Protein 3DL3 (pdb70)

InterPro domains:
  IPR014510 Tellurite resistance predicted, YeaR [PIRSF020632] (3-111)
  IPR014710 RmlC-like jelly roll fold [G3DSA:2.60.120.10] (1-111)
  IPR015392 TehB/YeaR-like domain [PF09313] (14-94)

Organism: Aliivibrio fischeri (strain ATCC 700601 / ES114) (NCBI:txid312309)

Foldseek 3Di:
DADPQKDFPDKFAKDAPVDDDPVQQDWFFAAAFKKKKKAKAFKKWKFWPPADPGPHGPDIDIAHHPDIDIGGHRTIMGIDTDRRMMIMITIIGND/DDDPPVKDFDDKFAKDAPVRDDVVQQDWDFAAQFKKKKKAKAFKKWKFWPPAPPGDHGPDIDIAHHPGIDIGDHGTIIHIDTDNGMIIMITIIGD/DDDDPPKDFPDKFAKDAPVDDDVVQQDWDFAAQAKKKKKAKAFKKKKFWPPAPPDPHGPDIDIHHHPGIDMGGHGTIMHMDTDNGMIIMITIIGD/DADDDDPQKDFQDKFDKDAPPRDDVLQQAKWFFADFKKKKKAWDFKKKKFWPPAPPGDHGPDIDIAHHPGIHMGGGRTIIHMDTDNGMIIMMTIIGPDHQVPHGMDRD/DDPVKDFPDKFDKDAPPRPDCQQADKDFAAQFKKKKKAWAFKKKKFWPPARPGPHGPDIDIAHHPGIDIGHHPTIIHMDTDRGIIIMMTMIGD/DPDPPKDFPDKFAKDAPVRDDVPQQDKDFAAQFKKKKKAWAFKKKKFWDPARPDDHGPDIDIDHHPDIDMGGHRTIIHIDTDNGMIIMMTIIGD/DFDDDDPLKDFQDKFDKDAVVDDPVQQQDKWFFAAQKKKKKAKAAKKKKFWAPADPGDHGPDIDIAHHPGMHMGDGRTIIHMDGDRGMMIMMTIIGSDNQPPHGIDGD/DPDDDPQKDFPDKFDKDAPVRDDCVQADFFFAAQFKKKKKAWAFKKWKFWPPDPPGPHGPDIDIAHHPGIDMDGHRTTMGIDTDNGMMIIMTMIGNPCPVVVD

CATH classification: 2.60.120.10

Structure (mmCIF, N/CA/C/O backbone):
data_3DL3
#
_entry.id   3DL3
#
_cell.length_a   43.574
_cell.length_b   205.020
_cell.length_c   56.356
_cell.angle_alpha   90.00
_cell.angle_beta   110.21
_cell.angle_gamma   90.00
#
_symmetry.space_group_name_H-M   'P 1 21 1'
#
loop_
_entity.id
_entity.type
_entity.pdbx_description
1 polymer 'Tellurite resistance protein B'
2 water water
#
loop_
_atom_site.group_PDB
_atom_site.id
_atom_site.type_symbol
_atom_site.label_atom_id
_atom_site.label_alt_id
_atom_site.label_comp_id
_atom_site.label_asym_id
_atom_site.label_entity_id
_atom_site.label_seq_id
_atom_site.pdbx_PDB_ins_code
_atom_site.Cartn_x
_atom_site.Cartn_y
_atom_site.Cartn_z
_atom_site.occupancy
_atom_site.B_iso_or_equiv
_atom_site.auth_seq_id
_atom_site.auth_comp_id
_atom_site.auth_asym_id
_atom_site.auth_atom_id
_atom_site.pdbx_PDB_model_num
ATOM 1 N N . ARG A 1 5 ? 32.511 -13.776 16.337 1.00 57.11 5 ARG A N 1
ATOM 2 C CA . ARG A 1 5 ? 31.536 -14.766 15.819 1.00 57.33 5 ARG A CA 1
ATOM 3 C C . ARG A 1 5 ? 31.012 -14.362 14.446 1.00 57.38 5 ARG A C 1
ATOM 4 O O . ARG A 1 5 ? 30.886 -15.207 13.551 1.00 58.05 5 ARG A O 1
ATOM 12 N N . ILE A 1 6 ? 30.711 -13.079 14.265 1.00 54.50 6 ILE A N 1
ATOM 13 C CA . ILE A 1 6 ? 30.220 -12.626 12.971 1.00 53.77 6 ILE A CA 1
ATOM 14 C C . ILE A 1 6 ? 31.392 -12.395 12.010 1.00 52.12 6 ILE A C 1
ATOM 15 O O . ILE A 1 6 ? 32.231 -11.520 12.234 1.00 52.00 6 ILE A O 1
ATOM 20 N N . PRO A 1 7 ? 31.468 -13.198 10.929 1.00 50.97 7 PR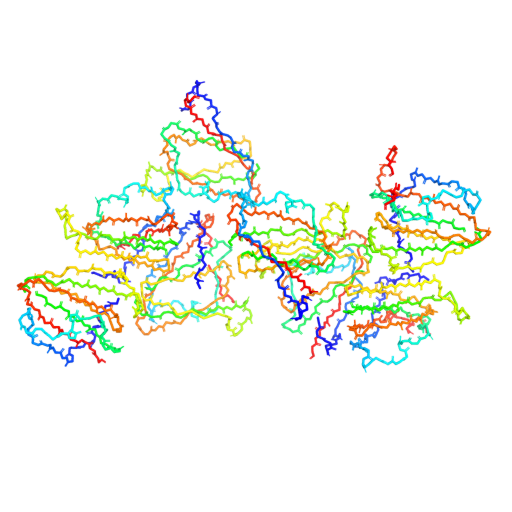O A N 1
ATOM 21 C CA . PRO A 1 7 ? 32.531 -13.105 9.920 1.00 49.50 7 PRO A CA 1
ATOM 22 C C . PRO A 1 7 ? 32.730 -11.685 9.389 1.00 48.50 7 PRO A C 1
ATOM 23 O O . PRO A 1 7 ? 31.767 -10.969 9.123 1.00 47.58 7 PRO A O 1
ATOM 27 N N . LYS A 1 8 ? 33.986 -11.284 9.228 1.00 47.02 8 LYS A N 1
ATOM 28 C CA . LYS A 1 8 ? 34.287 -9.936 8.772 1.00 47.18 8 LYS A CA 1
ATOM 29 C C . LYS A 1 8 ? 33.842 -9.619 7.347 1.00 45.55 8 LYS A C 1
ATOM 30 O O . LYS A 1 8 ? 33.831 -8.458 6.947 1.00 44.12 8 LYS A O 1
ATOM 36 N N . ASN A 1 9 ? 33.473 -10.643 6.585 1.00 45.89 9 ASN A N 1
ATOM 37 C CA . ASN A 1 9 ? 33.043 -10.449 5.200 1.00 45.11 9 ASN A CA 1
ATOM 38 C C . ASN A 1 9 ? 31.518 -10.449 5.049 1.00 43.86 9 ASN A C 1
ATOM 39 O O . ASN A 1 9 ? 30.995 -10.345 3.938 1.00 43.43 9 ASN A O 1
ATOM 44 N N . TRP A 1 10 ? 30.809 -10.581 6.166 1.00 40.29 10 TRP A N 1
ATOM 45 C CA . TRP A 1 10 ? 29.358 -10.550 6.148 1.00 37.61 10 TRP A CA 1
ATOM 46 C C . TRP A 1 10 ? 28.962 -9.085 6.233 1.00 38.32 10 TRP A C 1
ATOM 47 O O . TRP A 1 10 ? 29.739 -8.239 6.680 1.00 37.95 10 TRP A O 1
ATOM 58 N N . THR A 1 11 ? 27.743 -8.789 5.807 1.00 37.09 11 THR A N 1
ATOM 59 C CA . THR A 1 11 ? 27.244 -7.434 5.816 1.00 35.66 11 THR A CA 1
ATOM 60 C C . THR A 1 11 ? 25.805 -7.461 6.295 1.00 34.74 11 THR A C 1
ATOM 61 O O . THR A 1 11 ? 25.203 -8.531 6.422 1.00 34.63 11 THR A O 1
ATOM 65 N N . ILE A 1 12 ? 25.256 -6.284 6.557 1.00 33.79 12 ILE A N 1
ATOM 66 C CA . ILE A 1 12 ? 23.883 -6.178 7.019 1.00 36.87 12 ILE A CA 1
ATOM 67 C C . ILE A 1 12 ? 22.908 -6.313 5.850 1.00 38.97 12 ILE A C 1
ATOM 68 O O . ILE A 1 12 ? 22.922 -5.521 4.913 1.00 40.79 12 ILE A O 1
ATOM 73 N N . GLN A 1 13 ? 22.064 -7.330 5.915 1.00 42.47 13 GLN A N 1
ATOM 74 C CA . GLN A 1 13 ? 21.100 -7.566 4.865 1.00 46.61 13 GLN A CA 1
ATOM 75 C C . GLN A 1 13 ? 19.803 -6.845 5.182 1.00 46.75 13 GLN A C 1
ATOM 76 O O . GLN A 1 13 ? 19.133 -6.342 4.282 1.00 47.65 13 GLN A O 1
ATOM 82 N N . ARG A 1 14 ? 19.461 -6.771 6.465 1.00 46.59 14 ARG A N 1
ATOM 83 C CA . ARG A 1 14 ? 18.232 -6.105 6.875 1.00 47.16 14 ARG A CA 1
ATOM 84 C C . ARG A 1 14 ? 18.371 -5.377 8.222 1.00 46.50 14 ARG A C 1
ATOM 85 O O . ARG A 1 14 ? 18.923 -5.915 9.180 1.00 44.78 14 ARG A O 1
ATOM 93 N N . SER A 1 15 ? 17.885 -4.138 8.270 1.00 46.52 15 SER A N 1
ATOM 94 C CA . SER A 1 15 ? 17.906 -3.337 9.487 1.00 46.45 15 SER A CA 1
ATOM 95 C C . SER A 1 15 ? 16.495 -2.865 9.768 1.00 46.20 15 SER A C 1
ATOM 96 O O . SER A 1 15 ? 15.861 -2.214 8.931 1.00 48.38 15 SER A O 1
ATOM 99 N N . THR A 1 16 ? 15.991 -3.209 10.941 1.00 44.03 16 THR A N 1
ATOM 100 C CA . THR A 1 16 ? 14.653 -2.792 11.324 1.00 44.20 16 THR A CA 1
ATOM 101 C C . THR A 1 16 ? 14.717 -1.337 11.773 1.00 41.61 16 THR A C 1
ATOM 102 O O . THR A 1 16 ? 15.784 -0.826 12.104 1.00 41.47 16 THR A O 1
ATOM 106 N N . PRO A 1 17 ? 13.583 -0.638 11.755 1.00 40.52 17 PRO A N 1
ATOM 107 C CA . PRO A 1 17 ? 13.613 0.759 12.206 1.00 40.70 17 PRO A CA 1
ATOM 108 C C . PRO A 1 17 ? 13.608 0.732 13.745 1.00 40.68 17 PRO A C 1
ATOM 109 O O . PRO A 1 17 ? 13.712 -0.339 14.346 1.00 39.06 17 PRO A O 1
ATOM 113 N N . PHE A 1 18 ? 13.486 1.893 14.383 1.00 42.26 18 PHE A N 1
ATOM 114 C CA . PHE A 1 18 ? 13.458 1.947 15.846 1.00 41.74 18 PHE A CA 1
ATOM 115 C C . PHE A 1 18 ? 12.137 1.425 16.390 1.00 42.57 18 PHE A C 1
ATOM 116 O O . PHE A 1 18 ? 11.078 1.691 15.821 1.00 42.29 18 PHE A O 1
ATOM 124 N N . PHE A 1 19 ? 12.207 0.672 17.487 1.00 42.74 19 PHE A N 1
ATOM 125 C CA . PHE A 1 19 ? 11.013 0.150 18.145 1.00 42.86 19 PHE A CA 1
ATOM 126 C C . PHE A 1 19 ? 10.996 0.611 19.594 1.00 44.15 19 PHE A C 1
ATOM 127 O O . PHE A 1 19 ? 12.042 0.850 20.195 1.00 43.97 19 PHE A O 1
ATOM 135 N N . THR A 1 20 ? 9.791 0.759 20.132 1.00 45.31 20 THR A N 1
ATOM 136 C CA . THR A 1 20 ? 9.579 1.156 21.516 1.00 47.03 20 THR A CA 1
ATOM 137 C C . THR A 1 20 ? 8.438 0.256 21.976 1.00 49.01 20 THR A C 1
ATOM 138 O O . THR A 1 20 ? 8.056 -0.660 21.255 1.00 48.49 20 THR A O 1
ATOM 142 N N . LYS A 1 21 ? 7.897 0.508 23.160 1.00 50.74 21 LYS A N 1
ATOM 143 C CA . LYS A 1 21 ? 6.793 -0.292 23.673 1.00 54.38 21 LYS A CA 1
ATOM 144 C C . LYS A 1 21 ? 5.537 -0.150 22.819 1.00 55.39 21 LYS A C 1
ATOM 145 O O . LYS A 1 21 ? 4.788 -1.113 22.635 1.00 53.93 21 LYS A O 1
ATOM 151 N N . ASP A 1 22 ? 5.316 1.053 22.295 1.00 55.83 22 ASP A N 1
ATOM 152 C CA . ASP A 1 22 ? 4.125 1.332 21.500 1.00 56.41 22 ASP A CA 1
ATOM 153 C C . ASP A 1 22 ? 3.975 0.647 20.159 1.00 55.14 22 ASP A C 1
ATOM 154 O O . ASP A 1 22 ? 2.856 0.367 19.736 1.00 56.99 22 ASP A O 1
ATOM 159 N N . ASN A 1 23 ? 5.074 0.382 19.471 1.00 52.03 23 ASN A N 1
ATOM 160 C CA . ASN A 1 23 ? 4.938 -0.234 18.161 1.00 50.48 23 ASN A CA 1
ATOM 161 C C . ASN A 1 23 ? 5.837 -1.440 17.912 1.00 47.96 23 ASN A C 1
ATOM 162 O O . ASN A 1 23 ? 6.022 -1.845 16.768 1.00 49.43 23 ASN A O 1
ATOM 167 N N . VAL A 1 24 ? 6.379 -2.025 18.973 1.00 44.79 24 VAL A N 1
ATOM 168 C CA . VAL A 1 24 ? 7.258 -3.171 18.808 1.00 42.90 24 VAL A CA 1
ATOM 169 C C . VAL A 1 24 ? 6.507 -4.436 18.350 1.00 42.62 24 VAL A C 1
ATOM 170 O O . VAL A 1 24 ? 5.491 -4.822 18.930 1.00 39.69 24 VAL A O 1
ATOM 174 N N . PRO A 1 25 ? 6.978 -5.064 17.257 1.00 42.91 25 PRO A N 1
ATOM 175 C CA . PRO A 1 25 ? 6.334 -6.280 16.755 1.00 43.69 25 PRO A CA 1
ATOM 176 C C . PRO A 1 25 ? 6.441 -7.363 17.811 1.00 44.37 25 PRO A C 1
ATOM 177 O O . PRO A 1 25 ? 7.542 -7.699 18.277 1.00 45.67 25 PRO A O 1
ATOM 181 N N . GLU A 1 26 ? 5.284 -7.894 18.183 1.00 43.42 26 GLU A N 1
ATOM 182 C CA . GLU A 1 26 ? 5.167 -8.936 19.192 1.00 42.19 26 GLU A CA 1
ATOM 183 C C . GLU A 1 26 ? 6.154 -10.071 18.910 1.00 40.32 26 GLU A C 1
ATOM 184 O O . GLU A 1 26 ? 6.787 -10.591 19.819 1.00 40.50 26 GLU A O 1
ATOM 190 N N . ALA A 1 27 ? 6.299 -10.434 17.639 1.00 39.23 27 ALA A N 1
ATOM 191 C CA . ALA A 1 27 ? 7.204 -11.517 17.237 1.00 38.72 27 ALA A CA 1
ATOM 192 C C . ALA A 1 27 ? 8.669 -11.306 17.662 1.00 38.17 27 ALA A C 1
ATOM 193 O O . ALA A 1 27 ? 9.369 -12.267 17.981 1.00 38.06 27 ALA A O 1
ATOM 195 N N . LEU A 1 28 ? 9.142 -10.062 17.657 1.00 37.46 28 LEU A N 1
ATOM 196 C CA . LEU A 1 28 ? 10.521 -9.824 18.066 1.00 39.70 28 LEU A CA 1
ATOM 197 C C . LEU A 1 28 ? 10.751 -10.155 19.547 1.00 38.29 28 LEU A C 1
ATOM 198 O O . LEU A 1 28 ? 11.841 -10.587 19.922 1.00 38.73 28 LEU A O 1
ATOM 203 N N . LEU A 1 29 ? 9.718 -9.969 20.369 1.00 36.57 29 LEU A N 1
ATOM 204 C CA . LEU A 1 29 ? 9.798 -10.211 21.808 1.00 35.69 29 LEU A CA 1
ATOM 205 C C . LEU A 1 29 ? 9.516 -11.656 22.230 1.00 35.92 29 LEU A C 1
ATOM 206 O O . LEU A 1 29 ? 9.708 -12.014 23.386 1.00 35.36 29 LEU A O 1
ATOM 211 N N . THR A 1 30 ? 9.069 -12.495 21.308 1.00 34.76 30 THR A N 1
ATOM 212 C CA . THR A 1 30 ? 8.784 -13.857 21.704 1.00 35.02 30 THR A CA 1
ATOM 213 C C . THR A 1 30 ? 10.001 -14.785 21.623 1.00 34.66 30 THR A C 1
ATOM 214 O O . THR A 1 30 ? 11.027 -14.460 21.016 1.00 33.97 30 THR A O 1
ATOM 218 N N . HIS A 1 31 ? 9.868 -15.938 22.263 1.00 33.05 31 HIS A N 1
ATOM 219 C CA . HIS A 1 31 ? 10.912 -16.945 22.310 1.00 34.48 31 HIS A CA 1
ATOM 220 C C . HIS A 1 31 ? 11.088 -17.451 20.897 1.00 34.59 31 HIS A C 1
ATOM 221 O O . HIS A 1 31 ? 10.150 -17.994 20.304 1.00 35.27 31 HIS A O 1
ATOM 228 N N . HIS A 1 32 ? 12.286 -17.281 20.354 1.00 33.34 32 HIS A N 1
ATOM 229 C CA . HIS A 1 32 ? 12.535 -17.716 18.990 1.00 35.71 32 HIS A CA 1
ATOM 230 C C . HIS A 1 32 ? 14.031 -17.732 18.648 1.00 36.58 32 HIS A C 1
ATOM 231 O O . HIS A 1 32 ? 14.886 -17.523 19.518 1.00 37.08 32 HIS A O 1
ATOM 238 N N . ASN A 1 33 ? 14.338 -17.979 17.375 1.00 36.69 33 ASN A N 1
ATOM 239 C CA . ASN A 1 33 ? 15.724 -18.006 16.925 1.00 39.82 33 ASN A CA 1
ATOM 240 C C . ASN A 1 33 ? 15.807 -17.473 15.500 1.00 40.46 33 ASN A C 1
ATOM 241 O O . ASN A 1 33 ? 14.783 -17.313 14.846 1.00 39.29 33 ASN A O 1
ATOM 246 N N . THR A 1 34 ? 17.015 -17.154 15.039 1.00 42.52 34 THR A N 1
ATOM 247 C CA . THR A 1 34 ? 17.202 -16.647 13.676 1.00 46.28 34 THR A CA 1
ATOM 248 C C . THR A 1 34 ? 17.472 -17.818 12.728 1.00 47.04 34 THR A C 1
ATOM 249 O O . THR A 1 34 ? 17.630 -18.958 13.178 1.00 47.38 34 THR A O 1
ATOM 253 N N . ALA A 1 35 ? 17.537 -17.528 11.425 1.00 48.59 35 ALA A N 1
ATOM 254 C CA . ALA A 1 35 ? 17.784 -18.548 10.396 1.00 49.48 35 ALA A CA 1
ATOM 255 C C . ALA A 1 35 ? 19.180 -19.144 10.493 1.00 51.06 35 ALA A C 1
ATOM 256 O O . ALA A 1 35 ? 19.959 -18.775 11.366 1.00 53.67 35 ALA A O 1
ATOM 258 N N . VAL A 1 36 ? 19.487 -20.052 9.572 1.00 52.59 36 VAL A N 1
ATOM 259 C CA . VAL A 1 36 ? 20.764 -20.764 9.533 1.00 52.99 36 VAL A CA 1
ATOM 260 C C . VAL A 1 36 ? 22.029 -19.902 9.454 1.00 52.34 36 VAL A C 1
ATOM 261 O O . VAL A 1 36 ? 23.018 -20.191 10.125 1.00 54.32 36 VAL A O 1
ATOM 265 N N . ASP A 1 37 ? 22.023 -18.856 8.644 1.00 49.02 37 ASP A N 1
ATOM 266 C CA . ASP A 1 37 ? 23.216 -18.025 8.559 1.00 48.34 37 ASP A CA 1
ATOM 267 C C . ASP A 1 37 ? 22.898 -16.547 8.760 1.00 44.41 37 ASP A C 1
ATOM 268 O O . ASP A 1 37 ? 23.139 -15.721 7.889 1.00 44.41 37 ASP A O 1
ATOM 273 N N . VAL A 1 38 ? 22.336 -16.231 9.918 1.00 41.59 38 VAL A N 1
ATOM 274 C CA . VAL A 1 38 ? 21.977 -14.863 10.246 1.00 40.57 38 VAL A CA 1
ATOM 275 C C . VAL A 1 38 ? 22.345 -14.541 11.692 1.00 39.74 38 VAL A C 1
ATOM 276 O O . VAL A 1 38 ? 22.028 -15.297 12.620 1.00 39.49 38 VAL A O 1
ATOM 280 N N . PHE A 1 39 ? 23.041 -13.430 11.877 1.00 37.62 39 PHE A N 1
ATOM 281 C CA . PHE A 1 39 ? 23.399 -12.968 13.214 1.00 36.00 39 PHE A CA 1
ATOM 282 C C . PHE A 1 39 ? 22.484 -11.779 13.441 1.00 34.38 39 PHE A C 1
ATOM 283 O O . PHE A 1 39 ? 22.403 -10.892 12.591 1.00 35.54 39 PHE A O 1
ATOM 291 N N . GLY A 1 40 ? 21.802 -11.758 14.579 1.00 31.58 40 GLY A N 1
ATOM 292 C CA . GLY A 1 40 ? 20.926 -10.647 14.891 1.00 31.61 40 GLY A CA 1
ATOM 293 C C . GLY A 1 40 ? 21.565 -9.712 15.916 1.00 33.26 40 GLY A C 1
ATOM 294 O O . GLY A 1 40 ? 21.688 -10.064 17.086 1.00 33.83 40 GLY A O 1
ATOM 295 N N . GLN A 1 41 ? 21.970 -8.526 15.472 1.00 31.56 41 GLN A N 1
ATOM 296 C CA . GLN A 1 41 ? 22.597 -7.531 16.331 1.00 31.88 41 GLN A CA 1
ATOM 297 C C . GLN A 1 41 ? 21.551 -6.568 16.908 1.00 32.92 41 GLN A C 1
ATOM 298 O O . GLN A 1 41 ? 21.042 -5.696 16.196 1.00 33.07 41 GLN A O 1
ATOM 304 N N . ILE A 1 42 ? 21.225 -6.731 18.189 1.00 31.76 42 ILE A N 1
ATOM 305 C CA . ILE A 1 42 ? 20.244 -5.867 18.850 1.00 32.97 42 ILE A CA 1
ATOM 306 C C . ILE A 1 42 ? 20.930 -4.655 19.496 1.00 33.80 42 ILE A C 1
ATOM 307 O O . ILE A 1 42 ? 21.711 -4.807 20.441 1.00 33.35 42 ILE A O 1
ATOM 312 N N . CYS A 1 43 ? 20.626 -3.462 18.979 1.00 34.27 43 CYS A N 1
ATOM 313 C CA . CYS A 1 43 ? 21.187 -2.203 19.477 1.00 37.00 43 CYS A CA 1
ATOM 314 C C . CYS A 1 43 ? 20.164 -1.427 20.287 1.00 36.76 43 CYS A C 1
ATOM 315 O O . CYS A 1 43 ? 19.057 -1.167 19.819 1.00 37.69 43 CYS A O 1
ATOM 318 N N . VAL A 1 44 ? 20.544 -1.051 21.504 1.00 38.52 44 VAL A N 1
ATOM 319 C CA . VAL A 1 44 ? 19.667 -0.296 22.392 1.00 37.94 44 VAL A CA 1
ATOM 320 C C . VAL A 1 44 ? 20.079 1.177 22.383 1.00 40.38 44 VAL A C 1
ATOM 321 O O . VAL A 1 44 ? 21.214 1.512 22.735 1.00 41.14 44 VAL A O 1
ATOM 333 N N . GLU A 1 46 ? 17.903 3.670 23.780 1.00 48.21 46 GLU A N 1
ATOM 334 C CA . GLU A 1 46 ? 17.385 4.226 25.017 1.00 49.26 46 GLU A CA 1
ATOM 335 C C . GLU A 1 46 ? 16.772 3.114 25.865 1.00 48.06 46 GLU A C 1
ATOM 336 O O . GLU A 1 46 ? 16.285 2.106 25.343 1.00 48.66 46 GLU A O 1
ATOM 342 N N . GLY A 1 47 ? 16.812 3.299 27.178 1.00 45.65 47 GLY A N 1
ATOM 343 C CA . GLY A 1 47 ? 16.244 2.315 28.071 1.00 43.66 47 GLY A CA 1
ATOM 344 C C . GLY A 1 47 ? 17.091 1.080 28.270 1.00 43.41 47 GLY A C 1
ATOM 345 O O . GLY A 1 47 ? 18.318 1.101 28.135 1.00 42.85 47 GLY A O 1
ATOM 346 N N . VAL A 1 48 ? 16.415 -0.013 28.602 1.00 42.75 48 VAL A N 1
ATOM 347 C CA . VAL A 1 48 ? 17.084 -1.271 28.859 1.00 41.11 48 VAL A CA 1
ATOM 348 C C . VAL A 1 48 ? 16.353 -2.446 28.221 1.00 40.19 48 VAL A C 1
ATOM 349 O O . VAL A 1 48 ? 15.126 -2.568 28.302 1.00 38.90 48 VAL A O 1
ATOM 353 N N . VAL A 1 49 ? 17.132 -3.315 27.593 1.00 39.04 49 VAL A N 1
ATOM 354 C CA . VAL A 1 49 ? 16.606 -4.513 26.971 1.00 36.46 49 VAL A CA 1
ATOM 355 C C . VAL A 1 49 ? 17.206 -5.684 27.724 1.00 34.96 49 VAL A C 1
ATOM 356 O O . VAL A 1 49 ? 18.416 -5.795 27.808 1.00 36.01 49 VAL A O 1
ATOM 360 N N . THR A 1 50 ? 16.356 -6.529 28.300 1.00 34.11 50 THR A N 1
ATOM 361 C CA . THR A 1 50 ? 16.828 -7.697 29.019 1.00 35.59 50 THR A CA 1
ATOM 362 C C . THR A 1 50 ? 16.824 -8.850 28.010 1.00 34.02 50 THR A C 1
ATOM 363 O O . THR A 1 50 ? 15.824 -9.112 27.340 1.00 33.18 50 THR A O 1
ATOM 367 N N . TYR A 1 51 ? 17.954 -9.527 27.901 1.00 33.67 51 TYR A N 1
ATOM 368 C CA . TYR A 1 51 ? 18.105 -10.621 26.955 1.00 33.35 51 TYR A CA 1
ATOM 369 C C . TYR A 1 51 ? 18.241 -11.963 27.679 1.00 32.53 51 TYR A C 1
ATOM 370 O O . TYR A 1 51 ? 19.010 -12.096 28.631 1.00 34.11 51 TYR A O 1
ATOM 379 N N . TYR A 1 52 ? 17.482 -12.946 27.214 1.00 31.46 52 TYR A N 1
ATOM 380 C CA . TYR A 1 52 ? 17.498 -14.300 27.771 1.00 32.87 52 TYR A CA 1
ATOM 381 C C . TYR A 1 52 ? 17.950 -15.237 26.651 1.00 31.46 52 TYR A C 1
ATOM 382 O O . TYR A 1 52 ? 17.405 -15.202 25.552 1.00 33.42 52 TYR A O 1
ATOM 391 N N . GLY A 1 53 ? 18.964 -16.044 26.928 1.00 28.65 53 GLY A N 1
ATOM 392 C CA . GLY A 1 53 ? 19.454 -16.982 25.942 1.00 28.27 53 GLY A CA 1
ATOM 393 C C . GLY A 1 53 ? 19.219 -18.395 26.457 1.00 28.39 53 GLY A C 1
ATOM 394 O O . GLY A 1 53 ? 19.305 -18.648 27.657 1.00 28.29 53 GLY A O 1
ATOM 395 N N . PHE A 1 54 ? 18.921 -19.314 25.549 1.00 26.88 54 PHE A N 1
ATOM 396 C CA . PHE A 1 54 ? 18.660 -20.692 25.921 1.00 28.93 54 PHE A CA 1
ATOM 397 C C . PHE A 1 54 ? 19.575 -21.627 25.155 1.00 28.90 54 PHE A C 1
ATOM 398 O O . PHE A 1 54 ? 19.886 -21.395 23.978 1.00 30.81 54 PHE A O 1
ATOM 406 N N . ALA A 1 55 ? 20.017 -22.677 25.833 1.00 29.15 55 ALA A N 1
ATOM 407 C CA . ALA A 1 55 ? 20.924 -23.659 25.241 1.00 32.11 55 ALA A CA 1
ATOM 408 C C . ALA A 1 55 ? 20.379 -24.332 23.998 1.00 32.45 55 ALA A C 1
ATOM 409 O O . ALA A 1 55 ? 21.123 -24.585 23.057 1.00 35.71 55 ALA A O 1
ATOM 411 N N . ASN A 1 56 ? 19.093 -24.637 23.977 1.00 31.50 56 ASN A N 1
ATOM 412 C CA . ASN A 1 56 ? 18.538 -25.296 22.790 1.00 35.77 56 ASN A CA 1
ATOM 413 C C . ASN A 1 56 ? 17.031 -25.053 22.699 1.00 35.77 56 ASN A C 1
ATOM 414 O O . ASN A 1 56 ? 16.473 -24.340 23.528 1.00 34.67 56 ASN A O 1
ATOM 419 N N . SER A 1 57 ? 16.387 -25.658 21.703 1.00 35.94 57 SER A N 1
ATOM 420 C CA . SER A 1 57 ? 14.960 -25.470 21.467 1.00 38.71 57 SER A CA 1
ATOM 421 C C . SER A 1 57 ? 14.024 -25.917 22.579 1.00 38.69 57 SER A C 1
ATOM 422 O O . SER A 1 57 ? 12.932 -25.378 22.726 1.00 38.50 57 SER A O 1
ATOM 425 N N . GLU A 1 58 ? 14.435 -26.894 23.371 1.00 41.58 58 GLU A N 1
ATOM 426 C CA . GLU A 1 58 ? 13.573 -27.356 24.443 1.00 44.53 58 GLU A CA 1
ATOM 427 C C . GLU A 1 58 ? 13.895 -26.764 25.813 1.00 44.14 58 GLU A C 1
ATOM 428 O O . GLU A 1 58 ? 13.160 -26.986 26.776 1.00 43.12 58 GLU A O 1
ATOM 434 N N . ALA A 1 59 ? 14.980 -26.007 25.914 1.00 43.27 59 ALA A N 1
ATOM 435 C CA . ALA A 1 59 ? 15.327 -25.417 27.204 1.00 44.07 59 ALA A CA 1
ATOM 436 C C . ALA A 1 59 ? 14.316 -24.326 27.550 1.00 45.33 59 ALA A C 1
ATOM 437 O O . ALA A 1 59 ? 14.034 -23.454 26.729 1.00 45.68 59 ALA A O 1
ATOM 439 N N . THR A 1 60 ? 13.754 -24.380 28.753 1.00 46.40 60 THR A N 1
ATOM 440 C CA . THR A 1 60 ? 12.778 -23.377 29.157 1.00 48.00 60 THR A CA 1
ATOM 441 C C . THR A 1 60 ? 13.400 -22.387 30.127 1.00 48.66 60 THR A C 1
ATOM 442 O O . THR A 1 60 ? 12.887 -21.277 30.326 1.00 48.33 60 THR A O 1
ATOM 446 N N . GLU A 1 61 ? 14.508 -22.808 30.731 1.00 47.73 61 GLU A N 1
ATOM 447 C CA . GLU A 1 61 ? 15.258 -21.976 31.651 1.00 47.41 61 GLU A CA 1
ATOM 448 C C . GLU A 1 61 ? 16.444 -21.419 30.858 1.00 44.98 61 GLU A C 1
ATOM 449 O O . GLU A 1 61 ? 17.183 -22.171 30.229 1.00 44.65 61 GLU A O 1
ATOM 455 N N . PRO A 1 62 ? 16.626 -20.090 30.859 1.00 43.10 62 PRO A N 1
ATOM 456 C CA . PRO A 1 62 ? 17.735 -19.452 30.126 1.00 42.02 62 PRO A CA 1
ATOM 457 C C . PRO A 1 62 ? 19.130 -19.779 30.666 1.00 39.57 62 PRO A C 1
ATOM 458 O O . PRO A 1 62 ? 19.313 -19.908 31.874 1.00 40.00 62 PRO A O 1
ATOM 462 N N . GLU A 1 63 ? 20.105 -19.923 29.772 1.00 37.68 63 GLU A N 1
ATOM 463 C CA . GLU A 1 63 ? 21.472 -20.192 30.209 1.00 37.75 63 GLU A CA 1
ATOM 464 C C . GLU A 1 63 ? 22.201 -18.839 30.406 1.00 35.55 63 GLU A C 1
ATOM 465 O O . GLU A 1 63 ? 23.288 -18.776 30.975 1.00 32.79 63 GLU A O 1
ATOM 471 N N . ILE A 1 64 ? 21.591 -17.764 29.922 1.00 34.46 64 ILE A N 1
ATOM 472 C CA . ILE A 1 64 ? 22.150 -16.430 30.084 1.00 35.80 64 ILE A CA 1
ATOM 473 C C . ILE A 1 64 ? 21.069 -15.347 30.122 1.00 38.63 64 ILE A C 1
ATOM 474 O O . ILE A 1 64 ? 20.169 -15.310 29.287 1.00 41.50 64 ILE A O 1
ATOM 479 N N . LYS A 1 65 ? 21.169 -14.469 31.106 1.00 40.13 65 LYS A N 1
ATOM 480 C CA . LYS A 1 65 ? 20.242 -13.365 31.243 1.00 42.08 65 LYS A CA 1
ATOM 481 C C . LYS A 1 65 ? 21.125 -12.126 31.396 1.00 42.20 65 LYS A C 1
ATOM 482 O O . LYS A 1 65 ? 21.873 -12.008 32.372 1.00 44.38 65 LYS A O 1
ATOM 488 N N . VAL A 1 66 ? 21.057 -11.219 30.426 1.00 40.10 66 VAL A N 1
ATOM 489 C CA . VAL A 1 66 ? 21.867 -10.005 30.469 1.00 39.47 66 VAL A CA 1
ATOM 490 C C . VAL A 1 66 ? 21.080 -8.755 30.101 1.00 37.56 66 VAL A C 1
ATOM 491 O O . VAL A 1 66 ? 20.309 -8.756 29.127 1.00 37.13 66 VAL A O 1
ATOM 495 N N . VAL A 1 67 ? 21.276 -7.677 30.860 1.00 36.91 67 VAL A N 1
ATOM 496 C CA . VAL A 1 67 ? 20.587 -6.436 30.521 1.00 37.06 67 VAL A CA 1
ATOM 497 C C . VAL A 1 67 ? 21.475 -5.678 29.536 1.00 36.47 67 VAL A C 1
ATOM 498 O O . VAL A 1 67 ? 22.704 -5.800 29.562 1.00 33.54 67 VAL A O 1
ATOM 502 N N . ILE A 1 68 ? 20.848 -4.933 28.635 1.00 36.68 68 ILE A N 1
ATOM 503 C CA . ILE A 1 68 ? 21.598 -4.172 27.654 1.00 37.98 68 ILE A CA 1
ATOM 504 C C . ILE A 1 68 ? 21.151 -2.724 27.720 1.00 38.05 68 ILE A C 1
ATOM 505 O O . ILE A 1 68 ? 19.962 -2.411 27.570 1.00 38.23 68 ILE A O 1
ATOM 510 N N . ASN A 1 69 ? 22.119 -1.842 27.940 1.00 37.97 69 ASN A N 1
ATOM 511 C CA . ASN A 1 69 ? 21.835 -0.424 28.063 1.00 38.55 69 ASN A CA 1
ATOM 512 C C . ASN A 1 69 ? 22.160 0.381 26.827 1.00 36.36 69 ASN A C 1
ATOM 513 O O . ASN A 1 69 ? 22.766 -0.118 25.883 1.00 36.61 69 ASN A O 1
ATOM 518 N N . ALA A 1 70 ? 21.736 1.637 26.857 1.00 34.88 70 ALA A N 1
ATOM 519 C CA . ALA A 1 70 ? 21.967 2.575 25.777 1.00 34.69 70 ALA A CA 1
ATOM 520 C C . ALA A 1 70 ? 23.449 2.570 25.423 1.00 33.00 70 ALA A C 1
ATOM 521 O O . ALA A 1 70 ? 24.302 2.539 26.307 1.00 33.27 70 ALA A O 1
ATOM 523 N N . GLY A 1 71 ? 23.749 2.606 24.129 1.00 30.51 71 GLY A N 1
ATOM 524 C CA . GLY A 1 71 ? 25.134 2.593 23.703 1.00 28.13 71 GLY A CA 1
ATOM 525 C C . GLY A 1 71 ? 25.726 1.201 23.608 1.00 25.53 71 GLY A C 1
ATOM 526 O O . GLY A 1 71 ? 26.897 1.059 23.301 1.00 26.42 71 GLY A O 1
ATOM 527 N N . GLN A 1 72 ? 24.933 0.173 23.876 1.00 26.29 72 GLN A N 1
ATOM 528 C CA . GLN A 1 72 ? 25.428 -1.197 23.785 1.00 28.84 72 GLN A CA 1
ATOM 529 C C . GLN A 1 72 ? 24.573 -2.070 22.865 1.00 28.09 72 GLN A C 1
ATOM 530 O O . GLN A 1 72 ? 23.450 -1.713 22.489 1.00 27.34 72 GLN A O 1
ATOM 536 N N . PHE A 1 73 ? 25.109 -3.232 22.513 1.00 28.48 73 PHE A N 1
ATOM 537 C CA . PHE A 1 73 ? 24.377 -4.140 21.662 1.00 29.37 73 PHE A CA 1
ATOM 538 C C . PHE A 1 73 ? 24.710 -5.601 21.964 1.00 31.59 73 PHE A C 1
ATOM 539 O O . PHE A 1 73 ? 25.752 -5.920 22.544 1.00 32.46 73 PHE A O 1
ATOM 547 N N . ALA A 1 74 ? 23.791 -6.491 21.606 1.00 32.19 74 ALA A N 1
ATOM 548 C CA . ALA A 1 74 ? 23.998 -7.907 21.825 1.00 31.92 74 ALA A CA 1
ATOM 549 C C . ALA A 1 74 ? 23.722 -8.589 20.505 1.00 32.67 74 ALA A C 1
ATOM 550 O O . ALA A 1 74 ? 22.767 -8.249 19.811 1.00 32.22 74 ALA A O 1
ATOM 552 N N . THR A 1 75 ? 24.569 -9.554 20.168 1.00 33.26 75 THR A N 1
ATOM 553 C CA . THR A 1 75 ? 24.426 -10.292 18.933 1.00 32.83 75 THR A CA 1
ATOM 554 C C . THR A 1 75 ? 23.978 -11.715 19.194 1.00 32.40 75 THR A C 1
ATOM 555 O O . THR A 1 75 ? 24.606 -12.429 19.956 1.00 33.07 75 THR A O 1
ATOM 559 N N . SER A 1 76 ? 22.872 -12.120 18.582 1.00 31.55 76 SER A N 1
ATOM 560 C CA . SER A 1 76 ? 22.413 -13.493 18.728 1.00 31.82 76 SER A CA 1
ATOM 561 C C . SER A 1 76 ? 23.002 -14.219 17.538 1.00 30.18 76 SER A C 1
ATOM 562 O O . SER A 1 76 ? 22.826 -13.792 16.397 1.00 31.00 76 SER A O 1
ATOM 565 N N . PRO A 1 77 ? 23.735 -15.311 17.793 1.00 30.44 77 PRO A N 1
ATOM 566 C CA . PRO A 1 77 ? 24.354 -16.107 16.726 1.00 33.05 77 PRO A CA 1
ATOM 567 C C . PRO A 1 77 ? 23.286 -16.979 16.028 1.00 31.99 77 PRO A C 1
ATOM 568 O O . PRO A 1 77 ? 22.197 -17.210 16.566 1.00 32.93 77 PRO A O 1
ATOM 572 N N . PRO A 1 78 ? 23.587 -17.466 14.818 1.00 31.79 78 PRO A N 1
ATOM 573 C CA . PRO A 1 78 ? 22.670 -18.302 14.033 1.00 31.27 78 PRO A CA 1
ATOM 574 C C . PRO A 1 78 ? 21.938 -19.423 14.766 1.00 29.26 78 PRO A C 1
ATOM 575 O O . PRO A 1 78 ? 22.570 -20.250 15.403 1.00 29.19 78 PRO A O 1
ATOM 579 N N . GLN A 1 79 ? 20.604 -19.423 14.677 1.00 29.51 79 GLN A N 1
ATOM 580 C CA . GLN A 1 79 ? 19.761 -20.463 15.281 1.00 31.26 79 GLN A CA 1
ATOM 581 C C . GLN A 1 79 ? 19.801 -20.542 16.800 1.00 30.94 79 GLN A C 1
ATOM 582 O O . GLN A 1 79 ? 19.421 -21.549 17.388 1.00 32.13 79 GLN A O 1
ATOM 588 N N . TYR A 1 80 ? 20.286 -19.494 17.439 1.00 30.44 80 TYR A N 1
ATOM 589 C CA . TYR A 1 80 ? 20.359 -19.482 18.884 1.00 29.49 80 TYR A CA 1
ATOM 590 C C . TYR A 1 80 ? 19.012 -18.997 19.402 1.00 29.49 80 TYR A C 1
ATOM 591 O O . TYR A 1 80 ? 18.490 -17.979 18.916 1.00 31.77 80 TYR A O 1
ATOM 600 N N . TRP A 1 81 ? 18.470 -19.726 20.379 1.00 25.09 81 TRP A N 1
ATOM 601 C CA . TRP A 1 81 ? 17.184 -19.420 20.986 1.00 27.89 81 TRP A CA 1
ATOM 602 C C . TRP A 1 81 ? 17.269 -18.374 22.100 1.00 29.22 81 TRP A C 1
ATOM 603 O O . TRP A 1 81 ? 18.010 -18.526 23.082 1.00 27.33 81 TRP A O 1
ATOM 614 N N . HIS A 1 82 ? 16.467 -17.329 21.952 1.00 28.87 82 HIS A N 1
ATOM 615 C CA . HIS A 1 82 ? 16.436 -16.250 22.927 1.00 32.93 82 HIS A CA 1
ATOM 616 C C . HIS A 1 82 ? 15.110 -15.504 22.894 1.00 35.50 82 HIS A C 1
ATOM 617 O O . HIS A 1 82 ? 14.235 -15.778 22.065 1.00 36.78 82 HIS A O 1
ATOM 624 N N . ARG A 1 83 ? 14.999 -14.547 23.810 1.00 36.75 83 ARG A N 1
ATOM 625 C CA . ARG A 1 83 ? 13.852 -13.661 23.921 1.00 37.47 83 ARG A CA 1
ATOM 626 C C . ARG A 1 83 ? 14.313 -12.419 24.684 1.00 37.61 83 ARG A C 1
ATOM 627 O O . ARG A 1 83 ? 15.210 -12.496 25.527 1.00 37.87 83 ARG A O 1
ATOM 635 N N . ILE A 1 84 ? 13.714 -11.275 24.372 1.00 38.13 84 ILE A N 1
ATOM 636 C CA . ILE A 1 84 ? 14.077 -10.024 25.027 1.00 38.34 84 ILE A CA 1
ATOM 637 C C . ILE A 1 84 ? 12.868 -9.316 25.608 1.00 38.80 84 ILE A C 1
ATOM 638 O O . ILE A 1 84 ? 11.782 -9.369 25.042 1.00 38.25 84 ILE A O 1
ATOM 643 N N . GLU A 1 85 ? 13.072 -8.674 26.752 1.00 39.41 85 GLU A N 1
ATOM 644 C CA . GLU A 1 85 ? 12.036 -7.914 27.439 1.00 40.62 85 GLU A CA 1
ATOM 645 C C . GLU A 1 85 ? 12.459 -6.431 27.440 1.00 40.17 85 GLU A C 1
ATOM 646 O O . GLU A 1 85 ? 13.644 -6.112 27.589 1.00 36.24 85 GLU A O 1
ATOM 652 N N . LEU A 1 86 ? 11.491 -5.536 27.266 1.00 40.16 86 LEU A N 1
ATOM 653 C CA . LEU A 1 86 ? 11.769 -4.103 27.200 1.00 41.99 86 LEU A CA 1
ATOM 654 C C . LEU A 1 86 ? 11.304 -3.289 28.399 1.00 42.66 86 LEU A C 1
ATOM 655 O O . LEU A 1 86 ? 10.248 -3.552 28.980 1.00 43.33 86 LEU A O 1
ATOM 660 N N . SER A 1 87 ? 12.096 -2.285 28.754 1.00 43.49 87 SER A N 1
ATOM 661 C CA . SER A 1 87 ? 11.743 -1.397 29.850 1.00 45.95 87 SER A CA 1
ATOM 662 C C . SER A 1 87 ? 10.696 -0.441 29.284 1.00 47.01 87 SER A C 1
ATOM 663 O O . SER A 1 87 ? 10.352 -0.518 28.105 1.00 46.49 87 SER A O 1
ATOM 666 N N . ASP A 1 88 ? 10.190 0.462 30.111 1.00 49.52 88 ASP A N 1
ATOM 667 C CA . ASP A 1 88 ? 9.175 1.399 29.650 1.00 51.47 88 ASP A CA 1
ATOM 668 C C . ASP A 1 88 ? 9.667 2.425 28.644 1.00 49.90 88 ASP A C 1
ATOM 669 O O . ASP A 1 88 ? 8.938 2.786 27.731 1.00 48.78 88 ASP A O 1
ATOM 674 N N . ASP A 1 89 ? 10.904 2.878 28.811 1.00 50.72 89 ASP A N 1
ATOM 675 C CA . ASP A 1 89 ? 11.494 3.875 27.922 1.00 51.00 89 ASP A CA 1
ATOM 676 C C . ASP A 1 89 ? 12.520 3.262 26.961 1.00 49.07 89 ASP A C 1
ATOM 677 O O . ASP A 1 89 ? 13.467 3.927 26.547 1.00 49.47 89 ASP A O 1
ATOM 682 N N . ALA A 1 90 ? 12.328 1.997 26.605 1.00 46.22 90 ALA A N 1
ATOM 683 C CA . ALA A 1 90 ? 13.245 1.314 25.703 1.00 44.36 90 ALA A CA 1
ATOM 684 C C . ALA A 1 90 ? 13.127 1.732 24.241 1.00 42.91 90 ALA A C 1
ATOM 685 O O . ALA A 1 90 ? 12.027 1.810 23.694 1.00 42.85 90 ALA A O 1
ATOM 687 N N . GLN A 1 91 ? 14.266 2.011 23.611 1.00 41.54 91 GLN A N 1
ATOM 688 C CA . GLN A 1 91 ? 14.293 2.350 22.188 1.00 40.03 91 GLN A CA 1
ATOM 689 C C . GLN A 1 91 ? 15.406 1.497 21.599 1.00 39.73 91 GLN A C 1
ATOM 690 O O . GLN A 1 91 ? 16.544 1.566 22.058 1.00 39.65 91 GLN A O 1
ATOM 696 N N . PHE A 1 92 ? 15.084 0.681 20.596 1.00 38.67 92 PHE A N 1
ATOM 697 C CA . PHE A 1 92 ? 16.091 -0.205 19.994 1.00 38.01 92 PHE A CA 1
ATOM 698 C C . PHE A 1 92 ? 15.820 -0.604 18.548 1.00 36.18 92 PHE A C 1
ATOM 699 O O . PHE A 1 92 ? 14.722 -0.424 18.027 1.00 38.06 92 PHE A O 1
ATOM 707 N N . ASN A 1 93 ? 16.835 -1.170 17.913 1.00 33.54 93 ASN A N 1
ATOM 708 C CA . ASN A 1 93 ? 16.681 -1.665 16.560 1.00 33.97 93 ASN A CA 1
ATOM 709 C C . ASN A 1 93 ? 17.544 -2.919 16.433 1.00 33.82 93 ASN A C 1
ATOM 710 O O . ASN A 1 93 ? 18.370 -3.206 17.309 1.00 32.58 93 ASN A O 1
ATOM 715 N N . ILE A 1 94 ? 17.335 -3.684 15.365 1.00 32.07 94 ILE A N 1
ATOM 716 C CA . ILE A 1 94 ? 18.112 -4.887 15.161 1.00 32.31 94 ILE A CA 1
ATOM 717 C C . ILE A 1 94 ? 18.649 -4.925 13.749 1.00 33.53 94 ILE A C 1
ATOM 718 O O . ILE A 1 94 ? 17.950 -4.549 12.804 1.00 36.06 94 ILE A O 1
ATOM 723 N N . ASN A 1 95 ? 19.902 -5.354 13.617 1.00 31.92 95 ASN A N 1
ATOM 724 C CA . ASN A 1 95 ? 20.544 -5.476 12.315 1.00 33.53 95 ASN A CA 1
ATOM 725 C C . ASN A 1 95 ? 20.772 -6.956 12.021 1.00 32.95 95 ASN A C 1
ATOM 726 O O . ASN A 1 95 ? 21.282 -7.694 12.857 1.00 34.04 95 ASN A O 1
ATOM 731 N N . PHE A 1 96 ? 20.381 -7.399 10.837 1.00 33.23 96 PHE A N 1
ATOM 732 C CA . PHE A 1 96 ? 20.569 -8.802 10.485 1.00 34.35 96 PHE A CA 1
ATOM 733 C C . PHE A 1 96 ? 21.763 -8.985 9.552 1.00 34.90 96 PHE A C 1
ATOM 734 O O . PHE A 1 96 ? 21.820 -8.417 8.461 1.00 34.83 96 PHE A O 1
ATOM 742 N N . TRP A 1 97 ? 22.737 -9.762 10.001 1.00 36.00 97 TRP A N 1
ATOM 743 C CA . TRP A 1 97 ? 23.912 -9.989 9.192 1.00 38.00 97 TRP A CA 1
ATOM 744 C C . TRP A 1 97 ? 23.863 -11.394 8.604 1.00 40.48 97 TRP A C 1
ATOM 745 O O . TRP A 1 97 ? 23.490 -12.353 9.282 1.00 40.11 97 TRP A O 1
ATOM 756 N N . SER A 1 98 ? 24.246 -11.497 7.333 1.00 45.74 98 SER A N 1
ATOM 757 C CA . SER A 1 98 ? 24.271 -12.768 6.608 1.00 50.48 98 SER A CA 1
ATOM 758 C C . SER A 1 98 ? 25.357 -12.742 5.538 1.00 53.16 98 SER A C 1
ATOM 759 O O . SER A 1 98 ? 25.864 -11.682 5.175 1.00 51.05 98 SER A O 1
ATOM 762 N N . ASP A 1 99 ? 25.696 -13.921 5.033 1.00 59.25 99 ASP A N 1
ATOM 763 C CA . ASP A 1 99 ? 26.723 -14.072 4.009 1.00 64.85 99 ASP A CA 1
ATOM 764 C C . ASP A 1 99 ? 26.300 -13.529 2.643 1.00 67.24 99 ASP A C 1
ATOM 765 O O . ASP A 1 99 ? 27.147 -13.268 1.792 1.00 67.78 99 ASP A O 1
ATOM 770 N N . GLN A 1 100 ? 25.000 -13.350 2.433 1.00 69.73 100 GLN A N 1
ATOM 771 C CA . GLN A 1 100 ? 24.501 -12.855 1.152 1.00 72.78 100 GLN A CA 1
ATOM 772 C C . GLN A 1 100 ? 25.327 -11.695 0.587 1.00 73.98 100 GLN A C 1
ATOM 773 O O . GLN A 1 100 ? 25.156 -10.550 1.067 1.00 74.91 100 GLN A O 1
ATOM 779 N N . LEU B 1 4 ? -5.608 -41.726 31.474 1.00 77.93 4 LEU B N 1
ATOM 780 C CA . LEU B 1 4 ? -4.920 -41.384 32.752 1.00 78.03 4 LEU B CA 1
ATOM 781 C C . LEU B 1 4 ? -5.409 -40.055 33.314 1.00 78.45 4 LEU B C 1
ATOM 782 O O . LEU B 1 4 ? -6.147 -39.325 32.652 1.00 79.25 4 LEU B O 1
ATOM 787 N N . ARG B 1 5 ? -4.993 -39.753 34.541 1.00 78.95 5 ARG B N 1
ATOM 788 C CA . ARG B 1 5 ? -5.376 -38.519 35.229 1.00 78.73 5 ARG B CA 1
ATOM 789 C C . ARG B 1 5 ? -4.173 -38.002 36.025 1.00 76.89 5 ARG B C 1
ATOM 790 O O . ARG B 1 5 ? -3.391 -38.787 36.557 1.00 77.47 5 ARG B O 1
ATOM 798 N N . ILE B 1 6 ? -4.027 -36.684 36.105 1.00 74.52 6 ILE B N 1
ATOM 799 C CA . ILE B 1 6 ? -2.917 -36.075 36.840 1.00 71.09 6 ILE B CA 1
ATOM 800 C C . ILE B 1 6 ? -3.219 -36.090 38.340 1.00 69.95 6 ILE B C 1
ATOM 801 O O . ILE B 1 6 ? -4.187 -35.472 38.787 1.00 69.08 6 ILE B O 1
ATOM 806 N N . PRO B 1 7 ? -2.395 -36.798 39.137 1.00 69.20 7 PRO B N 1
ATOM 807 C CA . PRO B 1 7 ? -2.601 -36.872 40.590 1.00 68.29 7 PRO B CA 1
ATOM 808 C C . PRO B 1 7 ? -2.759 -35.472 41.152 1.00 68.09 7 PRO B C 1
ATOM 809 O O . PRO B 1 7 ? -2.026 -34.568 40.761 1.00 68.22 7 PRO B O 1
ATOM 813 N N . LYS B 1 8 ? -3.705 -35.280 42.064 1.00 67.92 8 LYS B N 1
ATOM 814 C CA . LYS B 1 8 ? -3.911 -33.945 42.607 1.00 68.65 8 LYS B CA 1
ATOM 815 C C . LYS B 1 8 ? -2.750 -33.436 43.458 1.00 67.27 8 LYS B C 1
ATOM 816 O O . LYS B 1 8 ? -2.794 -32.308 43.953 1.00 66.50 8 LYS B O 1
ATOM 822 N N . ASN B 1 9 ? -1.708 -34.246 43.621 1.00 64.94 9 ASN B N 1
ATOM 823 C CA . ASN B 1 9 ? -0.573 -33.801 44.416 1.00 64.52 9 ASN B CA 1
ATOM 824 C C . ASN B 1 9 ? 0.638 -33.464 43.554 1.00 62.16 9 ASN B C 1
ATOM 825 O O . ASN B 1 9 ? 1.685 -33.067 44.066 1.00 62.07 9 ASN B O 1
ATOM 830 N N . TRP B 1 10 ? 0.495 -33.624 42.242 1.00 59.59 10 TRP B N 1
ATOM 831 C CA . TRP B 1 10 ? 1.577 -33.303 41.318 1.00 56.94 10 TRP B CA 1
ATOM 832 C C . TRP B 1 10 ? 1.640 -31.782 41.134 1.00 54.54 10 TRP B C 1
ATOM 833 O O . TRP B 1 10 ? 0.691 -31.066 41.466 1.00 51.48 10 TRP B O 1
ATOM 844 N N . THR B 1 11 ? 2.762 -31.292 40.621 1.00 52.43 11 THR B N 1
ATOM 845 C CA . THR B 1 11 ? 2.945 -29.860 40.429 1.00 53.14 11 THR B CA 1
ATOM 846 C C . THR B 1 11 ? 3.583 -29.577 39.075 1.00 51.92 11 THR B C 1
ATOM 847 O O . THR B 1 11 ? 4.163 -30.462 38.449 1.00 49.28 11 THR B O 1
ATOM 851 N N . ILE B 1 12 ? 3.470 -28.341 38.616 1.00 53.37 12 ILE B N 1
ATOM 852 C CA . ILE B 1 12 ? 4.043 -27.995 37.332 1.00 56.32 12 ILE B CA 1
ATOM 853 C C . ILE B 1 12 ? 5.562 -27.856 37.405 1.00 56.16 12 ILE B C 1
ATOM 854 O O . ILE B 1 12 ? 6.095 -26.984 38.095 1.00 54.41 12 ILE B O 1
ATOM 859 N N . GLN B 1 13 ? 6.244 -28.745 36.691 1.00 57.39 13 GLN B N 1
ATOM 860 C CA . GLN B 1 13 ? 7.705 -28.785 36.640 1.00 59.83 13 GLN B CA 1
ATOM 861 C C . GLN B 1 13 ? 8.278 -27.599 35.864 1.00 59.71 13 GLN B C 1
ATOM 862 O O . GLN B 1 13 ? 8.984 -26.757 36.424 1.00 59.16 13 GLN B O 1
ATOM 868 N N . ARG B 1 14 ? 7.970 -27.545 34.573 1.00 58.86 14 ARG B N 1
ATOM 869 C CA . ARG B 1 14 ? 8.442 -26.469 33.713 1.00 57.46 14 ARG B CA 1
ATOM 870 C C . ARG B 1 14 ? 7.394 -26.155 32.640 1.00 55.20 14 ARG B C 1
ATOM 871 O O . ARG B 1 14 ? 6.698 -27.050 32.161 1.00 55.79 14 ARG B O 1
ATOM 879 N N . SER B 1 15 ? 7.290 -24.881 32.274 1.00 50.30 15 SER B N 1
ATOM 880 C CA . SER B 1 15 ? 6.344 -24.430 31.261 1.00 46.28 15 SER B CA 1
ATOM 881 C C . SER B 1 15 ? 7.071 -23.901 30.036 1.00 43.61 15 SER B C 1
ATOM 882 O O . SER B 1 15 ? 8.088 -23.226 30.155 1.00 44.35 15 SER B O 1
ATOM 885 N N . THR B 1 16 ? 6.543 -24.190 28.855 1.00 39.28 16 THR B N 1
ATOM 886 C CA . THR B 1 16 ? 7.169 -23.693 27.650 1.00 38.70 16 THR B CA 1
ATOM 887 C C . THR B 1 16 ? 6.599 -22.316 27.332 1.00 37.43 16 THR B C 1
ATOM 888 O O . THR B 1 16 ? 5.577 -21.905 27.885 1.00 35.94 16 THR B O 1
ATOM 892 N N . PRO B 1 17 ? 7.291 -21.551 26.481 1.00 36.48 17 PRO B N 1
ATOM 893 C CA . PRO B 1 17 ? 6.766 -20.231 26.134 1.00 35.98 17 PRO B CA 1
ATOM 894 C C . PRO B 1 17 ? 5.711 -20.458 25.043 1.00 35.79 17 PRO B C 1
ATOM 895 O O . PRO B 1 17 ? 5.594 -21.576 24.510 1.00 33.54 17 PRO B O 1
ATOM 899 N N . PHE B 1 18 ? 4.924 -19.433 24.721 1.00 32.36 18 PHE B N 1
ATOM 900 C CA . PHE B 1 18 ? 3.928 -19.605 23.672 1.00 32.39 18 PHE B CA 1
ATOM 901 C C . PHE B 1 18 ? 4.589 -19.963 22.346 1.00 32.84 18 PHE B C 1
ATOM 902 O O . PHE B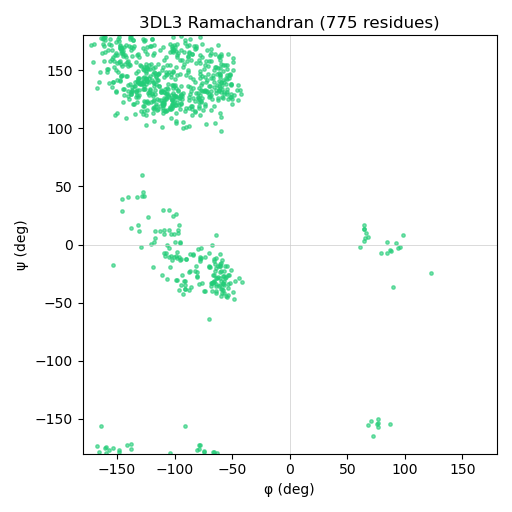 1 18 ? 5.591 -19.377 21.969 1.00 35.19 18 PHE B O 1
ATOM 910 N N . PHE B 1 19 ? 4.042 -20.948 21.651 1.00 34.22 19 PHE B N 1
ATOM 911 C CA . PHE B 1 19 ? 4.576 -21.349 20.353 1.00 36.50 19 PHE B CA 1
ATOM 912 C C . PHE B 1 19 ? 3.526 -21.036 19.279 1.00 35.85 19 PHE B C 1
ATOM 913 O O . PHE B 1 19 ? 2.320 -20.979 19.555 1.00 35.53 19 PHE B O 1
ATOM 921 N N . THR B 1 20 ? 4.006 -20.856 18.057 1.00 37.84 20 THR B N 1
ATOM 922 C CA . THR B 1 20 ? 3.193 -20.494 16.899 1.00 39.01 20 THR B CA 1
ATOM 923 C C . THR B 1 20 ? 3.828 -21.158 15.686 1.00 40.59 20 THR B C 1
ATOM 924 O O . THR B 1 20 ? 4.945 -21.654 15.777 1.00 42.19 20 THR B O 1
ATOM 928 N N . LYS B 1 21 ? 3.131 -21.190 14.556 1.00 45.08 21 LYS B N 1
ATOM 929 C CA . LYS B 1 21 ? 3.700 -21.807 13.359 1.00 48.96 21 LYS B CA 1
ATOM 930 C C . LYS B 1 21 ? 5.019 -21.153 12.962 1.00 51.22 21 LYS B C 1
ATOM 931 O O . LYS B 1 21 ? 5.877 -21.789 12.341 1.00 52.28 21 LYS B O 1
ATOM 937 N N . ASP B 1 22 ? 5.184 -19.884 13.321 1.00 53.36 22 ASP B N 1
ATOM 938 C CA . ASP B 1 22 ? 6.413 -19.157 12.997 1.00 56.53 22 ASP B CA 1
ATOM 939 C C . ASP B 1 22 ? 7.639 -19.537 13.837 1.00 56.63 22 ASP B C 1
ATOM 940 O O . ASP B 1 22 ? 8.745 -19.631 13.307 1.00 56.80 22 ASP B O 1
ATOM 945 N N . ASN B 1 23 ? 7.450 -19.759 15.135 1.00 55.81 23 ASN B N 1
ATOM 946 C CA . ASN B 1 23 ? 8.579 -20.072 16.007 1.00 55.21 23 ASN B CA 1
ATOM 947 C C . ASN B 1 23 ? 8.548 -21.434 16.692 1.00 54.85 23 ASN B C 1
ATOM 948 O O . ASN B 1 23 ? 9.453 -21.737 17.470 1.00 55.20 23 ASN B O 1
ATOM 953 N N . VAL B 1 24 ? 7.532 -22.251 16.422 1.00 53.29 24 VAL B N 1
ATOM 954 C CA . VAL B 1 24 ? 7.450 -23.559 17.073 1.00 53.17 24 VAL B CA 1
ATOM 955 C C . VAL B 1 24 ? 8.639 -24.473 16.750 1.00 53.49 24 VAL B C 1
ATOM 956 O O . VAL B 1 24 ? 9.091 -24.548 15.608 1.00 51.29 24 VAL B O 1
ATOM 960 N N . PRO B 1 25 ? 9.176 -25.162 17.771 1.00 54.13 25 PRO B N 1
ATOM 961 C CA . PRO B 1 25 ? 10.311 -26.068 17.556 1.00 55.77 25 PRO B CA 1
ATOM 962 C C . PRO B 1 25 ? 9.844 -27.341 16.850 1.00 55.95 25 PRO B C 1
ATOM 963 O O . PRO B 1 25 ? 8.831 -27.932 17.232 1.00 54.55 25 PRO B O 1
ATOM 967 N N . GLU B 1 26 ? 10.581 -27.745 15.816 1.00 56.83 26 GLU B N 1
ATOM 968 C CA . GLU B 1 26 ? 10.244 -28.932 15.029 1.00 59.13 26 GLU B CA 1
ATOM 969 C C . GLU B 1 26 ? 10.201 -30.231 15.838 1.00 58.26 26 GLU B C 1
ATOM 970 O O . GLU B 1 26 ? 9.641 -31.227 15.390 1.00 57.22 26 GLU B O 1
ATOM 976 N N . ALA B 1 27 ? 10.777 -30.207 17.034 1.00 58.68 27 ALA B N 1
ATOM 977 C CA . ALA B 1 27 ? 10.799 -31.378 17.899 1.00 59.08 27 ALA B CA 1
ATOM 978 C C . ALA B 1 27 ? 9.398 -31.693 18.407 1.00 58.98 27 ALA B C 1
ATOM 979 O O . ALA B 1 27 ? 9.129 -32.809 18.856 1.00 60.42 27 ALA B O 1
ATOM 981 N N . LEU B 1 28 ? 8.508 -30.709 18.339 1.00 58.07 28 LEU B N 1
ATOM 982 C CA . LEU B 1 28 ? 7.129 -30.890 18.789 1.00 57.81 28 LEU B CA 1
ATOM 983 C C . LEU B 1 28 ? 6.233 -31.287 17.622 1.00 56.36 28 LEU B C 1
ATOM 984 O O . LEU B 1 28 ? 5.200 -31.932 17.803 1.00 58.06 28 LEU B O 1
ATOM 989 N N . LEU B 1 29 ? 6.636 -30.902 16.419 1.00 54.68 29 LEU B N 1
ATOM 990 C CA . LEU B 1 29 ? 5.862 -31.222 15.225 1.00 54.50 29 LEU B CA 1
ATOM 991 C C . LEU B 1 29 ? 6.053 -32.668 14.787 1.00 54.47 29 LEU B C 1
ATOM 992 O O . LEU B 1 29 ? 5.310 -33.168 13.952 1.00 54.73 29 LEU B O 1
ATOM 997 N N . THR B 1 30 ? 7.041 -33.340 15.367 1.00 55.42 30 THR B N 1
ATOM 998 C CA . THR B 1 30 ? 7.339 -34.723 15.012 1.00 56.41 30 THR B CA 1
ATOM 999 C C . THR B 1 30 ? 6.796 -35.764 15.980 1.00 55.22 30 THR B C 1
ATOM 1000 O O . THR B 1 30 ? 6.301 -35.446 17.055 1.00 54.46 30 THR B O 1
ATOM 1004 N N . HIS B 1 31 ? 6.917 -37.017 15.572 1.00 56.59 31 HIS B N 1
ATOM 1005 C CA . HIS B 1 31 ? 6.463 -38.161 16.348 1.00 59.45 31 HIS B CA 1
ATOM 1006 C C . HIS B 1 31 ? 7.409 -38.389 17.544 1.00 59.52 31 HIS B C 1
ATOM 1007 O O . HIS B 1 31 ? 8.519 -38.899 17.379 1.00 60.36 31 HIS B O 1
ATOM 1014 N N . HIS B 1 32 ? 6.975 -38.002 18.738 1.00 58.62 32 HIS B N 1
ATOM 1015 C CA . HIS B 1 32 ? 7.790 -38.173 19.936 1.00 60.43 32 HIS B CA 1
ATOM 1016 C C . HIS B 1 32 ? 6.907 -38.581 21.105 1.00 61.24 32 HIS B C 1
ATOM 1017 O O . HIS B 1 32 ? 5.726 -38.847 20.918 1.00 62.07 32 HIS B O 1
ATOM 1024 N N . ASN B 1 33 ? 7.482 -38.621 22.307 1.00 62.86 33 ASN B N 1
ATOM 1025 C CA . ASN B 1 33 ? 6.735 -38.987 23.511 1.00 64.61 33 ASN B CA 1
ATOM 1026 C C . ASN B 1 33 ? 7.243 -38.203 24.723 1.00 66.26 33 ASN B C 1
ATOM 1027 O O . ASN B 1 33 ? 8.287 -37.551 24.652 1.00 65.48 33 ASN B O 1
ATOM 1032 N N . THR B 1 34 ? 6.505 -38.266 25.827 1.00 67.96 34 THR B N 1
ATOM 1033 C CA . THR B 1 34 ? 6.882 -37.549 27.043 1.00 71.31 34 THR B CA 1
ATOM 1034 C C . THR B 1 34 ? 7.618 -38.433 28.047 1.00 73.14 34 THR B C 1
ATOM 1035 O O . THR B 1 34 ? 7.573 -39.661 27.959 1.00 73.13 34 THR B O 1
ATOM 1039 N N . ALA B 1 35 ? 8.293 -37.797 29.004 1.00 75.78 35 ALA B N 1
ATOM 1040 C CA . ALA B 1 35 ? 9.067 -38.506 30.024 1.00 77.94 35 ALA B CA 1
ATOM 1041 C C . ALA B 1 35 ? 8.234 -39.431 30.906 1.00 79.36 35 ALA B C 1
ATOM 1042 O O . ALA B 1 35 ? 7.017 -39.287 31.004 1.00 80.02 35 ALA B O 1
ATOM 1044 N N . VAL B 1 36 ? 8.924 -40.366 31.558 1.00 80.34 36 VAL B N 1
ATOM 1045 C CA . VAL B 1 36 ? 8.324 -41.371 32.436 1.00 81.13 36 VAL B CA 1
ATOM 1046 C C . VAL B 1 36 ? 7.474 -40.856 33.594 1.00 80.94 36 VAL B C 1
ATOM 1047 O O . VAL B 1 36 ? 6.551 -41.544 34.040 1.00 81.18 36 VAL B O 1
ATOM 1051 N N . ASP B 1 37 ? 7.782 -39.664 34.092 1.00 80.19 37 ASP B N 1
ATOM 1052 C CA . ASP B 1 37 ? 7.036 -39.118 35.223 1.00 78.94 37 ASP B CA 1
ATOM 1053 C C . ASP B 1 37 ? 6.470 -37.717 34.966 1.00 76.75 37 ASP B C 1
ATOM 1054 O O . ASP B 1 37 ? 6.502 -36.853 35.843 1.00 76.64 37 ASP B O 1
ATOM 1059 N N . VAL B 1 38 ? 5.936 -37.498 33.768 1.00 74.12 38 VAL B N 1
ATOM 1060 C CA . VAL B 1 38 ? 5.373 -36.194 33.428 1.00 70.47 38 VAL B CA 1
ATOM 1061 C C . VAL B 1 38 ? 4.152 -36.217 32.511 1.00 66.57 38 VAL B C 1
ATOM 1062 O O . VAL B 1 38 ? 4.030 -37.065 31.620 1.00 64.56 38 VAL B O 1
ATOM 1066 N N . PHE B 1 39 ? 3.263 -35.254 32.751 1.00 62.79 39 PHE B N 1
ATOM 1067 C CA . PHE B 1 39 ? 2.038 -35.059 31.982 1.00 58.76 39 PHE B CA 1
ATOM 1068 C C . PHE B 1 39 ? 2.186 -33.764 31.186 1.00 54.18 39 PHE B C 1
ATOM 1069 O O . PHE B 1 39 ? 2.401 -32.694 31.762 1.00 52.50 39 PHE B O 1
ATOM 1077 N N . GLY B 1 40 ? 2.069 -33.864 29.866 1.00 51.18 40 GLY B N 1
ATOM 1078 C CA . GLY B 1 40 ? 2.180 -32.688 29.021 1.00 46.04 40 GLY B CA 1
ATOM 1079 C C . GLY B 1 40 ? 0.806 -32.093 28.775 1.00 42.69 40 GLY B C 1
ATOM 1080 O O . GLY B 1 40 ? 0.052 -32.599 27.949 1.00 43.73 40 GLY B O 1
ATOM 1081 N N . GLN B 1 41 ? 0.486 -31.031 29.509 1.00 38.27 41 GLN B N 1
ATOM 1082 C CA . GLN B 1 41 ? -0.784 -30.332 29.398 1.00 35.89 41 GLN B CA 1
ATOM 1083 C C . GLN B 1 41 ? -0.706 -29.259 28.306 1.00 36.68 41 GLN B C 1
ATOM 1084 O O . GLN B 1 41 ? -0.141 -28.174 28.528 1.00 34.86 41 GLN B O 1
ATOM 1090 N N . ILE B 1 42 ? -1.269 -29.562 27.133 1.00 35.23 42 ILE B N 1
ATOM 1091 C CA . ILE B 1 42 ? -1.255 -28.632 25.997 1.00 34.52 42 ILE B CA 1
ATOM 1092 C C . ILE B 1 42 ? -2.407 -27.630 26.083 1.00 33.14 42 ILE B C 1
ATOM 1093 O O . ILE B 1 42 ? -3.569 -28.012 26.043 1.00 32.62 42 ILE B O 1
ATOM 1098 N N . CYS B 1 43 ? -2.072 -26.349 26.211 1.00 31.15 43 CYS B N 1
ATOM 1099 C CA . CYS B 1 43 ? -3.085 -25.308 26.309 1.00 33.41 43 CYS B CA 1
ATOM 1100 C C . CYS B 1 43 ? -3.133 -24.452 25.049 1.00 30.99 43 CYS B C 1
ATOM 1101 O O . CYS B 1 43 ? -2.139 -23.859 24.652 1.00 34.02 43 CYS B O 1
ATOM 1104 N N . VAL B 1 44 ? -4.292 -24.415 24.406 1.00 29.38 44 VAL B N 1
ATOM 1105 C CA . VAL B 1 44 ? -4.451 -23.644 23.191 1.00 28.74 44 VAL B CA 1
ATOM 1106 C C . VAL B 1 44 ? -5.098 -22.314 23.540 1.00 29.38 44 VAL B C 1
ATOM 1107 O O . VAL B 1 44 ? -6.225 -22.249 24.045 1.00 31.59 44 VAL B O 1
ATOM 1119 N N . GLU B 1 46 ? -5.089 -19.779 21.175 1.00 29.76 46 GLU B N 1
ATOM 1120 C CA . GLU B 1 46 ? -5.682 -19.288 19.948 1.00 32.23 46 GLU B CA 1
ATOM 1121 C C . GLU B 1 46 ? -5.516 -20.324 18.849 1.00 27.55 46 GLU B C 1
ATOM 1122 O O . GLU B 1 46 ? -4.549 -21.076 18.843 1.00 28.98 46 GLU B O 1
ATOM 1128 N N . GLY B 1 47 ? -6.474 -20.358 17.930 1.00 26.64 47 GLY B N 1
ATOM 1129 C CA . GLY B 1 47 ? -6.408 -21.279 16.813 1.00 27.33 47 GLY B CA 1
ATOM 1130 C C . GLY B 1 47 ? -6.759 -22.718 17.156 1.00 28.93 47 GLY B C 1
ATOM 1131 O O . GLY B 1 4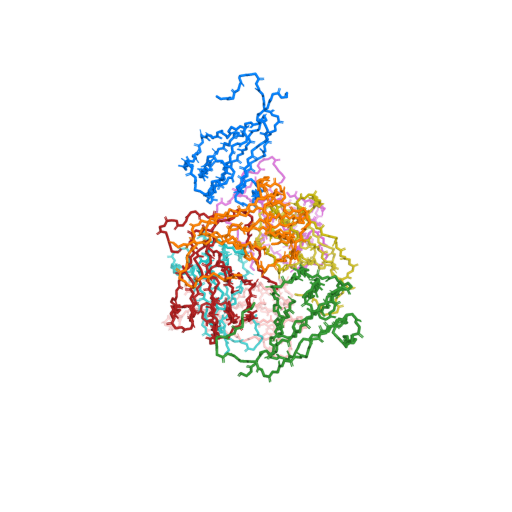7 ? -7.534 -22.981 18.071 1.00 29.16 47 GLY B O 1
ATOM 1132 N N . VAL B 1 48 ? -6.160 -23.658 16.437 1.00 29.98 48 VAL B N 1
ATOM 1133 C CA . VAL B 1 48 ? -6.470 -25.059 16.672 1.00 32.58 48 VAL B CA 1
ATOM 1134 C C . VAL B 1 48 ? -5.282 -26.002 16.611 1.00 31.49 48 VAL B C 1
ATOM 1135 O O . VAL B 1 48 ? -4.532 -25.994 15.644 1.00 33.03 48 VAL B O 1
ATOM 1139 N N . VAL B 1 49 ? -5.110 -26.808 17.654 1.00 30.85 49 VAL B N 1
ATOM 1140 C CA . VAL B 1 49 ? -4.037 -27.793 17.658 1.00 31.86 49 VAL B CA 1
ATOM 1141 C C . VAL B 1 49 ? -4.677 -29.187 17.532 1.00 34.01 49 VAL B C 1
ATOM 1142 O O . VAL B 1 49 ? -5.537 -29.556 18.334 1.00 33.97 49 VAL B O 1
ATOM 1146 N N . THR B 1 50 ? -4.275 -29.935 16.503 1.00 35.68 50 THR B N 1
ATOM 1147 C CA . THR B 1 50 ? -4.792 -31.282 16.268 1.00 36.83 50 THR B CA 1
ATOM 1148 C C . THR B 1 50 ? -3.826 -32.282 16.888 1.00 35.86 50 THR B C 1
ATOM 1149 O O . THR B 1 50 ? -2.671 -32.374 16.486 1.00 36.77 50 THR B O 1
ATOM 1153 N N . TYR B 1 51 ? -4.311 -33.024 17.873 1.00 36.73 51 TYR B N 1
ATOM 1154 C CA . TYR B 1 51 ? -3.497 -34.002 18.591 1.00 36.13 51 TYR B CA 1
ATOM 1155 C C . TYR B 1 51 ? -3.709 -35.430 18.094 1.00 37.58 51 TYR B C 1
ATOM 1156 O O . TYR B 1 51 ? -4.840 -35.916 18.035 1.00 37.92 51 TYR B O 1
ATOM 1165 N N . TYR B 1 52 ? -2.615 -36.097 17.740 1.00 38.56 52 TYR B N 1
ATOM 1166 C CA . TYR B 1 52 ? -2.671 -37.470 17.274 1.00 40.31 52 TYR B CA 1
ATOM 1167 C C . TYR B 1 52 ? -1.968 -38.371 18.283 1.00 39.72 52 TYR B C 1
ATOM 1168 O O . TYR B 1 52 ? -0.803 -38.153 18.622 1.00 40.38 52 TYR B O 1
ATOM 1177 N N . GLY B 1 53 ? -2.674 -39.386 18.765 1.00 39.34 53 GLY B N 1
ATOM 1178 C CA . GLY B 1 53 ? -2.075 -40.302 19.725 1.00 38.62 53 GLY B CA 1
ATOM 1179 C C . GLY B 1 53 ? -1.784 -41.646 19.085 1.00 39.12 53 GLY B C 1
ATOM 1180 O O . GLY B 1 53 ? -2.491 -42.066 18.177 1.00 37.81 53 GLY B O 1
ATOM 1181 N N . PHE B 1 54 ? -0.728 -42.316 19.539 1.00 42.00 54 PHE B N 1
ATOM 1182 C CA . PHE B 1 54 ? -0.375 -43.628 19.006 1.00 41.47 54 PHE B CA 1
ATOM 1183 C C . PHE B 1 54 ? -0.282 -44.667 20.108 1.00 41.76 54 PHE B C 1
ATOM 1184 O O . PHE B 1 54 ? 0.181 -44.368 21.217 1.00 42.48 54 PHE B O 1
ATOM 1192 N N . ALA B 1 55 ? -0.724 -45.886 19.791 1.00 41.98 55 ALA B N 1
ATOM 1193 C CA . ALA B 1 55 ? -0.719 -47.014 20.733 1.00 43.26 55 ALA B CA 1
ATOM 1194 C C . ALA B 1 55 ? 0.671 -47.247 21.337 1.00 44.47 55 ALA B C 1
ATOM 1195 O O . ALA B 1 55 ? 0.808 -47.478 22.542 1.00 42.38 55 ALA B O 1
ATOM 1197 N N . ASN B 1 56 ? 1.693 -47.188 20.485 1.00 46.62 56 ASN B N 1
ATOM 1198 C CA . ASN B 1 56 ? 3.079 -47.351 20.914 1.00 49.15 56 ASN B CA 1
ATOM 1199 C C . ASN B 1 56 ? 4.086 -46.788 19.906 1.00 51.01 56 ASN B C 1
ATOM 1200 O O . ASN B 1 56 ? 3.734 -46.326 18.818 1.00 51.17 56 ASN B O 1
ATOM 1205 N N . SER B 1 57 ? 5.352 -46.844 20.294 1.00 53.20 57 SER B N 1
ATOM 1206 C CA . SER B 1 57 ? 6.451 -46.371 19.474 1.00 55.18 57 SER B CA 1
ATOM 1207 C C . SER B 1 57 ? 6.423 -46.950 18.061 1.00 56.11 57 SER B C 1
ATOM 1208 O O . SER B 1 57 ? 6.993 -46.368 17.144 1.00 56.74 57 SER B O 1
ATOM 1211 N N . GLU B 1 58 ? 5.748 -48.083 17.880 1.00 58.98 58 GLU B N 1
ATOM 1212 C CA . GLU B 1 58 ? 5.695 -48.752 16.576 1.00 60.57 58 GLU B CA 1
ATOM 1213 C C . GLU B 1 58 ? 4.428 -48.526 15.757 1.00 61.41 58 GLU B C 1
ATOM 1214 O O . GLU B 1 58 ? 4.371 -48.908 14.585 1.00 61.95 58 GLU B O 1
ATOM 1220 N N . ALA B 1 59 ? 3.408 -47.932 16.364 1.00 61.91 59 ALA B N 1
ATOM 1221 C CA . ALA B 1 59 ? 2.160 -47.683 15.650 1.00 63.00 59 ALA B CA 1
ATOM 1222 C C . ALA B 1 59 ? 2.402 -46.719 14.484 1.00 64.38 59 ALA B C 1
ATOM 1223 O O . ALA B 1 59 ? 3.265 -45.832 14.565 1.00 64.06 59 ALA B O 1
ATOM 1225 N N . THR B 1 60 ? 1.647 -46.908 13.402 1.00 64.23 60 THR B N 1
ATOM 1226 C CA . THR B 1 60 ? 1.763 -46.067 12.212 1.00 65.61 60 THR B CA 1
ATOM 1227 C C . THR B 1 60 ? 0.450 -45.344 11.917 1.00 64.98 60 THR B C 1
ATOM 1228 O O . THR B 1 60 ? 0.423 -44.346 11.194 1.00 65.35 60 THR B O 1
ATOM 1232 N N . GLU B 1 61 ? -0.638 -45.863 12.473 1.00 63.77 61 GLU B N 1
ATOM 1233 C CA . GLU B 1 61 ? -1.953 -45.265 12.307 1.00 61.76 61 GLU B CA 1
ATOM 1234 C C . GLU B 1 61 ? -2.389 -44.853 13.707 1.00 58.76 61 GLU B C 1
ATOM 1235 O O . GLU B 1 61 ? -2.267 -45.628 14.661 1.00 59.64 61 GLU B O 1
ATOM 1241 N N . PRO B 1 62 ? -2.887 -43.618 13.857 1.00 54.76 62 PRO B N 1
ATOM 1242 C CA . PRO B 1 62 ? -3.330 -43.122 15.160 1.00 51.59 62 PRO B CA 1
ATOM 1243 C C . PRO B 1 62 ? -4.464 -43.929 15.788 1.00 48.40 62 PRO B C 1
ATOM 1244 O O . PRO B 1 62 ? -5.324 -44.465 15.094 1.00 47.99 62 PRO B O 1
ATOM 1248 N N . GLU B 1 63 ? -4.447 -44.009 17.110 1.00 45.42 63 GLU B N 1
ATOM 1249 C CA . GLU B 1 63 ? -5.478 -44.701 17.845 1.00 44.19 63 GLU B CA 1
ATOM 1250 C C . GLU B 1 63 ? -6.380 -43.637 18.477 1.00 44.10 63 GLU B C 1
ATOM 1251 O O . GLU B 1 63 ? -7.450 -43.946 19.023 1.00 41.97 63 GLU B O 1
ATOM 1257 N N . ILE B 1 64 ? -5.932 -42.382 18.420 1.00 41.34 64 ILE B N 1
ATOM 1258 C CA . ILE B 1 64 ? -6.709 -41.275 18.952 1.00 40.07 64 ILE B CA 1
ATOM 1259 C C . ILE B 1 64 ? -6.381 -39.943 18.277 1.00 40.64 64 ILE B C 1
ATOM 1260 O O . ILE B 1 64 ? -5.219 -39.605 18.023 1.00 40.55 64 ILE B O 1
ATOM 1265 N N . LYS B 1 65 ? -7.433 -39.208 17.959 1.00 38.05 65 LYS B N 1
ATOM 1266 C CA . LYS B 1 65 ? -7.306 -37.910 17.333 1.00 38.50 65 LYS B CA 1
ATOM 1267 C C . LYS B 1 65 ? -8.242 -36.964 18.076 1.00 38.37 65 LYS B C 1
ATOM 1268 O O . LYS B 1 65 ? -9.419 -37.251 18.256 1.00 37.30 65 LYS B O 1
ATOM 1274 N N . VAL B 1 66 ? -7.709 -35.845 18.540 1.00 37.43 66 VAL B N 1
ATOM 1275 C CA . VAL B 1 66 ? -8.527 -34.902 19.267 1.00 37.83 66 VAL B CA 1
ATOM 1276 C C . VAL B 1 66 ? -8.174 -33.489 18.802 1.00 36.78 66 VAL B C 1
ATOM 1277 O O . VAL B 1 66 ? -6.990 -33.122 18.714 1.00 35.20 66 VAL B O 1
ATOM 1281 N N . VAL B 1 67 ? -9.193 -32.709 18.444 1.00 34.02 67 VAL B N 1
ATOM 1282 C CA . VAL B 1 67 ? -8.933 -31.343 18.015 1.00 34.41 67 VAL B CA 1
ATOM 1283 C C . VAL B 1 67 ? -9.078 -30.520 19.275 1.00 32.13 67 VAL B C 1
ATOM 1284 O O . VAL B 1 67 ? -10.046 -30.684 20.018 1.00 31.71 67 VAL B O 1
ATOM 1288 N N . ILE B 1 68 ? -8.085 -29.679 19.538 1.00 30.93 68 ILE B N 1
ATOM 1289 C CA . ILE B 1 68 ? -8.095 -28.820 20.731 1.00 32.35 68 ILE B CA 1
ATOM 1290 C C . ILE B 1 68 ? -8.221 -27.383 20.269 1.00 30.93 68 ILE B C 1
ATOM 1291 O O . ILE B 1 68 ? -7.356 -26.884 19.545 1.00 33.04 68 ILE B O 1
ATOM 1296 N N . ASN B 1 69 ? -9.289 -26.725 20.694 1.00 30.93 69 ASN B N 1
ATOM 1297 C CA . ASN B 1 69 ? -9.545 -25.340 20.319 1.00 32.83 69 ASN B CA 1
ATOM 1298 C C . ASN B 1 69 ? -9.141 -24.373 21.427 1.00 32.94 69 ASN B C 1
ATOM 1299 O O . ASN B 1 69 ? -8.898 -24.768 22.577 1.00 34.38 69 ASN B O 1
ATOM 1304 N N . ALA B 1 70 ? -9.095 -23.101 21.060 1.00 29.89 70 ALA B N 1
ATOM 1305 C CA . ALA B 1 70 ? -8.744 -22.024 21.968 1.00 31.85 70 ALA B CA 1
ATOM 1306 C C . ALA B 1 70 ? -9.640 -22.048 23.211 1.00 30.25 70 ALA B C 1
ATOM 1307 O O . ALA B 1 70 ? -10.863 -22.116 23.095 1.00 30.50 70 ALA B O 1
ATOM 1309 N N . GLY B 1 71 ? -9.025 -21.963 24.389 1.00 28.29 71 GLY B N 1
ATOM 1310 C CA . GLY B 1 71 ? -9.794 -21.980 25.621 1.00 27.04 71 GLY B CA 1
ATOM 1311 C C . GLY B 1 71 ? -9.857 -23.387 26.192 1.00 27.10 71 GLY B C 1
ATOM 1312 O O . GLY B 1 71 ? -10.430 -23.609 27.239 1.00 28.93 71 GLY B O 1
ATOM 1313 N N . GLN B 1 72 ? -9.266 -24.345 25.497 1.00 28.83 72 GLN B N 1
ATOM 1314 C CA . GLN B 1 72 ? -9.258 -25.710 25.966 1.00 31.65 72 GLN B CA 1
ATOM 1315 C C . GLN B 1 72 ? -7.821 -26.200 26.067 1.00 32.61 72 GLN B C 1
ATOM 1316 O O . GLN B 1 72 ? -6.878 -25.547 25.603 1.00 32.25 72 GLN B O 1
ATOM 1322 N N . PHE B 1 73 ? -7.670 -27.363 26.681 1.00 32.84 73 PHE B N 1
ATOM 1323 C CA . PHE B 1 73 ? -6.371 -27.984 26.833 1.00 35.24 73 PHE B CA 1
ATOM 1324 C C . PHE B 1 73 ? -6.598 -29.488 26.852 1.00 36.39 73 PHE B C 1
ATOM 1325 O O . PHE B 1 73 ? -7.699 -29.934 27.148 1.00 36.20 73 PHE B O 1
ATOM 1333 N N . ALA B 1 74 ? -5.567 -30.251 26.500 1.00 37.42 74 ALA B N 1
ATOM 1334 C CA . ALA B 1 74 ? -5.615 -31.713 26.522 1.00 40.52 74 ALA B CA 1
ATOM 1335 C C . ALA B 1 74 ? -4.313 -32.177 27.183 1.00 42.53 74 ALA B C 1
ATOM 1336 O O . ALA B 1 74 ? -3.248 -31.605 26.931 1.00 40.96 74 ALA B O 1
ATOM 1338 N N . THR B 1 75 ? -4.389 -33.201 28.031 1.00 44.47 75 THR B N 1
ATOM 1339 C CA . THR B 1 75 ? -3.187 -33.690 28.709 1.00 47.94 75 THR B CA 1
ATOM 1340 C C . THR B 1 75 ? -2.645 -34.960 28.077 1.00 47.28 75 THR B C 1
ATOM 1341 O O . THR B 1 75 ? -3.398 -35.865 27.728 1.00 48.65 75 THR B O 1
ATOM 1345 N N . SER B 1 76 ? -1.333 -35.025 27.922 1.00 46.64 76 SER B N 1
ATOM 1346 C CA . SER B 1 76 ? -0.720 -36.206 27.332 1.00 47.49 76 SER B CA 1
ATOM 1347 C C . SER B 1 76 ? -0.094 -37.088 28.432 1.00 46.56 76 SER B C 1
ATOM 1348 O O . SER B 1 76 ? 0.723 -36.616 29.229 1.00 45.90 76 SER B O 1
ATOM 1351 N N . PRO B 1 77 ? -0.496 -38.376 28.500 1.00 46.69 77 PRO B N 1
ATOM 1352 C CA . PRO B 1 77 ? 0.001 -39.353 29.489 1.00 47.36 77 PRO B CA 1
ATOM 1353 C C . PRO B 1 77 ? 1.510 -39.613 29.434 1.00 47.18 77 PRO B C 1
ATOM 1354 O O . PRO B 1 77 ? 2.130 -39.507 28.377 1.00 45.51 77 PRO B O 1
ATOM 1358 N N . PRO B 1 78 ? 2.115 -39.978 30.577 1.00 48.72 78 PRO B N 1
ATOM 1359 C CA . PRO B 1 78 ? 3.555 -40.248 30.599 1.00 49.79 78 PRO B CA 1
ATOM 1360 C C . PRO B 1 78 ? 3.967 -41.333 29.599 1.00 50.46 78 PRO B C 1
ATOM 1361 O O . PRO B 1 78 ? 3.347 -42.395 29.527 1.00 51.89 78 PRO B O 1
ATOM 1365 N N . GLN B 1 79 ? 5.001 -41.039 28.817 1.00 50.08 79 GLN B N 1
ATOM 1366 C CA . GLN B 1 79 ? 5.548 -41.961 27.824 1.00 51.76 79 GLN B CA 1
ATOM 1367 C C . GLN B 1 79 ? 4.654 -42.274 26.629 1.00 51.69 79 GLN B C 1
ATOM 1368 O O . GLN B 1 79 ? 4.995 -43.115 25.787 1.00 49.86 79 GLN B O 1
ATOM 1374 N N . TYR B 1 80 ? 3.524 -41.582 26.535 1.00 50.79 80 TYR B N 1
ATOM 1375 C CA . TYR B 1 80 ? 2.598 -41.812 25.434 1.00 49.73 80 TYR B CA 1
ATOM 1376 C C . TYR B 1 80 ? 3.061 -41.121 24.147 1.00 47.24 80 TYR B C 1
ATOM 1377 O O . TYR B 1 80 ? 3.294 -39.916 24.132 1.00 47.88 80 TYR B O 1
ATOM 1386 N N . TRP B 1 81 ? 3.190 -41.883 23.069 1.00 44.71 81 TRP B N 1
ATOM 1387 C CA . TRP B 1 81 ? 3.631 -41.310 21.805 1.00 46.24 81 TRP B CA 1
ATOM 1388 C C . TRP B 1 81 ? 2.532 -40.507 21.090 1.00 45.45 81 TRP B C 1
ATOM 1389 O O . TRP B 1 81 ? 1.366 -40.913 21.061 1.00 43.17 81 TRP B O 1
ATOM 1400 N N . HIS B 1 82 ? 2.911 -39.362 20.519 1.00 45.22 82 HIS B N 1
ATOM 1401 C CA . HIS B 1 82 ? 1.955 -38.504 19.823 1.00 46.80 82 HIS B CA 1
ATOM 1402 C C . HIS B 1 82 ? 2.584 -37.480 18.885 1.00 46.74 82 HIS B C 1
ATOM 1403 O O . HIS B 1 82 ? 3.802 -37.300 18.850 1.00 45.43 82 HIS B O 1
ATOM 1410 N N . ARG B 1 83 ? 1.731 -36.804 18.128 1.00 45.42 83 ARG B N 1
ATOM 1411 C CA . ARG B 1 83 ? 2.176 -35.783 17.190 1.00 46.53 83 ARG B CA 1
ATOM 1412 C C . ARG B 1 83 ? 1.102 -34.686 17.104 1.00 45.47 83 ARG B C 1
ATOM 1413 O O . ARG B 1 83 ? -0.102 -34.979 17.126 1.00 43.03 83 ARG B O 1
ATOM 1421 N N . ILE B 1 84 ? 1.535 -33.427 17.033 1.00 42.46 84 ILE B N 1
ATOM 1422 C CA . ILE B 1 84 ? 0.590 -32.325 16.950 1.00 41.80 84 ILE B CA 1
ATOM 1423 C C . ILE B 1 84 ? 0.735 -31.557 15.654 1.00 42.00 84 ILE B C 1
ATOM 1424 O O . ILE B 1 84 ? 1.826 -31.462 15.094 1.00 42.56 84 ILE B O 1
ATOM 1429 N N . GLU B 1 85 ? -0.390 -31.040 15.171 1.00 41.32 85 GLU B N 1
ATOM 1430 C CA . GLU B 1 85 ? -0.428 -30.246 13.953 1.00 42.19 85 GLU B CA 1
ATOM 1431 C C . GLU B 1 85 ? -1.127 -28.962 14.332 1.00 38.67 85 GLU B C 1
ATOM 1432 O O . GLU B 1 85 ? -2.149 -28.994 15.016 1.00 35.94 85 GLU B O 1
ATOM 1438 N N . LEU B 1 86 ? -0.581 -27.843 13.871 1.00 36.19 86 LEU B N 1
ATOM 1439 C CA . LEU B 1 86 ? -1.128 -26.533 14.197 1.00 36.73 86 LEU B CA 1
ATOM 1440 C C . LEU B 1 86 ? -1.849 -25.851 13.034 1.00 36.07 86 LEU B C 1
ATOM 1441 O O . LEU B 1 86 ? -1.464 -26.008 11.878 1.00 37.70 86 LEU B O 1
ATOM 1446 N N . SER B 1 87 ? -2.904 -25.102 13.342 1.00 35.22 87 SER B N 1
ATOM 1447 C CA . SER B 1 87 ? -3.605 -24.343 12.315 1.00 35.81 87 SER B CA 1
ATOM 1448 C C . SER B 1 87 ? -2.734 -23.086 12.158 1.00 36.98 87 SER B C 1
ATOM 1449 O O . SER B 1 87 ? -2.006 -22.716 13.085 1.00 34.38 87 SER B O 1
ATOM 1452 N N . ASP B 1 88 ? -2.808 -22.439 10.996 1.00 36.56 88 ASP B N 1
ATOM 1453 C CA . ASP B 1 88 ? -2.029 -21.231 10.726 1.00 37.64 88 ASP B CA 1
ATOM 1454 C C . ASP B 1 88 ? -2.063 -20.172 11.834 1.00 35.67 88 ASP B C 1
ATOM 1455 O O . ASP B 1 88 ? -1.084 -19.460 12.025 1.00 36.68 88 ASP B O 1
ATOM 1460 N N . ASP B 1 89 ? -3.168 -20.072 12.567 1.00 33.06 89 ASP B N 1
ATOM 1461 C CA . ASP B 1 89 ? -3.276 -19.072 13.621 1.00 33.08 89 ASP B CA 1
ATOM 1462 C C . ASP B 1 89 ? -3.152 -19.620 15.052 1.00 31.83 89 ASP B C 1
ATOM 1463 O O . ASP B 1 89 ? -3.447 -18.918 16.024 1.00 32.74 89 ASP B O 1
ATOM 1468 N N . ALA B 1 90 ? -2.705 -20.864 15.169 1.00 27.65 90 ALA B N 1
ATOM 1469 C CA . ALA B 1 90 ? -2.525 -21.521 16.456 1.00 28.37 90 ALA B CA 1
ATOM 1470 C C . ALA B 1 90 ? -1.525 -20.795 17.356 1.00 30.71 90 ALA B C 1
ATOM 1471 O O . ALA B 1 90 ? -0.542 -20.213 16.882 1.00 30.88 90 ALA B O 1
ATOM 1473 N N . GLN B 1 91 ? -1.791 -20.840 18.657 1.00 31.24 91 GLN B N 1
ATOM 1474 C CA . GLN B 1 91 ? -0.925 -20.246 19.682 1.00 32.14 91 GLN B CA 1
ATOM 1475 C C . GLN B 1 91 ? -1.168 -21.101 20.924 1.00 31.44 91 GLN B C 1
ATOM 1476 O O . GLN B 1 91 ? -2.254 -21.082 21.502 1.00 33.83 91 GLN B O 1
ATOM 1482 N N . PHE B 1 92 ? -0.164 -21.859 21.334 1.00 34.03 92 PHE B N 1
ATOM 1483 C CA . PHE B 1 92 ? -0.327 -22.738 22.486 1.00 33.67 92 PHE B CA 1
ATOM 1484 C C . PHE B 1 92 ? 0.942 -22.825 23.303 1.00 34.45 92 PHE B C 1
ATOM 1485 O O . PHE B 1 92 ? 1.999 -22.368 22.882 1.00 34.09 92 PHE B O 1
ATOM 1493 N N . ASN B 1 93 ? 0.828 -23.438 24.470 1.00 35.41 93 ASN B N 1
ATOM 1494 C CA . ASN B 1 93 ? 1.983 -23.647 25.314 1.00 38.48 93 ASN B CA 1
ATOM 1495 C C . ASN B 1 93 ? 1.782 -24.990 26.014 1.00 39.07 93 ASN B C 1
ATOM 1496 O O . ASN B 1 93 ? 0.672 -25.511 26.051 1.00 39.27 93 ASN B O 1
ATOM 1501 N N . ILE B 1 94 ? 2.859 -25.554 26.546 1.00 38.05 94 ILE B N 1
ATOM 1502 C CA . ILE B 1 94 ? 2.775 -26.825 27.241 1.00 37.67 94 ILE B CA 1
ATOM 1503 C C . ILE B 1 94 ? 3.298 -26.725 28.678 1.00 38.79 94 ILE B C 1
ATOM 1504 O O . ILE B 1 94 ? 4.384 -26.191 28.916 1.00 39.20 94 ILE B O 1
ATOM 1509 N N . ASN B 1 95 ? 2.507 -27.224 29.625 1.00 39.44 95 ASN B N 1
ATOM 1510 C CA . ASN B 1 95 ? 2.891 -27.246 31.032 1.00 41.50 95 ASN B CA 1
ATOM 1511 C C . ASN B 1 95 ? 3.146 -28.706 31.404 1.00 42.42 95 ASN B C 1
ATOM 1512 O O . ASN B 1 95 ? 2.246 -29.543 31.369 1.00 45.23 95 ASN B O 1
ATOM 1517 N N . PHE B 1 96 ? 4.389 -29.006 31.744 1.00 44.49 96 PHE B N 1
ATOM 1518 C CA . PHE B 1 96 ? 4.775 -30.355 32.112 1.00 45.52 96 PHE B CA 1
ATOM 1519 C C . PHE B 1 96 ? 4.617 -30.564 33.610 1.00 46.55 96 PHE B C 1
ATOM 1520 O O . PHE B 1 96 ? 5.262 -29.899 34.415 1.00 46.62 96 PHE B O 1
ATOM 1528 N N . TRP B 1 97 ? 3.743 -31.493 33.974 1.00 48.00 97 TRP B N 1
ATOM 1529 C CA . TRP B 1 97 ? 3.491 -31.789 35.368 1.00 48.70 97 TRP B CA 1
ATOM 1530 C C . TRP B 1 97 ? 4.345 -32.967 35.794 1.00 51.56 97 TRP B C 1
ATOM 1531 O O . TRP B 1 97 ? 4.624 -33.869 34.998 1.00 52.32 97 TRP B O 1
ATOM 1542 N N . SER B 1 98 ? 4.757 -32.944 37.055 1.00 53.97 98 SER B N 1
ATOM 1543 C CA . SER B 1 98 ? 5.567 -34.007 37.625 1.00 57.52 98 SER B CA 1
ATOM 1544 C C . SER B 1 98 ? 5.485 -33.914 39.138 1.00 58.89 98 SER B C 1
ATOM 1545 O O . SER B 1 98 ? 4.855 -33.008 39.691 1.00 59.69 98 SER B O 1
ATOM 1548 N N . ASP B 1 99 ? 6.118 -34.860 39.812 1.00 61.21 99 ASP B N 1
ATOM 1549 C CA . ASP B 1 99 ? 6.127 -34.860 41.264 1.00 61.95 99 ASP B CA 1
ATOM 1550 C C . ASP B 1 99 ? 7.541 -35.125 41.770 1.00 62.04 99 ASP B C 1
ATOM 1551 O O . ASP B 1 99 ? 8.080 -34.235 42.465 1.00 61.73 99 ASP B O 1
ATOM 1556 N N . LEU C 1 4 ? -13.564 -35.535 31.757 1.00 72.25 4 LEU D N 1
ATOM 1557 C CA . LEU C 1 4 ? -14.312 -36.050 32.942 1.00 73.32 4 LEU D CA 1
ATOM 1558 C C . LEU C 1 4 ? -13.995 -37.504 33.287 1.00 73.16 4 LEU D C 1
ATOM 1559 O O . LEU C 1 4 ? -13.820 -38.348 32.408 1.00 73.38 4 LEU D O 1
ATOM 1564 N N . ARG C 1 5 ? -13.915 -37.780 34.584 1.00 72.81 5 ARG D N 1
ATOM 1565 C CA . ARG C 1 5 ? -13.647 -39.124 35.077 1.00 71.86 5 ARG D CA 1
ATOM 1566 C C . ARG C 1 5 ? -14.883 -39.519 35.860 1.00 68.63 5 ARG D C 1
ATOM 1567 O O . ARG C 1 5 ? -15.587 -38.656 36.386 1.00 68.64 5 ARG D O 1
ATOM 1575 N N . ILE C 1 6 ? -15.157 -40.813 35.938 1.00 64.77 6 ILE D N 1
ATOM 1576 C CA . ILE C 1 6 ? -16.321 -41.270 36.682 1.00 60.11 6 ILE D CA 1
ATOM 1577 C C . ILE C 1 6 ? -16.010 -41.201 38.178 1.00 58.67 6 ILE D C 1
ATOM 1578 O O . ILE C 1 6 ? -14.994 -41.729 38.633 1.00 55.77 6 ILE D O 1
ATOM 1583 N N . PRO C 1 7 ? -16.870 -40.518 38.952 1.00 58.01 7 PRO D N 1
ATOM 1584 C CA . PRO C 1 7 ? -16.713 -40.366 40.403 1.00 58.46 7 PRO D CA 1
ATOM 1585 C C . PRO C 1 7 ? -16.564 -41.702 41.140 1.00 57.71 7 PRO D C 1
ATOM 1586 O O . PRO C 1 7 ? -17.162 -42.700 40.752 1.00 56.50 7 PRO D O 1
ATOM 1590 N N . LYS C 1 8 ? -15.770 -41.702 42.207 1.00 59.38 8 LYS D N 1
ATOM 1591 C CA . LYS C 1 8 ? -15.510 -42.902 43.008 1.00 61.50 8 LYS D CA 1
ATOM 1592 C C . LYS C 1 8 ? -16.754 -43.525 43.646 1.00 60.65 8 LYS D C 1
ATOM 1593 O O . LYS C 1 8 ? -16.858 -44.749 43.771 1.00 60.19 8 LYS D O 1
ATOM 1599 N N . ASN C 1 9 ? -17.694 -42.679 44.047 1.00 59.59 9 ASN D N 1
ATOM 1600 C CA . ASN C 1 9 ? -18.913 -43.142 44.695 1.00 58.70 9 ASN D CA 1
ATOM 1601 C C . ASN C 1 9 ? -20.009 -43.570 43.725 1.00 57.33 9 ASN D C 1
ATOM 1602 O O . ASN C 1 9 ? -21.034 -44.110 44.143 1.00 57.18 9 ASN D O 1
ATOM 1607 N N . TRP C 1 10 ? -19.805 -43.329 42.434 1.00 55.70 10 TRP D N 1
ATOM 1608 C CA . TRP C 1 10 ? -20.803 -43.717 41.436 1.00 55.13 10 TRP D CA 1
ATOM 1609 C C . TRP C 1 10 ? -20.823 -45.240 41.240 1.00 52.32 10 TRP D C 1
ATOM 1610 O O . TRP C 1 10 ? -19.848 -45.931 41.554 1.00 51.93 10 TRP D O 1
ATOM 1621 N N . THR C 1 11 ? -21.941 -45.759 40.744 1.00 48.96 11 THR D N 1
ATOM 1622 C CA . THR C 1 11 ? -22.081 -47.192 40.507 1.00 47.46 11 THR D CA 1
ATOM 1623 C C . THR C 1 11 ? -22.809 -47.463 39.188 1.00 47.66 11 THR D C 1
ATOM 1624 O O . THR C 1 11 ? -23.339 -46.544 38.556 1.00 46.19 11 THR D O 1
ATOM 1628 N N . ILE C 1 12 ? -22.827 -48.725 38.767 1.00 47.18 12 ILE D N 1
ATOM 1629 C CA . ILE C 1 12 ? -23.493 -49.081 37.518 1.00 49.42 12 ILE D CA 1
ATOM 1630 C C . ILE C 1 12 ? -24.972 -49.316 37.750 1.00 51.09 12 ILE D C 1
ATOM 1631 O O . ILE C 1 12 ? -25.355 -50.297 38.392 1.00 50.59 12 ILE D O 1
ATOM 1636 N N . GLN C 1 13 ? -25.809 -48.426 37.227 1.00 53.19 13 GLN D N 1
ATOM 1637 C CA . GLN C 1 13 ? -27.248 -48.586 37.398 1.00 54.69 13 GLN D CA 1
ATOM 1638 C C . GLN C 1 13 ? -27.756 -49.676 36.454 1.00 53.64 13 GLN D C 1
ATOM 1639 O O . GLN C 1 13 ? -28.697 -50.401 36.785 1.00 53.20 13 GLN D O 1
ATOM 1645 N N . ARG C 1 14 ? -27.130 -49.790 35.283 1.00 51.04 14 ARG D N 1
ATOM 1646 C CA . ARG C 1 14 ? -27.533 -50.797 34.299 1.00 48.63 14 ARG D CA 1
ATOM 1647 C C . ARG C 1 14 ? -26.422 -51.153 33.297 1.00 46.40 14 ARG D C 1
ATOM 1648 O O . ARG C 1 14 ? -25.568 -50.332 32.978 1.00 47.88 14 ARG D O 1
ATOM 1656 N N . SER C 1 15 ? -26.459 -52.382 32.798 1.00 42.21 15 SER D N 1
ATOM 1657 C CA . SER C 1 15 ? -25.498 -52.861 31.822 1.00 38.76 15 SER D CA 1
ATOM 1658 C C . SER C 1 15 ? -26.234 -53.511 30.642 1.00 36.69 15 SER D C 1
ATOM 1659 O O . SER C 1 15 ? -27.198 -54.238 30.838 1.00 36.87 15 SER D O 1
ATOM 1662 N N . THR C 1 16 ? -25.792 -53.250 29.419 1.00 31.35 16 THR D N 1
ATOM 1663 C CA . THR C 1 16 ? -26.428 -53.860 28.257 1.00 32.61 16 THR D CA 1
ATOM 1664 C C . THR C 1 16 ? -25.822 -55.246 28.016 1.00 32.22 16 THR D C 1
ATOM 1665 O O . THR C 1 16 ? -24.774 -55.583 28.569 1.00 34.37 16 THR D O 1
ATOM 1669 N N . PRO C 1 17 ? -26.491 -56.080 27.211 1.00 30.78 17 PRO D N 1
ATOM 1670 C CA . PRO C 1 17 ? -25.926 -57.401 26.930 1.00 31.85 17 PRO D CA 1
ATOM 1671 C C . PRO C 1 17 ? -24.846 -57.150 25.872 1.00 33.33 17 PRO D C 1
ATOM 1672 O O . PRO C 1 17 ? -24.591 -55.997 25.512 1.00 32.57 17 PRO D O 1
ATOM 1676 N N . PHE C 1 18 ? -24.226 -58.218 25.372 1.00 32.95 18 PHE D N 1
ATOM 1677 C CA . PHE C 1 18 ? -23.203 -58.090 24.339 1.00 33.20 18 PHE D CA 1
ATOM 1678 C C . PHE C 1 18 ? -23.817 -57.813 22.987 1.00 33.51 18 PHE D C 1
ATOM 1679 O O . PHE C 1 18 ? -24.749 -58.493 22.581 1.00 33.41 18 PHE D O 1
ATOM 1687 N N . PHE C 1 19 ? -23.271 -56.824 22.290 1.00 34.55 19 PHE D N 1
ATOM 1688 C CA . PHE C 1 19 ? -23.743 -56.454 20.966 1.00 37.49 19 PHE D CA 1
ATOM 1689 C C . PHE C 1 19 ? -22.660 -56.736 19.935 1.00 39.18 19 PHE D C 1
ATOM 1690 O O . PHE C 1 19 ? -21.467 -56.628 20.228 1.00 38.53 19 PHE D O 1
ATOM 1698 N N . THR C 1 20 ? -23.090 -57.109 18.735 1.00 42.21 20 THR D N 1
ATOM 1699 C CA . THR C 1 20 ? -22.190 -57.391 17.618 1.00 46.42 20 THR D CA 1
ATOM 1700 C C . THR C 1 20 ? -22.835 -56.769 16.383 1.00 48.68 20 THR D C 1
ATOM 1701 O O . THR C 1 20 ? -23.857 -56.112 16.492 1.00 48.52 20 THR D O 1
ATOM 1705 N N . LYS C 1 21 ? -22.238 -56.964 15.215 1.00 53.61 21 LYS D N 1
ATOM 1706 C CA . LYS C 1 21 ? -22.793 -56.401 13.990 1.00 58.38 21 LYS D CA 1
ATOM 1707 C C . LYS C 1 21 ? -24.145 -57.049 13.698 1.00 60.32 21 LYS D C 1
ATOM 1708 O O . LYS C 1 21 ? -24.990 -56.480 13.012 1.00 60.61 21 LYS D O 1
ATOM 1714 N N . ASP C 1 22 ? -24.338 -58.239 14.252 1.00 62.55 22 ASP D N 1
ATOM 1715 C CA . ASP C 1 22 ? -25.540 -59.031 14.041 1.00 65.11 22 ASP D CA 1
ATOM 1716 C C . ASP C 1 22 ? -26.768 -58.664 14.862 1.00 64.00 22 ASP D C 1
ATOM 1717 O O . ASP C 1 22 ? -27.894 -58.898 14.424 1.00 64.24 22 ASP D O 1
ATOM 1722 N N . ASN C 1 23 ? -26.581 -58.096 16.045 1.00 62.10 23 ASN D N 1
ATOM 1723 C CA . ASN C 1 23 ? -27.745 -57.777 16.856 1.00 60.83 23 ASN D CA 1
ATOM 1724 C C . ASN C 1 23 ? -27.715 -56.426 17.554 1.00 59.43 23 ASN D C 1
ATOM 1725 O O . ASN C 1 23 ? -28.533 -56.168 18.445 1.00 60.14 23 ASN D O 1
ATOM 1730 N N . VAL C 1 24 ? -26.800 -55.554 17.146 1.00 56.16 24 VAL D N 1
ATOM 1731 C CA . VAL C 1 24 ? -26.711 -54.241 17.772 1.00 55.22 24 VAL D CA 1
ATOM 1732 C C . VAL C 1 24 ? -27.933 -53.365 17.458 1.00 56.42 24 VAL D C 1
ATOM 1733 O O . VAL C 1 24 ? -28.500 -53.443 16.373 1.00 55.25 24 VAL D O 1
ATOM 1737 N N . PRO C 1 25 ? -28.378 -52.553 18.434 1.00 57.45 25 PRO D N 1
ATOM 1738 C CA . PRO C 1 25 ? -29.530 -51.664 18.247 1.00 58.03 25 PRO D CA 1
ATOM 1739 C C . PRO C 1 25 ? -29.127 -50.435 17.432 1.00 58.85 25 PRO D C 1
ATOM 1740 O O . PRO C 1 25 ? -28.216 -49.694 17.825 1.00 57.66 25 PRO D O 1
ATOM 1744 N N . GLU C 1 26 ? -29.813 -50.223 16.310 1.00 59.16 26 GLU D N 1
ATOM 1745 C CA . GLU C 1 26 ? -29.542 -49.093 15.425 1.00 60.09 26 GLU D CA 1
ATOM 1746 C C . GLU C 1 26 ? -29.332 -47.776 16.174 1.00 59.22 26 GLU D C 1
ATOM 1747 O O . GLU C 1 26 ? -28.599 -46.898 15.716 1.00 58.04 26 GLU D O 1
ATOM 1753 N N . ALA C 1 27 ? -29.966 -47.643 17.332 1.00 59.77 27 ALA D N 1
ATOM 1754 C CA . ALA C 1 27 ? -29.851 -46.417 18.120 1.00 61.05 27 ALA D CA 1
ATOM 1755 C C . ALA C 1 27 ? -28.418 -46.051 18.521 1.00 61.23 27 ALA D C 1
ATOM 1756 O O . ALA C 1 27 ? -28.074 -44.870 18.600 1.00 63.02 27 ALA D O 1
ATOM 1758 N N . LEU C 1 28 ? -27.582 -47.056 18.772 1.00 61.81 28 LEU D N 1
ATOM 1759 C CA . LEU C 1 28 ? -26.189 -46.820 19.167 1.00 60.68 28 LEU D CA 1
ATOM 1760 C C . LEU C 1 28 ? -25.284 -46.478 17.982 1.00 58.60 28 LEU D C 1
ATOM 1761 O O . LEU C 1 28 ? -24.336 -45.690 18.106 1.00 57.96 28 LEU D O 1
ATOM 1766 N N . LEU C 1 29 ? -25.589 -47.077 16.834 1.00 56.55 29 LEU D N 1
ATOM 1767 C CA . LEU C 1 29 ? -24.837 -46.847 15.607 1.00 54.57 29 LEU D CA 1
ATOM 1768 C C . LEU C 1 29 ? -25.069 -45.446 15.047 1.00 53.79 29 LEU D C 1
ATOM 1769 O O . LEU C 1 29 ? -24.409 -45.039 14.086 1.00 53.29 29 LEU D O 1
ATOM 1774 N N . THR C 1 30 ? -26.011 -44.713 15.638 1.00 51.92 30 THR D N 1
ATOM 1775 C CA . THR C 1 30 ? -26.318 -43.368 15.166 1.00 51.36 30 THR D CA 1
ATOM 1776 C C . THR C 1 30 ? -25.831 -42.249 16.075 1.00 51.08 30 THR D C 1
ATOM 1777 O O . THR C 1 30 ? -25.550 -42.450 17.258 1.00 51.09 30 THR D O 1
ATOM 1781 N N . HIS C 1 31 ? -25.749 -41.062 15.496 1.00 50.71 31 HIS D N 1
ATOM 1782 C CA . HIS C 1 31 ? -25.320 -39.866 16.200 1.00 52.50 31 HIS D CA 1
ATOM 1783 C C . HIS C 1 31 ? -26.347 -39.547 17.293 1.00 53.23 31 HIS D C 1
ATOM 1784 O O . HIS C 1 31 ? -27.448 -39.072 17.004 1.00 55.81 31 HIS D O 1
ATOM 1791 N N . HIS C 1 32 ? -25.984 -39.832 18.543 1.00 52.65 32 HIS D N 1
ATOM 1792 C CA . HIS C 1 32 ? -26.856 -39.610 19.695 1.00 53.26 32 HIS D CA 1
ATOM 1793 C C . HIS C 1 32 ? -26.024 -39.263 20.932 1.00 55.18 32 HIS D C 1
ATOM 1794 O O . HIS C 1 32 ? -24.803 -39.190 20.856 1.00 56.28 32 HIS D O 1
ATOM 1801 N N . ASN C 1 33 ? -26.682 -39.066 22.074 1.00 57.81 33 ASN D N 1
ATOM 1802 C CA . ASN C 1 33 ? -25.972 -38.732 23.308 1.00 61.04 33 ASN D CA 1
ATOM 1803 C C . ASN C 1 33 ? -26.437 -39.570 24.498 1.00 63.31 33 ASN D C 1
ATOM 1804 O O . ASN C 1 33 ? -27.509 -40.177 24.449 1.00 63.90 33 ASN D O 1
ATOM 1809 N N . THR C 1 34 ? -25.638 -39.598 25.567 1.00 64.99 34 THR D N 1
ATOM 1810 C CA . THR C 1 34 ? -25.996 -40.368 26.758 1.00 68.76 34 THR D CA 1
ATOM 1811 C C . THR C 1 34 ? -26.935 -39.584 27.655 1.00 69.98 34 THR D C 1
ATOM 1812 O O . THR C 1 34 ? -27.168 -38.392 27.438 1.00 71.47 34 THR D O 1
ATOM 1816 N N . ALA C 1 35 ? -27.460 -40.270 28.667 1.00 71.20 35 ALA D N 1
ATOM 1817 C CA . ALA C 1 35 ? -28.388 -39.680 29.629 1.00 72.73 35 ALA D CA 1
ATOM 1818 C C . ALA C 1 35 ? -27.872 -38.360 30.191 1.00 72.89 35 ALA D C 1
ATOM 1819 O O . ALA C 1 35 ? -26.680 -38.073 30.138 1.00 73.38 35 ALA D O 1
ATOM 1821 N N . VAL C 1 36 ? -28.786 -37.572 30.745 1.00 73.46 36 VAL D N 1
ATOM 1822 C CA . VAL C 1 36 ? -28.463 -36.266 31.299 1.00 73.39 36 VAL D CA 1
ATOM 1823 C C . VAL C 1 36 ? -27.394 -36.270 32.387 1.00 72.44 36 VAL D C 1
ATOM 1824 O O . VAL C 1 36 ? -26.691 -35.273 32.571 1.00 73.27 36 VAL D O 1
ATOM 1828 N N . ASP C 1 37 ? -27.260 -37.376 33.109 1.00 70.90 37 ASP D N 1
ATOM 1829 C CA . ASP C 1 37 ? -26.263 -37.446 34.176 1.00 69.89 37 ASP D CA 1
ATOM 1830 C C . ASP C 1 37 ? -25.660 -38.844 34.308 1.00 67.35 37 ASP D C 1
ATOM 1831 O O . ASP C 1 37 ? -25.388 -39.323 35.413 1.00 67.15 37 ASP D O 1
ATOM 1836 N N . VAL C 1 38 ? -25.431 -39.483 33.168 1.00 63.10 38 VAL D N 1
ATOM 1837 C CA . VAL C 1 38 ? -24.879 -40.822 33.162 1.00 60.28 38 VAL D CA 1
ATOM 1838 C C . VAL C 1 38 ? -23.637 -40.962 32.295 1.00 56.64 38 VAL D C 1
ATOM 1839 O O . VAL C 1 38 ? -23.548 -40.379 31.219 1.00 56.14 38 VAL D O 1
ATOM 1843 N N . PHE C 1 39 ? -22.684 -41.742 32.793 1.00 52.88 39 PHE D N 1
ATOM 1844 C CA . PHE C 1 39 ? -21.431 -42.020 32.103 1.00 49.13 39 PHE D CA 1
ATOM 1845 C C . PHE C 1 39 ? -21.577 -43.327 31.345 1.00 46.52 39 PHE D C 1
ATOM 1846 O O . PHE C 1 39 ? -21.979 -44.340 31.917 1.00 44.79 39 PHE D O 1
ATOM 1854 N N . GLY C 1 40 ? -21.251 -43.300 30.057 1.00 45.11 40 GLY D N 1
ATOM 1855 C CA . GLY C 1 40 ? -21.341 -44.499 29.245 1.00 41.98 40 GLY D CA 1
ATOM 1856 C C . GLY C 1 40 ? -19.977 -45.154 29.106 1.00 40.99 40 GLY D C 1
ATOM 1857 O O . GLY C 1 40 ? -19.074 -44.584 28.514 1.00 40.50 40 GLY D O 1
ATOM 1858 N N . GLN C 1 41 ? -19.813 -46.343 29.673 1.00 39.18 41 GLN D N 1
ATOM 1859 C CA . GLN C 1 41 ? -18.550 -47.062 29.575 1.00 37.91 41 GLN D CA 1
ATOM 1860 C C . GLN C 1 41 ? -18.683 -48.168 28.514 1.00 37.01 41 GLN D C 1
ATOM 1861 O O . GLN C 1 41 ? -19.492 -49.077 28.657 1.00 36.12 41 GLN D O 1
ATOM 1867 N N . ILE C 1 42 ? -17.892 -48.083 27.449 1.00 37.01 42 ILE D N 1
ATOM 1868 C CA . ILE C 1 42 ? -17.950 -49.069 26.372 1.00 35.47 42 ILE D CA 1
ATOM 1869 C C . ILE C 1 42 ? -16.769 -50.046 26.448 1.00 34.84 42 ILE D C 1
ATOM 1870 O O . ILE C 1 42 ? -15.619 -49.644 26.284 1.00 33.99 42 ILE D O 1
ATOM 1875 N N . CYS C 1 43 ? -17.059 -51.330 26.672 1.00 32.64 43 CYS D N 1
ATOM 1876 C CA . CYS C 1 43 ? -16.010 -52.343 26.784 1.00 32.86 43 CYS D CA 1
ATOM 1877 C C . CYS C 1 43 ? -15.974 -53.257 25.566 1.00 30.00 43 CYS D C 1
ATOM 1878 O O . CYS C 1 43 ? -16.978 -53.847 25.191 1.00 27.22 43 CYS D O 1
ATOM 1881 N N . VAL C 1 44 ? -14.812 -53.376 24.943 1.00 27.17 44 VAL D N 1
ATOM 1882 C CA . VAL C 1 44 ? -14.719 -54.219 23.767 1.00 29.26 44 VAL D CA 1
ATOM 1883 C C . VAL C 1 44 ? -14.071 -55.555 24.112 1.00 30.58 44 VAL D C 1
ATOM 1884 O O . VAL C 1 44 ? -12.924 -55.626 24.583 1.00 31.25 44 VAL D O 1
ATOM 1896 N N . GLU C 1 46 ? -14.102 -58.194 21.819 1.00 30.53 46 GLU D N 1
ATOM 1897 C CA . GLU C 1 46 ? -13.494 -58.635 20.576 1.00 32.60 46 GLU D CA 1
ATOM 1898 C C . GLU C 1 46 ? -13.634 -57.589 19.463 1.00 31.08 46 GLU D C 1
ATOM 1899 O O . GLU C 1 46 ? -14.542 -56.754 19.476 1.00 31.33 46 GLU D O 1
ATOM 1905 N N . GLY C 1 47 ? -12.710 -57.640 18.509 1.00 30.96 47 GLY D N 1
ATOM 1906 C CA . GLY C 1 47 ? -12.736 -56.734 17.374 1.00 28.77 47 GLY D CA 1
ATOM 1907 C C . GLY C 1 47 ? -12.467 -55.290 17.733 1.00 29.62 47 GLY D C 1
ATOM 1908 O O . GLY C 1 47 ? -11.860 -54.981 18.758 1.00 30.54 47 GLY D O 1
ATOM 1909 N N . VAL C 1 48 ? -12.951 -54.388 16.896 1.00 29.75 48 VAL D N 1
ATOM 1910 C CA . VAL C 1 48 ? -12.723 -52.986 17.144 1.00 27.81 48 VAL D CA 1
ATOM 1911 C C . VAL C 1 48 ? -13.967 -52.120 17.096 1.00 29.00 48 VAL D C 1
ATOM 1912 O O . VAL C 1 48 ? -14.857 -52.301 16.269 1.00 31.88 48 VAL D O 1
ATOM 1916 N N . VAL C 1 49 ? -14.030 -51.184 18.029 1.00 29.36 49 VAL D N 1
ATOM 1917 C CA . VAL C 1 49 ? -15.110 -50.232 18.041 1.00 30.23 49 VAL D CA 1
ATOM 1918 C C . VAL C 1 49 ? -14.440 -48.870 17.892 1.00 29.89 49 VAL D C 1
ATOM 1919 O O . VAL C 1 49 ? -13.473 -48.547 18.593 1.00 28.28 49 VAL D O 1
ATOM 1923 N N . THR C 1 50 ? -14.939 -48.085 16.944 1.00 32.08 50 THR D N 1
ATOM 1924 C CA . THR C 1 50 ? -14.402 -46.746 16.714 1.00 31.85 50 THR D CA 1
ATOM 1925 C C . THR C 1 50 ? -15.428 -45.746 17.233 1.00 30.31 50 THR D C 1
ATOM 1926 O O . THR C 1 50 ? -16.594 -45.779 16.857 1.00 28.86 50 THR D O 1
ATOM 1930 N N . TYR C 1 51 ? -14.966 -44.871 18.118 1.00 32.32 51 TYR D N 1
ATOM 1931 C CA . TYR C 1 51 ? -15.784 -43.852 18.759 1.00 31.71 51 TYR D CA 1
ATOM 1932 C C . TYR C 1 51 ? -15.558 -42.471 18.148 1.00 33.82 51 TYR D C 1
ATOM 1933 O O . TYR C 1 51 ? -14.419 -42.009 18.033 1.00 33.15 51 TYR D O 1
ATOM 1942 N N . TYR C 1 52 ? -16.651 -41.814 17.771 1.00 34.08 52 TYR D N 1
ATOM 1943 C CA . TYR C 1 52 ? -16.592 -40.480 17.191 1.00 34.45 52 TYR D CA 1
ATOM 1944 C C . TYR C 1 52 ? -17.358 -39.533 18.089 1.00 34.56 52 TYR D C 1
ATOM 1945 O O . TYR C 1 52 ? -18.567 -39.690 18.259 1.00 35.23 52 TYR D O 1
ATOM 1954 N N . GLY C 1 53 ? -16.660 -38.551 18.651 1.00 33.07 53 GLY D N 1
ATOM 1955 C CA . GLY C 1 53 ? -17.307 -37.578 19.506 1.00 35.15 53 GLY D CA 1
ATOM 1956 C C . GLY C 1 53 ? -17.511 -36.244 18.804 1.00 36.55 53 GLY D C 1
ATOM 1957 O O . GLY C 1 53 ? -16.783 -35.910 17.870 1.00 37.31 53 GLY D O 1
ATOM 1958 N N . PHE C 1 54 ? -18.507 -35.480 19.253 1.00 37.94 54 PHE D N 1
ATOM 1959 C CA . PHE C 1 54 ? -18.818 -34.175 18.669 1.00 35.58 54 PHE D CA 1
ATOM 1960 C C . PHE C 1 54 ? -18.977 -33.139 19.773 1.00 36.62 54 PHE D C 1
ATOM 1961 O O . PHE C 1 54 ? -19.504 -33.441 20.851 1.00 37.29 54 PHE D O 1
ATOM 1969 N N . ALA C 1 55 ? -18.515 -31.918 19.509 1.00 37.51 55 ALA D N 1
ATOM 1970 C CA . ALA C 1 55 ? -18.581 -30.838 20.499 1.00 39.05 55 ALA D CA 1
ATOM 1971 C C . ALA C 1 55 ? -20.004 -30.536 20.977 1.00 38.61 55 ALA D C 1
ATOM 1972 O O . ALA C 1 55 ? -20.212 -30.155 22.128 1.00 40.14 55 ALA D O 1
ATOM 1974 N N . ASN C 1 56 ? -20.979 -30.703 20.092 1.00 39.11 56 ASN D N 1
ATOM 1975 C CA . ASN C 1 56 ? -22.389 -30.485 20.443 1.00 40.53 56 ASN D CA 1
ATOM 1976 C C . ASN C 1 56 ? -23.230 -31.221 19.424 1.00 40.42 56 ASN D C 1
ATOM 1977 O O . ASN C 1 56 ? -22.696 -31.915 18.575 1.00 39.41 56 ASN D O 1
ATOM 1982 N N . SER C 1 57 ? -24.541 -31.038 19.511 1.00 44.03 57 SER D N 1
ATOM 1983 C CA . SER C 1 57 ? -25.487 -31.676 18.615 1.00 48.19 57 SER D CA 1
ATOM 1984 C C . SER C 1 57 ? -25.494 -31.071 17.225 1.00 50.41 57 SER D C 1
ATOM 1985 O O . SER C 1 57 ? -26.103 -31.626 16.323 1.00 49.59 57 SER D O 1
ATOM 1988 N N . GLU C 1 58 ? -24.828 -29.935 17.040 1.00 55.34 58 GLU D N 1
ATOM 1989 C CA . GLU C 1 58 ? -24.810 -29.298 15.719 1.00 59.80 58 GLU D CA 1
ATOM 1990 C C . GLU C 1 58 ? -23.600 -29.652 14.854 1.00 60.64 58 GLU D C 1
ATOM 1991 O O . GLU C 1 58 ? -23.716 -29.759 13.632 1.00 60.77 58 GLU D O 1
ATOM 1997 N N . ALA C 1 59 ? -22.448 -29.832 15.495 1.00 61.82 59 ALA D N 1
ATOM 1998 C CA . ALA C 1 59 ? -21.205 -30.167 14.800 1.00 61.92 59 ALA D CA 1
ATOM 1999 C C . ALA C 1 59 ? -21.383 -31.250 13.741 1.00 62.52 59 ALA D C 1
ATOM 2000 O O . ALA C 1 59 ? -22.076 -32.245 13.967 1.00 62.72 59 ALA D O 1
ATOM 2002 N N . THR C 1 60 ? -20.755 -31.051 12.583 1.00 62.63 60 THR D N 1
ATOM 2003 C CA . THR C 1 60 ? -20.841 -32.016 11.486 1.00 63.23 60 THR D CA 1
ATOM 2004 C C . THR C 1 60 ? -19.605 -32.916 11.493 1.00 61.94 60 THR D C 1
ATOM 2005 O O . THR C 1 60 ? -19.668 -34.077 11.097 1.00 61.93 60 THR D O 1
ATOM 2009 N N . GLU C 1 61 ? -18.482 -32.364 11.943 1.00 59.70 61 GLU D N 1
ATOM 2010 C CA . GLU C 1 61 ? -17.230 -33.108 12.026 1.00 57.98 61 GLU D CA 1
ATOM 2011 C C . GLU C 1 61 ? -16.954 -33.466 13.486 1.00 55.04 61 GLU D C 1
ATOM 2012 O O . GLU C 1 61 ? -17.332 -32.735 14.404 1.00 53.64 61 GLU D O 1
ATOM 2018 N N . PRO C 1 62 ? -16.306 -34.611 13.721 1.00 52.07 62 PRO D N 1
ATOM 2019 C CA . PRO C 1 62 ? -16.009 -35.004 15.100 1.00 49.57 62 PRO D CA 1
ATOM 2020 C C . PRO C 1 62 ? -14.822 -34.228 15.646 1.00 47.90 62 PRO D C 1
ATOM 2021 O O . PRO C 1 62 ? -13.942 -33.820 14.887 1.00 47.26 62 PRO D O 1
ATOM 2025 N N . GLU C 1 63 ? -14.826 -33.994 16.956 1.00 44.59 63 GLU D N 1
ATOM 2026 C CA . GLU C 1 63 ? -13.737 -33.292 17.610 1.00 41.93 63 GLU D CA 1
ATOM 2027 C C . GLU C 1 63 ? -12.826 -34.352 18.237 1.00 42.15 63 GLU D C 1
ATOM 2028 O O . GLU C 1 63 ? -11.734 -34.046 18.720 1.00 41.24 63 GLU D O 1
ATOM 2034 N N . ILE C 1 64 ? -13.290 -35.600 18.247 1.00 40.20 64 ILE D N 1
ATOM 2035 C CA . ILE C 1 64 ? -12.494 -36.694 18.786 1.00 38.25 64 ILE D CA 1
ATOM 2036 C C . ILE C 1 64 ? -12.844 -38.032 18.165 1.00 38.10 64 ILE D C 1
ATOM 2037 O O . ILE C 1 64 ? -14.005 -38.339 17.893 1.00 37.87 64 ILE D O 1
ATOM 2042 N N . LYS C 1 65 ? -11.803 -38.809 17.907 1.00 38.30 65 LYS D N 1
ATOM 2043 C CA . LYS C 1 65 ? -11.939 -40.134 17.347 1.00 38.15 65 LYS D CA 1
ATOM 2044 C C . LYS C 1 65 ? -11.066 -41.030 18.223 1.00 38.81 65 LYS D C 1
ATOM 2045 O O . LYS C 1 65 ? -9.896 -40.728 18.452 1.00 37.73 65 LYS D O 1
ATOM 2051 N N . VAL C 1 66 ? -11.654 -42.107 18.739 1.00 36.73 66 VAL D N 1
ATOM 2052 C CA . VAL C 1 66 ? -10.945 -43.045 19.597 1.00 36.91 66 VAL D CA 1
ATOM 2053 C C . VAL C 1 66 ? -11.189 -44.466 19.105 1.00 37.24 66 VAL D C 1
ATOM 2054 O O . VAL C 1 66 ? -12.339 -44.868 18.894 1.00 36.35 66 VAL D O 1
ATOM 2058 N N . VAL C 1 67 ? -10.105 -45.218 18.923 1.00 34.24 67 VAL D N 1
ATOM 2059 C CA . VAL C 1 67 ? -10.194 -46.598 18.481 1.00 35.11 67 VAL D CA 1
ATOM 2060 C C . VAL C 1 67 ? -10.062 -47.471 19.728 1.00 34.76 67 VAL D C 1
ATOM 2061 O O . VAL C 1 67 ? -9.055 -47.400 20.444 1.00 33.79 67 VAL D O 1
ATOM 2065 N N . ILE C 1 68 ? -11.104 -48.264 19.992 1.00 32.28 68 ILE D N 1
ATOM 2066 C CA . ILE C 1 68 ? -11.156 -49.156 21.153 1.00 32.26 68 ILE D CA 1
ATOM 2067 C C . ILE C 1 68 ? -10.977 -50.607 20.734 1.00 32.48 68 ILE D C 1
ATOM 2068 O O . ILE C 1 68 ? -11.813 -51.174 20.019 1.00 32.56 68 ILE D O 1
ATOM 2073 N N . ASN C 1 69 ? -9.883 -51.205 21.190 1.00 32.05 69 ASN D N 1
ATOM 2074 C CA . ASN C 1 69 ? -9.563 -52.596 20.870 1.00 31.05 69 ASN D CA 1
ATOM 2075 C C . ASN C 1 69 ? -10.005 -53.537 21.972 1.00 29.39 69 ASN D C 1
ATOM 2076 O O . ASN C 1 69 ? -10.302 -53.111 23.089 1.00 27.64 69 ASN D O 1
ATOM 2081 N N . ALA C 1 70 ? -10.037 -54.825 21.639 1.00 29.92 70 ALA D N 1
ATOM 2082 C CA . ALA C 1 70 ? -10.426 -55.863 22.578 1.00 30.04 70 ALA D CA 1
ATOM 2083 C C . ALA C 1 70 ? -9.565 -55.777 23.846 1.00 29.04 70 ALA D C 1
ATOM 2084 O O . ALA C 1 70 ? -8.349 -55.632 23.771 1.00 29.96 70 ALA D O 1
ATOM 2086 N N . GLY C 1 71 ? -10.208 -55.845 25.006 1.00 30.39 71 GLY D N 1
ATOM 2087 C CA . GLY C 1 71 ? -9.488 -55.761 26.266 1.00 29.49 71 GLY D CA 1
ATOM 2088 C C . GLY C 1 71 ? -9.433 -54.343 26.815 1.00 31.31 71 GLY D C 1
ATOM 2089 O O . GLY C 1 71 ? -8.904 -54.119 27.904 1.00 32.65 71 GLY D O 1
ATOM 2090 N N . GLN C 1 72 ? -9.976 -53.387 26.064 1.00 30.44 72 GLN D N 1
ATOM 2091 C CA . GLN C 1 72 ? -9.984 -51.984 26.478 1.00 34.06 72 GLN D CA 1
ATOM 2092 C C . GLN C 1 72 ? -11.408 -51.450 26.582 1.00 33.30 72 GLN D C 1
ATOM 2093 O O . GLN C 1 72 ? -12.361 -52.102 26.169 1.00 33.79 72 GLN D O 1
ATOM 2099 N N . PHE C 1 73 ? -11.540 -50.248 27.128 1.00 34.54 73 PHE D N 1
ATOM 2100 C CA . PHE C 1 73 ? -12.843 -49.611 27.264 1.00 34.28 73 PHE D CA 1
ATOM 2101 C C . PHE C 1 73 ? -12.661 -48.101 27.218 1.00 34.60 73 PHE D C 1
ATOM 2102 O O . PHE C 1 73 ? -11.613 -47.600 27.594 1.00 38.11 73 PHE D O 1
ATOM 2110 N N . ALA C 1 74 ? -13.663 -47.382 26.731 1.00 34.46 74 ALA D N 1
ATOM 2111 C CA . ALA C 1 74 ? -13.590 -45.925 26.680 1.00 37.52 74 ALA D CA 1
ATOM 2112 C C . ALA C 1 74 ? -14.909 -45.426 27.241 1.00 39.10 74 ALA D C 1
ATOM 2113 O O . ALA C 1 74 ? -15.958 -46.021 26.985 1.00 40.84 74 ALA D O 1
ATOM 2115 N N . THR C 1 75 ? -14.852 -44.352 28.018 1.00 39.83 75 THR D N 1
ATOM 2116 C CA . THR C 1 75 ? -16.048 -43.797 28.629 1.00 42.78 75 THR D CA 1
ATOM 2117 C C . THR C 1 75 ? -16.617 -42.607 27.861 1.00 42.54 75 THR D C 1
ATOM 2118 O O . THR C 1 75 ? -15.902 -41.876 27.179 1.00 41.46 75 THR D O 1
ATOM 2122 N N . SER C 1 76 ? -17.918 -42.414 28.001 1.00 42.67 76 SER D N 1
ATOM 2123 C CA . SER C 1 76 ? -18.609 -41.327 27.345 1.00 43.91 76 SER D CA 1
ATOM 2124 C C . SER C 1 76 ? -19.213 -40.441 28.445 1.00 43.17 76 SER D C 1
ATOM 2125 O O . SER C 1 76 ? -20.095 -40.867 29.196 1.00 41.12 76 SER D O 1
ATOM 2128 N N . PRO C 1 77 ? -18.716 -39.199 28.574 1.00 43.31 77 PRO D N 1
ATOM 2129 C CA . PRO C 1 77 ? -19.242 -38.293 29.601 1.00 43.75 77 PRO D CA 1
ATOM 2130 C C . PRO C 1 77 ? -20.730 -37.968 29.406 1.00 44.13 77 PRO D C 1
ATOM 2131 O O . PRO C 1 77 ? -21.247 -37.971 28.281 1.00 42.37 77 PRO D O 1
ATOM 2135 N N . PRO C 1 78 ? -21.433 -37.679 30.508 1.00 44.36 78 PRO D N 1
ATOM 2136 C CA . PRO C 1 78 ? -22.863 -37.358 30.465 1.00 46.50 78 PRO D CA 1
ATOM 2137 C C . PRO C 1 78 ? -23.222 -36.222 29.519 1.00 46.70 78 PRO D C 1
ATOM 2138 O O . PRO C 1 78 ? -22.607 -35.158 29.553 1.00 47.74 78 PRO D O 1
ATOM 2142 N N . GLN C 1 79 ? -24.207 -36.481 28.660 1.00 47.57 79 GLN D N 1
ATOM 2143 C CA . GLN C 1 79 ? -24.713 -35.512 27.686 1.00 49.23 79 GLN D CA 1
ATOM 2144 C C . GLN C 1 79 ? -23.884 -35.322 26.412 1.00 48.04 79 GLN D C 1
ATOM 2145 O O . GLN C 1 79 ? -24.324 -34.649 25.474 1.00 49.07 79 GLN D O 1
ATOM 2151 N N . TYR C 1 80 ? -22.703 -35.931 26.364 1.00 46.36 80 TYR D N 1
ATOM 2152 C CA . TYR C 1 80 ? -21.822 -35.814 25.198 1.00 43.74 80 TYR D CA 1
ATOM 2153 C C . TYR C 1 80 ? -22.334 -36.579 23.965 1.00 42.60 80 TYR D C 1
ATOM 2154 O O . TYR C 1 80 ? -22.687 -37.752 24.061 1.00 43.44 80 TYR D O 1
ATOM 2163 N N . TRP C 1 81 ? -22.354 -35.910 22.812 1.00 40.92 81 TRP D N 1
ATOM 2164 C CA . TRP C 1 81 ? -22.821 -36.500 21.559 1.00 39.35 81 TRP D CA 1
ATOM 2165 C C . TRP C 1 81 ? -21.753 -37.360 20.857 1.00 39.57 81 TRP D C 1
ATOM 2166 O O . TRP C 1 81 ? -20.612 -36.929 20.668 1.00 37.12 81 TRP D O 1
ATOM 2177 N N . HIS C 1 82 ? -22.132 -38.576 20.462 1.00 38.96 82 HIS D N 1
ATOM 2178 C CA . HIS C 1 82 ? -21.201 -39.471 19.800 1.00 39.03 82 HIS D CA 1
ATOM 2179 C C . HIS C 1 82 ? -21.840 -40.517 18.918 1.00 39.68 82 HIS D C 1
ATOM 2180 O O . HIS C 1 82 ? -23.054 -40.705 18.898 1.00 39.73 82 HIS D O 1
ATOM 2187 N N . ARG C 1 83 ? -20.988 -41.213 18.191 1.00 37.86 83 ARG D N 1
ATOM 2188 C CA . ARG C 1 83 ? -21.425 -42.272 17.311 1.00 39.21 83 ARG D CA 1
ATOM 2189 C C . ARG C 1 83 ? -20.314 -43.330 17.309 1.00 38.25 83 ARG D C 1
ATOM 2190 O O . ARG C 1 83 ? -19.125 -43.000 17.417 1.00 37.70 83 ARG D O 1
ATOM 2198 N N . ILE C 1 84 ? -20.701 -44.598 17.213 1.00 37.03 84 ILE D N 1
ATOM 2199 C CA . ILE C 1 84 ? -19.719 -45.662 17.172 1.00 37.12 84 ILE D CA 1
ATOM 2200 C C . ILE C 1 84 ? -19.914 -46.523 15.933 1.00 37.60 84 ILE D C 1
ATOM 2201 O O . ILE C 1 84 ? -21.032 -46.678 15.432 1.00 35.46 84 ILE D O 1
ATOM 2206 N N . GLU C 1 85 ? -18.793 -47.040 15.431 1.00 38.22 85 GLU D N 1
ATOM 2207 C CA . GLU C 1 85 ? -18.742 -47.921 14.265 1.00 39.16 85 GLU D CA 1
ATOM 2208 C C . GLU C 1 85 ? -18.042 -49.169 14.760 1.00 37.40 85 GLU D C 1
ATOM 2209 O O . GLU C 1 85 ? -17.080 -49.090 15.531 1.00 37.43 85 GLU D O 1
ATOM 2215 N N . LEU C 1 86 ? -18.520 -50.315 14.303 1.00 37.39 86 LEU D N 1
ATOM 2216 C CA . LEU C 1 86 ? -17.971 -51.593 14.723 1.00 37.15 86 LEU D CA 1
ATOM 2217 C C . LEU C 1 86 ? -17.381 -52.385 13.567 1.00 37.15 86 LEU D C 1
ATOM 2218 O O . LEU C 1 86 ? -17.952 -52.427 12.480 1.00 36.76 86 LEU D O 1
ATOM 2223 N N . SER C 1 87 ? -16.237 -53.016 13.819 1.00 35.94 87 SER D N 1
ATOM 2224 C CA . SER C 1 87 ? -15.590 -53.867 12.834 1.00 37.09 87 SER D CA 1
ATOM 2225 C C . SER C 1 87 ? -16.518 -55.088 12.687 1.00 38.09 87 SER D C 1
ATOM 2226 O O . SER C 1 87 ? -17.378 -55.307 13.533 1.00 36.78 87 SER D O 1
ATOM 2229 N N . ASP C 1 88 ? -16.350 -55.896 11.644 1.00 41.79 88 ASP D N 1
ATOM 2230 C CA . ASP C 1 88 ? -17.243 -57.047 11.450 1.00 43.76 88 ASP D CA 1
ATOM 2231 C C . ASP C 1 88 ? -17.220 -58.109 12.540 1.00 43.67 88 ASP D C 1
ATOM 2232 O O . ASP C 1 88 ? -18.143 -58.915 12.638 1.00 45.54 88 ASP D O 1
ATOM 2237 N N . ASP C 1 89 ? -16.161 -58.119 13.347 1.00 41.60 89 ASP D N 1
ATOM 2238 C CA . ASP C 1 89 ? -16.025 -59.089 14.435 1.00 38.01 89 ASP D CA 1
ATOM 2239 C C . ASP C 1 89 ? -16.179 -58.442 15.814 1.00 34.72 89 ASP D C 1
ATOM 2240 O O . ASP C 1 89 ? -15.864 -59.055 16.829 1.00 34.99 89 ASP D O 1
ATOM 2245 N N . ALA C 1 90 ? -16.662 -57.209 15.854 1.00 30.31 90 ALA D N 1
ATOM 2246 C CA . ALA C 1 90 ? -16.815 -56.522 17.126 1.00 28.85 90 ALA D CA 1
ATOM 2247 C C . ALA C 1 90 ? -17.782 -57.233 18.077 1.00 28.15 90 ALA D C 1
ATOM 2248 O O . ALA C 1 90 ? -18.733 -57.875 17.645 1.00 28.74 90 ALA D O 1
ATOM 2250 N N . GLN C 1 91 ? -17.495 -57.127 19.372 1.00 26.24 91 GLN D N 1
ATOM 2251 C CA . GLN C 1 91 ? -18.326 -57.681 20.426 1.00 27.72 91 GLN D CA 1
ATOM 2252 C C . GLN C 1 91 ? -18.110 -56.753 21.605 1.00 25.32 91 GLN D C 1
ATOM 2253 O O . GLN C 1 91 ? -17.017 -56.684 22.143 1.00 26.25 91 GLN D O 1
ATOM 2259 N N . PHE C 1 92 ? -19.144 -56.025 22.008 1.00 27.39 92 PHE D N 1
ATOM 2260 C CA . PHE C 1 92 ? -18.989 -55.092 23.125 1.00 26.64 92 PHE D CA 1
ATOM 2261 C C . PHE C 1 92 ? -20.254 -54.959 23.944 1.00 24.99 92 PHE D C 1
ATOM 2262 O O . PHE C 1 92 ? -21.307 -55.447 23.573 1.00 25.56 92 PHE D O 1
ATOM 2270 N N . ASN C 1 93 ? -20.135 -54.276 25.068 1.00 25.54 93 ASN D N 1
ATOM 2271 C CA . ASN C 1 93 ? -21.285 -54.043 25.908 1.00 29.19 93 ASN D CA 1
ATOM 2272 C C . ASN C 1 93 ? -21.063 -52.673 26.523 1.00 28.43 93 ASN D C 1
ATOM 2273 O O . ASN C 1 93 ? -19.961 -52.154 26.469 1.00 30.53 93 ASN D O 1
ATOM 2278 N N . ILE C 1 94 ? -22.104 -52.074 27.087 1.00 29.80 94 ILE D N 1
ATOM 2279 C CA . ILE C 1 94 ? -21.938 -50.774 27.701 1.00 29.36 94 ILE D CA 1
ATOM 2280 C C . ILE C 1 94 ? -22.459 -50.779 29.112 1.00 28.79 94 ILE D C 1
ATOM 2281 O O . ILE C 1 94 ? -23.533 -51.289 29.376 1.00 32.06 94 ILE D O 1
ATOM 2286 N N . ASN C 1 95 ? -21.676 -50.226 30.023 1.00 30.94 95 ASN D N 1
ATOM 2287 C CA . ASN C 1 95 ? -22.096 -50.115 31.398 1.00 32.71 95 ASN D CA 1
ATOM 2288 C C . ASN C 1 95 ? -22.367 -48.621 31.619 1.00 35.03 95 ASN D C 1
ATOM 2289 O O . ASN C 1 95 ? -21.576 -47.750 31.218 1.00 33.13 95 ASN D O 1
ATOM 2294 N N . PHE C 1 96 ? -23.505 -48.347 32.251 1.00 37.38 96 PHE D N 1
ATOM 2295 C CA . PHE C 1 96 ? -23.974 -46.993 32.540 1.00 39.87 96 PHE D CA 1
ATOM 2296 C C . PHE C 1 96 ? -23.854 -46.647 34.027 1.00 41.23 96 PHE D C 1
ATOM 2297 O O . PHE C 1 96 ? -24.522 -47.240 34.867 1.00 42.62 96 PHE D O 1
ATOM 2305 N N . TRP C 1 97 ? -23.004 -45.678 34.341 1.00 44.02 97 TRP D N 1
ATOM 2306 C CA . TRP C 1 97 ? -22.788 -45.270 35.722 1.00 47.36 97 TRP D CA 1
ATOM 2307 C C . TRP C 1 97 ? -23.543 -43.983 36.054 1.00 52.77 97 TRP D C 1
ATOM 2308 O O . TRP C 1 97 ? -23.563 -43.038 35.258 1.00 53.96 97 TRP D O 1
ATOM 2319 N N . SER C 1 98 ? -24.158 -43.950 37.234 1.00 57.43 98 SER D N 1
ATOM 2320 C CA . SER C 1 98 ? -24.911 -42.783 37.675 1.00 62.03 98 SER D CA 1
ATOM 2321 C C . SER C 1 98 ? -25.166 -42.851 39.175 1.00 65.21 98 SER D C 1
ATOM 2322 O O . SER C 1 98 ? -24.428 -43.517 39.908 1.00 65.49 98 SER D O 1
ATOM 2325 N N . ASP C 1 99 ? -26.214 -42.154 39.617 1.00 68.94 99 ASP D N 1
ATOM 2326 C CA . ASP C 1 99 ? -26.626 -42.109 41.026 1.00 71.70 99 ASP D CA 1
ATOM 2327 C C . ASP C 1 99 ? -25.608 -41.378 41.904 1.00 72.81 99 ASP D C 1
ATOM 2328 O O . ASP C 1 99 ? -26.033 -40.505 42.694 1.00 73.68 99 ASP D O 1
ATOM 2333 N N . SER D 1 2 ? -16.040 -14.704 25.038 1.00 55.88 2 SER E N 1
ATOM 2334 C CA . SER D 1 2 ? -14.677 -15.192 24.679 1.00 56.72 2 SER E CA 1
ATOM 2335 C C . SER D 1 2 ? -13.601 -14.750 25.675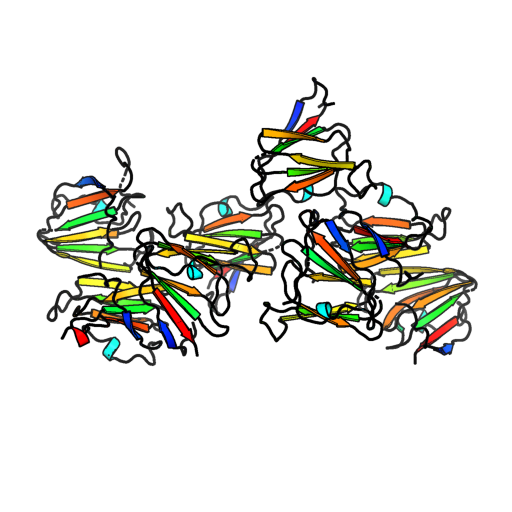 1.00 55.36 2 SER E C 1
ATOM 2336 O O . SER D 1 2 ? -13.643 -13.636 26.201 1.00 55.76 2 SER E O 1
ATOM 2339 N N . HIS D 1 3 ? -12.636 -15.630 25.926 1.00 52.53 3 HIS E N 1
ATOM 2340 C CA . HIS D 1 3 ? -11.547 -15.321 26.845 1.00 49.69 3 HIS E CA 1
ATOM 2341 C C . HIS D 1 3 ? -10.582 -14.356 26.171 1.00 47.32 3 HIS E C 1
ATOM 2342 O O . HIS D 1 3 ? -10.471 -14.345 24.947 1.00 43.46 3 HIS E O 1
ATOM 2349 N N . LEU D 1 4 ? -9.910 -13.534 26.973 1.00 46.51 4 LEU E N 1
ATOM 2350 C CA . LEU D 1 4 ? -8.939 -12.581 26.450 1.00 46.83 4 LEU E CA 1
ATOM 2351 C C . LEU D 1 4 ? -7.698 -13.342 26.032 1.00 46.12 4 LEU E C 1
ATOM 2352 O O . LEU D 1 4 ? -7.320 -14.325 26.661 1.00 46.87 4 LEU E O 1
ATOM 2357 N N . ARG D 1 5 ? -7.062 -12.898 24.961 1.00 46.48 5 ARG E N 1
ATOM 2358 C CA . ARG D 1 5 ? -5.874 -13.580 24.497 1.00 48.02 5 ARG E CA 1
ATOM 2359 C C . ARG D 1 5 ? -4.640 -13.043 25.212 1.00 44.43 5 ARG E C 1
ATOM 2360 O O . ARG D 1 5 ? -4.485 -11.832 25.397 1.00 44.44 5 ARG E O 1
ATOM 2368 N N . ILE D 1 6 ? -3.778 -13.946 25.652 1.00 39.71 6 ILE E N 1
ATOM 2369 C CA . ILE D 1 6 ? -2.553 -13.513 26.309 1.00 38.08 6 ILE E CA 1
ATOM 2370 C C . ILE D 1 6 ? -1.545 -13.308 25.182 1.00 33.31 6 ILE E C 1
ATOM 2371 O O . ILE D 1 6 ? -1.320 -14.203 24.375 1.00 32.28 6 ILE E O 1
ATOM 2376 N N . PRO D 1 7 ? -0.953 -12.108 25.085 1.00 31.60 7 PRO E N 1
ATOM 2377 C CA . PRO D 1 7 ? 0.014 -11.888 24.005 1.00 32.34 7 PRO E CA 1
ATOM 2378 C C . PRO D 1 7 ? 1.065 -13.000 23.901 1.00 29.88 7 PRO E C 1
ATOM 2379 O O . PRO D 1 7 ? 1.438 -13.637 24.899 1.00 29.76 7 PRO E O 1
ATOM 2383 N N . LYS D 1 8 ? 1.528 -13.211 22.678 1.00 30.63 8 LYS E N 1
ATOM 2384 C CA . LYS D 1 8 ? 2.508 -14.244 22.328 1.00 33.90 8 LYS E CA 1
ATOM 2385 C C . LYS D 1 8 ? 3.867 -14.181 23.009 1.00 33.80 8 LYS E C 1
ATOM 2386 O O . LYS D 1 8 ? 4.571 -15.190 23.092 1.00 34.37 8 LYS E O 1
ATOM 2392 N N . ASN D 1 9 ? 4.248 -12.999 23.478 1.00 35.13 9 ASN E N 1
ATOM 2393 C CA . ASN D 1 9 ? 5.544 -12.830 24.121 1.00 35.51 9 ASN E CA 1
ATOM 2394 C C . ASN D 1 9 ? 5.516 -13.058 25.617 1.00 35.15 9 ASN E C 1
ATOM 2395 O O . ASN D 1 9 ? 6.571 -13.178 26.235 1.00 39.14 9 ASN E O 1
ATOM 2400 N N . TRP D 1 10 ? 4.336 -13.123 26.221 1.00 34.04 10 TRP E N 1
ATOM 2401 C CA . TRP D 1 10 ? 4.305 -13.322 27.672 1.00 34.19 10 TRP E CA 1
ATOM 2402 C C . TRP D 1 10 ? 4.782 -14.718 28.069 1.00 34.42 10 TRP E C 1
ATOM 2403 O O . TRP D 1 10 ? 4.873 -15.624 27.230 1.00 32.80 10 TRP E O 1
ATOM 2414 N N . THR D 1 11 ? 5.127 -14.888 29.338 1.00 33.86 11 THR E N 1
ATOM 2415 C CA . THR D 1 11 ? 5.601 -16.188 29.812 1.00 37.10 11 THR E CA 1
ATOM 2416 C C . THR D 1 11 ? 5.100 -16.458 31.217 1.00 36.41 11 THR E C 1
ATOM 2417 O O . THR D 1 11 ? 4.801 -15.531 31.958 1.00 35.11 11 THR E O 1
ATOM 2421 N N . ILE D 1 12 ? 5.009 -17.734 31.577 1.00 38.62 12 ILE E N 1
ATOM 2422 C CA . ILE D 1 12 ? 4.541 -18.105 32.902 1.00 40.19 12 ILE E CA 1
ATOM 2423 C C . ILE D 1 12 ? 5.619 -17.811 33.950 1.00 41.47 12 ILE E C 1
ATOM 2424 O O . ILE D 1 12 ? 6.740 -18.331 33.885 1.00 39.06 12 ILE E O 1
ATOM 2429 N N . GLN D 1 13 ? 5.255 -16.963 34.908 1.00 43.81 13 GLN E N 1
ATOM 2430 C CA . GLN D 1 13 ? 6.143 -16.545 35.990 1.00 47.89 13 GLN E CA 1
ATOM 2431 C C . GLN D 1 13 ? 6.007 -17.465 37.195 1.00 48.42 13 GLN E C 1
ATOM 2432 O O . GLN D 1 13 ? 6.984 -17.785 37.859 1.00 48.88 13 GLN E O 1
ATOM 2438 N N . ARG D 1 14 ? 4.785 -17.892 37.474 1.00 49.90 14 ARG E N 1
ATOM 2439 C CA . ARG D 1 14 ? 4.535 -18.753 38.620 0.50 50.34 14 ARG E CA 1
ATOM 2440 C C . ARG D 1 14 ? 3.217 -19.492 38.389 1.00 50.34 14 ARG E C 1
ATOM 2441 O O . ARG D 1 14 ? 2.334 -18.988 37.697 1.00 50.58 14 ARG E O 1
ATOM 2449 N N . SER D 1 15 ? 3.097 -20.691 38.952 1.00 51.15 15 SER E N 1
ATOM 2450 C CA . SER D 1 15 ? 1.888 -21.500 38.798 1.00 51.46 15 SER E CA 1
ATOM 2451 C C . SER D 1 15 ? 1.521 -22.195 40.099 1.00 50.58 15 SER E C 1
ATOM 2452 O O . SER D 1 15 ? 2.330 -22.924 40.665 1.00 52.35 15 SER E O 1
ATOM 2455 N N . THR D 1 16 ? 0.295 -21.986 40.562 1.00 4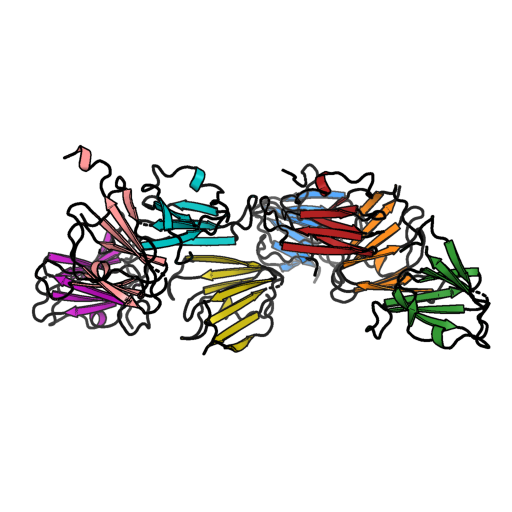8.90 16 THR E N 1
ATOM 2456 C CA . THR D 1 16 ? -0.152 -22.613 41.797 1.00 46.19 16 THR E CA 1
ATOM 2457 C C . THR D 1 16 ? -0.281 -24.135 41.621 1.00 46.04 16 THR E C 1
ATOM 2458 O O . THR D 1 16 ? -0.171 -24.656 40.514 1.00 46.70 16 THR E O 1
ATOM 2462 N N . PRO D 1 17 ? -0.445 -24.874 42.731 1.00 45.77 17 PRO E N 1
ATOM 2463 C CA . PRO D 1 17 ? -0.600 -26.327 42.625 1.00 45.99 17 PRO E CA 1
ATOM 2464 C C . PRO D 1 17 ? -2.114 -26.540 42.511 1.00 46.03 17 PRO E C 1
ATOM 2465 O O . PRO D 1 17 ? -2.877 -25.570 42.609 1.00 44.81 17 PRO E O 1
ATOM 2469 N N . PHE D 1 18 ? -2.555 -27.782 42.320 1.00 47.15 18 PHE E N 1
ATOM 2470 C CA . PHE D 1 18 ? -3.994 -28.060 42.224 1.00 48.32 18 PHE E CA 1
ATOM 2471 C C . PHE D 1 18 ? -4.708 -27.663 43.507 1.00 49.83 18 PHE E C 1
ATOM 2472 O O . PHE D 1 18 ? -4.151 -27.810 44.586 1.00 51.98 18 PHE E O 1
ATOM 2480 N N . PHE D 1 19 ? -5.930 -27.152 43.381 1.00 51.45 19 PHE E N 1
ATOM 2481 C CA . PHE D 1 19 ? -6.744 -26.757 44.531 1.00 53.95 19 PHE E CA 1
ATOM 2482 C C . PHE D 1 19 ? -8.089 -27.479 44.479 1.00 55.89 19 PHE E C 1
ATOM 2483 O O . PHE D 1 19 ? -8.535 -27.883 43.407 1.00 55.41 19 PHE E O 1
ATOM 2491 N N . THR D 1 20 ? -8.727 -27.642 45.639 1.00 57.58 20 THR E N 1
ATOM 2492 C CA . THR D 1 20 ? -10.035 -28.283 45.721 1.00 60.17 20 THR E CA 1
ATOM 2493 C C . THR D 1 20 ? -10.901 -27.494 46.682 1.00 62.70 20 THR E C 1
ATOM 2494 O O . THR D 1 20 ? -10.449 -26.505 47.253 1.00 63.48 20 THR E O 1
ATOM 2498 N N . LYS D 1 21 ? -12.146 -27.927 46.856 1.00 66.34 21 LYS E N 1
ATOM 2499 C CA . LYS D 1 21 ? -13.086 -27.242 47.744 1.00 69.62 21 LYS E CA 1
ATOM 2500 C C . LYS D 1 21 ? -12.601 -27.203 49.197 1.00 71.39 21 LYS E C 1
ATOM 2501 O O . LYS D 1 21 ? -13.066 -26.381 49.988 1.00 71.16 21 LYS E O 1
ATOM 2507 N N . ASP D 1 22 ? -11.657 -28.079 49.541 1.00 72.59 22 ASP E N 1
ATOM 2508 C CA . ASP D 1 22 ? -11.150 -28.137 50.907 1.00 73.78 22 ASP E CA 1
ATOM 2509 C C . ASP D 1 22 ? -9.774 -27.511 51.163 1.00 73.63 22 ASP E C 1
ATOM 2510 O O . ASP D 1 22 ? -9.380 -27.360 52.321 1.00 74.27 22 ASP E O 1
ATOM 2515 N N . ASN D 1 23 ? -9.042 -27.143 50.113 1.00 72.10 23 ASN E N 1
ATOM 2516 C CA . ASN D 1 23 ? -7.725 -26.545 50.323 1.00 71.47 23 ASN E CA 1
ATOM 2517 C C . ASN D 1 23 ? -7.477 -25.248 49.541 1.00 69.80 23 ASN E C 1
ATOM 2518 O O . ASN D 1 23 ? -6.353 -24.753 49.480 1.00 70.06 23 ASN E O 1
ATOM 2523 N N . VAL D 1 24 ? -8.531 -24.687 48.963 1.00 67.57 24 VAL E N 1
ATOM 2524 C CA . VAL D 1 24 ? -8.407 -23.458 48.194 1.00 65.39 24 VAL E CA 1
ATOM 2525 C C . VAL D 1 24 ? -8.340 -22.216 49.088 1.00 64.48 24 VAL E C 1
ATOM 2526 O O . VAL D 1 24 ? -9.171 -22.029 49.975 1.00 64.22 24 VAL E O 1
ATOM 2530 N N . PRO D 1 25 ? -7.346 -21.342 48.856 1.00 63.55 25 PRO E N 1
ATOM 2531 C CA . PRO D 1 25 ? -7.189 -20.119 49.653 1.00 62.99 25 PRO E CA 1
ATOM 2532 C C . PRO D 1 25 ? -8.397 -19.187 49.614 1.00 62.15 25 PRO E C 1
ATOM 2533 O O . PRO D 1 25 ? -8.865 -18.814 48.545 1.00 62.29 25 PRO E O 1
ATOM 2537 N N . GLU D 1 26 ? -8.889 -18.815 50.789 1.00 62.25 26 GLU E N 1
ATOM 2538 C CA . GLU D 1 26 ? -10.051 -17.940 50.896 1.00 63.07 26 GLU E CA 1
ATOM 2539 C C . GLU D 1 26 ? -9.907 -16.630 50.124 1.00 61.37 26 GLU E C 1
ATOM 2540 O O . GLU D 1 26 ? -10.900 -15.949 49.845 1.00 61.36 26 GLU E O 1
ATOM 2546 N N . ALA D 1 27 ? -8.673 -16.276 49.781 1.00 59.02 27 ALA E N 1
ATOM 2547 C CA . ALA D 1 27 ? -8.426 -15.056 49.023 1.00 56.94 27 ALA E CA 1
ATOM 2548 C C . ALA D 1 27 ? -9.079 -15.170 47.639 1.00 55.97 27 ALA E C 1
ATOM 2549 O O . ALA D 1 27 ? -9.682 -14.215 47.144 1.00 57.01 27 ALA E O 1
ATOM 2551 N N . LEU D 1 28 ? -8.961 -16.342 47.020 1.00 52.80 28 LEU E N 1
ATOM 2552 C CA . LEU D 1 28 ? -9.549 -16.570 45.706 1.00 50.91 28 LEU E CA 1
ATOM 2553 C C . LEU D 1 28 ? -11.078 -16.509 45.755 1.00 50.90 28 LEU E C 1
ATOM 2554 O O . LEU D 1 28 ? -11.719 -16.077 44.795 1.00 51.54 28 LEU E O 1
ATOM 2559 N N . LEU D 1 29 ? -11.657 -16.925 46.878 1.00 49.56 29 LEU E N 1
ATOM 2560 C CA . LEU D 1 29 ? -13.105 -16.925 47.021 1.00 48.17 29 LEU E CA 1
ATOM 2561 C C . LEU D 1 29 ? -13.660 -15.533 47.288 1.00 47.77 29 LEU E C 1
ATOM 2562 O O . LEU D 1 29 ? -14.876 -15.341 47.380 1.00 46.71 29 LEU E O 1
ATOM 2567 N N . THR D 1 30 ? -12.765 -14.558 47.404 1.00 47.58 30 THR E N 1
ATOM 2568 C CA . THR D 1 30 ? -13.174 -13.177 47.653 1.00 48.55 30 THR E CA 1
ATOM 2569 C C . THR D 1 30 ? -12.537 -12.245 46.616 1.00 46.49 30 THR E C 1
ATOM 2570 O O . THR D 1 30 ? -11.645 -12.656 45.879 1.00 45.64 30 THR E O 1
ATOM 2574 N N . HIS D 1 31 ? -12.995 -10.997 46.571 1.00 45.55 31 HIS E N 1
ATOM 2575 C CA . HIS D 1 31 ? -12.477 -10.021 45.620 1.00 46.17 31 HIS E CA 1
ATOM 2576 C C . HIS D 1 31 ? -10.960 -9.923 45.613 1.00 47.09 31 HIS E C 1
ATOM 2577 O O . HIS D 1 31 ? -10.338 -9.606 46.633 1.00 48.84 31 HIS E O 1
ATOM 2584 N N . HIS D 1 32 ? -10.371 -10.188 44.452 1.00 44.99 32 HIS E N 1
ATOM 2585 C CA . HIS D 1 32 ? -8.936 -10.125 44.288 1.00 43.22 32 HIS E CA 1
ATOM 2586 C C . HIS D 1 32 ? -8.587 -9.898 42.822 1.00 44.13 32 HIS E C 1
ATOM 2587 O O . HIS D 1 32 ? -9.391 -10.184 41.929 1.00 44.36 32 HIS E O 1
ATOM 2594 N N . ASN D 1 33 ? -7.393 -9.370 42.571 1.00 44.00 33 ASN E N 1
ATOM 2595 C CA . ASN D 1 33 ? -6.953 -9.118 41.205 1.00 43.74 33 ASN E CA 1
ATOM 2596 C C . ASN D 1 33 ? -5.513 -9.565 41.014 1.00 44.10 33 ASN E C 1
ATOM 2597 O O . ASN D 1 33 ? -4.828 -9.895 41.977 1.00 43.80 33 ASN E O 1
ATOM 2602 N N . THR D 1 34 ? -5.064 -9.591 39.766 1.00 44.78 34 THR E N 1
ATOM 2603 C CA . THR D 1 34 ? -3.696 -9.976 39.459 1.00 46.47 34 THR E CA 1
ATOM 2604 C C . THR D 1 34 ? -2.861 -8.709 39.517 1.00 46.21 34 THR E C 1
ATOM 2605 O O . THR D 1 34 ? -3.403 -7.606 39.445 1.00 47.77 34 THR E O 1
ATOM 2609 N N . ALA D 1 35 ? -1.550 -8.878 39.652 1.00 47.51 35 ALA E N 1
ATOM 2610 C CA . ALA D 1 35 ? -0.606 -7.762 39.740 1.00 47.59 35 ALA E CA 1
ATOM 2611 C C . ALA D 1 35 ? -0.558 -6.893 38.481 1.00 47.87 35 ALA E C 1
ATOM 2612 O O . ALA D 1 35 ? -1.264 -7.150 37.502 1.00 46.98 35 ALA E O 1
ATOM 2614 N N . VAL D 1 36 ? 0.310 -5.882 38.528 1.00 47.74 36 VAL E N 1
ATOM 2615 C CA . VAL D 1 36 ? 0.494 -4.899 37.460 1.00 47.26 36 VAL E CA 1
ATOM 2616 C C . VAL D 1 36 ? 0.663 -5.407 36.031 1.00 46.50 36 VAL E C 1
ATOM 2617 O O . VAL D 1 36 ? 0.057 -4.868 35.102 1.00 48.29 36 VAL E O 1
ATOM 2621 N N . ASP D 1 37 ? 1.512 -6.406 35.842 1.00 43.99 37 ASP E N 1
ATOM 2622 C CA . ASP D 1 37 ? 1.732 -6.941 34.505 1.00 44.99 37 ASP E CA 1
ATOM 2623 C C . ASP D 1 37 ? 1.562 -8.453 34.492 1.00 42.32 37 ASP E C 1
ATOM 2624 O O . ASP D 1 37 ? 2.327 -9.172 33.861 1.00 41.32 37 ASP E O 1
ATOM 2629 N N . VAL D 1 38 ? 0.540 -8.929 35.191 1.00 41.83 38 VAL E N 1
ATOM 2630 C CA . VAL D 1 38 ? 0.289 -10.360 35.271 1.00 41.98 38 VAL E CA 1
ATOM 2631 C C . VAL D 1 38 ? -1.093 -10.740 34.745 1.00 40.43 38 VAL E C 1
ATOM 2632 O O . VAL D 1 38 ? -2.103 -10.105 35.070 1.00 38.33 38 VAL E O 1
ATOM 2636 N N . PHE D 1 39 ? -1.109 -11.780 33.919 1.00 38.66 39 PHE E N 1
ATOM 2637 C CA . PHE D 1 39 ? -2.324 -12.292 33.318 1.00 39.54 39 PHE E CA 1
ATOM 2638 C C . PHE D 1 39 ? -2.600 -13.650 33.963 1.00 39.76 39 PHE E C 1
ATOM 2639 O O . PHE D 1 39 ? -1.777 -14.561 33.882 1.00 40.49 39 PHE E O 1
ATOM 2647 N N . GLY D 1 40 ? -3.750 -13.776 34.615 1.00 41.26 40 GLY E N 1
ATOM 2648 C CA . GLY D 1 40 ? -4.099 -15.034 35.258 1.00 40.50 40 GLY E CA 1
ATOM 2649 C C . GLY D 1 40 ? -4.828 -15.996 34.335 1.00 40.84 40 GLY E C 1
ATOM 2650 O O . GLY D 1 40 ? -5.722 -15.602 33.576 1.00 40.59 40 GLY E O 1
ATOM 2651 N N . GLN D 1 41 ? -4.435 -17.264 34.391 1.00 40.83 41 GLN E N 1
ATOM 2652 C CA . GLN D 1 41 ? -5.052 -18.295 33.569 1.00 40.85 41 GLN E CA 1
ATOM 2653 C C . GLN D 1 41 ? -5.565 -19.428 34.465 1.00 40.98 41 GLN E C 1
ATOM 2654 O O . GLN D 1 41 ? -4.786 -20.257 34.936 1.00 39.09 41 GLN E O 1
ATOM 2660 N N . ILE D 1 42 ? -6.879 -19.451 34.690 1.00 39.78 42 ILE E N 1
ATOM 2661 C CA . ILE D 1 42 ? -7.524 -20.458 35.540 1.00 40.64 42 ILE E CA 1
ATOM 2662 C C . ILE D 1 42 ? -7.964 -21.693 34.765 1.00 39.65 42 ILE E C 1
ATOM 2663 O O . ILE D 1 42 ? -8.999 -21.665 34.116 1.00 40.62 42 ILE E O 1
ATOM 2668 N N . CYS D 1 43 ? -7.178 -22.768 34.856 1.00 39.37 43 CYS E N 1
ATOM 2669 C CA . CYS D 1 43 ? -7.447 -24.033 34.168 1.00 40.70 43 CYS E CA 1
ATOM 2670 C C . CYS D 1 43 ? -8.206 -25.060 35.027 1.00 41.29 43 CYS E C 1
ATOM 2671 O O . CYS D 1 43 ? -7.785 -25.367 36.141 1.00 41.88 43 CYS E O 1
ATOM 2674 N N . VAL D 1 44 ? -9.305 -25.607 34.498 1.00 41.12 44 VAL E N 1
ATOM 2675 C CA . VAL D 1 44 ? -10.114 -26.591 35.231 1.00 41.58 44 VAL E CA 1
ATOM 2676 C C . VAL D 1 44 ? -9.885 -28.048 34.820 1.00 44.35 44 VAL E C 1
ATOM 2677 O O . VAL D 1 44 ? -10.099 -28.412 33.666 1.00 45.12 44 VAL E O 1
ATOM 2689 N N . GLU D 1 46 ? -11.216 -30.756 36.821 1.00 49.72 46 GLU E N 1
ATOM 2690 C CA . GLU D 1 46 ? -12.427 -31.477 37.170 1.00 50.08 46 GLU E CA 1
ATOM 2691 C C . GLU D 1 46 ? -13.402 -30.487 37.776 1.00 46.38 46 GLU E C 1
ATOM 2692 O O . GLU D 1 46 ? -12.995 -29.452 38.285 1.00 46.38 46 GLU E O 1
ATOM 2698 N N . GLY D 1 47 ? -14.689 -30.799 37.700 1.00 43.97 47 GLY E N 1
ATOM 2699 C CA . GLY D 1 47 ? -15.696 -29.928 38.274 1.00 40.48 47 GLY E CA 1
ATOM 2700 C C . GLY D 1 47 ? -16.018 -28.679 37.483 1.00 39.96 47 GLY E C 1
ATOM 2701 O O . GLY D 1 47 ? -15.811 -28.606 36.276 1.00 40.31 47 GLY E O 1
ATOM 2702 N N . VAL D 1 48 ? -16.544 -27.684 38.178 1.00 39.87 48 VAL E N 1
ATOM 2703 C CA . VAL D 1 48 ? -16.904 -26.434 37.543 1.00 40.90 48 VAL E CA 1
ATOM 2704 C C . VAL D 1 48 ? -16.480 -25.262 38.408 1.00 41.63 48 VAL E C 1
ATOM 2705 O O . VAL D 1 48 ? -16.728 -25.249 39.615 1.00 42.67 48 VAL E O 1
ATOM 2709 N N . VAL D 1 49 ? -15.840 -24.276 37.789 1.00 39.43 49 VAL E N 1
ATOM 2710 C CA . VAL D 1 49 ? -15.417 -23.090 38.509 1.00 38.62 49 VAL E CA 1
ATOM 2711 C C . VAL D 1 49 ? -16.136 -21.923 37.859 1.00 39.92 49 VAL E C 1
ATOM 2712 O O . VAL D 1 49 ? -16.039 -21.735 36.647 1.00 37.64 49 VAL E O 1
ATOM 2716 N N . THR D 1 50 ? -16.889 -21.163 38.649 1.00 40.85 50 THR E N 1
ATOM 2717 C CA . THR D 1 50 ? -17.592 -20.015 38.094 1.00 45.59 50 THR E CA 1
ATOM 2718 C C . THR D 1 50 ? -16.799 -18.741 38.412 1.00 44.76 50 THR E C 1
ATOM 2719 O O . THR D 1 50 ? -16.436 -18.483 39.565 1.00 45.87 50 THR E O 1
ATOM 2723 N N . TYR D 1 51 ? -16.522 -17.966 37.367 1.00 42.65 51 TYR E N 1
ATOM 2724 C CA . TYR D 1 51 ? -15.751 -16.725 37.459 1.00 40.79 51 TYR E CA 1
ATOM 2725 C C . TYR D 1 51 ? -16.661 -15.498 37.533 1.00 41.42 51 TYR E C 1
ATOM 2726 O O . TYR D 1 51 ? -17.607 -15.364 36.757 1.00 42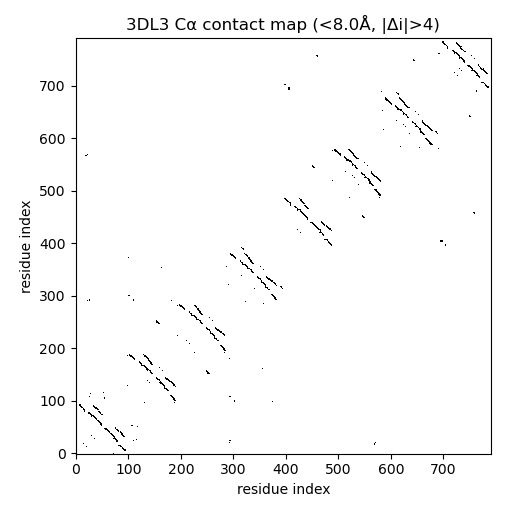.83 51 TYR E O 1
ATOM 2735 N N . TYR D 1 52 ? -16.384 -14.616 38.483 1.00 41.44 52 TYR E N 1
ATOM 2736 C CA . TYR D 1 52 ? -17.161 -13.390 38.654 1.00 42.79 52 TYR E CA 1
ATOM 2737 C C . TYR D 1 52 ? -16.182 -12.212 38.546 1.00 42.37 52 TYR E C 1
ATOM 2738 O O . TYR D 1 52 ? -15.124 -12.216 39.180 1.00 43.16 52 TYR E O 1
ATOM 2747 N N . GLY D 1 53 ? -16.533 -11.223 37.732 1.00 39.70 53 GLY E N 1
ATOM 2748 C CA . GLY D 1 53 ? -15.674 -10.073 37.544 1.00 36.62 53 GLY E CA 1
ATOM 2749 C C . GLY D 1 53 ? -16.410 -8.814 37.937 1.00 38.08 53 GLY E C 1
ATOM 2750 O O . GLY D 1 53 ? -17.633 -8.757 37.831 1.00 38.33 53 GLY E O 1
ATOM 2751 N N . PHE D 1 54 ? -15.670 -7.807 38.390 1.00 38.14 54 PHE E N 1
ATOM 2752 C CA . PHE D 1 54 ? -16.253 -6.543 38.815 1.00 39.98 54 PHE E CA 1
ATOM 2753 C C . PHE D 1 54 ? -15.590 -5.364 38.106 1.00 40.19 54 PHE E C 1
ATOM 2754 O O . PHE D 1 54 ? -14.430 -5.433 37.732 1.00 38.08 54 PHE E O 1
ATOM 2762 N N . ALA D 1 55 ? -16.354 -4.292 37.927 1.00 41.51 55 ALA E N 1
ATOM 2763 C CA . ALA D 1 55 ? -15.886 -3.086 37.259 1.00 43.47 55 ALA E CA 1
ATOM 2764 C C . ALA D 1 55 ? -14.685 -2.469 37.982 1.00 45.46 55 ALA E C 1
ATOM 2765 O O . ALA D 1 55 ? -13.833 -1.831 37.358 1.00 45.08 55 ALA E O 1
ATOM 2767 N N . ASN D 1 56 ? -14.638 -2.640 39.298 1.00 47.21 56 ASN E N 1
ATOM 2768 C CA . ASN D 1 56 ? -13.543 -2.123 40.104 1.00 49.90 56 ASN E CA 1
ATOM 2769 C C . ASN D 1 56 ? -13.563 -2.751 41.489 1.00 51.92 56 ASN E C 1
ATOM 2770 O O . ASN D 1 56 ? -14.417 -3.587 41.785 1.00 53.47 56 ASN E O 1
ATOM 2775 N N . SER D 1 57 ? -12.623 -2.339 42.334 1.00 54.56 57 SER E N 1
ATOM 2776 C CA . SER D 1 57 ? -12.488 -2.887 43.683 1.00 56.32 57 SER E CA 1
ATOM 2777 C C . SER D 1 57 ? -13.664 -2.611 44.597 1.00 57.65 57 SER E C 1
ATOM 2778 O O . SER D 1 57 ? -13.860 -3.313 45.594 1.00 57.08 57 SER E O 1
ATOM 2781 N N . GLU D 1 58 ? -14.452 -1.600 44.252 1.00 58.92 58 GLU E N 1
ATOM 2782 C CA . GLU D 1 58 ? -15.593 -1.230 45.074 1.00 61.13 58 GLU E CA 1
ATOM 2783 C C . GLU D 1 58 ? -16.929 -1.707 44.505 1.00 61.19 58 GLU E C 1
ATOM 2784 O O . GLU D 1 58 ? -17.988 -1.332 45.008 1.00 61.02 58 GLU E O 1
ATOM 2790 N N . ALA D 1 59 ? -16.892 -2.534 43.465 1.00 61.32 59 ALA E N 1
ATOM 2791 C CA . ALA D 1 59 ? -18.133 -3.025 42.871 1.00 61.38 59 ALA E CA 1
ATOM 2792 C C . ALA D 1 59 ? -18.675 -4.208 43.660 1.00 61.61 59 ALA E C 1
ATOM 2793 O O . ALA D 1 59 ? -17.919 -5.074 44.099 1.00 61.49 59 ALA E O 1
ATOM 2795 N N . THR D 1 60 ? -19.992 -4.238 43.836 1.00 61.89 60 THR E N 1
ATOM 2796 C CA . THR D 1 60 ? -20.637 -5.308 44.579 1.00 63.12 60 THR E CA 1
ATOM 2797 C C . THR D 1 60 ? -21.380 -6.264 43.639 1.00 61.66 60 THR E C 1
ATOM 2798 O O . THR D 1 60 ? -21.500 -7.455 43.915 1.00 61.57 60 THR E O 1
ATOM 2802 N N . GLU D 1 61 ? -21.860 -5.738 42.519 1.00 60.30 61 GLU E N 1
ATOM 2803 C CA . GLU D 1 61 ? -22.583 -6.541 41.535 1.00 59.11 61 GLU E CA 1
ATOM 2804 C C . GLU D 1 61 ? -21.647 -6.827 40.365 1.00 55.76 61 GLU E C 1
ATOM 2805 O O . GLU D 1 61 ? -21.215 -5.911 39.676 1.00 55.98 61 GLU E O 1
ATOM 2811 N N . PRO D 1 62 ? -21.321 -8.105 40.126 1.00 53.01 62 PRO E N 1
ATOM 2812 C CA . PRO D 1 62 ? -20.421 -8.419 39.009 1.00 49.84 62 PRO E CA 1
ATOM 2813 C C . PRO D 1 62 ? -20.940 -7.924 37.659 1.00 46.55 62 PRO E C 1
ATOM 2814 O O . PRO D 1 62 ? -22.145 -7.744 37.473 1.00 46.02 62 PRO E O 1
ATOM 2818 N N . GLU D 1 63 ? -20.025 -7.682 36.726 1.00 43.20 63 GLU E N 1
ATOM 2819 C CA . GLU D 1 63 ? -20.407 -7.225 35.390 1.00 40.78 63 GLU E CA 1
ATOM 2820 C C . GLU D 1 63 ? -20.183 -8.370 34.404 1.00 38.16 63 GLU E C 1
ATOM 2821 O O . GLU D 1 63 ? -20.583 -8.291 33.245 1.00 37.63 63 GLU E O 1
ATOM 2827 N N . ILE D 1 64 ? -19.524 -9.427 34.871 1.00 36.73 64 ILE E N 1
ATOM 2828 C CA . ILE D 1 64 ? -19.284 -10.600 34.036 1.00 37.66 64 ILE E CA 1
ATOM 2829 C C . ILE D 1 64 ? -19.271 -11.892 34.848 1.00 36.98 64 ILE E C 1
ATOM 2830 O O . ILE D 1 64 ? -18.783 -11.929 35.976 1.00 36.99 64 ILE E O 1
ATOM 2835 N N . LYS D 1 65 ? -19.839 -12.941 34.260 1.00 36.59 65 LYS E N 1
ATOM 2836 C CA . LYS D 1 65 ? -19.903 -14.262 34.872 1.00 36.36 65 LYS E CA 1
ATOM 2837 C C . LYS D 1 65 ? -19.586 -15.302 33.786 1.00 36.59 65 LYS E C 1
ATOM 2838 O O . LYS D 1 65 ? -20.140 -15.268 32.679 1.00 36.04 65 LYS E O 1
ATOM 2844 N N . VAL D 1 66 ? -18.681 -16.214 34.106 1.00 34.40 66 VAL E N 1
ATOM 2845 C CA . VAL D 1 66 ? -18.282 -17.246 33.174 1.00 33.82 66 VAL E CA 1
ATOM 2846 C C . VAL D 1 66 ? -18.113 -18.556 33.921 1.00 34.29 66 VAL E C 1
ATOM 2847 O O . VAL D 1 66 ? -17.486 -18.597 34.976 1.00 31.11 66 VAL E O 1
ATOM 2851 N N . VAL D 1 67 ? -18.690 -19.624 33.374 1.00 34.50 67 VAL E N 1
ATOM 2852 C CA . VAL D 1 67 ? -18.580 -20.939 33.977 1.00 33.94 67 VAL E CA 1
ATOM 2853 C C . VAL D 1 67 ? -17.479 -21.681 33.235 1.00 33.63 67 VAL E C 1
ATOM 2854 O O . VAL D 1 67 ? -17.488 -21.770 32.004 1.00 34.61 67 VAL E O 1
ATOM 2858 N N . ILE D 1 68 ? -16.521 -22.210 33.981 1.00 32.64 68 ILE E N 1
ATOM 2859 C CA . ILE D 1 68 ? -15.401 -22.932 33.381 1.00 33.17 68 ILE E CA 1
ATOM 2860 C C . ILE D 1 68 ? -15.492 -24.413 33.733 1.00 31.60 68 ILE E C 1
ATOM 2861 O O . ILE D 1 68 ? -15.541 -24.775 34.909 1.00 32.00 68 ILE E O 1
ATOM 2866 N N . ASN D 1 69 ? -15.494 -25.258 32.709 1.00 30.33 69 ASN E N 1
ATOM 2867 C CA . ASN D 1 69 ? -15.571 -26.707 32.888 1.00 31.38 69 ASN E CA 1
ATOM 2868 C C . ASN D 1 69 ? -14.218 -27.371 32.673 1.00 31.33 69 ASN E C 1
ATOM 2869 O O . ASN D 1 69 ? -13.297 -26.775 32.117 1.00 31.61 69 ASN E O 1
ATOM 2874 N N . ALA D 1 70 ? -14.129 -28.626 33.097 1.00 31.98 70 ALA E N 1
ATOM 2875 C CA . ALA D 1 70 ? -12.922 -29.410 32.942 1.00 34.99 70 ALA E CA 1
ATOM 2876 C C . ALA D 1 70 ? -12.484 -29.388 31.484 1.00 35.24 70 ALA E C 1
ATOM 2877 O O . ALA D 1 70 ? -13.316 -29.424 30.579 1.00 37.00 70 ALA E O 1
ATOM 2879 N N . GLY D 1 71 ? -11.175 -29.355 31.262 1.00 35.47 71 GLY E N 1
ATOM 2880 C CA . GLY D 1 71 ? -10.658 -29.324 29.905 1.00 33.10 71 GLY E CA 1
ATOM 2881 C C . GLY D 1 71 ? -10.618 -27.904 29.356 1.00 32.81 71 GLY E C 1
ATOM 2882 O O . GLY D 1 71 ? -10.078 -27.684 28.276 1.00 33.96 71 GLY E O 1
ATOM 2883 N N . GLN D 1 72 ? -11.185 -26.944 30.088 1.00 32.06 72 GLN E N 1
ATOM 2884 C CA . GLN D 1 72 ? -11.202 -25.546 29.643 1.00 34.54 72 GLN E CA 1
ATOM 2885 C C . GLN D 1 72 ? -10.435 -24.630 30.602 1.00 34.52 72 GLN E C 1
ATOM 2886 O O . GLN D 1 72 ? -10.024 -25.047 31.692 1.00 34.99 72 GLN E O 1
ATOM 2892 N N . PHE D 1 73 ? -10.247 -23.377 30.181 1.00 33.13 73 PHE E N 1
ATOM 2893 C CA . PHE D 1 73 ? -9.570 -22.366 30.999 1.00 30.83 73 PHE E CA 1
ATOM 2894 C C . PHE D 1 73 ? -10.069 -20.984 30.626 1.00 30.38 73 PHE E C 1
ATOM 2895 O O . PHE D 1 73 ? -10.529 -20.766 29.511 1.00 33.45 73 PHE E O 1
ATOM 2903 N N . ALA D 1 74 ? -10.000 -20.066 31.580 1.00 29.62 74 ALA E N 1
ATOM 2904 C CA . ALA D 1 74 ? -10.396 -18.689 31.375 1.00 29.94 74 ALA E CA 1
ATOM 2905 C C . ALA D 1 74 ? -9.158 -17.847 31.692 1.00 32.77 74 ALA E C 1
ATOM 2906 O O . ALA D 1 74 ? -8.157 -18.361 32.196 1.00 32.33 74 ALA E O 1
ATOM 2908 N N . THR D 1 75 ? -9.216 -16.557 31.390 1.00 32.41 75 THR E N 1
ATOM 2909 C CA . THR D 1 75 ? -8.083 -15.689 31.639 1.00 33.26 75 THR E CA 1
ATOM 2910 C C . THR D 1 75 ? -8.570 -14.431 32.316 1.00 35.39 75 THR E C 1
ATOM 2911 O O . THR D 1 75 ? -9.692 -13.984 32.093 1.00 35.60 75 THR E O 1
ATOM 2915 N N . SER D 1 76 ? -7.722 -13.872 33.170 1.00 36.96 76 SER E N 1
ATOM 2916 C CA . SER D 1 76 ? -8.077 -12.674 33.915 1.00 36.91 76 SER E CA 1
ATOM 2917 C C . SER D 1 76 ? -7.026 -11.624 33.614 1.00 35.37 76 SER E C 1
ATOM 2918 O O . SER D 1 76 ? -5.837 -11.849 33.838 1.00 38.86 76 SER E O 1
ATOM 2921 N N . PRO D 1 77 ? -7.450 -10.465 33.095 1.00 34.18 77 PRO E N 1
ATOM 2922 C CA . PRO D 1 77 ? -6.521 -9.388 32.758 1.00 36.13 77 PRO E CA 1
ATOM 2923 C C . PRO D 1 77 ? -5.877 -8.736 33.982 1.00 37.01 77 PRO E C 1
ATOM 2924 O O . PRO D 1 77 ? -6.402 -8.814 35.095 1.00 36.39 77 PRO E O 1
ATOM 2928 N N . PRO D 1 78 ? -4.720 -8.091 33.784 1.00 38.49 78 PRO E N 1
ATOM 2929 C CA . PRO D 1 78 ? -3.970 -7.409 34.850 1.00 39.16 78 PRO E CA 1
ATOM 2930 C C . PRO D 1 78 ? -4.798 -6.432 35.685 1.00 38.81 78 PRO E C 1
ATOM 2931 O O . PRO D 1 78 ? -5.464 -5.561 35.140 1.00 39.08 78 PRO E O 1
ATOM 2935 N N . GLN D 1 79 ? -4.755 -6.599 37.008 1.00 40.20 79 GLN E N 1
ATOM 2936 C CA . GLN D 1 79 ? -5.456 -5.718 37.949 1.00 42.34 79 GLN E CA 1
ATOM 2937 C C . GLN D 1 79 ? -6.979 -5.720 37.927 1.00 42.46 79 GLN E C 1
ATOM 2938 O O . GLN D 1 79 ? -7.608 -4.870 38.568 1.00 43.12 79 GLN E O 1
ATOM 2944 N N . TYR D 1 80 ? -7.571 -6.663 37.195 1.00 42.20 80 TYR E N 1
ATOM 2945 C CA . TYR D 1 80 ? -9.029 -6.768 37.093 1.00 39.29 80 TYR E CA 1
ATOM 2946 C C . TYR D 1 80 ? -9.561 -7.513 38.314 1.00 39.28 80 TYR E C 1
ATOM 2947 O O . TYR D 1 80 ? -9.149 -8.644 38.588 1.00 37.21 80 TYR E O 1
ATOM 2956 N N . TRP D 1 81 ? -10.474 -6.885 39.046 1.00 39.51 81 TRP E N 1
ATOM 2957 C CA . TRP D 1 81 ? -11.013 -7.522 40.241 1.00 42.81 81 TRP E CA 1
ATOM 2958 C C . TRP D 1 81 ? -12.053 -8.608 39.930 1.00 43.01 81 TRP E C 1
ATOM 2959 O O . TRP D 1 81 ? -12.922 -8.434 39.062 1.00 43.10 81 TRP E O 1
ATOM 2970 N N . HIS D 1 82 ? -11.944 -9.725 40.649 1.00 40.40 82 HIS E N 1
ATOM 2971 C CA . HIS D 1 82 ? -12.833 -10.855 40.462 1.00 41.08 82 HIS E CA 1
ATOM 2972 C C . HIS D 1 82 ? -12.851 -11.823 41.658 1.00 43.18 82 HIS E C 1
ATOM 2973 O O . HIS D 1 82 ? -12.158 -11.623 42.650 1.00 42.16 82 HIS E O 1
ATOM 2980 N N . ARG D 1 83 ? -13.672 -12.864 41.561 1.00 45.30 83 ARG E N 1
ATOM 2981 C CA . ARG D 1 83 ? -13.749 -13.902 42.591 1.00 46.82 83 ARG E CA 1
ATOM 2982 C C . ARG D 1 83 ? -14.248 -15.157 41.899 1.00 46.45 83 ARG E C 1
ATOM 2983 O O . ARG D 1 83 ? -14.844 -15.089 40.821 1.00 47.22 83 ARG E O 1
ATOM 2991 N N . ILE D 1 84 ? -14.004 -16.304 42.515 1.00 46.98 84 ILE E N 1
ATOM 2992 C CA . ILE D 1 84 ? -14.435 -17.562 41.939 1.00 44.75 84 ILE E CA 1
ATOM 2993 C C . ILE D 1 84 ? -15.154 -18.439 42.951 1.00 48.05 84 ILE E C 1
ATOM 2994 O O . ILE D 1 84 ? -14.880 -18.380 44.158 1.00 49.67 84 ILE E O 1
ATOM 2999 N N . GLU D 1 85 ? -16.097 -19.231 42.443 1.00 49.66 85 GLU E N 1
ATOM 3000 C CA . GLU D 1 85 ? -16.875 -20.174 43.244 1.00 51.14 85 GLU E CA 1
ATOM 3001 C C . GLU D 1 85 ? -16.579 -21.578 42.728 1.00 51.63 85 GLU E C 1
ATOM 3002 O O . GLU D 1 85 ? -16.547 -21.808 41.522 1.00 49.95 85 GLU E O 1
ATOM 3008 N N . LEU D 1 86 ? -16.372 -22.514 43.643 1.00 53.37 86 LEU E N 1
ATOM 3009 C CA . LEU D 1 86 ? -16.081 -23.881 43.251 1.00 55.47 86 LEU E CA 1
ATOM 3010 C C . LEU D 1 86 ? -17.258 -24.825 43.488 1.00 58.10 86 LEU E C 1
ATOM 3011 O O . LEU D 1 86 ? -18.120 -24.583 44.347 1.00 57.60 86 LEU E O 1
ATOM 3016 N N . SER D 1 87 ? -17.275 -25.906 42.711 1.00 59.42 87 SER E N 1
ATOM 3017 C CA . SER D 1 87 ? -18.291 -26.939 42.831 1.00 60.09 87 SER E CA 1
ATOM 3018 C C . SER D 1 87 ? -17.690 -27.945 43.811 1.00 61.47 87 SER E C 1
ATOM 3019 O O . SER D 1 87 ? -16.494 -27.895 44.094 1.00 61.33 87 SER E O 1
ATOM 3022 N N . ASP D 1 88 ? -18.504 -28.852 44.335 1.00 63.98 88 ASP E N 1
ATOM 3023 C CA . ASP D 1 88 ? -18.001 -29.826 45.294 1.00 65.62 88 ASP E CA 1
ATOM 3024 C C . ASP D 1 88 ? -16.899 -30.721 44.737 1.00 65.26 88 ASP E C 1
ATOM 3025 O O . ASP D 1 88 ? -16.086 -31.253 45.492 1.00 65.59 88 ASP E O 1
ATOM 3030 N N . ASP D 1 89 ? -16.852 -30.873 43.418 1.00 63.19 89 ASP E N 1
ATOM 3031 C CA . ASP D 1 89 ? -15.847 -31.734 42.802 1.00 60.35 89 ASP E CA 1
ATOM 3032 C C . ASP D 1 89 ? -14.805 -30.991 41.964 1.00 59.09 89 ASP E C 1
ATOM 3033 O O . ASP D 1 89 ? -14.027 -31.606 41.231 1.00 57.24 89 ASP E O 1
ATOM 3038 N N . ALA D 1 90 ? -14.780 -29.670 42.084 1.00 56.95 90 ALA E N 1
ATOM 3039 C CA . ALA D 1 90 ? -13.841 -28.866 41.319 1.00 54.98 90 ALA E CA 1
ATOM 3040 C C . ALA D 1 90 ? -12.379 -29.093 41.680 1.00 54.01 90 ALA E C 1
ATOM 3041 O O . ALA D 1 90 ? -12.019 -29.255 42.846 1.00 55.00 90 ALA E O 1
ATOM 3043 N N . GLN D 1 91 ? -11.542 -29.111 40.653 1.00 51.49 91 GLN E N 1
ATOM 3044 C CA . GLN D 1 91 ? -10.109 -29.249 40.815 1.00 49.40 91 GLN E CA 1
ATOM 3045 C C . GLN D 1 91 ? -9.481 -28.341 39.762 1.00 47.44 91 GLN E C 1
ATOM 3046 O O . GLN D 1 91 ? -9.540 -28.627 38.563 1.00 46.59 91 GLN E O 1
ATOM 3052 N N . PHE D 1 92 ? -8.895 -27.235 40.203 1.00 45.99 92 PHE E N 1
ATOM 3053 C CA . PHE D 1 92 ? -8.277 -26.300 39.263 1.00 45.85 92 PHE E CA 1
ATOM 3054 C C . PHE D 1 92 ? -6.925 -25.807 39.725 1.00 44.71 92 PHE E C 1
ATOM 3055 O O . PHE D 1 92 ? -6.475 -26.128 40.821 1.00 45.21 92 PHE E O 1
ATOM 3063 N N . ASN D 1 93 ? -6.280 -25.026 38.863 1.00 44.76 93 ASN E N 1
ATOM 3064 C CA . ASN D 1 93 ? -4.986 -24.415 39.169 1.00 43.22 93 ASN E CA 1
ATOM 3065 C C . ASN D 1 93 ? -4.880 -23.124 38.370 1.00 42.85 93 ASN E C 1
ATOM 3066 O O . ASN D 1 93 ? -5.621 -22.916 37.401 1.00 41.60 93 ASN E O 1
ATOM 3071 N N . ILE D 1 94 ? -3.948 -22.271 38.779 1.00 40.48 94 ILE E N 1
ATOM 3072 C CA . ILE D 1 94 ? -3.743 -20.994 38.127 1.00 39.70 94 ILE E CA 1
ATOM 3073 C C . ILE D 1 94 ? -2.310 -20.737 37.675 1.00 40.79 94 ILE E C 1
ATOM 3074 O O . ILE D 1 94 ? -1.347 -20.971 38.412 1.00 42.86 94 ILE E O 1
ATOM 3079 N N . ASN D 1 95 ? -2.185 -20.263 36.443 1.00 39.57 95 ASN E N 1
ATOM 3080 C CA . ASN D 1 95 ? -0.896 -19.912 35.862 1.00 39.14 95 ASN E CA 1
ATOM 3081 C C . ASN D 1 95 ? -0.854 -18.396 35.755 1.00 38.12 95 ASN E C 1
ATOM 3082 O O . ASN D 1 95 ? -1.801 -17.761 35.277 1.00 36.07 95 ASN E O 1
ATOM 3087 N N . PHE D 1 96 ? 0.243 -17.823 36.226 1.00 37.84 96 PHE E N 1
ATOM 3088 C CA . PHE D 1 96 ? 0.424 -16.387 36.184 1.00 36.31 96 PHE E CA 1
ATOM 3089 C C . PHE D 1 96 ? 1.394 -16.062 35.081 1.00 36.30 96 PHE E C 1
ATOM 3090 O O . PHE D 1 96 ? 2.543 -16.503 35.108 1.00 37.23 96 PHE E O 1
ATOM 3098 N N . TRP D 1 97 ? 0.929 -15.300 34.100 1.00 34.08 97 TRP E N 1
ATOM 3099 C CA . TRP D 1 97 ? 1.786 -14.936 32.989 1.00 34.23 97 TRP E CA 1
ATOM 3100 C C . TRP D 1 97 ? 2.202 -13.478 33.065 1.00 35.85 97 TRP E C 1
ATOM 3101 O O . TRP D 1 97 ? 1.448 -12.624 33.532 1.00 37.04 97 TRP E O 1
ATOM 3112 N N . SER D 1 98 ? 3.407 -13.187 32.601 1.00 37.82 98 SER E N 1
ATOM 3113 C CA . SER D 1 98 ? 3.841 -11.811 32.600 1.00 40.22 98 SER E CA 1
ATOM 3114 C C . SER D 1 98 ? 4.650 -11.381 31.401 1.00 42.02 98 SER E C 1
ATOM 3115 O O . SER D 1 98 ? 5.289 -12.183 30.716 1.00 37.86 98 SER E O 1
ATOM 3118 N N . ASP D 1 99 ? 4.603 -10.069 31.200 1.00 47.67 99 ASP E N 1
ATOM 3119 C CA . ASP D 1 99 ? 5.277 -9.342 30.136 1.00 52.51 99 ASP E CA 1
ATOM 3120 C C . ASP D 1 99 ? 6.734 -9.137 30.553 1.00 54.63 99 ASP E C 1
ATOM 3121 O O . ASP D 1 99 ? 7.625 -9.010 29.716 1.00 56.29 99 ASP E O 1
ATOM 3126 N N . GLN D 1 100 ? 6.968 -9.100 31.860 1.00 57.28 100 GLN E N 1
ATOM 3127 C CA . GLN D 1 100 ? 8.313 -8.890 32.385 1.00 59.19 100 GLN E CA 1
ATOM 3128 C C . GLN D 1 100 ? 8.592 -9.858 33.518 1.00 59.24 100 GLN E C 1
ATOM 3129 O O . GLN D 1 100 ? 7.694 -10.556 33.980 1.00 59.37 100 GLN E O 1
ATOM 3135 N N . ASP D 1 101 ? 9.843 -9.907 33.957 1.00 60.66 101 ASP E N 1
ATOM 3136 C CA . ASP D 1 101 ? 10.240 -10.801 35.039 1.00 61.31 101 ASP E CA 1
ATOM 3137 C C . ASP D 1 101 ? 9.613 -10.361 36.359 1.00 60.62 101 ASP E C 1
ATOM 3138 O O . ASP D 1 101 ? 9.703 -9.200 36.744 1.00 61.12 101 ASP E O 1
ATOM 3143 N N . LYS D 1 102 ? 8.965 -11.294 37.045 1.00 60.59 102 LYS E N 1
ATOM 3144 C CA . LYS D 1 102 ? 8.319 -10.993 38.315 1.00 60.30 102 LYS E CA 1
ATOM 3145 C C . LYS D 1 102 ? 8.978 -11.808 39.430 1.00 61.23 102 LYS E C 1
ATOM 3146 O O . LYS D 1 102 ? 8.463 -11.885 40.551 1.00 59.12 102 LYS E O 1
ATOM 3152 N N . SER D 1 103 ? 10.116 -12.421 39.108 1.00 62.38 103 SER E N 1
ATOM 3153 C CA . SER D 1 103 ? 10.859 -13.221 40.075 1.00 64.02 103 SER E CA 1
ATOM 3154 C C . SER D 1 103 ? 11.238 -12.323 41.245 1.00 64.87 103 SER E C 1
ATOM 3155 O O . SER D 1 103 ? 12.225 -11.590 41.172 1.00 64.60 103 SER E O 1
ATOM 3158 N N . GLY D 1 104 ? 10.444 -12.383 42.313 1.00 65.68 104 GLY E N 1
ATOM 3159 C CA . GLY D 1 104 ? 10.691 -11.561 43.483 1.00 65.45 104 GLY E CA 1
ATOM 3160 C C . GLY D 1 104 ? 9.506 -10.678 43.822 1.00 66.28 104 GLY E C 1
ATOM 3161 O O . GLY D 1 104 ? 9.332 -10.278 44.974 1.00 66.29 104 GLY E O 1
ATOM 3162 N N . LYS D 1 105 ? 8.682 -10.373 42.821 1.00 66.67 105 LYS E N 1
ATOM 3163 C CA . LYS D 1 105 ? 7.506 -9.526 43.026 1.00 66.31 105 LYS E CA 1
ATOM 3164 C C . LYS D 1 105 ? 6.233 -10.342 43.280 1.00 65.16 105 LYS E C 1
ATOM 3165 O O . LYS D 1 105 ? 6.272 -11.573 43.300 1.00 64.27 105 LYS E O 1
ATOM 3171 N N . LYS D 1 106 ? 5.111 -9.658 43.491 1.00 64.26 106 LYS E N 1
ATOM 3172 C CA . LYS D 1 106 ? 3.847 -10.343 43.767 1.00 64.93 106 LYS E CA 1
ATOM 3173 C C . LYS D 1 106 ? 3.004 -10.659 42.523 1.00 64.84 106 LYS E C 1
ATOM 3174 O O . LYS D 1 106 ? 3.259 -10.144 41.434 1.00 63.60 106 LYS E O 1
ATOM 3188 N N . PHE D 1 108 ? -0.701 -11.083 43.001 1.00 62.81 108 PHE E N 1
ATOM 3189 C CA . PHE D 1 108 ? -2.060 -10.605 43.249 1.00 61.66 108 PHE E CA 1
ATOM 3190 C C . PHE D 1 108 ? -2.229 -9.756 44.505 1.00 62.55 108 PHE E C 1
ATOM 3191 O O . PHE D 1 108 ? -1.375 -9.758 45.387 1.00 62.56 108 PHE E O 1
ATOM 3199 N N . ASN D 1 109 ? -3.360 -9.053 44.572 1.00 63.49 109 ASN E N 1
ATOM 3200 C CA . ASN D 1 109 ? -3.729 -8.217 45.713 1.00 65.71 109 ASN E CA 1
ATOM 3201 C C . ASN D 1 109 ? -5.040 -8.779 46.270 1.00 67.72 109 ASN E C 1
ATOM 3202 O O . ASN D 1 109 ? -5.600 -9.715 45.700 1.00 66.59 109 ASN E O 1
ATOM 3207 N N . THR D 1 110 ? -5.544 -8.207 47.362 1.00 70.44 110 THR E N 1
ATOM 3208 C CA . THR D 1 110 ? -6.775 -8.723 47.948 1.00 73.68 110 THR E CA 1
ATOM 3209 C C . THR D 1 110 ? -7.621 -7.742 48.756 1.00 76.01 110 THR E C 1
ATOM 3210 O O . THR D 1 110 ? -8.804 -8.000 49.000 1.00 76.08 110 THR E O 1
ATOM 3214 N N . LYS D 1 111 ? -7.036 -6.621 49.165 1.00 79.05 111 LYS E N 1
ATOM 3215 C CA . LYS D 1 111 ? -7.770 -5.648 49.977 1.00 82.31 111 LYS E CA 1
ATOM 3216 C C . LYS D 1 111 ? -9.122 -5.231 49.400 1.00 83.00 111 LYS E C 1
ATOM 3217 O O . LYS D 1 111 ? -9.512 -5.764 48.339 1.00 83.56 111 LYS E O 1
ATOM 3223 N N . ILE E 1 6 ? -23.899 14.732 32.595 1.00 56.94 6 ILE G N 1
ATOM 3224 C CA . ILE E 1 6 ? -24.593 14.937 33.905 1.00 55.57 6 ILE G CA 1
ATOM 3225 C C . ILE E 1 6 ? -26.103 15.023 33.712 1.00 55.30 6 ILE G C 1
ATOM 3226 O O . ILE E 1 6 ? -26.599 15.889 32.989 1.00 53.94 6 ILE G O 1
ATOM 3231 N N . PRO E 1 7 ? -26.852 14.135 34.377 1.00 55.17 7 PRO G N 1
ATOM 3232 C CA . PRO E 1 7 ? -28.316 14.104 34.284 1.00 56.19 7 PRO G CA 1
ATOM 3233 C C . PRO E 1 7 ? -28.954 15.451 34.645 1.00 57.10 7 PRO G C 1
ATOM 3234 O O . PRO E 1 7 ? -28.541 16.108 35.604 1.00 57.86 7 PRO G O 1
ATOM 3238 N N . LYS E 1 8 ? -29.962 15.841 33.869 1.00 57.40 8 LYS G N 1
ATOM 3239 C CA . LYS E 1 8 ? -30.670 17.107 34.044 1.00 58.24 8 LYS G CA 1
ATOM 3240 C C . LYS E 1 8 ? -31.391 17.351 35.374 1.00 57.80 8 LYS G C 1
ATOM 3241 O O . LYS E 1 8 ? -31.869 18.463 35.619 1.00 57.30 8 LYS G O 1
ATOM 3247 N N . ASN E 1 9 ? -31.470 16.340 36.233 1.00 56.10 9 ASN G N 1
ATOM 3248 C CA . ASN E 1 9 ? -32.148 16.515 37.512 1.00 55.78 9 ASN G CA 1
ATOM 3249 C C . ASN E 1 9 ? -31.178 16.704 38.663 1.00 54.72 9 ASN G C 1
ATOM 3250 O O . ASN E 1 9 ? -31.572 17.116 39.746 1.00 55.32 9 ASN G O 1
ATOM 3255 N N . TRP E 1 10 ? -29.906 16.414 38.428 1.00 53.98 10 TRP G N 1
ATOM 3256 C CA . TRP E 1 10 ? -28.903 16.561 39.469 1.00 52.68 10 TRP G CA 1
ATOM 3257 C C . TRP E 1 10 ? -28.571 18.023 39.747 1.00 51.41 10 TRP G C 1
ATOM 3258 O O . TRP E 1 10 ? -28.737 18.881 38.881 1.00 49.42 10 TRP G O 1
ATOM 3269 N N . THR E 1 11 ? -28.107 18.287 40.967 1.00 49.63 11 THR G N 1
ATOM 3270 C CA . THR E 1 11 ? -27.761 19.634 41.411 1.00 50.58 11 THR G CA 1
ATOM 3271 C C . THR E 1 11 ? -26.375 19.691 42.076 1.00 48.95 11 THR G C 1
ATOM 3272 O O . THR E 1 11 ? -25.830 18.667 42.498 1.00 47.75 11 THR G O 1
ATOM 3276 N N . ILE E 1 12 ? -25.806 20.889 42.168 1.00 46.87 12 ILE G N 1
ATOM 3277 C CA . ILE E 1 12 ? -24.488 21.033 42.772 1.00 48.15 12 ILE G CA 1
ATOM 3278 C C . ILE E 1 12 ? -24.525 20.887 44.297 1.00 49.84 12 ILE G C 1
ATOM 3279 O O . ILE E 1 12 ? -25.183 21.654 45.000 1.00 48.84 12 ILE G O 1
ATOM 3284 N N . GLN E 1 13 ? -23.813 19.886 44.798 1.00 51.84 13 GLN G N 1
ATOM 3285 C CA . GLN E 1 13 ? -23.764 19.634 46.223 1.00 56.42 13 GLN G CA 1
ATOM 3286 C C . GLN E 1 13 ? -22.668 20.439 46.897 1.00 57.53 13 GLN G C 1
ATOM 3287 O O . GLN E 1 13 ? -22.858 20.957 47.995 1.00 58.57 13 GLN G O 1
ATOM 3293 N N . ARG E 1 14 ? -21.526 20.557 46.231 1.00 58.34 14 ARG G N 1
ATOM 3294 C CA . ARG E 1 14 ? -20.394 21.288 46.781 1.00 58.76 14 ARG G CA 1
ATOM 3295 C C . ARG E 1 14 ? -19.535 21.916 45.680 1.00 57.65 14 ARG G C 1
ATOM 3296 O O . ARG E 1 14 ? -19.326 21.315 44.627 1.00 57.00 14 ARG G O 1
ATOM 3304 N N . SER E 1 15 ? -19.046 23.129 45.928 1.00 54.52 15 SER G N 1
ATOM 3305 C CA . SER E 1 15 ? -18.181 23.824 44.978 1.00 51.15 15 SER G CA 1
ATOM 3306 C C . SER E 1 15 ? -16.911 24.234 45.694 1.00 48.43 15 SER G C 1
ATOM 3307 O O . SER E 1 15 ? -16.967 24.756 46.802 1.00 50.45 15 SER G O 1
ATOM 3310 N N . THR E 1 16 ? -15.764 23.999 45.074 1.00 44.91 16 THR G N 1
ATOM 3311 C CA . THR E 1 16 ? -14.514 24.382 45.700 1.00 43.32 16 THR G CA 1
ATOM 3312 C C . THR E 1 16 ? -14.191 25.823 45.335 1.00 41.41 16 THR G C 1
ATOM 3313 O O . THR E 1 16 ? -14.823 26.415 44.457 1.00 42.48 16 THR G O 1
ATOM 3317 N N . PRO E 1 17 ? -13.236 26.429 46.047 1.00 40.25 17 PRO G N 1
ATOM 3318 C CA . PRO E 1 17 ? -12.881 27.808 45.706 1.00 41.13 17 PRO G CA 1
ATOM 3319 C C . PRO E 1 17 ? -11.936 27.737 44.506 1.00 42.61 17 PRO G C 1
ATOM 3320 O O . PRO E 1 17 ? -11.674 26.662 43.964 1.00 43.09 17 PRO G O 1
ATOM 3324 N N . PHE E 1 18 ? -11.436 28.883 44.078 1.00 44.51 18 PHE G N 1
ATOM 3325 C CA . PHE E 1 18 ? -10.506 28.905 42.966 1.00 43.71 18 PHE G CA 1
ATOM 3326 C C . PHE E 1 18 ? -9.167 28.311 43.382 1.00 44.50 18 PHE G C 1
ATOM 3327 O O . PHE E 1 18 ? -8.675 28.590 44.474 1.00 44.15 18 PHE G O 1
ATOM 3335 N N . PHE E 1 19 ? -8.591 27.476 42.517 1.00 45.77 19 PHE G N 1
ATOM 3336 C CA . PHE E 1 19 ? -7.279 26.887 42.780 1.00 47.70 19 PHE G CA 1
ATOM 3337 C C . PHE E 1 19 ? -6.302 27.425 41.742 1.00 48.16 19 PHE G C 1
ATOM 3338 O O . PHE E 1 19 ? -6.670 27.693 40.599 1.00 46.36 19 PHE G O 1
ATOM 3346 N N . THR E 1 20 ? -5.054 27.593 42.156 1.00 49.79 20 THR G N 1
ATOM 3347 C CA . THR E 1 20 ? -4.023 28.084 41.264 1.00 50.95 20 THR G CA 1
ATOM 3348 C C . THR E 1 20 ? -2.753 27.283 41.529 1.00 51.10 20 THR G C 1
ATOM 3349 O O . THR E 1 20 ? -2.722 26.423 42.421 1.00 48.02 20 THR G O 1
ATOM 3353 N N . LYS E 1 21 ? -1.719 27.561 40.739 1.00 52.35 21 LYS G N 1
ATOM 3354 C CA . LYS E 1 21 ? -0.432 26.888 40.868 1.00 55.12 21 LYS G CA 1
ATOM 3355 C C . LYS E 1 21 ? 0.080 26.999 42.304 1.00 56.25 21 LYS G C 1
ATOM 3356 O O . LYS E 1 21 ? 0.831 26.144 42.770 1.00 55.91 21 LYS G O 1
ATOM 3362 N N . ASP E 1 22 ? -0.344 28.049 43.002 1.00 57.30 22 ASP G N 1
ATOM 3363 C CA . ASP E 1 22 ? 0.105 28.293 44.365 1.00 59.97 22 ASP G CA 1
ATOM 3364 C C . ASP E 1 22 ? -0.668 27.649 45.508 1.00 59.44 22 ASP G C 1
ATOM 3365 O O . ASP E 1 22 ? -0.111 27.468 46.586 1.00 59.42 22 ASP G O 1
ATOM 3370 N N . ASN E 1 23 ? -1.937 27.308 45.300 1.00 59.06 23 ASN G N 1
ATOM 3371 C CA . ASN E 1 23 ? -2.707 26.706 46.386 1.00 59.35 23 ASN G CA 1
ATOM 3372 C C . ASN E 1 23 ? -3.448 25.405 46.058 1.00 58.52 23 ASN G C 1
ATOM 3373 O O . ASN E 1 23 ? -4.082 24.818 46.933 1.00 59.28 23 ASN G O 1
ATOM 3378 N N . VAL E 1 24 ? -3.369 24.944 44.814 1.00 58.29 24 VAL G N 1
ATOM 3379 C CA . VAL E 1 24 ? -4.050 23.700 44.439 1.00 57.62 24 VAL G CA 1
ATOM 3380 C C . VAL E 1 24 ? -3.568 22.540 45.317 1.00 57.33 24 VAL G C 1
ATOM 3381 O O . VAL E 1 24 ? -2.372 22.284 45.419 1.00 56.79 24 VAL G O 1
ATOM 3385 N N . PRO E 1 25 ? -4.502 21.828 45.969 1.00 58.42 25 PRO G N 1
ATOM 3386 C CA . PRO E 1 25 ? -4.148 20.697 46.836 1.00 59.21 25 PRO G CA 1
ATOM 3387 C C . PRO E 1 25 ? -3.480 19.545 46.090 1.00 60.88 25 PRO G C 1
ATOM 3388 O O . PRO E 1 25 ? -3.900 19.171 44.993 1.00 59.66 25 PRO G O 1
ATOM 3392 N N . GLU E 1 26 ? -2.438 18.993 46.707 1.00 62.57 26 GLU G N 1
ATOM 3393 C CA . GLU E 1 26 ? -1.659 17.893 46.141 1.00 64.62 26 GLU G CA 1
ATOM 3394 C C . GLU E 1 26 ? -2.512 16.699 45.721 1.00 63.05 26 GLU G C 1
ATOM 3395 O O . GLU E 1 26 ? -2.129 15.930 44.837 1.00 62.31 26 GLU G O 1
ATOM 3401 N N . ALA E 1 27 ? -3.667 16.550 46.361 1.00 60.93 27 ALA G N 1
ATOM 3402 C CA . ALA E 1 27 ? -4.569 15.445 46.069 1.00 59.17 27 ALA G CA 1
ATOM 3403 C C . ALA E 1 27 ? -5.058 15.456 44.622 1.00 57.97 27 ALA G C 1
ATOM 3404 O O . ALA E 1 27 ? -5.363 14.406 44.056 1.00 57.42 27 ALA G O 1
ATOM 3406 N N . LEU E 1 28 ? -5.129 16.641 44.023 1.00 55.82 28 LEU G N 1
ATOM 3407 C CA . LEU E 1 28 ? -5.588 16.761 42.643 1.00 54.36 28 LEU G CA 1
ATOM 3408 C C . LEU E 1 28 ? -4.476 16.458 41.642 1.00 54.26 28 LEU G C 1
ATOM 3409 O O . LEU E 1 28 ? -4.741 16.167 40.475 1.00 53.30 28 LEU G O 1
ATOM 3414 N N . LEU E 1 29 ? -3.234 16.523 42.112 1.00 54.66 29 LEU G N 1
ATOM 3415 C CA . LEU E 1 29 ? -2.072 16.260 41.273 1.00 56.20 29 LEU G CA 1
ATOM 3416 C C . LEU E 1 29 ? -1.735 14.772 41.156 1.00 56.87 29 LEU G C 1
ATOM 3417 O O . LEU E 1 29 ? -0.879 14.385 40.359 1.00 57.25 29 LEU G O 1
ATOM 3422 N N . THR E 1 30 ? -2.399 13.941 41.953 1.00 57.49 30 THR G N 1
ATOM 3423 C CA . THR E 1 30 ? -2.173 12.500 41.895 1.00 58.96 30 THR G CA 1
ATOM 3424 C C . THR E 1 30 ? -3.489 11.771 41.676 1.00 58.98 30 THR G C 1
ATOM 3425 O O . THR E 1 30 ? -4.555 12.384 41.652 1.00 58.18 30 THR G O 1
ATOM 3429 N N . HIS E 1 31 ? -3.406 10.457 41.519 1.00 60.70 31 HIS G N 1
ATOM 3430 C CA . HIS E 1 31 ? -4.585 9.638 41.290 1.00 61.40 31 HIS G CA 1
ATOM 3431 C C . HIS E 1 31 ? -5.685 9.879 42.315 1.00 60.20 31 HIS G C 1
ATOM 3432 O O . HIS E 1 31 ? -5.448 9.798 43.518 1.00 61.31 31 HIS G O 1
ATOM 3439 N N . HIS E 1 32 ? -6.889 10.166 41.834 1.00 58.46 32 HIS G N 1
ATOM 3440 C CA . HIS E 1 32 ? -8.032 10.384 42.712 1.00 57.19 32 HIS G CA 1
ATOM 3441 C C . HIS E 1 32 ? -9.325 10.282 41.898 1.00 58.78 32 HIS G C 1
ATOM 3442 O O . HIS E 1 32 ? -9.294 10.337 40.665 1.00 58.85 32 HIS G O 1
ATOM 3449 N N . ASN E 1 33 ? -10.458 10.137 42.583 1.00 59.68 33 ASN G N 1
ATOM 3450 C CA . ASN E 1 33 ? -11.745 10.025 41.901 1.00 61.14 33 ASN G CA 1
ATOM 3451 C C . ASN E 1 33 ? -12.871 10.603 42.750 1.00 62.03 33 ASN G C 1
ATOM 3452 O O . ASN E 1 33 ? -12.639 11.039 43.876 1.00 62.85 33 ASN G O 1
ATOM 3457 N N . THR E 1 34 ? -14.085 10.617 42.205 1.00 62.38 34 THR G N 1
ATOM 3458 C CA . THR E 1 34 ? -15.233 11.138 42.935 1.00 64.39 34 THR G CA 1
ATOM 3459 C C . THR E 1 34 ? -16.030 9.984 43.529 1.00 65.69 34 THR G C 1
ATOM 3460 O O . THR E 1 34 ? -15.777 8.822 43.212 1.00 64.93 34 THR G O 1
ATOM 3464 N N . ALA E 1 35 ? -16.987 10.310 44.395 1.00 67.07 35 ALA G N 1
ATOM 3465 C CA . ALA E 1 35 ? -17.819 9.297 45.030 1.00 68.38 35 ALA G CA 1
ATOM 3466 C C . ALA E 1 35 ? -18.574 8.500 43.971 1.00 68.15 35 ALA G C 1
ATOM 3467 O O . ALA E 1 35 ? -18.687 8.928 42.818 1.00 68.19 35 ALA G O 1
ATOM 3469 N N . VAL E 1 36 ? -19.097 7.349 44.378 1.00 67.81 36 VAL G N 1
ATOM 3470 C CA . VAL E 1 36 ? -19.821 6.451 43.483 1.00 67.20 36 VAL G CA 1
ATOM 3471 C C . VAL E 1 36 ? -21.050 7.056 42.794 1.00 66.82 36 VAL G C 1
ATOM 3472 O O . VAL E 1 36 ? -21.583 6.476 41.842 1.00 67.83 36 VAL G O 1
ATOM 3476 N N . ASP E 1 37 ? -21.503 8.213 43.262 1.00 64.60 37 ASP G N 1
ATOM 3477 C CA . ASP E 1 37 ? -22.657 8.847 42.644 1.00 63.11 37 ASP G CA 1
ATOM 3478 C C . ASP E 1 37 ? -22.444 10.354 42.566 1.00 60.92 37 ASP G C 1
ATOM 3479 O O . ASP E 1 37 ? -23.358 11.139 42.805 1.00 61.18 37 ASP G O 1
ATOM 3484 N N . VAL E 1 38 ? -21.222 10.753 42.228 1.00 58.09 38 VAL G N 1
ATOM 3485 C CA . VAL E 1 38 ? -20.886 12.171 42.117 1.00 54.83 38 VAL G CA 1
ATOM 3486 C C . VAL E 1 38 ? -20.166 12.513 40.809 1.00 52.57 38 VAL G C 1
ATOM 3487 O O . VAL E 1 38 ? -19.228 11.829 40.403 1.00 51.00 38 VAL G O 1
ATOM 3491 N N . PHE E 1 39 ? -20.623 13.575 40.160 1.00 51.22 39 PHE G N 1
ATOM 3492 C CA . PHE E 1 39 ? -20.026 14.066 38.920 1.00 51.11 39 PHE G CA 1
ATOM 3493 C C . PHE E 1 39 ? -19.158 15.284 39.233 1.00 48.99 39 PHE G C 1
ATOM 3494 O O . PHE E 1 39 ? -19.628 16.247 39.833 1.00 48.05 39 PHE G O 1
ATOM 3502 N N . GLY E 1 40 ? -17.896 15.238 38.829 1.00 48.86 40 GLY G N 1
ATOM 3503 C CA . GLY E 1 40 ? -17.006 16.361 39.064 1.00 46.21 40 GLY G CA 1
ATOM 3504 C C . GLY E 1 40 ? -16.882 17.184 37.797 1.00 45.01 40 GLY G C 1
ATOM 3505 O O . GLY E 1 40 ? -16.610 16.639 36.726 1.00 47.49 40 GLY G O 1
ATOM 3506 N N . GLN E 1 41 ? -17.098 18.490 37.910 1.00 42.76 41 GLN G N 1
ATOM 3507 C CA . GLN E 1 41 ? -17.007 19.405 36.771 1.00 40.68 41 GLN G CA 1
ATOM 3508 C C . GLN E 1 41 ? -15.839 20.365 36.994 1.00 40.39 41 GLN G C 1
ATOM 3509 O O . GLN E 1 41 ? -15.844 21.144 37.942 1.00 39.79 41 GLN G O 1
ATOM 3515 N N . ILE E 1 42 ? -14.845 20.297 36.115 1.00 39.75 42 ILE G N 1
ATOM 3516 C CA . ILE E 1 42 ? -13.657 21.140 36.200 1.00 39.51 42 ILE G CA 1
ATOM 3517 C C . ILE E 1 42 ? -13.811 22.308 35.244 1.00 38.75 42 ILE G C 1
ATOM 3518 O O . ILE E 1 42 ? -13.725 22.128 34.034 1.00 39.49 42 ILE G O 1
ATOM 3523 N N . CYS E 1 43 ? -14.072 23.497 35.787 1.00 38.29 43 CYS G N 1
ATOM 3524 C CA . CYS E 1 43 ? -14.231 24.701 34.972 1.00 38.55 43 CYS G CA 1
ATOM 3525 C C . CYS E 1 43 ? -12.941 25.516 35.035 1.00 38.40 43 CYS G C 1
ATOM 3526 O O . CYS E 1 43 ? -12.410 25.773 36.115 1.00 38.71 43 CYS G O 1
ATOM 3529 N N . VAL E 1 44 ? -12.441 25.916 33.870 1.00 38.39 44 VAL G N 1
ATOM 3530 C CA . VAL E 1 44 ? -11.208 26.685 33.780 1.00 38.66 44 VAL G CA 1
ATOM 3531 C C . VAL E 1 44 ? -11.504 28.119 33.348 1.00 41.14 44 VAL G C 1
ATOM 3532 O O . VAL E 1 44 ? -12.091 28.349 32.287 1.00 39.92 44 VAL G O 1
ATOM 3544 N N . GLU E 1 46 ? -8.951 30.566 33.462 1.00 45.77 46 GLU G N 1
ATOM 3545 C CA . GLU E 1 46 ? -7.751 31.160 32.915 1.00 47.16 46 GLU G CA 1
ATOM 3546 C C . GLU E 1 46 ? -6.633 30.138 32.891 1.00 44.26 46 GLU G C 1
ATOM 3547 O O . GLU E 1 46 ? -6.479 29.344 33.823 1.00 43.64 46 GLU G O 1
ATOM 3553 N N . GLY E 1 47 ? -5.859 30.154 31.811 1.00 41.27 47 GLY G N 1
ATOM 3554 C CA . GLY E 1 47 ? -4.751 29.223 31.698 1.00 37.84 47 GLY G CA 1
ATOM 3555 C C . GLY E 1 47 ? -5.154 27.888 31.096 1.00 36.19 47 GLY G C 1
ATOM 3556 O O . GLY E 1 47 ? -6.132 27.784 30.365 1.00 32.94 47 GLY G O 1
ATOM 3557 N N . VAL E 1 48 ? -4.397 26.853 31.422 1.00 37.08 48 VAL G N 1
ATOM 3558 C CA . VAL E 1 48 ? -4.669 25.538 30.882 1.00 35.45 48 VAL G CA 1
ATOM 3559 C C . VAL E 1 48 ? -4.561 24.455 31.927 1.00 34.22 48 VAL G C 1
ATOM 3560 O O . VAL E 1 48 ? -3.614 24.417 32.713 1.00 34.70 48 VAL G O 1
ATOM 3564 N N . VAL E 1 49 ? -5.561 23.588 31.960 1.00 33.93 49 VAL G N 1
ATOM 3565 C CA . VAL E 1 49 ? -5.531 22.473 32.886 1.00 34.89 49 VAL G CA 1
ATOM 3566 C C . VAL E 1 49 ? -5.507 21.212 32.041 1.00 34.79 49 VAL G C 1
ATOM 3567 O O . VAL E 1 49 ? -6.302 21.054 31.111 1.00 34.79 49 VAL G O 1
ATOM 3571 N N . THR E 1 50 ? -4.568 20.328 32.336 1.00 35.72 50 THR G N 1
ATOM 3572 C CA . THR E 1 50 ? -4.474 19.082 31.591 1.00 36.97 50 THR G CA 1
ATOM 3573 C C . THR E 1 50 ? -5.057 17.945 32.419 1.00 36.25 50 THR G C 1
ATOM 3574 O O . THR E 1 50 ? -4.632 17.707 33.556 1.00 36.23 50 THR G O 1
ATOM 3578 N N . TYR E 1 51 ? -6.033 17.255 31.830 1.00 36.74 51 TYR G N 1
ATOM 3579 C CA . TYR E 1 51 ? -6.737 16.134 32.461 1.00 36.71 51 TYR G CA 1
ATOM 3580 C C . TYR E 1 51 ? -6.224 14.767 31.989 1.00 36.92 51 TYR G C 1
ATOM 3581 O O . TYR E 1 51 ? -6.233 14.464 30.787 1.00 34.93 51 TYR G O 1
ATOM 3590 N N . TYR E 1 52 ? -5.795 13.946 32.942 1.00 37.52 52 TYR G N 1
ATOM 3591 C CA . TYR E 1 52 ? -5.294 12.602 32.658 1.00 39.30 52 TYR G CA 1
ATOM 3592 C C . TYR E 1 52 ? -6.221 11.580 33.287 1.00 41.78 52 TYR G C 1
ATOM 3593 O O . TYR E 1 52 ? -6.349 11.526 34.512 1.00 43.63 52 TYR G O 1
ATOM 3602 N N . GLY E 1 53 ? -6.878 10.772 32.459 1.00 41.17 53 GLY G N 1
ATOM 3603 C CA . GLY E 1 53 ? -7.774 9.761 32.995 1.00 41.77 53 GLY G CA 1
ATOM 3604 C C . GLY E 1 53 ? -7.112 8.394 32.974 1.00 42.28 53 GLY G C 1
ATOM 3605 O O . GLY E 1 53 ? -6.284 8.122 32.108 1.00 40.20 53 GLY G O 1
ATOM 3606 N N . PHE E 1 54 ? -7.472 7.541 33.930 1.00 44.09 54 PHE G N 1
ATOM 3607 C CA . PHE E 1 54 ? -6.919 6.200 34.010 1.00 46.29 54 PHE G CA 1
ATOM 3608 C C . PHE E 1 54 ? -8.006 5.131 34.033 1.00 48.05 54 PHE G C 1
ATOM 3609 O O . PHE E 1 54 ? -9.134 5.375 34.477 1.00 46.10 54 PHE G O 1
ATOM 3617 N N . ALA E 1 55 ? -7.639 3.945 33.547 1.00 49.96 55 ALA G N 1
ATOM 3618 C CA . ALA E 1 55 ? -8.534 2.794 33.468 1.00 51.31 55 ALA G CA 1
ATOM 3619 C C . ALA E 1 55 ? -8.937 2.234 34.832 1.00 52.51 55 ALA G C 1
ATOM 3620 O O . ALA E 1 55 ? -10.051 1.730 35.001 1.00 52.32 55 ALA G O 1
ATOM 3622 N N . ASN E 1 56 ? -8.030 2.306 35.801 1.00 54.21 56 ASN G N 1
ATOM 3623 C CA . ASN E 1 56 ? -8.327 1.824 37.147 1.00 56.72 56 ASN G CA 1
ATOM 3624 C C . ASN E 1 56 ? -7.485 2.560 38.189 1.00 58.54 56 ASN G C 1
ATOM 3625 O O . ASN E 1 56 ? -6.743 3.483 37.860 1.00 58.57 56 ASN G O 1
ATOM 3630 N N . SER E 1 57 ? -7.600 2.140 39.445 1.00 61.43 57 SER G N 1
ATOM 3631 C CA . SER E 1 57 ? -6.871 2.769 40.546 1.00 63.93 57 SER G CA 1
ATOM 3632 C C . SER E 1 57 ? -5.353 2.650 40.462 1.00 64.72 57 SER G C 1
ATOM 3633 O O . SER E 1 57 ? -4.632 3.600 40.769 1.00 65.02 57 SER G O 1
ATOM 3636 N N . GLU E 1 58 ? -4.868 1.484 40.049 1.00 66.21 58 GLU G N 1
ATOM 3637 C CA . GLU E 1 58 ? -3.428 1.241 39.966 1.00 67.11 58 GLU G CA 1
ATOM 3638 C C . GLU E 1 58 ? -2.827 1.440 38.573 1.00 65.80 58 GLU G C 1
ATOM 3639 O O . GLU E 1 58 ? -1.668 1.094 38.337 1.00 66.09 58 GLU G O 1
ATOM 3645 N N . ALA E 1 59 ? -3.611 1.994 37.654 1.00 64.61 59 ALA G N 1
ATOM 3646 C CA . ALA E 1 59 ? -3.128 2.231 36.296 1.00 63.57 59 ALA G CA 1
ATOM 3647 C C . ALA E 1 59 ? -1.977 3.234 36.311 1.00 62.66 59 ALA G C 1
ATOM 3648 O O . ALA E 1 59 ? -2.052 4.277 36.956 1.00 62.16 59 ALA G O 1
ATOM 3650 N N . THR E 1 60 ? -0.912 2.909 35.592 1.00 62.01 60 THR G N 1
ATOM 3651 C CA . THR E 1 60 ? 0.249 3.775 35.529 1.00 61.06 60 THR G CA 1
ATOM 3652 C C . THR E 1 60 ? 0.182 4.762 34.363 1.00 61.55 60 THR G C 1
ATOM 3653 O O . THR E 1 60 ? 0.693 5.877 34.455 1.00 63.22 60 THR G O 1
ATOM 3657 N N . GLU E 1 61 ? -0.461 4.364 33.271 1.00 60.59 61 GLU G N 1
ATOM 3658 C CA . GLU E 1 61 ? -0.566 5.235 32.109 1.00 58.62 61 GLU G CA 1
ATOM 3659 C C . GLU E 1 61 ? -2.014 5.584 31.760 1.00 55.70 61 GLU G C 1
ATOM 3660 O O . GLU E 1 61 ? -2.915 4.735 31.818 1.00 54.88 61 GLU G O 1
ATOM 3666 N N . PRO E 1 62 ? -2.253 6.849 31.383 1.00 51.48 62 PRO G N 1
ATOM 3667 C CA . PRO E 1 62 ? -3.583 7.344 31.024 1.00 49.16 62 PRO G CA 1
ATOM 3668 C C . PRO E 1 62 ? -4.197 6.688 29.790 1.00 46.59 62 PRO G C 1
ATOM 3669 O O . PRO E 1 62 ? -3.491 6.212 28.909 1.00 44.17 62 PRO G O 1
ATOM 3673 N N . GLU E 1 63 ? -5.522 6.657 29.748 1.00 45.55 63 GLU G N 1
ATOM 3674 C CA . GLU E 1 63 ? -6.231 6.098 28.611 1.00 46.25 63 GLU G CA 1
ATOM 3675 C C . GLU E 1 63 ? -6.871 7.288 27.905 1.00 44.71 63 GLU G C 1
ATOM 3676 O O . GLU E 1 63 ? -7.448 7.163 26.822 1.00 46.76 63 GLU G O 1
ATOM 3682 N N . ILE E 1 64 ? -6.772 8.450 28.539 1.00 41.65 64 ILE G N 1
ATOM 3683 C CA . ILE E 1 64 ? -7.310 9.668 27.961 1.00 39.84 64 ILE G CA 1
ATOM 3684 C C . ILE E 1 64 ? -6.565 10.902 28.473 1.00 39.83 64 ILE G C 1
ATOM 3685 O O . ILE E 1 64 ? -6.191 10.986 29.643 1.00 40.48 64 ILE G O 1
ATOM 3690 N N . LYS E 1 65 ? -6.317 11.842 27.574 1.00 38.31 65 LYS G N 1
ATOM 3691 C CA . LYS E 1 65 ? -5.624 13.066 27.921 1.00 39.54 65 LYS G CA 1
ATOM 3692 C C . LYS E 1 65 ? -6.371 14.210 27.259 1.00 39.68 65 LYS G C 1
ATOM 3693 O O . LYS E 1 65 ? -6.527 14.242 26.031 1.00 39.93 65 LYS G O 1
ATOM 3699 N N . VAL E 1 66 ? -6.849 15.143 28.073 1.00 38.04 66 VAL G N 1
ATOM 3700 C CA . VAL E 1 66 ? -7.595 16.281 27.543 1.00 39.82 66 VAL G CA 1
ATOM 3701 C C . VAL E 1 66 ? -7.043 17.621 28.028 1.00 36.00 66 VAL G C 1
ATOM 3702 O O . VAL E 1 66 ? -6.650 17.751 29.178 1.00 33.66 66 VAL G O 1
ATOM 3706 N N . VAL E 1 67 ? -7.004 18.607 27.140 1.00 36.17 67 VAL G N 1
ATOM 3707 C CA . VAL E 1 67 ? -6.532 19.934 27.520 1.00 36.64 67 VAL G CA 1
ATOM 3708 C C . VAL E 1 67 ? -7.745 20.851 27.717 1.00 35.55 67 VAL G C 1
ATOM 3709 O O . VAL E 1 67 ? -8.548 21.045 26.806 1.00 32.91 67 VAL G O 1
ATOM 3713 N N . ILE E 1 68 ? -7.886 21.394 28.923 1.00 35.05 68 ILE G N 1
ATOM 3714 C CA . ILE E 1 68 ? -9.008 22.277 29.228 1.00 35.77 68 ILE G CA 1
ATOM 3715 C C . ILE E 1 68 ? -8.547 23.737 29.248 1.00 34.83 68 ILE G C 1
ATOM 3716 O O . ILE E 1 68 ? -7.706 24.119 30.055 1.00 35.73 68 ILE G O 1
ATOM 3721 N N . ASN E 1 69 ? -9.097 24.541 28.348 1.00 34.84 69 ASN G N 1
ATOM 3722 C CA . ASN E 1 69 ? -8.747 25.955 28.251 1.00 36.42 69 ASN G CA 1
ATOM 3723 C C . ASN E 1 69 ? -9.803 26.838 28.906 1.00 35.89 69 ASN G C 1
ATOM 3724 O O . ASN E 1 69 ? -10.920 26.392 29.175 1.00 35.89 69 ASN G O 1
ATOM 3729 N N . ALA E 1 70 ? -9.425 28.095 29.132 1.00 35.12 70 ALA G N 1
ATOM 3730 C CA . ALA E 1 70 ? -10.283 29.103 29.742 1.00 34.20 70 ALA G CA 1
ATOM 3731 C C . ALA E 1 70 ? -11.584 29.195 28.980 1.00 34.00 70 ALA G C 1
ATOM 3732 O O . ALA E 1 70 ? -11.593 29.406 27.774 1.00 37.40 70 ALA G O 1
ATOM 3734 N N . GLY E 1 71 ? -12.687 29.045 29.695 1.00 32.52 71 GLY G N 1
ATOM 3735 C CA . GLY E 1 71 ? -13.971 29.107 29.050 1.00 32.65 71 GLY G CA 1
ATOM 3736 C C . GLY E 1 71 ? -14.486 27.717 28.772 1.00 30.41 71 GLY G C 1
ATOM 3737 O O . GLY E 1 71 ? -15.487 27.553 28.098 1.00 32.71 71 GLY G O 1
ATOM 3738 N N . GLN E 1 72 ? -13.813 26.703 29.286 1.00 31.81 72 GLN G N 1
ATOM 3739 C CA . GLN E 1 72 ? -14.282 25.334 29.054 1.00 34.78 72 GLN G CA 1
ATOM 3740 C C . GLN E 1 72 ? -14.314 24.563 30.369 1.00 35.79 72 GLN G C 1
ATOM 3741 O O . GLN E 1 72 ? -13.724 24.972 31.373 1.00 36.04 72 GLN G O 1
ATOM 3747 N N . PHE E 1 73 ? -15.020 23.447 30.367 1.00 37.52 73 PHE G N 1
ATOM 3748 C CA . PHE E 1 73 ? -15.084 22.624 31.556 1.00 39.36 73 PHE G CA 1
ATOM 3749 C C . PHE E 1 73 ? -15.153 21.177 31.117 1.00 40.51 73 PHE G C 1
ATOM 3750 O O . PHE E 1 73 ? -15.584 20.879 30.008 1.00 42.80 73 PHE G O 1
ATOM 3758 N N . ALA E 1 74 ? -14.695 20.280 31.971 1.00 41.65 74 ALA G N 1
ATOM 3759 C CA . ALA E 1 74 ? -14.735 18.871 31.645 1.00 43.47 74 ALA G CA 1
ATOM 3760 C C . ALA E 1 74 ? -15.448 18.184 32.790 1.00 45.44 74 ALA G C 1
ATOM 3761 O O . ALA E 1 74 ? -15.392 18.650 33.929 1.00 44.27 74 ALA G O 1
ATOM 3763 N N . THR E 1 75 ? -16.124 17.082 32.477 1.00 48.17 75 THR G N 1
ATOM 3764 C CA . THR E 1 75 ? -16.860 16.314 33.467 1.00 50.70 75 THR G CA 1
ATOM 3765 C C . THR E 1 75 ? -16.091 15.055 33.839 1.00 50.95 75 THR G C 1
ATOM 3766 O O . THR E 1 75 ? -15.383 14.470 33.016 1.00 51.15 75 THR G O 1
ATOM 3770 N N . SER E 1 76 ? -16.225 14.646 35.091 1.00 50.56 76 SER G N 1
ATOM 3771 C CA . SER E 1 76 ? -15.558 13.450 35.563 1.00 50.32 76 SER G CA 1
ATOM 3772 C C . SER E 1 76 ? -16.644 12.548 36.143 1.00 49.46 76 SER G C 1
ATOM 3773 O O . SER E 1 76 ? -17.259 12.869 37.158 1.00 49.33 76 SER G O 1
ATOM 3776 N N . PRO E 1 77 ? -16.911 11.415 35.483 1.00 49.38 77 PRO G N 1
ATOM 3777 C CA . PRO E 1 77 ? -17.934 10.475 35.943 1.00 49.07 77 PRO G CA 1
ATOM 3778 C C . PRO E 1 77 ? -17.612 9.819 37.284 1.00 47.40 77 PRO G C 1
ATOM 3779 O O . PRO E 1 77 ? -16.454 9.662 37.647 1.00 48.01 77 PRO G O 1
ATOM 3783 N N . PRO E 1 78 ? -18.650 9.426 38.033 1.00 46.73 78 PRO G N 1
ATOM 3784 C CA . PRO E 1 78 ? -18.495 8.782 39.332 1.00 47.08 78 PRO G CA 1
ATOM 3785 C C . PRO E 1 78 ? -17.410 7.722 39.388 1.00 48.14 78 PRO G C 1
ATOM 3786 O O . PRO E 1 78 ? -17.308 6.863 38.509 1.00 47.28 78 PRO G O 1
ATOM 3790 N N . GLN E 1 79 ? -16.602 7.808 40.438 1.00 48.82 79 GLN G N 1
ATOM 3791 C CA . GLN E 1 79 ? -15.531 6.859 40.693 1.00 51.26 79 GLN G CA 1
ATOM 3792 C C . GLN E 1 79 ? -14.425 6.741 39.657 1.00 50.92 79 GLN G C 1
ATOM 3793 O O . GLN E 1 79 ? -13.478 5.983 39.861 1.00 51.90 79 GLN G O 1
ATOM 3799 N N . TYR E 1 80 ? -14.526 7.475 38.555 1.00 50.39 80 TYR G N 1
ATOM 3800 C CA . TYR E 1 80 ? -13.495 7.390 37.528 1.00 50.24 80 TYR G CA 1
ATOM 3801 C C . TYR E 1 80 ? -12.168 7.973 38.037 1.00 50.61 80 TYR G C 1
ATOM 3802 O O . TYR E 1 80 ? -12.122 9.113 38.497 1.00 51.16 80 TYR G O 1
ATOM 3811 N N . TRP E 1 81 ? -11.092 7.195 37.968 1.00 49.78 81 TRP G N 1
ATOM 3812 C CA . TRP E 1 81 ? -9.801 7.691 38.432 1.00 50.99 81 TRP G CA 1
ATOM 3813 C C . TRP E 1 81 ? -9.133 8.634 37.447 1.00 51.31 81 TRP G C 1
ATOM 3814 O O . TRP E 1 81 ? -9.216 8.440 36.231 1.00 52.09 81 TRP G O 1
ATOM 3825 N N . HIS E 1 82 ? -8.463 9.652 37.986 1.00 50.49 82 HIS G N 1
ATOM 3826 C CA . HIS E 1 82 ? -7.808 10.665 37.166 1.00 50.67 82 HIS G CA 1
ATOM 3827 C C . HIS E 1 82 ? -6.944 11.628 37.985 1.00 49.55 82 HIS G C 1
ATOM 3828 O O . HIS E 1 82 ? -6.953 11.597 39.214 1.00 49.10 82 HIS G O 1
ATOM 3835 N N . ARG E 1 83 ? -6.186 12.471 37.288 1.00 47.67 83 ARG G N 1
ATOM 3836 C CA . ARG E 1 83 ? -5.353 13.485 37.927 1.00 46.81 83 ARG G CA 1
ATOM 3837 C C . ARG E 1 83 ? -5.259 14.663 36.966 1.00 45.99 83 ARG G C 1
ATOM 3838 O O . ARG E 1 83 ? -5.566 14.522 35.783 1.00 44.40 83 ARG G O 1
ATOM 3846 N N . ILE E 1 84 ? -4.849 15.822 37.474 1.00 44.97 84 ILE G N 1
ATOM 3847 C CA . ILE E 1 84 ? -4.741 17.010 36.646 1.00 45.89 84 ILE G CA 1
ATOM 3848 C C . ILE E 1 84 ? -3.400 17.708 36.795 1.00 47.29 84 ILE G C 1
ATOM 3849 O O . ILE E 1 84 ? -2.720 17.580 37.815 1.00 48.62 84 ILE G O 1
ATOM 3854 N N . GLU E 1 85 ? -3.022 18.430 35.747 1.00 47.24 85 GLU G N 1
ATOM 3855 C CA . GLU E 1 85 ? -1.780 19.188 35.713 1.00 48.32 85 GLU G CA 1
ATOM 3856 C C . GLU E 1 85 ? -2.156 20.607 35.320 1.00 47.16 85 GLU G C 1
ATOM 3857 O O . GLU E 1 85 ? -3.054 20.810 34.504 1.00 47.80 85 GLU G O 1
ATOM 3863 N N . LEU E 1 86 ? -1.483 21.593 35.894 1.00 46.04 86 LEU G N 1
ATOM 3864 C CA . LEU E 1 86 ? -1.818 22.969 35.565 1.00 44.87 86 LEU G CA 1
ATOM 3865 C C . LEU E 1 86 ? -0.650 23.739 34.968 1.00 43.45 86 LEU G C 1
ATOM 3866 O O . LEU E 1 86 ? 0.510 23.389 35.170 1.00 41.81 86 LEU G O 1
ATOM 3871 N N . SER E 1 87 ? -0.985 24.765 34.197 1.00 42.69 87 SER G N 1
ATOM 3872 C CA . SER E 1 87 ? -0.002 25.658 33.610 1.00 44.04 87 SER G CA 1
ATOM 3873 C C . SER E 1 87 ? 0.291 26.641 34.747 1.00 44.06 87 SER G C 1
ATOM 3874 O O . SER E 1 87 ? -0.433 26.667 35.739 1.00 43.15 87 SER G O 1
ATOM 3877 N N . ASP E 1 88 ? 1.334 27.452 34.612 1.00 45.78 88 ASP G N 1
ATOM 3878 C CA . ASP E 1 88 ? 1.668 28.404 35.664 1.00 45.32 88 ASP G CA 1
ATOM 3879 C C . ASP E 1 88 ? 0.545 29.403 35.973 1.00 43.73 88 ASP G C 1
ATOM 3880 O O . ASP E 1 88 ? 0.318 29.739 37.126 1.00 44.48 88 ASP G O 1
ATOM 3885 N N . ASP E 1 89 ? -0.156 29.864 34.941 1.00 43.50 89 ASP G N 1
ATOM 3886 C CA . ASP E 1 89 ? -1.223 30.849 35.101 1.00 43.13 89 ASP G CA 1
ATOM 3887 C C . ASP E 1 89 ? -2.634 30.237 35.133 1.00 42.05 89 ASP G C 1
ATOM 3888 O O . ASP E 1 89 ? -3.621 30.901 34.790 1.00 41.78 89 ASP G O 1
ATOM 3893 N N . ALA E 1 90 ? -2.724 28.978 35.551 1.00 38.80 90 ALA G N 1
ATOM 3894 C CA . ALA E 1 90 ? -4.002 28.283 35.605 1.00 38.21 90 ALA G CA 1
ATOM 3895 C C . ALA E 1 90 ? -4.892 28.670 36.783 1.00 38.29 90 ALA G C 1
ATOM 3896 O O . ALA E 1 90 ? -4.450 28.744 37.927 1.00 38.59 90 ALA G O 1
ATOM 3898 N N . GLN E 1 91 ? -6.155 28.928 36.485 1.00 37.63 91 GLN G N 1
ATOM 3899 C CA . GLN E 1 91 ? -7.135 29.249 37.509 1.00 37.64 91 GLN G CA 1
ATOM 3900 C C . GLN E 1 91 ? -8.376 28.440 37.152 1.00 37.02 91 GLN G C 1
ATOM 3901 O O . GLN E 1 91 ? -8.930 28.570 36.052 1.00 36.88 91 GLN G O 1
ATOM 3907 N N . PHE E 1 92 ? -8.805 27.591 38.074 1.00 35.66 92 PHE G N 1
ATOM 3908 C CA . PHE E 1 92 ? -9.976 26.763 37.828 1.00 35.17 92 PHE G CA 1
ATOM 3909 C C . PHE E 1 92 ? -10.656 26.462 39.150 1.00 36.16 92 PHE G C 1
ATOM 3910 O O . PHE E 1 92 ? -10.152 26.821 40.208 1.00 37.00 92 PHE G O 1
ATOM 3918 N N . ASN E 1 93 ? -11.811 25.814 39.076 1.00 38.29 93 ASN G N 1
ATOM 3919 C CA . ASN E 1 93 ? -12.540 25.398 40.262 1.00 40.76 93 ASN G CA 1
ATOM 3920 C C . ASN E 1 93 ? -13.248 24.093 39.906 1.00 42.34 93 ASN G C 1
ATOM 3921 O O . ASN E 1 93 ? -13.243 23.672 38.749 1.00 42.45 93 ASN G O 1
ATOM 3926 N N . ILE E 1 94 ? -13.843 23.440 40.892 1.00 44.10 94 ILE G N 1
ATOM 3927 C CA . ILE E 1 94 ? -14.546 22.196 40.626 1.00 45.64 94 ILE G CA 1
ATOM 3928 C C . ILE E 1 94 ? -15.903 22.190 41.306 1.00 46.72 94 ILE G C 1
ATOM 3929 O O . ILE E 1 94 ? -16.010 22.509 42.491 1.00 49.69 94 ILE G O 1
ATOM 3934 N N . ASN E 1 95 ? -16.939 21.832 40.557 1.00 45.74 95 ASN G N 1
ATOM 3935 C CA . ASN E 1 95 ? -18.280 21.744 41.116 1.00 45.67 95 ASN G CA 1
ATOM 3936 C C . ASN E 1 95 ? -18.621 20.261 41.177 1.00 46.06 95 ASN G C 1
ATOM 3937 O O . ASN E 1 95 ? -18.426 19.540 40.204 1.00 48.54 95 ASN G O 1
ATOM 3942 N N . PHE E 1 96 ? -19.109 19.805 42.323 1.00 45.14 96 PHE G N 1
ATOM 3943 C CA . PHE E 1 96 ? -19.472 18.405 42.500 1.00 45.91 96 PHE G CA 1
ATOM 3944 C C . PHE E 1 96 ? -20.977 18.213 42.395 1.00 46.76 96 PHE G C 1
ATOM 3945 O O . PHE E 1 96 ? -21.740 18.802 43.157 1.00 47.60 96 PHE G O 1
ATOM 3953 N N . TRP E 1 97 ? -21.398 17.379 41.451 1.00 47.22 97 TRP G N 1
ATOM 3954 C CA . TRP E 1 97 ? -22.811 17.128 41.237 1.00 47.05 97 TRP G CA 1
ATOM 3955 C C . TRP E 1 97 ? -23.246 15.812 41.839 1.00 49.12 97 TRP G C 1
ATOM 3956 O O . TRP E 1 97 ? -22.476 14.862 41.891 1.00 49.28 97 TRP G O 1
ATOM 3967 N N . SER E 1 98 ? -24.495 15.752 42.286 1.00 54.20 98 SER G N 1
ATOM 3968 C CA . SER E 1 98 ? -25.017 14.535 42.890 1.00 58.49 98 SER G CA 1
ATOM 3969 C C . SER E 1 98 ? -26.535 14.555 42.895 1.00 62.10 98 SER G C 1
ATOM 3970 O O . SER E 1 98 ? -27.156 15.570 42.578 1.00 63.30 98 SER G O 1
ATOM 3973 N N . ASP E 1 99 ? -27.125 13.420 43.250 1.00 66.50 99 ASP G N 1
ATOM 3974 C CA . ASP E 1 99 ? -28.577 13.281 43.299 1.00 69.58 99 ASP G CA 1
ATOM 3975 C C . ASP E 1 99 ? -29.089 13.618 44.702 1.00 69.67 99 ASP G C 1
ATOM 3976 O O . ASP E 1 99 ? -29.501 12.684 45.417 1.00 70.23 99 ASP G O 1
ATOM 3981 N N . ARG F 1 5 ? -23.222 10.285 20.854 1.00 78.63 5 ARG H N 1
ATOM 3982 C CA . ARG F 1 5 ? -23.853 11.538 20.330 1.00 78.87 5 ARG H CA 1
ATOM 3983 C C . ARG F 1 5 ? -24.611 11.293 19.023 1.00 77.19 5 ARG H C 1
ATOM 3984 O O . ARG F 1 5 ? -25.481 12.083 18.645 1.00 77.59 5 ARG H O 1
ATOM 3992 N N . ILE F 1 6 ? -24.274 10.203 18.336 1.00 74.34 6 ILE H N 1
ATOM 3993 C CA . ILE F 1 6 ? -24.921 9.855 17.073 1.00 71.00 6 ILE H CA 1
ATOM 3994 C C . ILE F 1 6 ? -26.423 9.652 17.286 1.00 69.78 6 ILE H C 1
ATOM 3995 O O . ILE F 1 6 ? -26.842 8.710 17.963 1.00 69.07 6 ILE H O 1
ATOM 4000 N N . PRO F 1 7 ? -27.249 10.541 16.710 1.00 68.73 7 PRO H N 1
ATOM 4001 C CA . PRO F 1 7 ? -28.715 10.495 16.813 1.00 68.66 7 PRO H CA 1
ATOM 4002 C C . PRO F 1 7 ? -29.340 9.142 16.443 1.00 68.41 7 PRO H C 1
ATOM 4003 O O . PRO F 1 7 ? -28.846 8.438 15.561 1.00 69.17 7 PRO H O 1
ATOM 4007 N N . LYS F 1 8 ? -30.428 8.792 17.127 1.00 67.82 8 LYS H N 1
ATOM 4008 C CA . LYS F 1 8 ? -31.122 7.517 16.916 1.00 67.36 8 LYS H CA 1
ATOM 4009 C C . LYS F 1 8 ? -31.513 7.244 15.466 1.00 66.28 8 LYS H C 1
ATOM 4010 O O . LYS F 1 8 ? -31.513 6.096 15.021 1.00 65.45 8 LYS H O 1
ATOM 4016 N N . ASN F 1 9 ? -31.845 8.306 14.743 1.00 64.97 9 ASN H N 1
ATOM 4017 C CA . ASN F 1 9 ? -32.279 8.210 13.355 1.00 64.42 9 ASN H CA 1
ATOM 4018 C C . ASN F 1 9 ? -31.172 8.048 12.319 1.00 63.14 9 ASN H C 1
ATOM 4019 O O . ASN F 1 9 ? -31.450 7.887 11.133 1.00 61.39 9 ASN H O 1
ATOM 4024 N N . TRP F 1 10 ? -29.920 8.090 12.750 1.00 63.30 10 TRP H N 1
ATOM 4025 C CA . TRP F 1 10 ? -28.825 7.945 11.803 1.00 62.77 10 TRP H CA 1
ATOM 4026 C C . TRP F 1 10 ? -28.471 6.492 11.492 1.00 59.53 10 TRP H C 1
ATOM 4027 O O . TRP F 1 10 ? -28.515 5.624 12.362 1.00 58.27 10 TRP H O 1
ATOM 4038 N N . THR F 1 11 ? -28.132 6.250 10.229 1.00 55.93 11 THR H N 1
ATOM 4039 C CA . THR F 1 11 ? -27.786 4.923 9.741 1.00 52.75 11 THR H CA 1
ATOM 4040 C C . THR F 1 11 ? -26.401 4.886 9.085 1.00 50.75 11 THR H C 1
ATOM 4041 O O . THR F 1 11 ? -25.928 5.889 8.552 1.00 50.57 11 THR H O 1
ATOM 4045 N N . ILE F 1 12 ? -25.756 3.727 9.132 1.00 47.59 12 ILE H N 1
ATOM 4046 C CA . ILE F 1 12 ? -24.435 3.562 8.536 1.00 46.80 12 ILE H CA 1
ATOM 4047 C C . ILE F 1 12 ? -24.526 3.635 7.009 1.00 48.18 12 ILE H C 1
ATOM 4048 O O . ILE F 1 12 ? -25.149 2.781 6.374 1.00 48.10 12 ILE H O 1
ATOM 4053 N N . GLN F 1 13 ? -23.900 4.652 6.425 1.00 49.61 13 GLN H N 1
ATOM 4054 C CA . GLN F 1 13 ? -23.917 4.829 4.975 1.00 52.67 13 GLN H CA 1
ATOM 4055 C C . GLN F 1 13 ? -22.803 4.047 4.288 1.00 53.40 13 GLN H C 1
ATOM 4056 O O . GLN F 1 13 ? -22.897 3.728 3.106 1.00 53.66 13 GLN H O 1
ATOM 4062 N N . ARG F 1 14 ? -21.748 3.737 5.032 1.00 53.39 14 ARG H N 1
ATOM 4063 C CA . ARG F 1 14 ? -20.641 2.976 4.481 1.00 54.12 14 ARG H CA 1
ATOM 4064 C C . ARG F 1 14 ? -19.710 2.441 5.558 1.00 51.94 14 ARG H C 1
ATOM 4065 O O . ARG F 1 14 ? -19.420 3.119 6.540 1.00 52.85 14 ARG H O 1
ATOM 4073 N N . SER F 1 15 ? -19.256 1.212 5.372 1.00 48.41 15 SER H N 1
ATOM 4074 C CA . SER F 1 15 ? -18.332 0.615 6.311 1.00 46.41 15 SER H CA 1
ATOM 4075 C C . SER F 1 15 ? -17.076 0.204 5.583 1.00 44.64 15 SER H C 1
ATOM 4076 O O . SER F 1 15 ? -17.111 -0.245 4.436 1.00 46.70 15 SER H O 1
ATOM 4079 N N . THR F 1 16 ? -15.961 0.366 6.271 1.00 41.81 16 THR H N 1
ATOM 4080 C CA . THR F 1 16 ? -14.664 0.046 5.738 1.00 39.95 16 THR H CA 1
ATOM 4081 C C . THR F 1 16 ? -14.277 -1.387 6.100 1.00 38.87 16 THR H C 1
ATOM 4082 O O . THR F 1 16 ? -14.753 -1.941 7.082 1.00 37.93 16 THR H O 1
ATOM 4086 N N . PRO F 1 17 ? -13.435 -2.022 5.283 1.00 38.89 17 PRO H N 1
ATOM 4087 C CA . PRO F 1 17 ? -13.028 -3.388 5.620 1.00 40.64 17 PRO H CA 1
ATOM 4088 C C . PRO F 1 17 ? -12.037 -3.270 6.790 1.00 40.47 17 PRO H C 1
ATOM 4089 O O . PRO F 1 17 ? -11.765 -2.164 7.247 1.00 40.61 17 PRO H O 1
ATOM 4093 N N . PHE F 1 18 ? -11.497 -4.388 7.269 1.00 39.84 18 PHE H N 1
ATOM 4094 C CA . PHE F 1 18 ? -10.528 -4.335 8.363 1.00 39.93 18 PHE H CA 1
ATOM 4095 C C . PHE F 1 18 ? -9.216 -3.712 7.915 1.00 40.20 18 PHE H C 1
ATOM 4096 O O . PHE F 1 18 ? -8.730 -4.003 6.830 1.00 40.94 18 PHE H O 1
ATOM 4104 N N . PHE F 1 19 ? -8.655 -2.838 8.746 1.00 42.21 19 PHE H N 1
ATOM 4105 C CA . PHE F 1 19 ? -7.366 -2.222 8.453 1.00 41.61 19 PHE H CA 1
ATOM 4106 C C . PHE F 1 19 ? -6.378 -2.739 9.499 1.00 41.89 19 PHE H C 1
ATOM 4107 O O . PHE F 1 19 ? -6.759 -3.030 10.626 1.00 40.89 19 PHE H O 1
ATOM 4115 N N . THR F 1 20 ? -5.119 -2.887 9.102 1.00 44.05 20 THR H N 1
ATOM 4116 C CA . THR F 1 20 ? -4.055 -3.342 9.991 1.00 45.92 20 THR H CA 1
ATOM 4117 C C . THR F 1 20 ? -2.855 -2.474 9.638 1.00 47.39 20 THR H C 1
ATOM 4118 O O . THR F 1 20 ? -2.938 -1.649 8.725 1.00 46.60 20 THR H O 1
ATOM 4122 N N . LYS F 1 21 ? -1.740 -2.655 10.335 1.00 50.16 21 LYS H N 1
ATOM 4123 C CA . LYS F 1 21 ? -0.563 -1.836 10.057 1.00 55.28 21 LYS H CA 1
ATOM 4124 C C . LYS F 1 21 ? -0.036 -2.084 8.640 1.00 57.09 21 LYS H C 1
ATOM 4125 O O . LYS F 1 21 ? 0.793 -1.326 8.140 1.00 57.63 21 LYS H O 1
ATOM 4131 N N . ASP F 1 22 ? -0.543 -3.133 7.996 1.00 58.54 22 ASP H N 1
ATOM 4132 C CA . ASP F 1 22 ? -0.144 -3.488 6.635 1.00 59.79 22 ASP H CA 1
ATOM 4133 C C . ASP F 1 22 ? -0.905 -2.770 5.522 1.00 58.87 22 ASP H C 1
ATOM 4134 O O . ASP F 1 22 ? -0.329 -2.443 4.487 1.00 59.92 22 ASP H O 1
ATOM 4139 N N . ASN F 1 23 ? -2.196 -2.530 5.718 1.00 57.16 23 ASN H N 1
ATOM 4140 C CA . ASN F 1 23 ? -2.984 -1.883 4.673 1.00 55.95 23 ASN H CA 1
ATOM 4141 C C . ASN F 1 23 ? -3.666 -0.558 5.022 1.00 54.62 23 ASN H C 1
ATOM 4142 O O . ASN F 1 23 ? -4.352 0.010 4.180 1.00 54.10 23 ASN H O 1
ATOM 4147 N N . VAL F 1 24 ? -3.490 -0.065 6.245 1.00 53.74 24 VAL H N 1
ATOM 4148 C CA . VAL F 1 24 ? -4.132 1.184 6.638 1.00 53.35 24 VAL H CA 1
ATOM 4149 C C . VAL F 1 24 ? -3.772 2.348 5.723 1.00 53.63 24 VAL H C 1
ATOM 4150 O O . VAL F 1 24 ? -2.606 2.592 5.444 1.00 53.08 24 VAL H O 1
ATOM 4154 N N . PRO F 1 25 ? -4.783 3.074 5.231 1.00 54.96 25 PRO H N 1
ATOM 4155 C CA . PRO F 1 25 ? -4.548 4.222 4.349 1.00 56.31 25 PRO H CA 1
ATOM 4156 C C . PRO F 1 25 ? -3.674 5.252 5.070 1.00 58.07 25 PRO H C 1
ATOM 4157 O O . PRO F 1 25 ? -3.887 5.534 6.254 1.00 57.78 25 PRO H O 1
ATOM 4161 N N . GLU F 1 26 ? -2.695 5.811 4.364 1.00 59.16 26 GLU H N 1
ATOM 4162 C CA . GLU F 1 26 ? -1.807 6.799 4.966 1.00 59.93 26 GLU H CA 1
ATOM 4163 C C . GLU F 1 26 ? -2.566 8.066 5.350 1.00 58.07 26 GLU H C 1
ATOM 4164 O O . GLU F 1 26 ? -2.088 8.869 6.145 1.00 58.66 26 GLU H O 1
ATOM 4170 N N . ALA F 1 27 ? -3.760 8.226 4.792 1.00 56.74 27 ALA H N 1
ATOM 4171 C CA . ALA F 1 27 ? -4.592 9.385 5.076 1.00 55.43 27 ALA H CA 1
ATOM 4172 C C . ALA F 1 27 ? -5.081 9.397 6.531 1.00 54.84 27 ALA H C 1
ATOM 4173 O O . ALA F 1 27 ? -5.368 10.461 7.086 1.00 55.24 27 ALA H O 1
ATOM 4175 N N . LEU F 1 28 ? -5.181 8.216 7.141 1.00 52.24 28 LEU H N 1
ATOM 4176 C CA . LEU F 1 28 ? -5.640 8.098 8.524 1.00 49.16 28 LEU H CA 1
ATOM 4177 C C . LEU F 1 28 ? -4.519 8.356 9.532 1.00 48.09 28 LEU H C 1
ATOM 4178 O O . LEU F 1 28 ? -4.774 8.707 10.685 1.00 47.10 28 LEU H O 1
ATOM 4183 N N . LEU F 1 29 ? -3.278 8.178 9.095 1.00 47.37 29 LEU H N 1
ATOM 4184 C CA . LEU F 1 29 ? -2.132 8.395 9.962 1.00 47.47 29 LEU H CA 1
ATOM 4185 C C . LEU F 1 29 ? -1.831 9.884 10.119 1.00 48.08 29 LEU H C 1
ATOM 4186 O O . LEU F 1 29 ? -1.051 10.279 10.991 1.00 48.18 29 LEU H O 1
ATOM 4191 N N . THR F 1 30 ? -2.453 10.705 9.277 1.00 47.84 30 THR H N 1
ATOM 4192 C CA . THR F 1 30 ? -2.275 12.150 9.344 1.00 48.85 30 THR H CA 1
ATOM 4193 C C . THR F 1 30 ? -3.628 12.853 9.445 1.00 48.51 30 THR H C 1
ATOM 4194 O O . THR F 1 30 ? -4.672 12.210 9.382 1.00 47.33 30 THR H O 1
ATOM 4198 N N . HIS F 1 31 ? -3.596 14.171 9.609 1.00 48.93 31 HIS H N 1
ATOM 4199 C CA . HIS F 1 31 ? -4.805 14.976 9.743 1.00 50.95 31 HIS H CA 1
ATOM 4200 C C . HIS F 1 31 ? -5.905 14.654 8.737 1.00 49.90 31 HIS H C 1
ATOM 4201 O O . HIS F 1 31 ? -5.641 14.545 7.543 1.00 51.81 31 HIS H O 1
ATOM 4208 N N . HIS F 1 32 ? -7.135 14.513 9.226 1.00 47.64 32 HIS H N 1
ATOM 4209 C CA . HIS F 1 32 ? -8.289 14.244 8.373 1.00 48.21 32 HIS H CA 1
ATOM 4210 C C . HIS F 1 32 ? -9.576 14.346 9.174 1.00 49.20 32 HIS H C 1
ATOM 4211 O O . HIS F 1 32 ? -9.574 14.196 10.389 1.00 49.69 32 HIS H O 1
ATOM 4218 N N . ASN F 1 33 ? -10.682 14.593 8.490 1.00 51.07 33 ASN H N 1
ATOM 4219 C CA . ASN F 1 33 ? -11.954 14.706 9.173 1.00 53.85 33 ASN H CA 1
ATOM 4220 C C . ASN F 1 33 ? -13.082 14.144 8.307 1.00 56.27 33 ASN H C 1
ATOM 4221 O O . ASN F 1 33 ? -12.912 13.946 7.099 1.00 55.81 33 ASN H O 1
ATOM 4226 N N . THR F 1 34 ? -14.227 13.880 8.931 1.00 58.04 34 THR H N 1
ATOM 4227 C CA . THR F 1 34 ? -15.387 13.344 8.229 1.00 60.86 34 THR H CA 1
ATOM 4228 C C . THR F 1 34 ? -16.161 14.462 7.530 1.00 61.47 34 THR H C 1
ATOM 4229 O O . THR F 1 34 ? -15.875 15.639 7.730 1.00 63.21 34 THR H O 1
ATOM 4233 N N . ALA F 1 35 ? -17.135 14.093 6.706 1.00 62.70 35 ALA H N 1
ATOM 4234 C CA . ALA F 1 35 ? -17.925 15.075 5.973 1.00 63.75 35 ALA H CA 1
ATOM 4235 C C . ALA F 1 35 ? -18.776 15.939 6.893 1.00 64.98 35 ALA H C 1
ATOM 4236 O O . ALA F 1 35 ? -18.741 15.785 8.113 1.00 65.87 35 ALA H O 1
ATOM 4238 N N . VAL F 1 36 ? -19.549 16.839 6.292 1.00 65.57 36 VAL H N 1
ATOM 4239 C CA . VAL F 1 36 ? -20.409 17.765 7.024 1.00 66.76 36 VAL H CA 1
ATOM 4240 C C . VAL F 1 36 ? -21.392 17.113 7.992 1.00 66.88 36 VAL H C 1
ATOM 4241 O O . VAL F 1 36 ? -21.578 17.593 9.107 1.00 67.08 36 VAL H O 1
ATOM 4245 N N . ASP F 1 37 ? -22.046 16.042 7.560 1.00 66.64 37 ASP H N 1
ATOM 4246 C CA . ASP F 1 37 ? -22.997 15.359 8.428 1.00 67.20 37 ASP H CA 1
ATOM 4247 C C . ASP F 1 37 ? -22.690 13.872 8.523 1.00 65.03 37 ASP H C 1
ATOM 4248 O O . ASP F 1 37 ? -23.583 13.031 8.439 1.00 65.26 37 ASP H O 1
ATOM 4253 N N . VAL F 1 38 ? -21.414 13.560 8.706 1.00 61.88 38 VAL H N 1
ATOM 4254 C CA . VAL F 1 38 ? -20.975 12.184 8.812 1.00 60.21 38 VAL H CA 1
ATOM 4255 C C . VAL F 1 38 ? -20.218 11.930 10.112 1.00 57.71 38 VAL H C 1
ATOM 4256 O O . VAL F 1 38 ? -19.238 12.609 10.420 1.00 56.60 38 VAL H O 1
ATOM 4260 N N . PHE F 1 39 ? -20.708 10.957 10.875 1.00 55.61 39 PHE H N 1
ATOM 4261 C CA . PHE F 1 39 ? -20.094 10.548 12.139 1.00 52.74 39 PHE H CA 1
ATOM 4262 C C . PHE F 1 39 ? -19.179 9.377 11.845 1.00 49.90 39 PHE H C 1
ATOM 4263 O O . PHE F 1 39 ? -19.547 8.472 11.094 1.00 48.30 39 PHE H O 1
ATOM 4271 N N . GLY F 1 40 ? -17.992 9.402 12.438 1.00 48.08 40 GLY H N 1
ATOM 4272 C CA . GLY F 1 40 ? -17.042 8.328 12.231 1.00 46.45 40 GLY H CA 1
ATOM 4273 C C . GLY F 1 40 ? -16.962 7.443 13.451 1.00 45.68 40 GLY H C 1
ATOM 4274 O O . GLY F 1 40 ? -16.779 7.932 14.564 1.00 48.14 40 GLY H O 1
ATOM 4275 N N . GLN F 1 41 ? -17.120 6.139 13.266 1.00 42.53 41 GLN H N 1
ATOM 4276 C CA . GLN F 1 41 ? -17.040 5.234 14.400 1.00 39.39 41 GLN H CA 1
ATOM 4277 C C . GLN F 1 41 ? -15.890 4.251 14.226 1.00 37.30 41 GLN H C 1
ATOM 4278 O O . GLN F 1 41 ? -15.958 3.335 13.417 1.00 37.48 41 GLN H O 1
ATOM 4284 N N . ILE F 1 42 ? -14.826 4.458 14.988 1.00 35.59 42 ILE H N 1
ATOM 4285 C CA . ILE F 1 42 ? -13.664 3.587 14.926 1.00 36.70 42 ILE H CA 1
ATOM 4286 C C . ILE F 1 42 ? -13.846 2.407 15.894 1.00 36.48 42 ILE H C 1
ATOM 4287 O O . ILE F 1 42 ? -13.950 2.611 17.104 1.00 35.05 42 ILE H O 1
ATOM 4292 N N . CYS F 1 43 ? -13.893 1.183 15.357 1.00 36.19 43 CYS H N 1
ATOM 4293 C CA . CYS F 1 43 ? -14.048 -0.022 16.180 1.00 35.89 43 CYS H CA 1
ATOM 4294 C C . CYS F 1 43 ? -12.755 -0.813 16.138 1.00 33.12 43 CYS H C 1
ATOM 4295 O O . CYS F 1 43 ? -12.198 -1.039 15.069 1.00 33.89 43 CYS H O 1
ATOM 4298 N N . VAL F 1 44 ? -12.280 -1.231 17.305 1.00 31.64 44 VAL H N 1
ATOM 4299 C CA . VAL F 1 44 ? -11.040 -1.987 17.394 1.00 30.63 44 VAL H CA 1
ATOM 4300 C C . VAL F 1 44 ? -11.306 -3.415 17.840 1.00 30.99 44 VAL H C 1
ATOM 4301 O O . VAL F 1 44 ? -11.895 -3.645 18.891 1.00 30.11 44 VAL H O 1
ATOM 4313 N N . GLU F 1 46 ? -8.662 -5.935 17.558 1.00 37.91 46 GLU H N 1
ATOM 4314 C CA . GLU F 1 46 ? -7.403 -6.430 18.120 1.00 39.70 46 GLU H CA 1
ATOM 4315 C C . GLU F 1 46 ? -6.360 -5.315 18.270 1.00 38.57 46 GLU H C 1
ATOM 4316 O O . GLU F 1 46 ? -6.300 -4.400 17.456 1.00 39.82 46 GLU H O 1
ATOM 4322 N N . GLY F 1 47 ? -5.522 -5.405 19.299 1.00 37.87 47 GLY H N 1
ATOM 4323 C CA . GLY F 1 47 ? -4.499 -4.397 19.497 1.00 36.34 47 GLY H CA 1
ATOM 4324 C C . GLY F 1 47 ? -5.032 -3.089 20.059 1.00 35.50 47 GLY H C 1
ATOM 4325 O O . GLY F 1 47 ? -6.065 -3.062 20.717 1.00 32.98 47 GLY H O 1
ATOM 4326 N N . VAL F 1 48 ? -4.324 -1.996 19.785 1.00 36.56 48 VAL H N 1
ATOM 4327 C CA . VAL F 1 48 ? -4.712 -0.672 20.276 1.00 35.60 48 VAL H CA 1
ATOM 4328 C C . VAL F 1 48 ? -4.517 0.396 19.213 1.00 35.10 48 VAL H C 1
ATOM 4329 O O . VAL F 1 48 ? -3.523 0.412 18.486 1.00 34.55 48 VAL H O 1
ATOM 4333 N N . VAL F 1 49 ? -5.494 1.284 19.128 1.00 34.43 49 VAL H N 1
ATOM 4334 C CA . VAL F 1 49 ? -5.455 2.391 18.199 1.00 34.21 49 VAL H CA 1
ATOM 4335 C C . VAL F 1 49 ? -5.473 3.656 19.065 1.00 35.00 49 VAL H C 1
ATOM 4336 O O . VAL F 1 49 ? -6.363 3.815 19.903 1.00 33.85 49 VAL H O 1
ATOM 4340 N N . THR F 1 50 ? -4.474 4.525 18.886 1.00 33.04 50 THR H N 1
ATOM 4341 C CA . THR F 1 50 ? -4.379 5.779 19.636 1.00 33.92 50 THR H CA 1
ATOM 4342 C C . THR F 1 50 ? -5.004 6.888 18.792 1.00 35.50 50 THR H C 1
ATOM 4343 O O . THR F 1 50 ? -4.629 7.084 17.636 1.00 36.19 50 THR H O 1
ATOM 4347 N N . TYR F 1 51 ? -5.962 7.597 19.376 1.00 35.17 51 TYR H N 1
ATOM 4348 C CA . TYR F 1 51 ? -6.673 8.671 18.696 1.00 37.14 51 TYR H CA 1
ATOM 4349 C C . TYR F 1 51 ? -6.156 10.047 19.120 1.00 38.51 51 TYR H C 1
ATOM 4350 O O . TYR F 1 51 ? -5.959 10.313 20.305 1.00 39.24 51 TYR H O 1
ATOM 4359 N N . TYR F 1 52 ? -5.942 10.917 18.142 1.00 39.14 52 TYR H N 1
ATOM 4360 C CA . TYR F 1 52 ? -5.454 12.261 18.402 1.00 39.73 52 TYR H CA 1
ATOM 4361 C C . TYR F 1 52 ? -6.437 13.247 17.800 1.00 40.80 52 TYR H C 1
ATOM 4362 O O . TYR F 1 52 ? -6.645 13.262 16.587 1.00 40.42 52 TYR H O 1
ATOM 4371 N N . GLY F 1 53 ? -7.067 14.050 18.652 1.00 41.94 53 GLY H N 1
ATOM 4372 C CA . GLY F 1 53 ? -8.019 15.038 18.171 1.00 42.91 53 GLY H CA 1
ATOM 4373 C C . GLY F 1 53 ? -7.380 16.413 18.181 1.00 44.60 53 GLY H C 1
ATOM 4374 O O . GLY F 1 53 ? -6.586 16.730 19.073 1.00 45.09 53 GLY H O 1
ATOM 4375 N N . PHE F 1 54 ? -7.717 17.229 17.187 1.00 46.02 54 PHE H N 1
ATOM 4376 C CA . PHE F 1 54 ? -7.169 18.579 17.080 1.00 47.26 54 PHE H CA 1
ATOM 4377 C C . PHE F 1 54 ? -8.258 19.646 17.078 1.00 48.79 54 PHE H C 1
ATOM 4378 O O . PHE F 1 54 ? -9.344 19.437 16.533 1.00 50.01 54 PHE H O 1
ATOM 4386 N N . ALA F 1 55 ? -7.952 20.793 17.678 1.00 50.33 55 ALA H N 1
ATOM 4387 C CA . ALA F 1 55 ? -8.890 21.911 17.761 1.00 51.37 55 ALA H CA 1
ATOM 4388 C C . ALA F 1 55 ? -9.411 22.334 16.393 1.00 53.19 55 ALA H C 1
ATOM 4389 O O . ALA F 1 55 ? -10.606 22.574 16.222 1.00 53.49 55 ALA H O 1
ATOM 4391 N N . ASN F 1 56 ? -8.505 22.437 15.426 1.00 55.80 56 ASN H N 1
ATOM 4392 C CA . ASN F 1 56 ? -8.866 22.831 14.063 1.00 57.65 56 ASN H CA 1
ATOM 4393 C C . ASN F 1 56 ? -7.966 22.179 13.016 1.00 57.09 56 ASN H C 1
ATOM 4394 O O . ASN F 1 56 ? -7.097 21.374 13.346 1.00 56.75 56 ASN H O 1
ATOM 4399 N N . SER F 1 57 ? -8.180 22.543 11.757 1.00 57.97 57 SER H N 1
ATOM 4400 C CA . SER F 1 57 ? -7.421 21.990 10.638 1.00 60.52 57 SER H CA 1
ATOM 4401 C C . SER F 1 57 ? -5.934 22.333 10.612 1.00 62.16 57 SER H C 1
ATOM 4402 O O . SER F 1 57 ? -5.137 21.581 10.061 1.00 63.28 57 SER H O 1
ATOM 4405 N N . GLU F 1 58 ? -5.561 23.461 11.207 1.00 63.21 58 GLU H N 1
ATOM 4406 C CA . GLU F 1 58 ? -4.169 23.896 11.192 1.00 64.49 58 GLU H CA 1
ATOM 4407 C C . GLU F 1 58 ? -3.406 23.709 12.501 1.00 63.93 58 GLU H C 1
ATOM 4408 O O . GLU F 1 58 ? -2.210 23.985 12.567 1.00 63.77 58 GLU H O 1
ATOM 4414 N N . ALA F 1 59 ? -4.088 23.237 13.537 1.00 63.38 59 ALA H N 1
ATOM 4415 C CA . ALA F 1 59 ? -3.443 23.033 14.827 1.00 63.53 59 ALA H CA 1
ATOM 4416 C C . ALA F 1 59 ? -2.389 21.930 14.746 1.00 64.53 59 ALA H C 1
ATOM 4417 O O . ALA F 1 59 ? -2.509 20.994 13.953 1.00 64.97 59 ALA H O 1
ATOM 4419 N N . THR F 1 60 ? -1.355 22.043 15.569 1.00 64.08 60 THR H N 1
ATOM 4420 C CA . THR F 1 60 ? -0.287 21.059 15.573 1.00 64.61 60 THR H CA 1
ATOM 4421 C C . THR F 1 60 ? -0.250 20.210 16.836 1.00 64.32 60 THR H C 1
ATOM 4422 O O . THR F 1 60 ? 0.240 19.082 16.815 1.00 64.17 60 THR H O 1
ATOM 4426 N N . GLU F 1 61 ? -0.758 20.757 17.935 1.00 63.46 61 GLU H N 1
ATOM 4427 C CA . GLU F 1 61 ? -0.774 20.034 19.194 1.00 61.15 61 GLU H CA 1
ATOM 4428 C C . GLU F 1 61 ? -2.127 19.402 19.448 1.00 57.97 61 GLU H C 1
ATOM 4429 O O . GLU F 1 61 ? -3.172 20.029 19.254 1.00 56.89 61 GLU H O 1
ATOM 4435 N N . PRO F 1 62 ? -2.125 18.134 19.882 1.00 55.82 62 PRO H N 1
ATOM 4436 C CA . PRO F 1 62 ? -3.367 17.414 20.165 1.00 53.94 62 PRO H CA 1
ATOM 4437 C C . PRO F 1 62 ? -4.070 17.992 21.384 1.00 51.40 62 PRO H C 1
ATOM 4438 O O . PRO F 1 62 ? -3.442 18.215 22.410 1.00 50.45 62 PRO H O 1
ATOM 4442 N N . GLU F 1 63 ? -5.366 18.244 21.258 1.00 50.05 63 GLU H N 1
ATOM 4443 C CA . GLU F 1 63 ? -6.134 18.762 22.371 1.00 50.46 63 GLU H CA 1
ATOM 4444 C C . GLU F 1 63 ? -6.803 17.573 23.064 1.00 50.11 63 GLU H C 1
ATOM 4445 O O . GLU F 1 63 ? -7.557 17.739 24.027 1.00 49.82 63 GLU H O 1
ATOM 4451 N N . ILE F 1 64 ? -6.528 16.372 22.556 1.00 48.37 64 ILE H N 1
ATOM 4452 C CA . ILE F 1 64 ? -7.068 15.141 23.129 1.00 47.32 64 ILE H CA 1
ATOM 4453 C C . ILE F 1 64 ? -6.381 13.886 22.578 1.00 46.45 64 ILE H C 1
ATOM 4454 O O . ILE F 1 64 ? -6.147 13.757 21.379 1.00 46.29 64 ILE H O 1
ATOM 4459 N N . LYS F 1 65 ? -6.041 12.978 23.482 1.00 45.53 65 LYS H N 1
ATOM 4460 C CA . LYS F 1 65 ? -5.394 11.730 23.136 1.00 44.71 65 LYS H CA 1
ATOM 4461 C C . LYS F 1 65 ? -6.211 10.607 23.752 1.00 44.17 65 LYS H C 1
ATOM 4462 O O . LYS F 1 65 ? -6.371 10.547 24.972 1.00 44.90 65 LYS H O 1
ATOM 4468 N N . VAL F 1 66 ? -6.738 9.723 22.912 1.00 43.54 66 VAL H N 1
ATOM 4469 C CA . VAL F 1 66 ? -7.548 8.612 23.399 1.00 42.91 66 VAL H CA 1
ATOM 4470 C C . VAL F 1 66 ? -6.978 7.254 22.985 1.00 40.86 66 VAL H C 1
ATOM 4471 O O . VAL F 1 66 ? -6.669 7.028 21.819 1.00 42.50 66 VAL H O 1
ATOM 4475 N N . VAL F 1 67 ? -6.814 6.364 23.955 1.00 38.17 67 VAL H N 1
ATOM 4476 C CA . VAL F 1 67 ? -6.310 5.021 23.683 1.00 37.08 67 VAL H CA 1
ATOM 4477 C C . VAL F 1 67 ? -7.532 4.102 23.558 1.00 38.01 67 VAL H C 1
ATOM 4478 O O . VAL F 1 67 ? -8.332 3.991 24.491 1.00 36.85 67 VAL H O 1
ATOM 4482 N N . ILE F 1 68 ? -7.686 3.471 22.395 1.00 37.49 68 ILE H N 1
ATOM 4483 C CA . ILE F 1 68 ? -8.815 2.575 22.141 1.00 37.98 68 ILE H CA 1
ATOM 4484 C C . ILE F 1 68 ? -8.341 1.130 22.060 1.00 37.07 68 ILE H C 1
ATOM 4485 O O . ILE F 1 68 ? -7.507 0.793 21.220 1.00 37.47 68 ILE H O 1
ATOM 4490 N N . ASN F 1 69 ? -8.876 0.266 22.916 1.00 37.30 69 ASN H N 1
ATOM 4491 C CA . ASN F 1 69 ? -8.466 -1.138 22.889 1.00 37.01 69 ASN H CA 1
ATOM 4492 C C . ASN F 1 69 ? -9.510 -2.047 22.242 1.00 35.67 69 ASN H C 1
ATOM 4493 O O . ASN F 1 69 ? -10.548 -1.576 21.792 1.00 35.62 69 ASN H O 1
ATOM 4498 N N . ALA F 1 70 ? -9.218 -3.344 22.183 1.00 33.47 70 ALA H N 1
ATOM 4499 C CA . ALA F 1 70 ? -10.143 -4.309 21.593 1.00 34.36 70 ALA H CA 1
ATOM 4500 C C . ALA F 1 70 ? -11.471 -4.355 22.339 1.00 32.17 70 ALA H C 1
ATOM 4501 O O . ALA F 1 70 ? -11.508 -4.407 23.574 1.00 33.32 70 ALA H O 1
ATOM 4503 N N . GLY F 1 71 ? -12.564 -4.324 21.587 1.00 29.69 71 GLY H N 1
ATOM 4504 C CA . GLY F 1 71 ? -13.876 -4.379 22.208 1.00 29.52 71 GLY H CA 1
ATOM 4505 C C . GLY F 1 71 ? -14.454 -3.013 22.499 1.00 30.13 71 GLY H C 1
ATOM 4506 O O . GLY F 1 71 ? -15.549 -2.900 23.047 1.00 32.20 71 GLY H O 1
ATOM 4507 N N . GLN F 1 72 ? -13.722 -1.969 22.126 1.00 28.71 72 GLN H N 1
ATOM 4508 C CA . GLN F 1 72 ? -14.185 -0.607 22.338 1.00 29.22 72 GLN H CA 1
ATOM 4509 C C . GLN F 1 72 ? -14.200 0.119 21.004 1.00 28.97 72 GLN H C 1
ATOM 4510 O O . GLN F 1 72 ? -13.602 -0.335 20.027 1.00 29.77 72 GLN H O 1
ATOM 4516 N N . PHE F 1 73 ? -14.902 1.242 20.966 1.00 29.23 73 PHE H N 1
ATOM 4517 C CA . PHE F 1 73 ? -14.982 2.057 19.765 1.00 32.86 73 PHE H CA 1
ATOM 4518 C C . PHE F 1 73 ? -15.074 3.521 20.183 1.00 34.62 73 PHE H C 1
ATOM 4519 O O . PHE F 1 73 ? -15.508 3.822 21.299 1.00 36.80 73 PHE H O 1
ATOM 4527 N N . ALA F 1 74 ? -14.655 4.417 19.294 1.00 34.86 74 ALA H N 1
ATOM 4528 C CA . ALA F 1 74 ? -14.703 5.852 19.544 1.00 36.47 74 ALA H CA 1
ATOM 4529 C C . ALA F 1 74 ? -15.437 6.513 18.389 1.00 39.39 74 ALA H C 1
ATOM 4530 O O . ALA F 1 74 ? -15.424 6.010 17.260 1.00 40.82 74 ALA H O 1
ATOM 4532 N N . THR F 1 75 ? -16.066 7.647 18.671 1.00 40.35 75 THR H N 1
ATOM 4533 C CA . THR F 1 75 ? -16.831 8.376 17.668 1.00 41.32 75 THR H CA 1
ATOM 4534 C C . THR F 1 75 ? -16.196 9.727 17.335 1.00 41.26 75 THR H C 1
ATOM 4535 O O . THR F 1 75 ? -15.752 10.453 18.224 1.00 41.78 75 THR H O 1
ATOM 4539 N N . SER F 1 76 ? -16.139 10.045 16.048 1.00 40.75 76 SER H N 1
ATOM 4540 C CA . SER F 1 76 ? -15.563 11.304 15.588 1.00 42.24 76 SER H CA 1
ATOM 4541 C C . SER F 1 76 ? -16.678 12.189 15.053 1.00 42.80 76 SER H C 1
ATOM 4542 O O . SER F 1 76 ? -17.349 11.845 14.084 1.00 40.38 76 SER H O 1
ATOM 4545 N N . PRO F 1 77 ? -16.891 13.348 15.694 1.00 43.32 77 PRO H N 1
ATOM 4546 C CA . PRO F 1 77 ? -17.936 14.291 15.288 1.00 43.42 77 PRO H CA 1
ATOM 4547 C C . PRO F 1 77 ? -17.742 14.778 13.850 1.00 44.25 77 PRO H C 1
ATOM 4548 O O . PRO F 1 77 ? -16.667 14.656 13.268 1.00 42.89 77 PRO H O 1
ATOM 4552 N N . PRO F 1 78 ? -18.795 15.328 13.253 1.00 44.82 78 PRO H N 1
ATOM 4553 C CA . PRO F 1 78 ? -18.664 15.819 11.878 1.00 46.74 78 PRO H CA 1
ATOM 4554 C C . PRO F 1 78 ? -17.580 16.900 11.725 1.00 47.58 78 PRO H C 1
ATOM 4555 O O . PRO F 1 78 ? -17.488 17.814 12.544 1.00 47.87 78 PRO H O 1
ATOM 4559 N N . GLN F 1 79 ? -16.745 16.770 10.695 1.00 48.78 79 GLN H N 1
ATOM 4560 C CA . GLN F 1 79 ? -15.696 17.756 10.409 1.00 50.93 79 GLN H CA 1
ATOM 4561 C C . GLN F 1 79 ? -14.586 17.912 11.449 1.00 50.04 79 GLN H C 1
ATOM 4562 O O . GLN F 1 79 ? -13.712 18.763 11.298 1.00 49.83 79 GLN H O 1
ATOM 4568 N N . TYR F 1 80 ? -14.616 17.105 12.504 1.00 49.74 80 TYR H N 1
ATOM 4569 C CA . TYR F 1 80 ? -13.588 17.186 13.537 1.00 47.40 80 TYR H CA 1
ATOM 4570 C C . TYR F 1 80 ? -12.291 16.575 12.994 1.00 46.52 80 TYR H C 1
ATOM 4571 O O . TYR F 1 80 ? -12.313 15.488 12.423 1.00 47.40 80 TYR H O 1
ATOM 4580 N N . TRP F 1 81 ? -11.171 17.271 13.167 1.00 44.97 81 TRP H N 1
ATOM 4581 C CA . TRP F 1 81 ? -9.885 16.788 12.669 1.00 45.05 81 TRP H CA 1
ATOM 4582 C C . TRP F 1 81 ? -9.187 15.872 13.657 1.00 44.50 81 TRP H C 1
ATOM 4583 O O . TRP F 1 81 ? -9.258 16.078 14.870 1.00 44.09 81 TRP H O 1
ATOM 4594 N N . HIS F 1 82 ? -8.494 14.864 13.133 1.00 42.90 82 HIS H N 1
ATOM 4595 C CA . HIS F 1 82 ? -7.816 13.900 13.986 1.00 42.24 82 HIS H CA 1
ATOM 4596 C C . HIS F 1 82 ? -6.899 12.980 13.197 1.00 41.59 82 HIS H C 1
ATOM 4597 O O . HIS F 1 82 ? -6.886 12.988 11.973 1.00 41.23 82 HIS H O 1
ATOM 4604 N N . ARG F 1 83 ? -6.132 12.177 13.920 1.00 41.23 83 ARG H N 1
ATOM 4605 C CA . ARG F 1 83 ? -5.240 11.218 13.296 1.00 41.09 83 ARG H CA 1
ATOM 4606 C C . ARG F 1 83 ? -5.147 9.998 14.208 1.00 40.44 83 ARG H C 1
ATOM 4607 O O . ARG F 1 83 ? -5.634 10.024 15.341 1.00 38.18 83 ARG H O 1
ATOM 4615 N N . ILE F 1 84 ? -4.549 8.919 13.717 1.00 40.56 84 ILE H N 1
ATOM 4616 C CA . ILE F 1 84 ? -4.430 7.726 14.537 1.00 41.20 84 ILE H CA 1
ATOM 4617 C C . ILE F 1 84 ? -3.093 7.018 14.395 1.00 42.23 84 ILE H C 1
ATOM 4618 O O . ILE F 1 84 ? -2.418 7.137 13.379 1.00 43.71 84 ILE H O 1
ATOM 4623 N N . GLU F 1 85 ? -2.716 6.302 15.449 1.00 43.12 85 GLU H N 1
ATOM 4624 C CA . GLU F 1 85 ? -1.483 5.531 15.490 1.00 43.87 85 GLU H CA 1
ATOM 4625 C C . GLU F 1 85 ? -1.911 4.122 15.819 1.00 42.59 85 GLU H C 1
ATOM 4626 O O . GLU F 1 85 ? -2.790 3.923 16.648 1.00 43.29 85 GLU H O 1
ATOM 4632 N N . LEU F 1 86 ? -1.282 3.142 15.187 1.00 42.70 86 LEU H N 1
ATOM 4633 C CA . LEU F 1 86 ? -1.666 1.766 15.429 1.00 43.03 86 LEU H CA 1
ATOM 4634 C C . LEU F 1 86 ? -0.553 0.943 16.075 1.00 43.06 86 LEU H C 1
ATOM 4635 O O . LEU F 1 86 ? 0.631 1.150 15.800 1.00 43.73 86 LEU H O 1
ATOM 4640 N N . SER F 1 87 ? -0.943 0.028 16.954 1.00 41.28 87 SER H N 1
ATOM 4641 C CA . SER F 1 87 ? 0.015 -0.874 17.566 1.00 41.81 87 SER H CA 1
ATOM 4642 C C . SER F 1 87 ? 0.352 -1.792 16.391 1.00 41.25 87 SER H C 1
ATOM 4643 O O . SER F 1 87 ? -0.334 -1.773 15.376 1.00 42.51 87 SER H O 1
ATOM 4646 N N . ASP F 1 88 ? 1.397 -2.590 16.524 1.00 40.94 88 ASP H N 1
ATOM 4647 C CA . ASP F 1 88 ? 1.796 -3.473 15.454 1.00 41.87 88 ASP H CA 1
ATOM 4648 C C . ASP F 1 88 ? 0.748 -4.535 15.118 1.00 41.54 88 ASP H C 1
ATOM 4649 O O . ASP F 1 88 ? 0.607 -4.934 13.962 1.00 41.70 88 ASP H O 1
ATOM 4654 N N . ASP F 1 89 ? 0.027 -4.993 16.135 1.00 40.63 89 ASP H N 1
ATOM 4655 C CA . ASP F 1 89 ? -0.981 -6.033 15.972 1.00 40.80 89 ASP H CA 1
ATOM 4656 C C . ASP F 1 89 ? -2.410 -5.496 15.943 1.00 39.78 89 ASP H C 1
ATOM 4657 O O . ASP F 1 89 ? -3.348 -6.233 16.261 1.00 42.28 89 ASP H O 1
ATOM 4662 N N . ALA F 1 90 ? -2.591 -4.231 15.568 1.00 36.31 90 ALA H N 1
ATOM 4663 C CA . ALA F 1 90 ? -3.930 -3.651 15.538 1.00 34.36 90 ALA H CA 1
ATOM 4664 C C . ALA F 1 90 ? -4.779 -4.080 14.348 1.00 32.78 90 ALA H C 1
ATOM 4665 O O . ALA F 1 90 ? -4.276 -4.272 13.244 1.00 34.04 90 ALA H O 1
ATOM 4667 N N . GLN F 1 91 ? -6.080 -4.218 14.595 1.00 30.13 91 GLN H N 1
ATOM 4668 C CA . GLN F 1 91 ? -7.055 -4.594 13.584 0.50 28.29 91 GLN H CA 1
ATOM 4669 C C . GLN F 1 91 ? -8.297 -3.808 13.969 1.00 30.24 91 GLN H C 1
ATOM 4670 O O . GLN F 1 91 ? -8.799 -3.914 15.099 1.00 31.24 91 GLN H O 1
ATOM 4676 N N . PHE F 1 92 ? -8.777 -3.003 13.029 1.00 29.01 92 PHE H N 1
ATOM 4677 C CA . PHE F 1 92 ? -9.940 -2.170 13.262 1.00 31.09 92 PHE H CA 1
ATOM 4678 C C . PHE F 1 92 ? -10.598 -1.780 11.947 1.00 31.20 92 PHE H C 1
ATOM 4679 O O . PHE F 1 92 ? -10.022 -1.935 10.870 1.00 32.11 92 PHE H O 1
ATOM 4687 N N . ASN F 1 93 ? -11.802 -1.241 12.053 1.00 30.02 93 ASN H N 1
ATOM 4688 C CA . ASN F 1 93 ? -12.515 -0.786 10.888 1.00 32.80 93 ASN H CA 1
ATOM 4689 C C . ASN F 1 93 ? -13.264 0.478 11.279 1.00 35.06 93 ASN H C 1
ATOM 4690 O O . ASN F 1 93 ? -13.443 0.771 12.468 1.00 35.75 93 ASN H O 1
ATOM 4695 N N . ILE F 1 94 ? -13.685 1.233 10.272 1.00 37.11 94 ILE H N 1
ATOM 4696 C CA . ILE F 1 94 ? -14.407 2.460 10.504 1.00 37.80 94 ILE H CA 1
ATOM 4697 C C . ILE F 1 94 ? -15.796 2.409 9.879 1.00 38.12 94 ILE H C 1
ATOM 4698 O O . ILE F 1 94 ? -15.958 2.039 8.717 1.00 37.82 94 ILE H O 1
ATOM 4703 N N . ASN F 1 95 ? -16.800 2.767 10.669 1.00 39.48 95 ASN H N 1
ATOM 4704 C CA . ASN F 1 95 ? -18.172 2.806 10.182 1.00 42.11 95 ASN H CA 1
ATOM 4705 C C . ASN F 1 95 ? -18.517 4.291 10.043 1.00 44.69 95 ASN H C 1
ATOM 4706 O O . ASN F 1 95 ? -18.201 5.095 10.936 1.00 43.33 95 ASN H O 1
ATOM 4711 N N . PHE F 1 96 ? -19.142 4.655 8.921 1.00 44.25 96 PHE H N 1
ATOM 4712 C CA . PHE F 1 96 ? -19.534 6.040 8.690 1.00 42.96 96 PHE H CA 1
ATOM 4713 C C . PHE F 1 96 ? -21.043 6.208 8.800 1.00 44.61 96 PHE H C 1
ATOM 4714 O O . PHE F 1 96 ? -21.799 5.649 8.015 1.00 44.91 96 PHE H O 1
ATOM 4722 N N . TRP F 1 97 ? -21.471 6.969 9.801 1.00 47.16 97 TRP H N 1
ATOM 4723 C CA . TRP F 1 97 ? -22.886 7.208 10.037 1.00 49.38 97 TRP H CA 1
ATOM 4724 C C . TRP F 1 97 ? -23.330 8.543 9.446 1.00 53.13 97 TRP H C 1
ATOM 4725 O O . TRP F 1 97 ? -22.569 9.514 9.427 1.00 52.62 97 TRP H O 1
ATOM 4736 N N . SER F 1 98 ? -24.567 8.580 8.963 1.00 56.83 98 SER H N 1
ATOM 4737 C CA . SER F 1 98 ? -25.129 9.791 8.385 1.00 61.86 98 SER H CA 1
ATOM 4738 C C . SER F 1 98 ? -26.641 9.727 8.365 1.00 64.59 98 SER H C 1
ATOM 4739 O O . SER F 1 98 ? -27.248 8.753 8.815 1.00 62.93 98 SER H O 1
ATOM 4742 N N . ASP F 1 99 ? -27.248 10.781 7.837 1.00 68.82 99 ASP H N 1
ATOM 4743 C CA . ASP F 1 99 ? -28.693 10.849 7.745 1.00 72.42 99 ASP H CA 1
ATOM 4744 C C . ASP F 1 99 ? -29.103 11.165 6.318 1.00 73.61 99 ASP H C 1
ATOM 4745 O O . ASP F 1 99 ? -29.375 12.353 6.039 1.00 73.77 99 ASP H O 1
ATOM 4750 N N . SER G 1 2 ? -16.009 40.134 27.143 1.00 64.60 2 SER F N 1
ATOM 4751 C CA . SER G 1 2 ? -14.709 39.551 27.581 1.00 64.68 2 SER F CA 1
ATOM 4752 C C . SER G 1 2 ? -13.741 39.243 26.438 1.00 63.10 2 SER F C 1
ATOM 4753 O O . SER G 1 2 ? -13.812 38.171 25.829 1.00 63.92 2 SER F O 1
ATOM 4756 N N . HIS G 1 3 ? -12.837 40.171 26.143 1.00 59.60 3 HIS F N 1
ATOM 4757 C CA . HIS G 1 3 ? -11.851 39.920 25.096 1.00 56.92 3 HIS F CA 1
ATOM 4758 C C . HIS G 1 3 ? -10.803 39.009 25.739 1.00 52.62 3 HIS F C 1
ATOM 4759 O O . HIS G 1 3 ? -10.550 39.111 26.934 1.00 50.49 3 HIS F O 1
ATOM 4766 N N . LEU G 1 4 ? -10.212 38.108 24.968 1.00 49.75 4 LEU F N 1
ATOM 4767 C CA . LEU G 1 4 ? -9.205 37.210 25.528 1.00 48.23 4 LEU F CA 1
ATOM 4768 C C . LEU G 1 4 ? -7.919 37.983 25.829 1.00 45.91 4 LEU F C 1
ATOM 4769 O O . LEU G 1 4 ? -7.530 38.876 25.079 1.00 43.60 4 LEU F O 1
ATOM 4774 N N . ARG G 1 5 ? -7.272 37.642 26.939 1.00 45.25 5 ARG F N 1
ATOM 4775 C CA . ARG G 1 5 ? -6.045 38.318 27.330 1.00 45.01 5 ARG F CA 1
ATOM 4776 C C . ARG G 1 5 ? -4.824 37.742 26.637 1.00 44.44 5 ARG F C 1
ATOM 4777 O O . ARG G 1 5 ? -4.645 36.521 26.548 1.00 43.99 5 ARG F O 1
ATOM 4785 N N . ILE G 1 6 ? -3.982 38.632 26.136 1.00 41.76 6 ILE F N 1
ATOM 4786 C CA . ILE G 1 6 ? -2.756 38.201 25.497 1.00 39.44 6 ILE F CA 1
ATOM 4787 C C . ILE G 1 6 ? -1.772 38.069 26.651 1.00 37.53 6 ILE F C 1
ATOM 4788 O O . ILE G 1 6 ? -1.654 38.978 27.465 1.00 36.55 6 ILE F O 1
ATOM 4793 N N . PRO G 1 7 ? -1.074 36.922 26.756 1.00 37.56 7 PRO F N 1
ATOM 4794 C CA . PRO G 1 7 ? -0.107 36.720 27.854 1.00 37.15 7 PRO F CA 1
ATOM 4795 C C . PRO G 1 7 ? 0.960 37.831 27.956 1.00 35.21 7 PRO F C 1
ATOM 4796 O O . PRO G 1 7 ? 1.433 38.353 26.942 1.00 33.47 7 PRO F O 1
ATOM 4800 N N . LYS G 1 8 ? 1.327 38.186 29.187 1.00 37.06 8 LYS F N 1
ATOM 4801 C CA . LYS G 1 8 ? 2.308 39.255 29.447 1.00 39.34 8 LYS F CA 1
ATOM 4802 C C . LYS G 1 8 ? 3.674 39.097 28.766 1.00 38.42 8 LYS F C 1
ATOM 4803 O O . LYS G 1 8 ? 4.349 40.091 28.512 1.00 39.70 8 LYS F O 1
ATOM 4809 N N . ASN G 1 9 ? 4.096 37.863 28.498 1.00 38.29 9 ASN F N 1
ATOM 4810 C CA . ASN G 1 9 ? 5.406 37.632 27.886 1.00 38.42 9 ASN F CA 1
ATOM 4811 C C . ASN G 1 9 ? 5.454 37.896 26.390 1.00 37.11 9 ASN F C 1
ATOM 4812 O O . ASN G 1 9 ? 6.531 37.999 25.815 1.00 39.94 9 ASN F O 1
ATOM 4817 N N . TRP G 1 10 ? 4.292 38.011 25.762 1.00 36.02 10 TRP F N 1
ATOM 4818 C CA . TRP G 1 10 ? 4.215 38.251 24.329 1.00 34.22 10 TRP F CA 1
ATOM 4819 C C . TRP G 1 10 ? 4.677 39.667 23.958 1.00 36.86 10 TRP F C 1
ATOM 4820 O O . TRP G 1 10 ? 4.668 40.576 24.790 1.00 35.89 10 TRP F O 1
ATOM 4831 N N . THR G 1 11 ? 5.074 39.850 22.700 1.00 37.33 11 THR F N 1
ATOM 4832 C CA . THR G 1 11 ? 5.573 41.128 22.229 1.00 38.22 11 THR F CA 1
ATOM 4833 C C . THR G 1 11 ? 5.045 41.449 20.846 1.00 39.41 11 THR F C 1
ATOM 4834 O O . THR G 1 11 ? 4.722 40.544 20.081 1.00 39.91 11 THR F O 1
ATOM 4838 N N . ILE G 1 12 ? 4.969 42.735 20.513 1.00 39.58 12 ILE F N 1
ATOM 4839 C CA . ILE G 1 12 ? 4.484 43.123 19.197 1.00 42.93 12 ILE F CA 1
ATOM 4840 C C . ILE G 1 12 ? 5.584 42.963 18.153 1.00 44.86 12 ILE F C 1
ATOM 4841 O O . ILE G 1 12 ? 6.677 43.502 18.302 1.00 44.57 12 ILE F O 1
ATOM 4846 N N . GLN G 1 13 ? 5.281 42.219 17.094 1.00 47.12 13 GLN F N 1
ATOM 4847 C CA . GLN G 1 13 ? 6.236 41.977 16.015 1.00 47.79 13 GLN F CA 1
ATOM 4848 C C . GLN G 1 13 ? 6.051 43.013 14.914 1.00 47.78 13 GLN F C 1
ATOM 4849 O O . GLN G 1 13 ? 7.018 43.541 14.383 1.00 48.25 13 GLN F O 1
ATOM 4855 N N . ARG G 1 14 ? 4.800 43.303 14.577 1.00 47.70 14 ARG F N 1
ATOM 4856 C CA . ARG G 1 14 ? 4.499 44.252 13.508 1.00 47.89 14 ARG F CA 1
ATOM 4857 C C . ARG G 1 14 ? 3.181 44.987 13.785 1.00 47.03 14 ARG F C 1
ATOM 4858 O O . ARG G 1 14 ? 2.268 44.442 14.406 1.00 45.61 14 ARG F O 1
ATOM 4866 N N . SER G 1 15 ? 3.095 46.231 13.331 1.00 45.69 15 SER F N 1
ATOM 4867 C CA . SER G 1 15 ? 1.892 47.021 13.518 1.00 45.65 15 SER F CA 1
ATOM 4868 C C . SER G 1 15 ? 1.506 47.659 12.192 1.00 44.50 15 SER F C 1
ATOM 4869 O O . SER G 1 15 ? 2.360 48.069 11.416 1.00 43.52 15 SER F O 1
ATOM 4872 N N . THR G 1 16 ? 0.210 47.734 11.934 1.00 43.80 16 THR F N 1
ATOM 4873 C CA . THR G 1 16 ? -0.271 48.306 10.697 1.00 44.84 16 THR F CA 1
ATOM 4874 C C . THR G 1 16 ? -0.540 49.788 10.853 1.00 46.47 16 THR F C 1
ATOM 4875 O O . THR G 1 16 ? -0.790 50.272 11.948 1.00 48.39 16 THR F O 1
ATOM 4879 N N . PRO G 1 17 ? -0.494 50.536 9.746 1.00 47.77 17 PRO F N 1
ATOM 4880 C CA . PRO G 1 17 ? -0.763 51.972 9.842 1.00 48.80 17 PRO F CA 1
ATOM 4881 C C . PRO G 1 17 ? -2.268 52.133 10.036 1.00 49.48 17 PRO F C 1
ATOM 4882 O O . PRO G 1 17 ? -2.986 51.137 10.131 1.00 50.31 17 PRO F O 1
ATOM 4886 N N . PHE G 1 18 ? -2.752 53.367 10.107 1.00 50.12 18 PHE F N 1
ATOM 4887 C CA . PHE G 1 18 ? -4.186 53.574 10.274 1.00 50.88 18 PHE F CA 1
ATOM 4888 C C . PHE G 1 18 ? -4.928 53.212 8.992 1.00 52.34 18 PHE F C 1
ATOM 4889 O O . PHE G 1 18 ? -4.405 53.394 7.893 1.00 53.04 18 PHE F O 1
ATOM 4897 N N . PHE G 1 19 ? -6.146 52.699 9.140 1.00 52.82 19 PHE F N 1
ATOM 4898 C CA . PHE G 1 19 ? -6.979 52.332 8.005 1.00 54.80 19 PHE F CA 1
ATOM 4899 C C . PHE G 1 19 ? -8.365 52.965 8.148 1.00 57.74 19 PHE F C 1
ATOM 4900 O O . PHE G 1 19 ? -8.830 53.227 9.262 1.00 57.18 19 PHE F O 1
ATOM 4908 N N . THR G 1 20 ? -9.018 53.193 7.010 1.00 60.94 20 THR F N 1
ATOM 4909 C CA . THR G 1 20 ? -10.364 53.771 6.946 1.00 64.20 20 THR F CA 1
ATOM 4910 C C . THR G 1 20 ? -11.028 53.126 5.734 1.00 65.09 20 THR F C 1
ATOM 4911 O O . THR G 1 20 ? -10.352 52.463 4.959 1.00 65.74 20 THR F O 1
ATOM 4915 N N . LYS G 1 21 ? -12.334 53.301 5.555 1.00 67.98 21 LYS F N 1
ATOM 4916 C CA . LYS G 1 21 ? -12.989 52.684 4.400 1.00 71.76 21 LYS F CA 1
ATOM 4917 C C . LYS G 1 21 ? -12.446 53.260 3.099 1.00 73.16 21 LYS F C 1
ATOM 4918 O O . LYS G 1 21 ? -12.962 52.974 2.019 1.00 73.84 21 LYS F O 1
ATOM 4924 N N . ASP G 1 22 ? -11.391 54.060 3.212 1.00 74.88 22 ASP F N 1
ATOM 4925 C CA . ASP G 1 22 ? -10.780 54.697 2.055 1.00 75.98 22 ASP F CA 1
ATOM 4926 C C . ASP G 1 22 ? -9.538 53.948 1.554 1.00 75.44 22 ASP F C 1
ATOM 4927 O O . ASP G 1 22 ? -9.241 53.963 0.359 1.00 75.15 22 ASP F O 1
ATOM 4932 N N . ASN G 1 23 ? -8.822 53.283 2.457 1.00 74.33 23 ASN F N 1
ATOM 4933 C CA . ASN G 1 23 ? -7.614 52.560 2.064 1.00 73.01 23 ASN F CA 1
ATOM 4934 C C . ASN G 1 23 ? -7.381 51.286 2.864 1.00 71.83 23 ASN F C 1
ATOM 4935 O O . ASN G 1 23 ? -6.234 50.876 3.060 1.00 71.87 23 ASN F O 1
ATOM 4940 N N . VAL G 1 24 ? -8.455 50.662 3.335 1.00 69.20 24 VAL F N 1
ATOM 4941 C CA . VAL G 1 24 ? -8.307 49.437 4.105 1.00 66.28 24 VAL F CA 1
ATOM 4942 C C . VAL G 1 24 ? -8.066 48.245 3.178 1.00 65.75 24 VAL F C 1
ATOM 4943 O O . VAL G 1 24 ? -8.724 48.106 2.144 1.00 65.22 24 VAL F O 1
ATOM 4947 N N . PRO G 1 25 ? -7.096 47.384 3.525 1.00 64.70 25 PRO F N 1
ATOM 4948 C CA . PRO G 1 25 ? -6.795 46.210 2.704 1.00 64.50 25 PRO F CA 1
ATOM 4949 C C . PRO G 1 25 ? -8.020 45.306 2.643 1.00 64.70 25 PRO F C 1
ATOM 4950 O O . PRO G 1 25 ? -8.629 45.010 3.673 1.00 65.30 25 PRO F O 1
ATOM 4954 N N . GLU G 1 26 ? -8.372 44.869 1.436 1.00 63.78 26 GLU F N 1
ATOM 4955 C CA . GLU G 1 26 ? -9.540 44.017 1.231 1.00 62.18 26 GLU F CA 1
ATOM 4956 C C . GLU G 1 26 ? -9.460 42.688 1.984 1.00 59.85 26 GLU F C 1
ATOM 4957 O O . GLU G 1 26 ? -10.478 42.024 2.210 1.00 58.99 26 GLU F O 1
ATOM 4963 N N . ALA G 1 27 ? -8.253 42.305 2.382 1.00 57.20 27 ALA F N 1
ATOM 4964 C CA . ALA G 1 27 ? -8.069 41.055 3.107 1.00 55.72 27 ALA F CA 1
ATOM 4965 C C . ALA G 1 27 ? -8.780 41.051 4.463 1.00 54.34 27 ALA F C 1
ATOM 4966 O O . ALA G 1 27 ? -9.193 39.999 4.941 1.00 54.32 27 ALA F O 1
ATOM 4968 N N . LEU G 1 28 ? -8.931 42.223 5.075 1.00 52.49 28 LEU F N 1
ATOM 4969 C CA . LEU G 1 28 ? -9.581 42.317 6.382 1.00 50.73 28 LEU F CA 1
ATOM 4970 C C . LEU G 1 28 ? -11.100 42.289 6.267 1.00 49.57 28 LEU F C 1
ATOM 4971 O O . LEU G 1 28 ? -11.801 41.921 7.211 1.00 47.85 28 LEU F O 1
ATOM 4976 N N . LEU G 1 29 ? -11.614 42.663 5.103 1.00 49.59 29 LEU F N 1
ATOM 4977 C CA . LEU G 1 29 ? -13.056 42.684 4.917 1.00 49.73 29 LEU F CA 1
ATOM 4978 C C . LEU G 1 29 ? -13.653 41.306 4.675 1.00 49.12 29 LEU F C 1
ATOM 4979 O O . LEU G 1 29 ? -14.870 41.145 4.688 1.00 49.91 29 LEU F O 1
ATOM 4984 N N . THR G 1 30 ? -12.802 40.312 4.446 1.00 48.30 30 THR F N 1
ATOM 4985 C CA . THR G 1 30 ? -13.285 38.950 4.260 1.00 48.08 30 THR F CA 1
ATOM 4986 C C . THR G 1 30 ? -12.545 38.029 5.207 1.00 45.73 30 THR F C 1
ATOM 4987 O O . THR G 1 30 ? -11.645 38.464 5.923 1.00 45.33 30 THR F O 1
ATOM 4991 N N . HIS G 1 31 ? -12.924 36.756 5.194 1.00 44.65 31 HIS F N 1
ATOM 4992 C CA . HIS G 1 31 ? -12.327 35.746 6.065 1.00 44.46 31 HIS F CA 1
ATOM 4993 C C . HIS G 1 31 ? -10.813 35.676 6.079 1.00 44.43 31 HIS F C 1
ATOM 4994 O O . HIS G 1 31 ? -10.165 35.514 5.047 1.00 43.51 31 HIS F O 1
ATOM 5001 N N . HIS G 1 32 ? -10.261 35.786 7.283 1.00 44.55 32 HIS F N 1
ATOM 5002 C CA . HIS G 1 32 ? -8.831 35.719 7.487 1.00 41.96 32 HIS F CA 1
ATOM 5003 C C . HIS G 1 32 ? -8.574 35.407 8.951 1.00 42.39 32 HIS F C 1
ATOM 5004 O O . HIS G 1 32 ? -9.423 35.645 9.809 1.00 42.57 32 HIS F O 1
ATOM 5011 N N . ASN G 1 33 ? -7.392 34.876 9.228 1.00 41.89 33 ASN F N 1
ATOM 5012 C CA . ASN G 1 33 ? -7.005 34.545 10.579 1.00 41.05 33 ASN F CA 1
ATOM 5013 C C . ASN G 1 33 ? -5.549 34.961 10.791 1.00 42.62 33 ASN F C 1
ATOM 5014 O O . ASN G 1 33 ? -4.840 35.298 9.838 1.00 43.22 33 ASN F O 1
ATOM 5019 N N . THR G 1 34 ? -5.103 34.979 12.038 1.00 42.26 34 THR F N 1
ATOM 5020 C CA . THR G 1 34 ? -3.720 35.331 12.298 1.00 42.72 34 THR F CA 1
ATOM 5021 C C . THR G 1 34 ? -2.943 34.019 12.222 1.00 43.53 34 THR F C 1
ATOM 5022 O O . THR G 1 34 ? -3.490 32.954 12.499 1.00 45.72 34 THR F O 1
ATOM 5026 N N . ALA G 1 35 ? -1.681 34.103 11.827 1.00 43.36 35 ALA F N 1
ATOM 5027 C CA . ALA G 1 35 ? -0.814 32.934 11.707 1.00 42.57 35 ALA F CA 1
ATOM 5028 C C . ALA G 1 35 ? -0.629 32.279 13.068 1.00 42.24 35 ALA F C 1
ATOM 5029 O O . ALA G 1 35 ? -1.045 32.829 14.084 1.00 44.17 35 ALA F O 1
ATOM 5031 N N . VAL G 1 36 ? 0.006 31.108 13.079 1.00 41.24 36 VAL F N 1
ATOM 5032 C CA . VAL G 1 36 ? 0.266 30.364 14.304 1.00 40.55 36 VAL F CA 1
ATOM 5033 C C . VAL G 1 36 ? 1.073 31.240 15.268 1.00 41.55 36 VAL F C 1
ATOM 5034 O O . VAL G 1 36 ? 1.939 32.001 14.840 1.00 41.26 36 VAL F O 1
ATOM 5038 N N . ASP G 1 37 ? 0.767 31.151 16.561 1.00 41.84 37 ASP F N 1
ATOM 5039 C CA . ASP G 1 37 ? 1.484 31.918 17.572 1.00 44.49 37 ASP F CA 1
ATOM 5040 C C . ASP G 1 37 ? 1.328 33.437 17.460 1.00 44.41 37 ASP F C 1
ATOM 5041 O O . ASP G 1 37 ? 2.059 34.185 18.103 1.00 43.30 37 ASP F O 1
ATOM 5046 N N . VAL G 1 38 ? 0.373 33.892 16.656 1.00 44.25 38 VAL F N 1
ATOM 5047 C CA . VAL G 1 38 ? 0.163 35.321 16.484 1.00 44.94 38 VAL F CA 1
ATOM 5048 C C . VAL G 1 38 ? -1.220 35.801 16.945 1.00 45.22 38 VAL F C 1
ATOM 5049 O O . VAL G 1 38 ? -2.256 35.415 16.385 1.00 44.13 38 VAL F O 1
ATOM 5053 N N . PHE G 1 39 ? -1.213 36.657 17.967 1.00 42.24 39 PHE F N 1
ATOM 5054 C CA . PHE G 1 39 ? -2.426 37.228 18.535 1.00 40.96 39 PHE F CA 1
ATOM 5055 C C . PHE G 1 39 ? -2.699 38.606 17.922 1.00 39.94 39 PHE F C 1
ATOM 5056 O O . PHE G 1 39 ? -1.840 39.489 17.925 1.00 38.44 39 PHE F O 1
ATOM 5064 N N . GLY G 1 40 ? -3.896 38.785 17.384 1.00 38.92 40 GLY F N 1
ATOM 5065 C CA . GLY G 1 40 ? -4.232 40.068 16.799 1.00 38.59 40 GLY F CA 1
ATOM 5066 C C . GLY G 1 40 ? -4.875 41.038 17.787 1.00 39.22 40 GLY F C 1
ATOM 5067 O O . GLY G 1 40 ? -5.610 40.628 18.695 1.00 37.98 40 GLY F O 1
ATOM 5068 N N . GLN G 1 41 ? -4.587 42.327 17.623 1.00 36.02 41 GLN F N 1
ATOM 5069 C CA . GLN G 1 41 ? -5.175 43.346 18.483 1.00 37.55 41 GLN F CA 1
ATOM 5070 C C . GLN G 1 41 ? -5.668 44.524 17.634 1.00 36.51 41 GLN F C 1
ATOM 5071 O O . GLN G 1 41 ? -4.868 45.242 17.045 1.00 36.06 41 GLN F O 1
ATOM 5077 N N . ILE G 1 42 ? -6.984 44.711 17.578 1.00 36.20 42 ILE F N 1
ATOM 5078 C CA . ILE G 1 42 ? -7.584 45.785 16.782 1.00 39.79 42 ILE F CA 1
ATOM 5079 C C . ILE G 1 42 ? -7.976 47.032 17.582 1.00 40.55 42 ILE F C 1
ATOM 5080 O O . ILE G 1 42 ? -8.992 47.024 18.278 1.00 40.47 42 ILE F O 1
ATOM 5085 N N . CYS G 1 43 ? -7.188 48.104 17.463 1.00 40.36 43 CYS F N 1
ATOM 5086 C CA . CYS G 1 43 ? -7.465 49.354 18.174 1.00 40.44 43 CYS F CA 1
ATOM 5087 C C . CYS G 1 43 ? -8.258 50.326 17.318 1.00 40.54 43 CYS F C 1
ATOM 5088 O O . CYS G 1 43 ? -7.815 50.731 16.245 1.00 40.52 43 CYS F O 1
ATOM 5091 N N . VAL G 1 44 ? -9.431 50.712 17.800 1.00 41.77 44 VAL F N 1
ATOM 5092 C CA . VAL G 1 44 ? -10.259 51.649 17.063 1.00 44.62 44 VAL F CA 1
ATOM 5093 C C . VAL G 1 44 ? -9.976 53.058 17.583 1.00 47.94 44 VAL F C 1
ATOM 5094 O O . VAL G 1 44 ? -10.256 53.400 18.737 1.00 45.95 44 VAL F O 1
ATOM 5106 N N . GLU G 1 46 ? -11.075 55.846 15.922 1.00 54.54 46 GLU F N 1
ATOM 5107 C CA . GLU G 1 46 ? -12.227 56.673 15.609 1.00 54.81 46 GLU F CA 1
ATOM 5108 C C . GLU G 1 46 ? -13.300 55.815 14.957 1.00 52.61 46 GLU F C 1
ATOM 5109 O O . GLU G 1 46 ? -12.997 54.788 14.354 1.00 53.55 46 GLU F O 1
ATOM 5115 N N . GLY G 1 47 ? -14.552 56.237 15.088 1.00 49.04 47 GLY F N 1
ATOM 5116 C CA . GLY G 1 47 ? -15.648 55.503 14.485 1.00 45.70 47 GLY F CA 1
ATOM 5117 C C . GLY G 1 47 ? -15.971 54.163 15.121 1.00 44.29 47 GLY F C 1
ATOM 5118 O O . GLY G 1 47 ? -15.750 53.940 16.316 1.00 41.96 47 GLY F O 1
ATOM 5119 N N . VAL G 1 48 ? -16.500 53.259 14.306 1.00 43.09 48 VAL F N 1
ATOM 5120 C CA . VAL G 1 48 ? -16.874 51.932 14.775 1.00 41.64 48 VAL F CA 1
ATOM 5121 C C . VAL G 1 48 ? -16.411 50.815 13.852 1.00 40.59 48 VAL F C 1
ATOM 5122 O O . VAL G 1 48 ? -16.536 50.903 12.629 1.00 40.07 48 VAL F O 1
ATOM 5126 N N . VAL G 1 49 ? -15.882 49.757 14.452 1.00 39.52 49 VAL F N 1
ATOM 5127 C CA . VAL G 1 49 ? -15.431 48.599 13.701 1.00 38.44 49 VAL F CA 1
ATOM 5128 C C . VAL G 1 49 ? -16.164 47.377 14.240 1.00 38.10 49 VAL F C 1
ATOM 5129 O O . VAL G 1 49 ? -16.090 47.066 15.431 1.00 36.94 49 VAL F O 1
ATOM 5133 N N . THR G 1 50 ? -16.888 46.689 13.370 1.00 38.81 50 THR F N 1
ATOM 5134 C CA . THR G 1 50 ? -17.613 45.508 13.810 1.00 38.61 50 THR F CA 1
ATOM 5135 C C . THR G 1 50 ? -16.797 44.253 13.510 1.00 37.04 50 THR F C 1
ATOM 5136 O O . THR G 1 50 ? -16.274 44.085 12.411 1.00 37.06 50 THR F O 1
ATOM 5140 N N . TYR G 1 51 ? -16.701 43.380 14.504 1.00 34.73 51 TYR F N 1
ATOM 5141 C CA . TYR G 1 51 ? -15.924 42.154 14.408 1.00 35.23 51 TYR F CA 1
ATOM 5142 C C . TYR G 1 51 ? -16.803 40.901 14.310 1.00 35.31 51 TYR F C 1
ATOM 5143 O O . TYR G 1 51 ? -17.731 40.705 15.114 1.00 34.73 51 TYR F O 1
ATOM 5152 N N . TYR G 1 52 ? -16.507 40.057 13.322 1.00 36.20 52 TYR F N 1
ATOM 5153 C CA . TYR G 1 52 ? -17.259 38.811 13.109 1.00 37.35 52 TYR F CA 1
ATOM 5154 C C . TYR G 1 52 ? -16.317 37.614 13.218 1.00 36.83 52 TYR F C 1
ATOM 5155 O O . TYR G 1 52 ? -15.336 37.526 12.491 1.00 40.08 52 TYR F O 1
ATOM 5164 N N . GLY G 1 53 ? -16.614 36.697 14.127 1.00 35.86 53 GLY F N 1
ATOM 5165 C CA . GLY G 1 53 ? -15.771 35.529 14.293 1.00 36.78 53 GLY F CA 1
ATOM 5166 C C . GLY G 1 53 ? -16.447 34.248 13.832 1.00 38.18 53 GLY F C 1
ATOM 5167 O O . GLY G 1 53 ? -17.666 34.124 13.913 1.00 35.98 53 GLY F O 1
ATOM 5168 N N . PHE G 1 54 ? -15.655 33.289 13.359 1.00 38.53 54 PHE F N 1
ATOM 5169 C CA . PHE G 1 54 ? -16.195 32.021 12.886 1.00 40.13 54 PHE F CA 1
ATOM 5170 C C . PHE G 1 54 ? -15.561 30.825 13.577 1.00 41.17 54 PHE F C 1
ATOM 5171 O O . PHE G 1 54 ? -14.395 30.864 13.971 1.00 43.96 54 PHE F O 1
ATOM 5179 N N . ALA G 1 55 ? -16.335 29.759 13.729 1.00 42.66 55 ALA F N 1
ATOM 5180 C CA . ALA G 1 55 ? -15.850 28.545 14.393 1.00 44.02 55 ALA F CA 1
ATOM 5181 C C . ALA G 1 55 ? -14.701 27.870 13.646 1.00 44.10 55 ALA F C 1
ATOM 5182 O O . ALA G 1 55 ? -13.874 27.193 14.255 1.00 42.72 55 ALA F O 1
ATOM 5184 N N . ASN G 1 56 ? -14.674 28.037 12.327 1.00 45.92 56 ASN F N 1
ATOM 5185 C CA . ASN G 1 56 ? -13.618 27.465 11.500 1.00 48.04 56 ASN F CA 1
ATOM 5186 C C . ASN G 1 56 ? -13.566 28.082 10.123 1.00 49.93 56 ASN F C 1
ATOM 5187 O O . ASN G 1 56 ? -14.383 28.936 9.773 1.00 49.17 56 ASN F O 1
ATOM 5192 N N . SER G 1 57 ? -12.594 27.622 9.345 1.00 53.98 57 SER F N 1
ATOM 5193 C CA . SER G 1 57 ? -12.351 28.108 7.996 1.00 58.25 57 SER F CA 1
ATOM 5194 C C . SER G 1 57 ? -13.557 28.112 7.074 1.00 60.89 57 SER F C 1
ATOM 5195 O O . SER G 1 57 ? -13.676 28.988 6.221 1.00 61.70 57 SER F O 1
ATOM 5198 N N . GLU G 1 58 ? -14.453 27.146 7.236 1.00 63.67 58 GLU F N 1
ATOM 5199 C CA . GLU G 1 58 ? -15.615 27.077 6.357 1.00 67.90 58 GLU F CA 1
ATOM 5200 C C . GLU G 1 58 ? -16.963 27.431 6.980 1.00 68.34 58 GLU F C 1
ATOM 5201 O O . GLU G 1 58 ? -18.008 27.249 6.351 1.00 68.40 58 GLU F O 1
ATOM 5207 N N . ALA G 1 59 ? -16.946 27.946 8.206 1.00 68.50 59 ALA F N 1
ATOM 5208 C CA . ALA G 1 59 ? -18.187 28.338 8.870 1.00 67.88 59 ALA F CA 1
ATOM 5209 C C . ALA G 1 59 ? -18.764 29.504 8.078 1.00 67.56 59 ALA F C 1
ATOM 5210 O O . ALA G 1 59 ? -18.035 30.425 7.704 1.00 67.44 59 ALA F O 1
ATOM 5212 N N . THR G 1 60 ? -20.068 29.471 7.821 1.00 67.06 60 THR F N 1
ATOM 5213 C CA . THR G 1 60 ? -20.703 30.527 7.039 1.00 66.96 60 THR F CA 1
ATOM 5214 C C . THR G 1 60 ? -21.360 31.614 7.882 1.00 65.29 60 THR F C 1
ATOM 5215 O O . THR G 1 60 ? -21.297 32.794 7.539 1.00 64.32 60 THR F O 1
ATOM 5219 N N . GLU G 1 61 ? -21.995 31.214 8.978 1.00 63.38 61 GLU F N 1
ATOM 5220 C CA . GLU G 1 61 ? -22.645 32.170 9.863 1.00 60.95 61 GLU F CA 1
ATOM 5221 C C . GLU G 1 61 ? -21.809 32.321 11.129 1.00 56.52 61 GLU F C 1
ATOM 5222 O O . GLU G 1 61 ? -21.371 31.337 11.713 1.00 56.02 61 GLU F O 1
ATOM 5228 N N . PRO G 1 62 ? -21.580 33.571 11.566 1.00 53.50 62 PRO F N 1
ATOM 5229 C CA . PRO G 1 62 ? -20.790 33.935 12.753 1.00 49.32 62 PRO F CA 1
ATOM 5230 C C . PRO G 1 62 ? -21.178 33.249 14.056 1.00 45.29 62 PRO F C 1
ATOM 5231 O O . PRO G 1 62 ? -22.346 32.953 14.295 1.00 44.79 62 PRO F O 1
ATOM 5235 N N . GLU G 1 63 ? -20.188 32.988 14.897 1.00 40.50 63 GLU F N 1
ATOM 5236 C CA . GLU G 1 63 ? -20.451 32.382 16.192 1.00 38.03 63 GLU F CA 1
ATOM 5237 C C . GLU G 1 63 ? -20.243 33.492 17.228 1.00 36.92 63 GLU F C 1
ATOM 5238 O O . GLU G 1 63 ? -20.498 33.316 18.424 1.00 37.31 63 GLU F O 1
ATOM 5244 N N . ILE G 1 64 ? -19.755 34.633 16.758 1.00 34.32 64 ILE F N 1
ATOM 5245 C CA . ILE G 1 64 ? -19.527 35.766 17.634 1.00 35.57 64 ILE F CA 1
ATOM 5246 C C . ILE G 1 64 ? -19.510 37.075 16.873 1.00 34.73 64 ILE F C 1
ATOM 5247 O O . ILE G 1 64 ? -18.998 37.158 15.761 1.00 35.47 64 ILE F O 1
ATOM 5252 N N . LYS G 1 65 ? -20.123 38.088 17.472 1.00 34.21 65 LYS F N 1
ATOM 5253 C CA . LYS G 1 65 ? -20.167 39.417 16.891 1.00 34.85 65 LYS F CA 1
ATOM 5254 C C . LYS G 1 65 ? -19.794 40.397 18.008 1.00 35.58 65 LYS F C 1
ATOM 5255 O O . LYS G 1 65 ? -20.353 40.338 19.108 1.00 34.65 65 LYS F O 1
ATOM 5261 N N . VAL G 1 66 ? -18.826 41.268 17.730 1.00 33.65 66 VAL F N 1
ATOM 5262 C CA . VAL G 1 66 ? -18.386 42.266 18.697 1.00 33.50 66 VAL F CA 1
ATOM 5263 C C . VAL G 1 66 ? -18.291 43.644 18.018 1.00 34.22 66 VAL F C 1
ATOM 5264 O O . VAL G 1 66 ? -17.752 43.761 16.915 1.00 32.48 66 VAL F O 1
ATOM 5268 N N . VAL G 1 67 ? -18.847 44.669 18.676 1.00 34.72 67 VAL F N 1
ATOM 5269 C CA . VAL G 1 67 ? -18.824 46.054 18.188 1.00 34.31 67 VAL F CA 1
ATOM 5270 C C . VAL G 1 67 ? -17.702 46.763 18.953 1.00 34.68 67 VAL F C 1
ATOM 5271 O O . VAL G 1 67 ? -17.736 46.832 20.173 1.00 36.70 67 VAL F O 1
ATOM 5275 N N . ILE G 1 68 ? -16.711 47.280 18.245 1.00 32.98 68 ILE F N 1
ATOM 5276 C CA . ILE G 1 68 ? -15.611 47.966 18.896 1.00 32.23 68 ILE F CA 1
ATOM 5277 C C . ILE G 1 68 ? -15.680 49.461 18.597 1.00 34.30 68 ILE F C 1
ATOM 5278 O O . ILE G 1 68 ? -15.670 49.869 17.430 1.00 33.32 68 ILE F O 1
ATOM 5283 N N . ASN G 1 69 ? -15.768 50.273 19.651 1.00 33.80 69 ASN F N 1
ATOM 5284 C CA . ASN G 1 69 ? -15.836 51.724 19.494 1.00 34.87 69 ASN F CA 1
ATOM 5285 C C . ASN G 1 69 ? -14.477 52.392 19.693 1.00 33.55 69 ASN F C 1
ATOM 5286 O O . ASN G 1 69 ? -13.486 51.754 20.073 1.00 33.77 69 ASN F O 1
ATOM 5291 N N . ALA G 1 70 ? -14.445 53.690 19.417 1.00 34.11 70 ALA F N 1
ATOM 5292 C CA . ALA G 1 70 ? -13.238 54.495 19.569 1.00 34.53 70 ALA F CA 1
ATOM 5293 C C . ALA G 1 70 ? -12.754 54.389 21.028 1.00 34.44 70 ALA F C 1
ATOM 5294 O O . ALA G 1 70 ? -13.564 54.394 21.946 1.00 35.19 70 ALA F O 1
ATOM 5296 N N . GLY G 1 71 ? -11.442 54.283 21.233 1.00 34.46 71 GLY F N 1
ATOM 5297 C CA . GLY G 1 71 ? -10.918 54.167 22.578 1.00 32.09 71 GLY F CA 1
ATOM 5298 C C . GLY G 1 71 ? -10.887 52.727 23.060 1.00 34.32 71 GLY F C 1
ATOM 5299 O O . GLY G 1 71 ? -10.391 52.438 24.151 1.00 32.84 71 GLY F O 1
ATOM 5300 N N . GLN G 1 72 ? -11.413 51.809 22.259 1.00 33.45 72 GLN F N 1
ATOM 5301 C CA . GLN G 1 72 ? -11.417 50.408 22.661 1.00 35.12 72 GLN F CA 1
ATOM 5302 C C . GLN G 1 72 ? -10.629 49.526 21.700 1.00 36.16 72 GLN F C 1
ATOM 5303 O O . GLN G 1 72 ? -10.333 49.913 20.564 1.00 38.82 72 GLN F O 1
ATOM 5309 N N . PHE G 1 73 ? -10.283 48.332 22.157 1.00 34.01 73 PHE F N 1
ATOM 5310 C CA . PHE G 1 73 ? -9.578 47.405 21.288 1.00 33.69 73 PHE F CA 1
ATOM 5311 C C . PHE G 1 73 ? -10.100 45.988 21.521 1.00 31.88 73 PHE F C 1
ATOM 5312 O O . PHE G 1 73 ? -10.687 45.695 22.555 1.00 31.92 73 PHE F O 1
ATOM 5320 N N . ALA G 1 74 ? -9.909 45.113 20.543 1.00 33.54 74 ALA F N 1
ATOM 5321 C CA . ALA G 1 74 ? -10.343 43.731 20.692 1.00 33.78 74 ALA F CA 1
ATOM 5322 C C . ALA G 1 74 ? -9.208 42.823 20.232 1.00 34.83 74 ALA F C 1
ATOM 5323 O O . ALA G 1 74 ? -8.342 43.242 19.452 1.00 36.35 74 ALA F O 1
ATOM 5325 N N . THR G 1 75 ? -9.205 41.585 20.719 1.00 33.93 75 THR F N 1
ATOM 5326 C CA . THR G 1 75 ? -8.159 40.643 20.359 1.00 34.75 75 THR F CA 1
ATOM 5327 C C . THR G 1 75 ? -8.698 39.400 19.635 1.00 35.76 75 THR F C 1
ATOM 5328 O O . THR G 1 75 ? -9.814 38.944 19.891 1.00 36.87 75 THR F O 1
ATOM 5332 N N . SER G 1 76 ? -7.911 38.869 18.709 1.00 33.76 76 SER F N 1
ATOM 5333 C CA . SER G 1 76 ? -8.304 37.669 17.989 1.00 34.20 76 SER F CA 1
ATOM 5334 C C . SER G 1 76 ? -7.162 36.691 18.152 1.00 33.37 76 SER F C 1
ATOM 5335 O O . SER G 1 76 ? -6.048 36.940 17.706 1.00 32.57 76 SER F O 1
ATOM 5338 N N . PRO G 1 77 ? -7.427 35.571 18.836 1.00 32.03 77 PRO F N 1
ATOM 5339 C CA . PRO G 1 77 ? -6.454 34.512 19.108 1.00 32.89 77 PRO F CA 1
ATOM 5340 C C . PRO G 1 77 ? -5.880 33.870 17.840 1.00 34.66 77 PRO F C 1
ATOM 5341 O O . PRO G 1 77 ? -6.471 33.949 16.758 1.00 32.10 77 PRO F O 1
ATOM 5345 N N . PRO G 1 78 ? -4.708 33.230 17.964 1.00 34.39 78 PRO F N 1
ATOM 5346 C CA . PRO G 1 78 ? -4.021 32.565 16.846 1.00 35.41 78 PRO F CA 1
ATOM 5347 C C . PRO G 1 78 ? -4.884 31.632 15.986 1.00 34.89 78 PRO F C 1
ATOM 5348 O O . PRO G 1 78 ? -5.558 30.755 16.509 1.00 35.46 78 PRO F O 1
ATOM 5352 N N . GLN G 1 79 ? -4.845 31.830 14.670 1.00 36.41 79 GLN F N 1
ATOM 5353 C CA . GLN G 1 79 ? -5.576 30.995 13.704 1.00 38.29 79 GLN F CA 1
ATOM 5354 C C . GLN G 1 79 ? -7.094 31.024 13.763 1.00 36.74 79 GLN F C 1
ATOM 5355 O O . GLN G 1 79 ? -7.756 30.171 13.156 1.00 35.02 79 GLN F O 1
ATOM 5361 N N . TYR G 1 80 ? -7.647 31.996 14.484 1.00 35.57 80 TYR F N 1
ATOM 5362 C CA . TYR G 1 80 ? -9.101 32.122 14.607 1.00 34.08 80 TYR F CA 1
ATOM 5363 C C . TYR G 1 80 ? -9.657 32.918 13.426 1.00 33.29 80 TYR F C 1
ATOM 5364 O O . TYR G 1 80 ? -9.287 34.065 13.235 1.00 33.80 80 TYR F O 1
ATOM 5373 N N . TRP G 1 81 ? -10.541 32.305 12.636 1.00 33.30 81 TRP F N 1
ATOM 5374 C CA . TRP G 1 81 ? -11.125 32.970 11.469 1.00 33.73 81 TRP F CA 1
ATOM 5375 C C . TRP G 1 81 ? -12.142 34.081 11.784 1.00 34.19 81 TRP F C 1
ATOM 5376 O O . TRP G 1 81 ? -13.055 33.896 12.595 1.00 35.00 81 TRP F O 1
ATOM 5387 N N . HIS G 1 82 ? -11.980 35.230 11.127 1.00 32.48 82 HIS F N 1
ATOM 5388 C CA . HIS G 1 82 ? -12.865 36.371 11.333 1.00 34.26 82 HIS F CA 1
ATOM 5389 C C . HIS G 1 82 ? -12.796 37.357 10.185 1.00 35.59 82 HIS F C 1
ATOM 5390 O O . HIS G 1 82 ? -12.051 37.169 9.217 1.00 36.72 82 HIS F O 1
ATOM 5397 N N . ARG G 1 83 ? -13.602 38.406 10.291 1.00 36.05 83 ARG F N 1
ATOM 5398 C CA . ARG G 1 83 ? -13.592 39.495 9.308 1.00 38.14 83 ARG F CA 1
ATOM 5399 C C . ARG G 1 83 ? -14.061 40.732 10.055 1.00 38.32 83 ARG F C 1
ATOM 5400 O O . ARG G 1 83 ? -14.690 40.632 11.108 1.00 38.46 83 ARG F O 1
ATOM 5408 N N . ILE G 1 84 ? -13.715 41.898 9.537 1.00 40.59 84 ILE F N 1
ATOM 5409 C CA . ILE G 1 84 ? -14.140 43.121 10.169 1.00 43.25 84 ILE F CA 1
ATOM 5410 C C . ILE G 1 84 ? -14.925 43.933 9.168 1.00 45.75 84 ILE F C 1
ATOM 5411 O O . ILE G 1 84 ? -14.750 43.780 7.956 1.00 46.67 84 ILE F O 1
ATOM 5416 N N . GLU G 1 85 ? -15.801 44.778 9.701 1.00 47.67 85 GLU F N 1
ATOM 5417 C CA . GLU G 1 85 ? -16.665 45.664 8.936 1.00 49.79 85 GLU F CA 1
ATOM 5418 C C . GLU G 1 85 ? -16.455 47.077 9.510 1.00 50.97 85 GLU F C 1
ATOM 5419 O O . GLU G 1 85 ? -16.377 47.263 10.729 1.00 50.11 85 GLU F O 1
ATOM 5425 N N . LEU G 1 86 ? -16.379 48.071 8.633 1.00 51.35 86 LEU F N 1
ATOM 5426 C CA . LEU G 1 86 ? -16.143 49.442 9.057 1.00 51.46 86 LEU F CA 1
ATOM 5427 C C . LEU G 1 86 ? -17.325 50.404 8.905 1.00 53.01 86 LEU F C 1
ATOM 5428 O O . LEU G 1 86 ? -18.190 50.226 8.049 1.00 52.48 86 LEU F O 1
ATOM 5433 N N . SER G 1 87 ? -17.344 51.428 9.751 1.00 53.91 87 SER F N 1
ATOM 5434 C CA . SER G 1 87 ? -18.371 52.462 9.689 1.00 56.14 87 SER F CA 1
ATOM 5435 C C . SER G 1 87 ? -17.775 53.484 8.715 1.00 57.06 87 SER F C 1
ATOM 5436 O O . SER G 1 87 ? -16.603 53.387 8.350 1.00 55.94 87 SER F O 1
ATOM 5439 N N . ASP G 1 88 ? -18.561 54.470 8.310 1.00 59.11 88 ASP F N 1
ATOM 5440 C CA . ASP G 1 88 ? -18.066 55.470 7.370 1.00 61.66 88 ASP F CA 1
ATOM 5441 C C . ASP G 1 88 ? -16.873 56.300 7.876 1.00 61.63 88 ASP F C 1
ATOM 5442 O O . ASP G 1 88 ? -15.986 56.650 7.098 1.00 61.61 88 ASP F O 1
ATOM 5447 N N . ASP G 1 89 ? -16.841 56.604 9.171 1.00 60.96 89 ASP F N 1
ATOM 5448 C CA . ASP G 1 89 ? -15.748 57.391 9.738 1.00 60.24 89 ASP F CA 1
ATOM 5449 C C . ASP G 1 89 ? -14.835 56.571 10.646 1.00 59.70 89 ASP F C 1
ATOM 5450 O O . ASP G 1 89 ? -14.240 57.099 11.587 1.00 60.68 89 ASP F O 1
ATOM 5455 N N . ALA G 1 90 ? -14.713 55.281 10.357 1.00 58.53 90 ALA F N 1
ATOM 5456 C CA . ALA G 1 90 ? -13.888 54.396 11.166 1.00 55.69 90 ALA F CA 1
ATOM 5457 C C . ALA G 1 90 ? -12.395 54.515 10.884 1.00 54.46 90 ALA F C 1
ATOM 5458 O O . ALA G 1 90 ? -11.961 54.436 9.732 1.00 55.13 90 ALA F O 1
ATOM 5460 N N . GLN G 1 91 ? -11.613 54.709 11.942 1.00 51.61 91 GLN F N 1
ATOM 5461 C CA . GLN G 1 91 ? -10.160 54.794 11.819 1.00 50.23 91 GLN F CA 1
ATOM 5462 C C . GLN G 1 91 ? -9.540 53.804 12.804 1.00 47.79 91 GLN F C 1
ATOM 5463 O O . GLN G 1 91 ? -9.737 53.929 14.013 1.00 47.66 91 GLN F O 1
ATOM 5469 N N . PHE G 1 92 ? -8.786 52.830 12.297 1.00 45.64 92 PHE F N 1
ATOM 5470 C CA . PHE G 1 92 ? -8.175 51.823 13.170 1.00 42.58 92 PHE F CA 1
ATOM 5471 C C . PHE G 1 92 ? -6.841 51.277 12.681 1.00 41.44 92 PHE F C 1
ATOM 5472 O O . PHE G 1 92 ? -6.376 51.586 11.589 1.00 41.05 92 PHE F O 1
ATOM 5480 N N . ASN G 1 93 ? -6.226 50.446 13.511 1.00 40.61 93 ASN F N 1
ATOM 5481 C CA . ASN G 1 93 ? -4.974 49.813 13.138 1.00 38.25 93 ASN F CA 1
ATOM 5482 C C . ASN G 1 93 ? -4.949 48.457 13.820 1.00 37.50 93 ASN F C 1
ATOM 5483 O O . ASN G 1 93 ? -5.884 48.100 14.546 1.00 37.44 93 ASN F O 1
ATOM 5488 N N . ILE G 1 94 ? -3.891 47.698 13.578 1.00 36.19 94 ILE F N 1
ATOM 5489 C CA . ILE G 1 94 ? -3.772 46.383 14.172 1.00 37.69 94 ILE F CA 1
ATOM 5490 C C . ILE G 1 94 ? -2.350 46.109 14.614 1.00 37.99 94 ILE F C 1
ATOM 5491 O O . ILE G 1 94 ? -1.389 46.450 13.918 1.00 39.68 94 ILE F O 1
ATOM 5496 N N . ASN G 1 95 ? -2.221 45.524 15.796 1.00 36.87 95 ASN F N 1
ATOM 5497 C CA . ASN G 1 95 ? -0.915 45.162 16.321 1.00 36.82 95 ASN F CA 1
ATOM 5498 C C . ASN G 1 95 ? -0.928 43.643 16.364 1.00 36.87 95 ASN F C 1
ATOM 5499 O O . ASN G 1 95 ? -1.928 43.032 16.756 1.00 34.37 95 ASN F O 1
ATOM 5504 N N . PHE G 1 96 ? 0.180 43.047 15.930 1.00 37.89 96 PHE F N 1
ATOM 5505 C CA . PHE G 1 96 ? 0.348 41.598 15.898 1.00 36.98 96 PHE F CA 1
ATOM 5506 C C . PHE G 1 96 ? 1.375 41.212 16.953 1.00 37.37 96 PHE F C 1
ATOM 5507 O O . PHE G 1 96 ? 2.554 41.555 16.855 1.00 39.35 96 PHE F O 1
ATOM 5515 N N . TRP G 1 97 ? 0.904 40.512 17.976 1.00 36.67 97 TRP F N 1
ATOM 5516 C CA . TRP G 1 97 ? 1.750 40.065 19.066 1.00 36.04 97 TRP F CA 1
ATOM 5517 C C . TRP G 1 97 ? 2.161 38.623 18.836 1.00 36.58 97 TRP F C 1
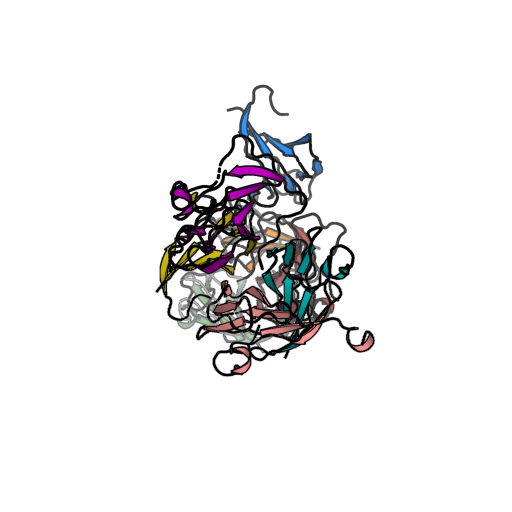ATOM 5518 O O . TRP G 1 97 ? 1.528 37.908 18.072 1.00 39.69 97 TRP F O 1
ATOM 5529 N N . SER G 1 98 ? 3.214 38.201 19.516 1.00 38.00 98 SER F N 1
ATOM 5530 C CA . SER G 1 98 ? 3.695 36.836 19.419 1.00 38.59 98 SER F CA 1
ATOM 5531 C C . SER G 1 98 ? 4.660 36.526 20.554 1.00 38.87 98 SER F C 1
ATOM 5532 O O . SER G 1 98 ? 5.365 37.411 21.019 1.00 36.86 98 SER F O 1
ATOM 5535 N N . ASP G 1 99 ? 4.684 35.271 21.003 1.00 40.78 99 ASP F N 1
ATOM 5536 C CA . ASP G 1 99 ? 5.604 34.876 22.066 1.00 42.40 99 ASP F CA 1
ATOM 5537 C C . ASP G 1 99 ? 6.843 34.241 21.426 1.00 43.64 99 ASP F C 1
ATOM 5538 O O . ASP G 1 99 ? 7.679 33.628 22.093 1.00 42.15 99 ASP F O 1
ATOM 5543 N N . GLN G 1 100 ? 6.944 34.420 20.114 1.00 45.57 100 GLN F N 1
ATOM 5544 C CA . GLN G 1 100 ? 8.043 33.881 19.328 1.00 48.77 100 GLN F CA 1
ATOM 5545 C C . GLN G 1 100 ? 8.446 34.941 18.316 1.00 51.09 100 GLN F C 1
ATOM 5546 O O . GLN G 1 100 ? 7.643 35.805 17.948 1.00 50.34 100 GLN F O 1
ATOM 5552 N N . ASP G 1 101 ? 9.695 34.878 17.874 1.00 54.45 101 ASP F N 1
ATOM 5553 C CA . ASP G 1 101 ? 10.187 35.810 16.874 1.00 57.79 101 ASP F CA 1
ATOM 5554 C C . ASP G 1 101 ? 9.464 35.442 15.582 1.00 59.54 101 ASP F C 1
ATOM 5555 O O . ASP G 1 101 ? 9.453 34.277 15.168 1.00 60.61 101 ASP F O 1
ATOM 5560 N N . LYS G 1 102 ? 8.854 36.439 14.958 1.00 60.66 102 LYS F N 1
ATOM 5561 C CA . LYS G 1 102 ? 8.086 36.233 13.739 1.00 63.10 102 LYS F CA 1
ATOM 5562 C C . LYS G 1 102 ? 8.648 36.971 12.533 1.00 64.60 102 LYS F C 1
ATOM 5563 O O . LYS G 1 102 ? 8.042 36.968 11.466 1.00 64.22 102 LYS F O 1
ATOM 5569 N N . SER G 1 103 ? 9.808 37.598 12.707 1.00 66.88 103 SER F N 1
ATOM 5570 C CA . SER G 1 103 ? 10.440 38.352 11.630 1.00 69.01 103 SER F CA 1
ATOM 5571 C C . SER G 1 103 ? 10.560 37.533 10.348 1.00 69.97 103 SER F C 1
ATOM 5572 O O . SER G 1 103 ? 11.047 36.399 10.365 1.00 69.56 103 SER F O 1
ATOM 5575 N N . GLY G 1 104 ? 10.111 38.122 9.242 1.00 70.66 104 GLY F N 1
ATOM 5576 C CA . GLY G 1 104 ? 10.179 37.453 7.958 1.00 71.21 104 GLY F CA 1
ATOM 5577 C C . GLY G 1 104 ? 8.963 36.610 7.633 1.00 72.15 104 GLY F C 1
ATOM 5578 O O . GLY G 1 104 ? 8.540 36.547 6.475 1.00 71.90 104 GLY F O 1
ATOM 5579 N N . LYS G 1 105 ? 8.395 35.967 8.649 1.00 71.83 105 LYS F N 1
ATOM 5580 C CA . LYS G 1 105 ? 7.231 35.110 8.451 1.00 71.71 105 LYS F CA 1
ATOM 5581 C C . LYS G 1 105 ? 5.925 35.868 8.256 1.00 71.95 105 LYS F C 1
ATOM 5582 O O . LYS G 1 105 ? 5.871 37.088 8.407 1.00 71.73 105 LYS F O 1
ATOM 5588 N N . LYS G 1 106 ? 4.877 35.120 7.912 1.00 73.25 106 LYS F N 1
ATOM 5589 C CA . LYS G 1 106 ? 3.539 35.665 7.679 1.00 73.33 106 LYS F CA 1
ATOM 5590 C C . LYS G 1 106 ? 2.803 35.977 8.980 1.00 72.31 106 LYS F C 1
ATOM 5591 O O . LYS G 1 106 ? 2.897 35.227 9.955 1.00 72.13 106 LYS F O 1
ATOM 5605 N N . PHE G 1 108 ? -0.681 36.959 8.863 1.00 65.56 108 PHE F N 1
ATOM 5606 C CA . PHE G 1 108 ? -2.061 36.544 8.646 1.00 64.69 108 PHE F CA 1
ATOM 5607 C C . PHE G 1 108 ? -2.242 35.739 7.361 1.00 63.66 108 PHE F C 1
ATOM 5608 O O . PHE G 1 108 ? -1.447 35.851 6.428 1.00 62.99 108 PHE F O 1
ATOM 5616 N N . ASN G 1 109 ? -3.308 34.942 7.328 1.00 63.27 109 ASN F N 1
ATOM 5617 C CA . ASN G 1 109 ? -3.654 34.112 6.177 1.00 62.61 109 ASN F CA 1
ATOM 5618 C C . ASN G 1 109 ? -5.012 34.565 5.647 1.00 64.21 109 ASN F C 1
ATOM 5619 O O . ASN G 1 109 ? -5.866 35.016 6.409 1.00 63.85 109 ASN F O 1
ATOM 5624 N N . THR G 1 110 ? -5.216 34.439 4.343 1.00 66.29 110 THR F N 1
ATOM 5625 C CA . THR G 1 110 ? -6.480 34.836 3.742 1.00 69.12 110 THR F CA 1
ATOM 5626 C C . THR G 1 110 ? -7.145 33.641 3.077 1.00 69.81 110 THR F C 1
ATOM 5627 O O . THR G 1 110 ? -6.581 32.551 3.045 1.00 70.32 110 THR F O 1
ATOM 5631 N N . LYS G 1 111 ? -8.346 33.855 2.548 1.00 71.47 111 LYS F N 1
ATOM 5632 C CA . LYS G 1 111 ? -9.087 32.803 1.858 1.00 72.50 111 LYS F CA 1
ATOM 5633 C C . LYS G 1 111 ? -9.253 31.566 2.732 1.00 73.09 111 LYS F C 1
ATOM 5634 O O . LYS G 1 111 ? -10.301 31.463 3.411 1.00 73.19 111 LYS F O 1
ATOM 5640 N N . HIS H 1 3 ? -14.065 45.641 36.802 1.00 82.76 3 HIS I N 1
ATOM 5641 C CA . HIS H 1 3 ? -13.100 44.530 36.556 1.00 82.34 3 HIS I CA 1
ATOM 5642 C C . HIS H 1 3 ? -13.775 43.411 35.758 1.00 79.45 3 HIS I C 1
ATOM 5643 O O . HIS H 1 3 ? -14.849 42.937 36.124 1.00 78.55 3 HIS I O 1
ATOM 5650 N N . LEU H 1 4 ? -13.134 42.989 34.673 1.00 76.20 4 LEU I N 1
ATOM 5651 C CA . LEU H 1 4 ? -13.676 41.943 33.813 1.00 72.71 4 LEU I CA 1
ATOM 5652 C C . LEU H 1 4 ? -13.609 40.520 34.363 1.00 70.77 4 LEU I C 1
ATOM 5653 O O . LEU H 1 4 ? -14.553 39.750 34.198 1.00 71.43 4 LEU I O 1
ATOM 5658 N N . ARG H 1 5 ? -12.505 40.165 35.011 1.00 67.72 5 ARG I N 1
ATOM 5659 C CA . ARG H 1 5 ? -12.333 38.810 35.536 1.00 64.97 5 ARG I CA 1
ATOM 5660 C C . ARG H 1 5 ? -12.751 38.607 36.995 1.00 61.63 5 ARG I C 1
ATOM 5661 O O . ARG H 1 5 ? -12.833 39.556 37.787 1.00 61.44 5 ARG I O 1
ATOM 5669 N N . ILE H 1 6 ? -13.009 37.353 37.343 1.00 56.88 6 ILE I N 1
ATOM 5670 C CA . ILE H 1 6 ? -13.415 37.002 38.697 1.00 54.21 6 ILE I CA 1
ATOM 5671 C C . ILE H 1 6 ? -12.182 36.815 39.575 1.00 53.42 6 ILE I C 1
ATOM 5672 O O . ILE H 1 6 ? -11.350 35.947 39.306 1.00 53.98 6 ILE I O 1
ATOM 5677 N N . PRO H 1 7 ? -12.045 37.629 40.637 1.00 52.41 7 PRO I N 1
ATOM 5678 C CA . PRO H 1 7 ? -10.889 37.518 41.538 1.00 51.81 7 PRO I CA 1
ATOM 5679 C C . PRO H 1 7 ? -10.774 36.099 42.069 1.00 51.48 7 PRO I C 1
ATOM 5680 O O . PRO H 1 7 ? -11.784 35.459 42.352 1.00 51.53 7 PRO I O 1
ATOM 5684 N N . LYS H 1 8 ? -9.546 35.619 42.219 1.00 51.61 8 LYS I N 1
ATOM 5685 C CA . LYS H 1 8 ? -9.309 34.259 42.691 1.00 53.02 8 LYS I CA 1
ATOM 5686 C C . LYS H 1 8 ? -9.745 33.960 44.129 1.00 52.43 8 LYS I C 1
ATOM 5687 O O . LYS H 1 8 ? -9.826 32.796 44.525 1.00 51.95 8 LYS I O 1
ATOM 5693 N N . ASN H 1 9 ? -10.019 34.992 44.916 1.00 51.18 9 ASN I N 1
ATOM 5694 C CA . ASN H 1 9 ? -10.434 34.772 46.297 1.00 50.97 9 ASN I CA 1
ATOM 5695 C C . ASN H 1 9 ? -11.958 34.772 46.466 1.00 50.11 9 ASN I C 1
ATOM 5696 O O . ASN H 1 9 ? -12.465 34.633 47.578 1.00 51.21 9 ASN I O 1
ATOM 5701 N N . TRP H 1 10 ? -12.688 34.937 45.366 1.00 48.19 10 TRP I N 1
ATOM 5702 C CA . TRP H 1 10 ? -14.152 34.916 45.408 1.00 46.64 10 TRP I CA 1
ATOM 5703 C C . TRP H 1 10 ? -14.632 33.467 45.327 1.00 44.82 10 TRP I C 1
ATOM 5704 O O . TRP H 1 10 ? -13.861 32.581 44.960 1.00 44.71 10 TRP I O 1
ATOM 5715 N N . THR H 1 11 ? -15.891 33.224 45.680 1.00 41.72 11 THR I N 1
ATOM 5716 C CA . THR H 1 11 ? -16.446 31.873 45.628 1.00 39.46 11 THR I CA 1
ATOM 5717 C C . THR H 1 11 ? -17.898 31.883 45.164 1.00 38.32 11 THR I C 1
ATOM 5718 O O . THR H 1 11 ? -18.493 32.944 45.010 1.00 34.63 11 THR I O 1
ATOM 5722 N N . ILE H 1 12 ? -18.460 30.699 44.921 1.00 40.07 12 ILE I N 1
ATOM 5723 C CA . ILE H 1 12 ? -19.850 30.598 44.476 1.00 41.37 12 ILE I CA 1
ATOM 5724 C C . ILE H 1 12 ? -20.776 30.760 45.675 1.00 42.24 12 ILE I C 1
ATOM 5725 O O . ILE H 1 12 ? -20.688 30.012 46.651 1.00 40.19 12 ILE I O 1
ATOM 5730 N N . GLN H 1 13 ? -21.664 31.742 45.614 1.00 45.58 13 GLN I N 1
ATOM 5731 C CA . GLN H 1 13 ? -22.580 31.948 46.726 1.00 49.07 13 GLN I CA 1
ATOM 5732 C C . GLN H 1 13 ? -23.846 31.141 46.470 1.00 49.45 13 GLN I C 1
ATOM 5733 O O . GLN H 1 13 ? -24.414 30.551 47.388 1.00 50.26 13 GLN I O 1
ATOM 5739 N N . ARG H 1 14 ? -24.269 31.097 45.212 1.00 48.09 14 ARG I N 1
ATOM 5740 C CA . ARG H 1 14 ? -25.460 30.348 44.846 1.00 49.71 14 ARG I CA 1
ATOM 5741 C C . ARG H 1 14 ? -25.333 29.673 43.478 1.00 49.66 14 ARG I C 1
ATOM 5742 O O . ARG H 1 14 ? -24.981 30.317 42.486 1.00 50.46 14 ARG I O 1
ATOM 5750 N N . SER H 1 15 ? -25.617 28.375 43.431 1.00 48.97 15 SER I N 1
ATOM 5751 C CA . SER H 1 15 ? -25.596 27.635 42.173 1.00 48.71 15 SER I CA 1
ATOM 5752 C C . SER H 1 15 ? -27.037 27.297 41.789 1.00 48.10 15 SER I C 1
ATOM 5753 O O . SER H 1 15 ? -27.785 26.721 42.577 1.00 49.08 15 SER I O 1
ATOM 5756 N N . THR H 1 16 ? -27.415 27.667 40.577 1.00 47.38 16 THR I N 1
ATOM 5757 C CA . THR H 1 16 ? -28.741 27.390 40.042 1.00 46.53 16 THR I CA 1
ATOM 5758 C C . THR H 1 16 ? -28.768 25.917 39.601 1.00 46.20 16 THR I C 1
ATOM 5759 O O . THR H 1 16 ? -27.714 25.323 39.354 1.00 47.16 16 THR I O 1
ATOM 5763 N N . PRO H 1 17 ? -29.960 25.297 39.537 1.00 44.50 17 PRO I N 1
ATOM 5764 C CA . PRO H 1 17 ? -30.028 23.893 39.105 1.00 44.81 17 PRO I CA 1
ATOM 5765 C C . PRO H 1 17 ? -30.140 23.845 37.579 1.00 43.18 17 PRO I C 1
ATOM 5766 O O . PRO H 1 17 ? -30.330 24.890 36.951 1.00 43.62 17 PRO I O 1
ATOM 5770 N N . PHE H 1 18 ? -30.041 22.661 36.970 1.00 40.90 18 PHE I N 1
ATOM 5771 C CA . PHE H 1 18 ? -30.149 22.585 35.508 1.00 39.29 18 PHE I CA 1
ATOM 5772 C C . PHE H 1 18 ? -31.477 23.111 35.002 1.00 39.69 18 PHE I C 1
ATOM 5773 O O . PHE H 1 18 ? -32.531 22.747 35.523 1.00 40.44 18 PHE I O 1
ATOM 5781 N N . PHE H 1 19 ? -31.420 23.978 33.994 1.00 39.25 19 PHE I N 1
ATOM 5782 C CA . PHE H 1 19 ? -32.628 24.525 33.371 1.00 42.05 19 PHE I CA 1
ATOM 5783 C C . PHE H 1 19 ? -32.676 24.134 31.895 1.00 43.08 19 PHE I C 1
ATOM 5784 O O . PHE H 1 19 ? -31.634 23.930 31.256 1.00 41.36 19 PHE I O 1
ATOM 5792 N N . THR H 1 20 ? -33.890 24.028 31.366 1.00 43.67 20 THR I N 1
ATOM 5793 C CA . THR H 1 20 ? -34.096 23.715 29.960 1.00 46.48 20 THR I CA 1
ATOM 5794 C C . THR H 1 20 ? -35.195 24.660 29.475 1.00 48.56 20 THR I C 1
ATOM 5795 O O . THR H 1 20 ? -35.757 25.418 30.265 1.00 49.01 20 THR I O 1
ATOM 5799 N N . LYS H 1 21 ? -35.502 24.625 28.186 1.00 49.79 21 LYS I N 1
ATOM 5800 C CA . LYS H 1 21 ? -36.518 25.514 27.648 1.00 51.37 21 LYS I CA 1
ATOM 5801 C C . LYS H 1 21 ? -37.880 25.281 28.293 1.00 51.57 21 LYS I C 1
ATOM 5802 O O . LYS H 1 21 ? -38.765 26.133 28.213 1.00 52.58 21 LYS I O 1
ATOM 5808 N N . ASP H 1 22 ? -38.043 24.144 28.960 1.00 51.04 22 ASP I N 1
ATOM 5809 C CA . ASP H 1 22 ? -39.326 23.819 29.570 1.00 50.79 22 ASP I CA 1
ATOM 5810 C C . ASP H 1 22 ? -39.516 24.267 31.010 1.00 50.29 22 ASP I C 1
ATOM 5811 O O . ASP H 1 22 ? -40.639 24.567 31.423 1.00 49.87 22 ASP I O 1
ATOM 5816 N N . ASN H 1 23 ? -38.438 24.309 31.783 1.00 47.34 23 ASN I N 1
ATOM 5817 C CA . ASN H 1 23 ? -38.564 24.724 33.169 1.00 47.32 23 ASN I CA 1
ATOM 5818 C C . ASN H 1 23 ? -37.682 25.921 33.523 1.00 45.49 23 ASN I C 1
ATOM 5819 O O . ASN H 1 23 ? -37.344 26.120 34.687 1.00 47.70 23 ASN I O 1
ATOM 5824 N N . VAL H 1 24 ? -37.310 26.724 32.533 1.00 43.01 24 VAL I N 1
ATOM 5825 C CA . VAL H 1 24 ? -36.478 27.882 32.818 1.00 40.25 24 VAL I CA 1
ATOM 5826 C C . VAL H 1 24 ? -37.268 29.125 33.189 1.00 39.37 24 VAL I C 1
ATOM 5827 O O . VAL H 1 24 ? -38.165 29.543 32.470 1.00 39.35 24 VAL I O 1
ATOM 5831 N N . PRO H 1 25 ? -36.938 29.736 34.336 1.00 41.39 25 PRO I N 1
ATOM 5832 C CA . PRO H 1 25 ? -37.644 30.951 34.766 1.00 41.85 25 PRO I CA 1
ATOM 5833 C C . PRO H 1 25 ? -37.380 32.066 33.750 1.00 41.31 25 PRO I C 1
ATOM 5834 O O . PRO H 1 25 ? -36.230 32.317 33.407 1.00 40.43 25 PRO I O 1
ATOM 5838 N N . GLU H 1 26 ? -38.437 32.727 33.286 1.00 40.82 26 GLU I N 1
ATOM 5839 C CA . GLU H 1 26 ? -38.313 33.801 32.303 1.00 43.23 26 GLU I CA 1
ATOM 5840 C C . GLU H 1 26 ? -37.385 34.932 32.743 1.00 42.68 26 GLU I C 1
ATOM 5841 O O . GLU H 1 26 ? -36.929 35.720 31.915 1.00 41.92 26 GLU I O 1
ATOM 5847 N N . ALA H 1 27 ? -37.119 35.008 34.046 1.00 43.41 27 ALA I N 1
ATOM 5848 C CA . ALA H 1 27 ? -36.249 36.035 34.609 1.00 44.94 27 ALA I CA 1
ATOM 5849 C C . ALA H 1 27 ? -34.797 35.849 34.155 1.00 44.92 27 ALA I C 1
ATOM 5850 O O . ALA H 1 27 ? -34.097 36.825 33.867 1.00 46.29 27 ALA I O 1
ATOM 5852 N N . LEU H 1 28 ? -34.341 34.602 34.100 1.00 43.53 28 LEU I N 1
ATOM 5853 C CA . LEU H 1 28 ? -32.980 34.334 33.662 1.00 43.56 28 LEU I CA 1
ATOM 5854 C C . LEU H 1 28 ? -32.806 34.606 32.164 1.00 42.76 28 LEU I C 1
ATOM 5855 O O . LEU H 1 28 ? -31.692 34.795 31.687 1.00 42.35 28 LEU I O 1
ATOM 5860 N N . LEU H 1 29 ? -33.911 34.638 31.426 1.00 41.68 29 LEU I N 1
ATOM 5861 C CA . LEU H 1 29 ? -33.854 34.860 29.987 1.00 40.72 29 LEU I CA 1
ATOM 5862 C C . LEU H 1 29 ? -34.080 36.300 29.555 1.00 39.56 29 LEU I C 1
ATOM 5863 O O . LEU H 1 29 ? -33.851 36.661 28.400 1.00 39.97 29 LEU I O 1
ATOM 5868 N N . THR H 1 30 ? -34.505 37.137 30.482 1.00 36.15 30 THR I N 1
ATOM 5869 C CA . THR H 1 30 ? -34.778 38.511 30.128 1.00 37.36 30 THR I CA 1
ATOM 5870 C C . THR H 1 30 ? -33.573 39.452 30.244 1.00 35.30 30 THR I C 1
ATOM 5871 O O . THR H 1 30 ? -32.594 39.175 30.946 1.00 32.69 30 THR I O 1
ATOM 5875 N N . HIS H 1 31 ? -33.670 40.555 29.514 1.00 34.95 31 HIS I N 1
ATOM 5876 C CA . HIS H 1 31 ? -32.666 41.602 29.481 1.00 37.74 31 HIS I CA 1
ATOM 5877 C C . HIS H 1 31 ? -32.527 42.123 30.917 1.00 39.07 31 HIS I C 1
ATOM 5878 O O . HIS H 1 31 ? -33.443 42.748 31.447 1.00 41.46 31 HIS I O 1
ATOM 5885 N N . HIS H 1 32 ? -31.397 41.832 31.555 1.00 39.19 32 HIS I N 1
ATOM 5886 C CA . HIS H 1 32 ? -31.182 42.238 32.936 1.00 40.57 32 HIS I CA 1
ATOM 5887 C C . HIS H 1 32 ? -29.689 42.241 33.317 1.00 41.76 32 HIS I C 1
ATOM 5888 O O . HIS H 1 32 ? -28.820 42.006 32.472 1.00 42.59 32 HIS I O 1
ATOM 5895 N N . ASN H 1 33 ? -29.395 42.506 34.590 1.00 42.18 33 ASN I N 1
ATOM 5896 C CA . ASN H 1 33 ? -28.014 42.524 35.059 1.00 43.47 33 ASN I CA 1
ATOM 5897 C C . ASN H 1 33 ? -27.928 41.943 36.458 1.00 44.23 33 ASN I C 1
ATOM 5898 O O . ASN H 1 33 ? -28.939 41.826 37.149 1.00 45.40 33 ASN I O 1
ATOM 5903 N N . THR H 1 34 ? -26.727 41.548 36.861 1.00 44.56 34 THR I N 1
ATOM 5904 C CA . THR H 1 34 ? -26.524 40.984 38.188 1.00 46.84 34 THR I CA 1
ATOM 5905 C C . THR H 1 34 ? -26.274 42.085 39.202 1.00 48.93 34 THR I C 1
ATOM 5906 O O . THR H 1 34 ? -26.187 43.267 38.852 1.00 47.33 34 THR I O 1
ATOM 5910 N N . ALA H 1 35 ? -26.141 41.675 40.459 1.00 52.56 35 ALA I N 1
ATOM 5911 C CA . ALA H 1 35 ? -25.884 42.589 41.563 1.00 56.27 35 ALA I CA 1
ATOM 5912 C C . ALA H 1 35 ? -24.556 43.314 41.363 1.00 58.63 35 ALA I C 1
ATOM 5913 O O . ALA H 1 35 ? -23.708 42.886 40.577 1.00 58.14 35 ALA I O 1
ATOM 5915 N N . VAL H 1 36 ? -24.388 44.412 42.092 1.00 61.07 36 VAL I N 1
ATOM 5916 C CA . VAL H 1 36 ? -23.192 45.236 42.004 1.00 63.00 36 VAL I CA 1
ATOM 5917 C C . VAL H 1 36 ? -21.882 44.497 42.277 1.00 63.07 36 VAL I C 1
ATOM 5918 O O . VAL H 1 36 ? -20.810 44.936 41.840 1.00 63.05 36 VAL I O 1
ATOM 5922 N N . ASP H 1 37 ? -21.958 43.379 42.989 1.00 60.96 37 ASP I N 1
ATOM 5923 C CA . ASP H 1 37 ? -20.750 42.623 43.304 1.00 60.88 37 ASP I CA 1
ATOM 5924 C C . ASP H 1 37 ? -20.944 41.141 43.028 1.00 58.06 37 ASP I C 1
ATOM 5925 O O . ASP H 1 37 ? -20.501 40.295 43.807 1.00 58.35 37 ASP I O 1
ATOM 5930 N N . VAL H 1 38 ? -21.607 40.820 41.926 1.00 53.83 38 VAL I N 1
ATOM 5931 C CA . VAL H 1 38 ? -21.842 39.426 41.609 1.00 50.12 38 VAL I CA 1
ATOM 5932 C C . VAL H 1 38 ? -21.537 39.082 40.164 1.00 46.51 38 VAL I C 1
ATOM 5933 O O . VAL H 1 38 ? -21.942 39.784 39.235 1.00 45.03 38 VAL I O 1
ATOM 5937 N N . PHE H 1 39 ? -20.798 37.995 39.999 1.00 43.68 39 PHE I N 1
ATOM 5938 C CA . PHE H 1 39 ? -20.424 37.482 38.688 1.00 41.60 39 PHE I CA 1
ATOM 5939 C C . PHE H 1 39 ? -21.359 36.332 38.345 1.00 39.11 39 PHE I C 1
ATOM 5940 O O . PHE H 1 39 ? -21.658 35.495 39.196 1.00 37.40 39 PHE I O 1
ATOM 5948 N N . GLY H 1 40 ? -21.823 36.308 37.101 1.00 37.95 40 GLY I N 1
ATOM 5949 C CA . GLY H 1 40 ? -22.706 35.247 36.655 1.00 36.50 40 GLY I CA 1
ATOM 5950 C C . GLY H 1 40 ? -21.981 34.353 35.671 1.00 34.80 40 GLY I C 1
ATOM 5951 O O . GLY H 1 40 ? -21.519 34.801 34.634 1.00 39.45 40 GLY I O 1
ATOM 5952 N N . GLN H 1 41 ? -21.857 33.082 35.997 1.00 34.68 41 GLN I N 1
ATOM 5953 C CA . GLN H 1 41 ? -21.178 32.156 35.109 1.00 33.29 41 GLN I CA 1
ATOM 5954 C C . GLN H 1 41 ? -22.190 31.172 34.523 1.00 35.02 41 GLN I C 1
ATOM 5955 O O . GLN H 1 41 ? -22.610 30.217 35.197 1.00 35.25 41 GLN I O 1
ATOM 5961 N N . ILE H 1 42 ? -22.588 31.423 33.276 1.00 34.02 42 ILE I N 1
ATOM 5962 C CA . ILE H 1 42 ? -23.539 30.562 32.570 1.00 34.97 42 ILE I CA 1
ATOM 5963 C C . ILE H 1 42 ? -22.792 29.368 31.970 1.00 34.97 42 ILE I C 1
ATOM 5964 O O . ILE H 1 42 ? -21.965 29.543 31.078 1.00 34.95 42 ILE I O 1
ATOM 5969 N N . CYS H 1 43 ? -23.076 28.166 32.468 1.00 36.58 43 CYS I N 1
ATOM 5970 C CA . CYS H 1 43 ? -22.444 26.942 31.966 1.00 39.98 43 CYS I CA 1
ATOM 5971 C C . CYS H 1 43 ? -23.448 26.139 31.140 1.00 39.44 43 CYS I C 1
ATOM 5972 O O . CYS H 1 43 ? -24.559 25.886 31.586 1.00 38.67 43 CYS I O 1
ATOM 5975 N N . VAL H 1 44 ? -23.048 25.753 29.931 1.00 39.77 44 VAL I N 1
ATOM 5976 C CA . VAL H 1 44 ? -23.912 25.000 29.032 1.00 38.64 44 VAL I CA 1
ATOM 5977 C C . VAL H 1 44 ? -23.471 23.542 29.030 1.00 39.94 44 VAL I C 1
ATOM 5978 O O . VAL H 1 44 ? -22.296 23.241 28.820 1.00 40.37 44 VAL I O 1
ATOM 5990 N N . GLU H 1 46 ? -25.459 21.192 27.314 1.00 44.55 46 GLU I N 1
ATOM 5991 C CA . GLU H 1 46 ? -25.886 20.696 26.014 1.00 46.09 46 GLU I CA 1
ATOM 5992 C C . GLU H 1 46 ? -26.688 21.761 25.294 1.00 44.12 46 GLU I C 1
ATOM 5993 O O . GLU H 1 46 ? -27.141 22.731 25.897 1.00 44.65 46 GLU I O 1
ATOM 5999 N N . GLY H 1 47 ? -26.865 21.586 23.995 1.00 42.99 47 GLY I N 1
ATOM 6000 C CA . GLY H 1 47 ? -27.608 22.578 23.244 1.00 42.35 47 GLY I CA 1
ATOM 6001 C C . GLY H 1 47 ? -26.782 23.846 23.085 1.00 42.13 47 GLY I C 1
ATOM 6002 O O . GLY H 1 47 ? -25.572 23.845 23.309 1.00 40.73 47 GLY I O 1
ATOM 6003 N N . VAL H 1 48 ? -27.441 24.932 22.706 1.00 40.39 48 VAL I N 1
ATOM 6004 C CA . VAL H 1 48 ? -26.768 26.198 22.501 1.00 40.30 48 VAL I CA 1
ATOM 6005 C C . VAL H 1 48 ? -27.490 27.366 23.191 1.00 40.85 48 VAL I C 1
ATOM 6006 O O . VAL H 1 48 ? -28.720 27.464 23.167 1.00 40.65 48 VAL I O 1
ATOM 6010 N N . VAL H 1 49 ? -26.705 28.249 23.797 1.00 40.65 49 VAL I N 1
ATOM 6011 C CA . VAL H 1 49 ? -27.220 29.435 24.477 1.00 38.02 49 VAL I CA 1
ATOM 6012 C C . VAL H 1 49 ? -26.657 30.665 23.772 1.00 37.82 49 VAL I C 1
ATOM 6013 O O . VAL H 1 49 ? -25.445 30.826 23.714 1.00 37.38 49 VAL I O 1
ATOM 6017 N N . THR H 1 50 ? -27.513 31.514 23.202 1.00 37.49 50 THR I N 1
ATOM 6018 C CA . THR H 1 50 ? -26.999 32.714 22.547 1.00 38.44 50 THR I CA 1
ATOM 6019 C C . THR H 1 50 ? -27.056 33.860 23.558 1.00 38.12 50 THR I C 1
ATOM 6020 O O . THR H 1 50 ? -28.110 34.192 24.114 1.00 35.60 50 THR I O 1
ATOM 6024 N N . TYR H 1 51 ? -25.886 34.435 23.809 1.00 38.81 51 TYR I N 1
ATOM 6025 C CA . TYR H 1 51 ? -25.718 35.503 24.783 1.00 37.17 51 TYR I CA 1
ATOM 6026 C C . TYR H 1 51 ? -25.656 36.870 24.117 1.00 36.88 51 TYR I C 1
ATOM 6027 O O . TYR H 1 51 ? -25.003 37.040 23.085 1.00 39.70 51 TYR I O 1
ATOM 6036 N N . TYR H 1 52 ? -26.358 37.837 24.697 1.00 35.84 52 TYR I N 1
ATOM 6037 C CA . TYR H 1 52 ? -26.349 39.201 24.173 1.00 37.17 52 TYR I CA 1
ATOM 6038 C C . TYR H 1 52 ? -25.851 40.115 25.274 1.00 36.06 52 TYR I C 1
ATOM 6039 O O . TYR H 1 52 ? -26.300 40.020 26.412 1.00 37.27 52 TYR I O 1
ATOM 6048 N N . GLY H 1 53 ? -24.915 40.995 24.932 1.00 35.63 53 GLY I N 1
ATOM 6049 C CA . GLY H 1 53 ? -24.358 41.905 25.917 1.00 32.66 53 GLY I CA 1
ATOM 6050 C C . GLY H 1 53 ? -24.618 43.329 25.492 1.00 33.11 53 GLY I C 1
ATOM 6051 O O . GLY H 1 53 ? -24.549 43.658 24.294 1.00 32.66 53 GLY I O 1
ATOM 6052 N N . PHE H 1 54 ? -24.926 44.176 26.468 1.00 30.95 54 PHE I N 1
ATOM 6053 C CA . PHE H 1 54 ? -25.207 45.575 26.181 1.00 33.14 54 PHE I CA 1
ATOM 6054 C C . PHE H 1 54 ? -24.273 46.513 26.940 1.00 33.12 54 PHE I C 1
ATOM 6055 O O . PHE H 1 54 ? -23.939 46.274 28.109 1.00 33.86 54 PHE I O 1
ATOM 6063 N N . ALA H 1 55 ? -23.836 47.569 26.261 1.00 34.07 55 ALA I N 1
ATOM 6064 C CA . ALA H 1 55 ? -22.919 48.541 26.857 1.00 36.50 55 ALA I CA 1
ATOM 6065 C C . ALA H 1 55 ? -23.475 49.182 28.129 1.00 38.52 55 ALA I C 1
ATOM 6066 O O . ALA H 1 55 ? -22.743 49.386 29.094 1.00 38.80 55 ALA I O 1
ATOM 6068 N N . ASN H 1 56 ? -24.771 49.482 28.136 1.00 39.45 56 ASN I N 1
ATOM 6069 C CA . ASN H 1 56 ? -25.401 50.099 29.303 1.00 42.84 56 ASN I CA 1
ATOM 6070 C C . ASN H 1 56 ? -26.929 49.930 29.305 1.00 44.90 56 ASN I C 1
ATOM 6071 O O . ASN H 1 56 ? -27.526 49.574 28.279 1.00 45.87 56 ASN I O 1
ATOM 6076 N N . SER H 1 57 ? -27.541 50.203 30.460 1.00 45.41 57 SER I N 1
ATOM 6077 C CA . SER H 1 57 ? -28.991 50.101 30.668 1.00 47.48 57 SER I CA 1
ATOM 6078 C C . SER H 1 57 ? -29.895 50.606 29.553 1.00 47.41 57 SER I C 1
ATOM 6079 O O . SER H 1 57 ? -30.979 50.075 29.349 1.00 50.30 57 SER I O 1
ATOM 6082 N N . GLU H 1 58 ? -29.469 51.631 28.834 1.00 48.48 58 GLU I N 1
ATOM 6083 C CA . GLU H 1 58 ? -30.306 52.173 27.772 1.00 48.49 58 GLU I CA 1
ATOM 6084 C C . GLU H 1 58 ? -30.033 51.624 26.393 1.00 47.58 58 GLU I C 1
ATOM 6085 O O . GLU H 1 58 ? -30.819 51.847 25.483 1.00 48.70 58 GLU I O 1
ATOM 6091 N N . ALA H 1 59 ? -28.922 50.918 26.223 1.00 45.86 59 ALA I N 1
ATOM 6092 C CA . ALA H 1 59 ? -28.594 50.372 24.914 1.00 44.32 59 ALA I CA 1
ATOM 6093 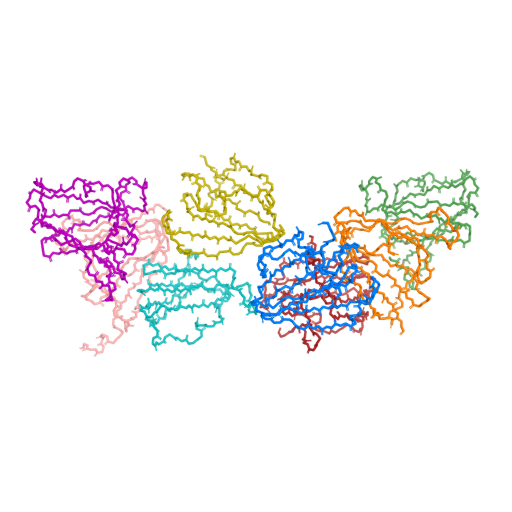C C . ALA H 1 59 ? -29.654 49.365 24.454 1.00 45.32 59 ALA I C 1
ATOM 6094 O O . ALA H 1 59 ? -29.978 48.407 25.161 1.00 41.63 59 ALA I O 1
ATOM 6096 N N . THR H 1 60 ? -30.200 49.591 23.267 1.00 46.39 60 THR I N 1
ATOM 6097 C CA . THR H 1 60 ? -31.201 48.689 22.743 1.00 49.75 60 THR I CA 1
ATOM 6098 C C . THR H 1 60 ? -30.570 47.650 21.811 1.00 49.96 60 THR I C 1
ATOM 6099 O O . THR H 1 60 ? -31.204 46.653 21.454 1.00 49.06 60 THR I O 1
ATOM 6103 N N . GLU H 1 61 ? -29.319 47.889 21.425 1.00 50.26 61 GLU I N 1
ATOM 6104 C CA . GLU H 1 61 ? -28.591 46.961 20.561 1.00 50.93 61 GLU I CA 1
ATOM 6105 C C . GLU H 1 61 ? -27.381 46.360 21.272 1.00 49.14 61 GLU I C 1
ATOM 6106 O O . GLU H 1 61 ? -26.658 47.047 21.988 1.00 49.12 61 GLU I O 1
ATOM 6112 N N . PRO H 1 62 ? -27.156 45.052 21.097 1.00 47.77 62 PRO I N 1
ATOM 6113 C CA . PRO H 1 62 ? -26.011 44.406 21.752 1.00 46.06 62 PRO I CA 1
ATOM 6114 C C . PRO H 1 62 ? -24.653 44.878 21.231 1.00 44.34 62 PRO I C 1
ATOM 6115 O O . PRO H 1 62 ? -24.508 45.206 20.048 1.00 42.54 62 PRO I O 1
ATOM 6119 N N . GLU H 1 63 ? -23.670 44.935 22.126 1.00 43.38 63 GLU I N 1
ATOM 6120 C CA . GLU H 1 63 ? -22.315 45.327 21.746 1.00 43.55 63 GLU I CA 1
ATOM 6121 C C . GLU H 1 63 ? -21.549 44.013 21.553 1.00 43.05 63 GLU I C 1
ATOM 6122 O O . GLU H 1 63 ? -20.421 43.985 21.040 1.00 42.34 63 GLU I O 1
ATOM 6128 N N . ILE H 1 64 ? -22.179 42.926 21.986 1.00 41.83 64 ILE I N 1
ATOM 6129 C CA . ILE H 1 64 ? -21.610 41.596 21.823 1.00 42.63 64 ILE I CA 1
ATOM 6130 C C . ILE H 1 64 ? -22.686 40.505 21.717 1.00 42.31 64 ILE I C 1
ATOM 6131 O O . ILE H 1 64 ? -23.632 40.451 22.507 1.00 39.44 64 ILE I O 1
ATOM 6136 N N . LYS H 1 65 ? -22.532 39.650 20.710 1.00 41.91 65 LYS I N 1
ATOM 6137 C CA . LYS H 1 65 ? -23.454 38.548 20.473 1.00 41.35 65 LYS I CA 1
ATOM 6138 C C . LYS H 1 65 ? -22.614 37.289 20.369 1.00 39.63 65 LYS I C 1
ATOM 6139 O O . LYS H 1 65 ? -21.856 37.132 19.415 1.00 40.49 65 LYS I O 1
ATOM 6145 N N . VAL H 1 66 ? -22.745 36.391 21.340 1.00 37.21 66 VAL I N 1
ATOM 6146 C CA . VAL H 1 66 ? -21.959 35.163 21.313 1.00 37.87 66 VAL I CA 1
ATOM 6147 C C . VAL H 1 66 ? -22.709 33.838 21.530 1.00 36.73 66 VAL I C 1
ATOM 6148 O O . VAL H 1 66 ? -23.641 33.742 22.330 1.00 37.43 66 VAL I O 1
ATOM 6152 N N . VAL H 1 67 ? -22.273 32.813 20.810 1.00 35.91 67 VAL I N 1
ATOM 6153 C CA . VAL H 1 67 ? -22.848 31.482 20.930 1.00 36.34 67 VAL I CA 1
ATOM 6154 C C . VAL H 1 67 ? -22.029 30.660 21.935 1.00 34.63 67 VAL I C 1
ATOM 6155 O O . VAL H 1 67 ? -20.799 30.588 21.842 1.00 37.40 67 VAL I O 1
ATOM 6159 N N . ILE H 1 68 ? -22.706 30.050 22.899 1.00 32.25 68 ILE I N 1
ATOM 6160 C CA . ILE H 1 68 ? -22.038 29.231 23.906 1.00 33.74 68 ILE I CA 1
ATOM 6161 C C . ILE H 1 68 ? -22.518 27.781 23.762 1.00 33.76 68 ILE I C 1
ATOM 6162 O O . ILE H 1 68 ? -23.725 27.507 23.890 1.00 35.22 68 ILE I O 1
ATOM 6167 N N . ASN H 1 69 ? -21.599 26.854 23.478 1.00 32.14 69 ASN I N 1
ATOM 6168 C CA . ASN H 1 69 ? -21.980 25.438 23.310 1.00 34.48 69 ASN I CA 1
ATOM 6169 C C . ASN H 1 69 ? -21.677 24.598 24.527 1.00 34.34 69 ASN I C 1
ATOM 6170 O O . ASN H 1 69 ? -21.161 25.097 25.527 1.00 35.92 69 ASN I O 1
ATOM 6175 N N . ALA H 1 70 ? -22.022 23.317 24.440 1.00 35.52 70 ALA I N 1
ATOM 6176 C CA . ALA H 1 70 ? -21.789 22.378 25.538 1.00 34.68 70 ALA I CA 1
ATOM 6177 C C . ALA H 1 70 ? -20.308 22.323 25.843 1.00 34.08 70 ALA I C 1
ATOM 6178 O O . ALA H 1 70 ? -19.483 22.322 24.937 1.00 37.46 70 ALA I O 1
ATOM 6180 N N . GLY H 1 71 ? -19.967 22.275 27.120 1.00 33.58 71 GLY I N 1
ATOM 6181 C CA . GLY H 1 71 ? -18.569 22.232 27.485 1.00 32.40 71 GLY I CA 1
ATOM 6182 C C . GLY H 1 71 ? -17.963 23.620 27.622 1.00 32.56 71 GLY I C 1
ATOM 6183 O O . GLY H 1 71 ? -16.816 23.754 28.029 1.00 32.81 71 GLY I O 1
ATOM 6184 N N . GLN H 1 72 ? -18.723 24.655 27.291 1.00 32.58 72 GLN I N 1
ATOM 6185 C CA . GLN H 1 72 ? -18.215 26.017 27.406 1.00 35.59 72 GLN I CA 1
ATOM 6186 C C . GLN H 1 72 ? -19.048 26.806 28.401 1.00 35.74 72 GLN I C 1
ATOM 6187 O O . GLN H 1 72 ? -20.147 26.394 28.780 1.00 38.74 72 GLN I O 1
ATOM 6193 N N . PHE H 1 73 ? -18.522 27.944 28.827 1.00 34.82 73 PHE I N 1
ATOM 6194 C CA . PHE H 1 73 ? -19.258 28.803 29.738 1.00 35.96 73 PHE I CA 1
ATOM 6195 C C . PHE H 1 73 ? -18.909 30.268 29.462 1.00 36.61 73 PHE I C 1
ATOM 6196 O O . PHE H 1 73 ? -17.881 30.565 28.860 1.00 37.34 73 PHE I O 1
ATOM 6204 N N . ALA H 1 74 ? -19.791 31.175 29.870 1.00 37.04 74 ALA I N 1
ATOM 6205 C CA . ALA H 1 74 ? -19.574 32.603 29.686 1.00 35.35 74 ALA I CA 1
ATOM 6206 C C . ALA H 1 74 ? -19.849 33.301 31.010 1.00 36.89 74 ALA I C 1
ATOM 6207 O O . ALA H 1 74 ? -20.798 32.958 31.726 1.00 34.26 74 ALA I O 1
ATOM 6209 N N . THR H 1 75 ? -19.027 34.282 31.352 1.00 37.36 75 THR I N 1
ATOM 6210 C CA . THR H 1 75 ? -19.247 34.967 32.605 1.00 37.65 75 THR I CA 1
ATOM 6211 C C . THR H 1 75 ? -19.683 36.403 32.429 1.00 36.80 75 THR I C 1
ATOM 6212 O O . THR H 1 75 ? -19.092 37.141 31.654 1.00 37.26 75 THR I O 1
ATOM 6216 N N . SER H 1 76 ? -20.745 36.789 33.133 1.00 35.82 76 SER I N 1
ATOM 6217 C CA . SER H 1 76 ? -21.231 38.166 33.072 1.00 37.83 76 SER I CA 1
ATOM 6218 C C . SER H 1 76 ? -20.681 38.933 34.272 1.00 36.12 76 SER I C 1
ATOM 6219 O O . SER H 1 76 ? -20.887 38.530 35.422 1.00 39.06 76 SER I O 1
ATOM 6222 N N . PRO H 1 77 ? -19.955 40.034 34.020 1.00 36.16 77 PRO I N 1
ATOM 6223 C CA . PRO H 1 77 ? -19.371 40.859 35.087 1.00 36.22 77 PRO I CA 1
ATOM 6224 C C . PRO H 1 77 ? -20.460 41.627 35.842 1.00 36.48 77 PRO I C 1
ATOM 6225 O O . PRO H 1 77 ? -21.521 41.932 35.278 1.00 35.14 77 PRO I O 1
ATOM 6229 N N . PRO H 1 78 ? -20.198 41.975 37.112 1.00 36.93 78 PRO I N 1
ATOM 6230 C CA . PRO H 1 78 ? -21.142 42.722 37.958 1.00 38.23 78 PRO I CA 1
ATOM 6231 C C . PRO H 1 78 ? -21.859 43.870 37.247 1.00 37.97 78 PRO I C 1
ATOM 6232 O O . PRO H 1 78 ? -21.217 44.691 36.595 1.00 39.95 78 PRO I O 1
ATOM 6236 N N . GLN H 1 79 ? -23.188 43.908 37.362 1.00 38.74 79 GLN I N 1
ATOM 6237 C CA . GLN H 1 79 ? -24.012 44.973 36.768 1.00 39.21 79 GLN I CA 1
ATOM 6238 C C . GLN H 1 79 ? -24.012 45.037 35.252 1.00 38.32 79 GLN I C 1
ATOM 6239 O O . GLN H 1 79 ? -24.563 45.973 34.657 1.00 39.95 79 GLN I O 1
ATOM 6245 N N . TYR H 1 80 ? -23.379 44.066 34.617 1.00 36.90 80 TYR I N 1
ATOM 6246 C CA . TYR H 1 80 ? -23.337 44.047 33.167 1.00 36.20 80 TYR I CA 1
ATOM 6247 C C . TYR H 1 80 ? -24.691 43.541 32.649 1.00 37.27 80 TYR I C 1
ATOM 6248 O O . TYR H 1 80 ? -25.132 42.454 33.006 1.00 36.97 80 TYR I O 1
ATOM 6257 N N . TRP H 1 81 ? -25.339 44.343 31.817 1.00 37.36 81 TRP I N 1
ATOM 6258 C CA . TRP H 1 81 ? -26.623 43.999 31.258 1.00 39.48 81 TRP I CA 1
ATOM 6259 C C . TRP H 1 81 ? -26.501 43.028 30.085 1.00 40.11 81 TRP I C 1
ATOM 6260 O O . TRP H 1 81 ? -25.751 43.261 29.129 1.00 38.64 81 TRP I O 1
ATOM 6271 N N . HIS H 1 82 ? -27.243 41.929 30.169 1.00 38.47 82 HIS I N 1
ATOM 6272 C CA . HIS H 1 82 ? -27.222 40.922 29.115 1.00 39.22 82 HIS I CA 1
ATOM 6273 C C . HIS H 1 82 ? -28.571 40.241 28.956 1.00 39.12 82 HIS I C 1
ATOM 6274 O O . HIS H 1 82 ? -29.465 40.382 29.793 1.00 37.62 82 HIS I O 1
ATOM 6281 N N . ARG H 1 83 ? -28.690 39.483 27.875 1.00 39.69 83 ARG I N 1
ATOM 6282 C CA . ARG H 1 83 ? -29.906 38.747 27.563 1.00 42.49 83 ARG I CA 1
ATOM 6283 C C . ARG H 1 83 ? -29.495 37.400 26.979 1.00 42.59 83 ARG I C 1
ATOM 6284 O O . ARG H 1 83 ? -28.493 37.298 26.276 1.00 42.50 83 ARG I O 1
ATOM 6292 N N . ILE H 1 84 ? -30.283 36.374 27.280 1.00 44.58 84 ILE I N 1
ATOM 6293 C CA . ILE H 1 84 ? -30.006 35.019 26.841 1.00 44.11 84 ILE I CA 1
ATOM 6294 C C . ILE H 1 84 ? -31.147 34.374 26.061 1.00 45.21 84 ILE I C 1
ATOM 6295 O O . ILE H 1 84 ? -32.322 34.581 26.363 1.00 44.66 84 ILE I O 1
ATOM 6300 N N . GLU H 1 85 ? -30.781 33.601 25.046 1.00 44.14 85 GLU I N 1
ATOM 6301 C CA . GLU H 1 85 ? -31.746 32.877 24.243 1.00 45.52 85 GLU I CA 1
ATOM 6302 C C . GLU H 1 85 ? -31.281 31.417 24.182 1.00 45.73 85 GLU I C 1
ATOM 6303 O O . GLU H 1 85 ? -30.082 31.138 24.057 1.00 43.23 85 GLU I O 1
ATOM 6309 N N . LEU H 1 86 ? -32.237 30.494 24.268 1.00 45.46 86 LEU I N 1
ATOM 6310 C CA . LEU H 1 86 ? -31.940 29.067 24.272 1.00 45.74 86 LEU I CA 1
ATOM 6311 C C . LEU H 1 86 ? -32.339 28.300 23.019 1.00 46.31 86 LEU I C 1
ATOM 6312 O O . LEU H 1 86 ? -33.200 28.730 22.253 1.00 47.27 86 LEU I O 1
ATOM 6317 N N . SER H 1 87 ? -31.703 27.150 22.827 1.00 47.05 87 SER I N 1
ATOM 6318 C CA . SER H 1 87 ? -32.021 26.263 21.709 1.00 49.14 87 SER I CA 1
ATOM 6319 C C . SER H 1 87 ? -33.011 25.248 22.303 1.00 49.17 87 SER I C 1
ATOM 6320 O O . SER H 1 87 ? -33.052 25.081 23.524 1.00 48.25 87 SER I O 1
ATOM 6323 N N . ASP H 1 88 ? -33.804 24.582 21.467 1.00 50.61 88 ASP I N 1
ATOM 6324 C CA . ASP H 1 88 ? -34.781 23.620 21.984 1.00 51.96 88 ASP I CA 1
ATOM 6325 C C . ASP H 1 88 ? -34.161 22.516 22.832 1.00 50.99 88 ASP I C 1
ATOM 6326 O O . ASP H 1 88 ? -34.794 22.017 23.761 1.00 52.81 88 ASP I O 1
ATOM 6331 N N . ASP H 1 89 ? -32.925 22.142 22.526 1.00 49.98 89 ASP I N 1
ATOM 6332 C CA . ASP H 1 89 ? -32.246 21.085 23.274 1.00 49.76 89 ASP I CA 1
ATOM 6333 C C . ASP H 1 89 ? -31.257 21.626 24.304 1.00 49.46 89 ASP I C 1
ATOM 6334 O O . ASP H 1 89 ? -30.490 20.866 24.903 1.00 48.81 89 ASP I O 1
ATOM 6339 N N . ALA H 1 90 ? -31.287 22.940 24.511 1.00 48.07 90 ALA I N 1
ATOM 6340 C CA . ALA H 1 90 ? -30.395 23.599 25.454 1.00 46.67 90 ALA I CA 1
ATOM 6341 C C . ALA H 1 90 ? -30.556 23.146 26.898 1.00 45.60 90 ALA I C 1
ATOM 6342 O O . ALA H 1 90 ? -31.657 22.925 27.375 1.00 46.32 90 ALA I O 1
ATOM 6344 N N . GLN H 1 91 ? -29.440 23.009 27.595 1.00 44.88 91 GLN I N 1
ATOM 6345 C CA . GLN H 1 91 ? -29.462 22.644 29.001 1.00 44.02 91 GLN I CA 1
ATOM 6346 C C . GLN H 1 91 ? -28.314 23.431 29.606 1.00 43.30 91 GLN I C 1
ATOM 6347 O O . GLN H 1 91 ? -27.218 23.480 29.033 1.00 41.89 91 GLN I O 1
ATOM 6353 N N . PHE H 1 92 ? -28.560 24.066 30.748 1.00 42.28 92 PHE I N 1
ATOM 6354 C CA . PHE H 1 92 ? -27.516 24.863 31.389 1.00 41.82 92 PHE I CA 1
ATOM 6355 C C . PHE H 1 92 ? -27.790 25.162 32.844 1.00 41.67 92 PHE I C 1
ATOM 6356 O O . PHE H 1 92 ? -28.820 24.782 33.395 1.00 44.43 92 PHE I O 1
ATOM 6364 N N . ASN H 1 93 ? -26.841 25.844 33.461 1.00 40.48 93 ASN I N 1
ATOM 6365 C CA . ASN H 1 93 ? -26.975 26.264 34.839 1.00 41.69 93 ASN I CA 1
ATOM 6366 C C . ASN H 1 93 ? -26.112 27.511 35.022 1.00 42.34 93 ASN I C 1
ATOM 6367 O O . ASN H 1 93 ? -25.228 27.789 34.209 1.00 41.92 93 ASN I O 1
ATOM 6372 N N . ILE H 1 94 ? -26.385 28.273 36.074 1.00 42.20 94 ILE I N 1
ATOM 6373 C CA . ILE H 1 94 ? -25.626 29.478 36.337 1.00 42.23 94 ILE I CA 1
ATOM 6374 C C . ILE H 1 94 ? -25.037 29.468 37.733 1.00 42.79 94 ILE I C 1
ATOM 6375 O O . ILE H 1 94 ? -25.692 29.066 38.693 1.00 44.54 94 ILE I O 1
ATOM 6380 N N . ASN H 1 95 ? -23.789 29.911 37.829 1.00 42.22 95 ASN I N 1
ATOM 6381 C CA . ASN H 1 95 ? -23.091 29.999 39.099 1.00 41.28 95 ASN I CA 1
ATOM 6382 C C . ASN H 1 95 ? -22.830 31.484 39.361 1.00 41.04 95 ASN I C 1
ATOM 6383 O O . ASN H 1 95 ? -22.266 32.195 38.529 1.00 42.22 95 ASN I O 1
ATOM 6388 N N . PHE H 1 96 ? -23.267 31.955 40.517 1.00 40.49 96 PHE I N 1
ATOM 6389 C CA . PHE H 1 96 ? -23.073 33.346 40.882 1.00 38.20 96 PHE I CA 1
ATOM 6390 C C . PHE H 1 96 ? -21.896 33.424 41.856 1.00 38.78 96 PHE I C 1
ATOM 6391 O O . PHE H 1 96 ? -21.905 32.798 42.935 1.00 35.82 96 PHE I O 1
ATOM 6399 N N . TRP H 1 97 ? -20.860 34.152 41.437 1.00 37.86 97 TRP I N 1
ATOM 6400 C CA . TRP H 1 97 ? -19.655 34.324 42.248 1.00 39.72 97 TRP I CA 1
ATOM 6401 C C . TRP H 1 97 ? -19.672 35.673 42.962 1.00 39.91 97 TRP I C 1
ATOM 6402 O O . TRP H 1 97 ? -20.115 36.676 42.399 1.00 39.49 97 TRP I O 1
ATOM 6413 N N . SER H 1 98 ? -19.175 35.690 44.194 1.00 41.83 98 SER I N 1
ATOM 6414 C CA . SER H 1 98 ? -19.091 36.928 44.968 1.00 46.53 98 SER I CA 1
ATOM 6415 C C . SER H 1 98 ? -18.029 36.839 46.056 1.00 48.65 98 SER I C 1
ATOM 6416 O O . SER H 1 98 ? -17.451 35.778 46.295 1.00 46.01 98 SER I O 1
ATOM 6419 N N . ASP H 1 99 ? -17.784 37.976 46.701 1.00 55.64 99 ASP I N 1
ATOM 6420 C CA . ASP H 1 99 ? -16.813 38.099 47.788 1.00 61.49 99 ASP I CA 1
ATOM 6421 C C . ASP H 1 99 ? -17.446 37.520 49.051 1.00 65.02 99 ASP I C 1
ATOM 6422 O O . ASP H 1 99 ? -18.391 38.090 49.596 1.00 65.34 99 ASP I O 1
ATOM 6427 N N . GLN H 1 100 ? -16.926 36.386 49.509 1.00 69.57 100 GLN I N 1
ATOM 6428 C CA . GLN H 1 100 ? -17.444 35.715 50.702 1.00 74.09 100 GLN I CA 1
ATOM 6429 C C . GLN H 1 100 ? -17.508 36.640 51.913 1.00 76.56 100 GLN I C 1
ATOM 6430 O O . GLN H 1 100 ? -18.447 36.570 52.706 1.00 76.99 100 GLN I O 1
ATOM 6436 N N . ASP H 1 101 ? -16.510 37.508 52.047 1.00 79.20 101 ASP I N 1
ATOM 6437 C CA . ASP H 1 101 ? -16.447 38.436 53.170 1.00 81.50 101 ASP I CA 1
ATOM 6438 C C . ASP H 1 101 ? -17.005 39.820 52.862 1.00 82.42 101 ASP I C 1
ATOM 6439 O O . ASP H 1 101 ? -16.744 40.768 53.599 1.00 82.48 101 ASP I O 1
ATOM 6444 N N . LYS H 1 102 ? -17.771 39.937 51.782 1.00 83.91 102 LYS I N 1
ATOM 6445 C CA . LYS H 1 102 ? -18.356 41.222 51.397 1.00 84.86 102 LYS I CA 1
ATOM 6446 C C . LYS H 1 102 ? -19.255 41.743 52.517 1.00 83.47 102 LYS I C 1
ATOM 6447 O O . LYS H 1 102 ? -19.210 42.923 52.865 1.00 83.45 102 LYS I O 1
ATOM 6453 N N . SER H 1 103 ? -20.070 40.856 53.078 1.00 82.51 103 SER I N 1
ATOM 6454 C CA . SER H 1 103 ? -20.977 41.227 54.158 1.00 82.04 103 SER I CA 1
ATOM 6455 C C . SER H 1 103 ? -20.206 41.781 55.357 1.00 81.18 103 SER I C 1
ATOM 6456 O O . SER H 1 103 ? -20.619 42.763 55.976 1.00 81.32 103 SER I O 1
ATOM 6459 N N . GLY H 1 104 ? -19.083 41.146 55.678 1.00 79.80 104 GLY I N 1
ATOM 6460 C CA . GLY H 1 104 ? -18.277 41.597 56.795 1.00 77.78 104 GLY I CA 1
ATOM 6461 C C . GLY H 1 104 ? -17.650 42.948 56.522 1.00 76.98 104 GLY I C 1
ATOM 6462 O O . GLY H 1 104 ? -17.480 43.752 57.435 1.00 77.26 104 GLY I O 1
ATOM 6463 N N . LYS H 1 105 ? -17.313 43.203 55.261 1.00 76.42 105 LYS I N 1
ATOM 6464 C CA . LYS H 1 105 ? -16.694 44.465 54.867 1.00 75.96 105 LYS I CA 1
ATOM 6465 C C . LYS H 1 105 ? -17.664 45.636 54.991 1.00 75.99 105 LYS I C 1
ATOM 6466 O O . LYS H 1 105 ? -17.254 46.756 55.294 1.00 75.24 105 LYS I O 1
ATOM 6472 N N . LYS H 1 106 ? -18.948 45.379 54.754 1.00 76.35 106 LYS I N 1
ATOM 6473 C CA . LYS H 1 106 ? -19.967 46.421 54.868 1.00 77.11 106 LYS I CA 1
ATOM 6474 C C . LYS H 1 106 ? -20.409 46.551 56.322 1.00 77.28 106 LYS I C 1
ATOM 6475 O O . LYS H 1 106 ? -20.897 47.598 56.747 1.00 76.41 106 LYS I O 1
#

B-factor: mean 47.7, std 12.89, range [18.96, 96.67]

Radius of gyration: 35.52 Å; Cα contacts (8 Å, |Δi|>4): 2027; chains: 8; bounding box: 74×116×56 Å

Sequence (791 aa):
RIPKNWTIQRSTPFFTKDNVPEALLTHHNTAVDVFGQICVEGVVTYYGFANSEATEPEIKVVINAGQFATSPPQYWHRIELSDDAQFNINFWSDQLRIPKNWTIQRSTPFFTKDNVPEALLTHHNTAVDVFGQICVEGVVTYYGFANSEATEPEIKVVINAGQFATSPPQYWHRIELSDDAQFNINFWSDLRIPKNWTIQRSTPFFTKDNVPEALLTHHNTAVDVFGQICVEGVVTYYGFANSEATEPEIKVVINAGQFATSPPQYWHRIELSDDAQFNINFWSDSHLRIPKNWTIQRSTPFFTKDNVPEALLTHHNTAVDVFGQICVEGVVTYYGFANSEATEPEIKVVINAGQFATSPPQYWHRIELSDDAQFNINFWSDQDKSGKKFNTKIPKNWTIQRSTPFFTKDNVPEALLTHHNTAVDVFGQICVEGVVTYYGFANSEATEPEIKVVINAGQFATSPPQYWHRIELSDDAQFNINFWSDRIPKNWTIQRSTPFFTKDNVPEALLTHHNTAVDVFGQICVEGVVTYYGFANSEATEPEIKVVINAGQFATSPPQYWHRIELSDDAQFNINFWSDSHLRIPKNWTIQRSTPFFTKDNVPEALLTHHNTAVDVFGQICVEGVVTYYGFANSEATEPEIKVVINAGQFATSPPQYWHRIELSDDAQFNINFWSDQDKSGKKFNTKHLRIPKNWTIQRSTPFFTKDNVPEALLTHHNTAVDVFGQICVEGVVTYYGFANSEATEPEIKVVINAGQFATSPPQYWHRIELSDDAQFNINFWSDQDKSGKK

Nearest PDB structures (foldseek):
  3dl3-assembly3_E  TM=1.004E+00  e=1.548E-17  Aliivibrio fischeri ES114
  3dl3-assembly3_B  TM=9.900E-01  e=4.435E-15  Aliivibrio fischeri ES114
  3dl3-assembly4_I  TM=9.368E-01  e=2.366E-15  Aliivibrio fischeri ES114
  3bb6-assembly1_C  TM=9.555E-01  e=1.945E-09  Escherichia coli K-12
  3m70-assembly1_A  TM=9.095E-01  e=9.408E-07  Haemophilus influenzae

Secondary structure (DSSP, 8-state):
---TT-EEEEE---B-TTT--HHHHSSB---TTEEEEEE---EEEEEEESSTT--S-SEEEEEETT-EEEE-TT-EEEEEE-TT--BEEEEEE--/----TT-EEEEEPPPB-TTT--HHHHSSEE--TT-EEEEE---EEEEEE-SSTT--S-SEEEEEETTBEEEEPTT-EEEEEE-TT--BEEEEEE-/----TT-EEEEE---B-TTT--HHHHSSEE--TT-EEEEE---EEEEEEESSSS-SS-SEEEEEETT-EEEE-TT-EEEEEE-TT--BEEEEEE-/-PPPPPTT-EEEEE---B-TTT--TTTTSSBBB-TTEEEEEE---EEEEEE-SSTT--S-SEEEEEETTBEEEE-BT--EEEEE-TT--BEEEEEESS--BTB--B--/-PPPPPTT-EEEEE---B-TTT--HHHHS-EEPPTTEEEEEE---EEEEEE-SSTT--S-SEEEEEETT-EEEE-TT--EEEEE-TT--BEEEEEESS--TT---EE-/--TT-EEEEE---B-TTT--GGGTSSB---TTEEEEEE---EEEEEE-SSTT--S-SEEEEEETTBEEEE-TT--EEEEE-TT--BEEEEEE-/---TT-EEEEE---B-TTT--TTTSS-B---TT-EEEEE---EEEEEEESSTT--S-SEEEEEETT-EEEE-TT-EEEEEE-TT--BEEEEEE-/--SPPTT-EEEEEPPPEETTT--HHHHSSB---TT-EEEEE----EEEEE-SSTT--S-SEEEEE-TTBEEEE-TT--EEEEE-TT-EEEEEEEE-TTHHHH-

Solvent-accessible surface area: 39900 Å² total